Protein AF-0000000076641815 (afdb_homodimer)

pLDDT: mean 94.11, std 8.36, range [41.19, 98.88]

Organism: NCBI:txid1194090

InterPro domains:
  IPR002937 Amine oxidase [PF01593] (15-329)
  IPR036188 FAD/NAD(P)-binding domain superfamily [G3DSA:3.50.50.60] (4-119)
  IPR036188 FAD/NAD(P)-binding domain superfamily [G3DSA:3.50.50.60] (197-341)
  IPR036188 FAD/NAD(P)-binding domain superfamily [SSF51905] (1-528)

Sequence (1066 aa):
MAKQDIIVVGSGHNGLITACYLAKEGYPVTVVERRDILGGAVATETMFRSEQYPRGFRMDVGSSVHIMIHQTGIIEELELEQYGLDYIDMDPIMSYPVPGGKEQGVIHFFRDLDRTLEAIATVAPEDVENYRAFVEFWGRINRGVLNAFMVPPSSKNIFMELAKGQMRGGRMFKKGEQAGGLQKIMSSYGKVVDDAFESPHMKAALTWFAAQSGPTPDHPATGDFAGWQSMLHQSGAKHPRGGSGMLTQALARCLEAHGGEILTGMPVQDIVVEKGTAVGVRTKEREFRADIVISNAHVQLTMMELVGPRHLSADSYRKIKNINVGNGFGMVIRCAVEELPRYEACPDDSYIHNGMQLLAPSVSYLNNAIGDYMKKKPPEDPAVVAMTFSGIDPDVAPSGGHTLYGWAQWHPYELQDGLHWDDIREREAQKIYDVVCRYAPNMEGKLIDWHIQTPLDIERKHAMPRGNVMHVEMSLDQMFMFRPIPEMSEYKTPVKNLYLSSASCHPGGGVFGAAGYNAARIILKDLRKKSWFMAKQDIIVVGSGHNGLITACYLAKEGYPVTVVERRDILGGAVATETMFRSEQYPRGFRMDVGSSVHIMIHQTGIIEELELEQYGLDYIDMDPIMSYPVPGGKEQGVIHFFRDLDRTLEAIATVAPEDVENYRAFVEFWGRINRGVLNAFMVPPSSKNIFMELAKGQMRGGRMFKKGEQAGGLQKIMSSYGKVVDDAFESPHMKAALTWFAAQSGPTPDHPATGDFAGWQSMLHQSGAKHPRGGSGMLTQALARCLEAHGGEILTGMPVQDIVVEKGTAVGVRTKEREFRADIVISNAHVQLTMMELVGPRHLSADSYRKIKNINVGNGFGMVIRCAVEELPRYEACPDDSYIHNGMQLLAPSVSYLNNAIGDYMKKKPPEDPAVVAMTFSGIDPDVAPSGGHTLYGWAQWHPYELQDGLHWDDIREREAQKIYDVVCRYAPNMEGKLIDWHIQTPLDIERKHAMPRGNVMHVEMSLDQMFMFRPIPEMSEYKTPVKNLYLSSASCHPGGGVFGAAGYNAARIILKDLRKKSWF

Nearest PDB structures (foldseek):
  4rep-assembly1_A  TM=8.657E-01  e=5.437E-28  Nonlabens dokdonensis DSW-6
  3ka7-assembly1_A  TM=7.874E-01  e=1.637E-22  Methanosarcina mazei
  1d5t-assembly1_A  TM=6.552E-01  e=2.942E-16  Bos taurus
  1pj6-assembly1_A  TM=4.700E-01  e=4.410E-09  Arthrobacter globiformis
  3gsi-assembly1_A  TM=4.639E-01  e=1.883E-08  Arthrobacter globiformis

Foldseek 3Di:
DDAFEEEEEALALLSLLLLLLLLLVPHAYEYEAQAPFGHQQQGWDFDDADPLQNRGFIFRRHDFKAFQQLVQCSCVVLVLVVLPWDKDFQAQAEKEQAPDFQQQAMQTRGLALVVNLVSCCSRPVVQSVLVVVLLVLLVLVVVLVSCCQLAQQDPVSNVVSNVVSCVVSPHNDPPPCVVVSVQLQFFFLLVNLVVRGDDQSSSFVLLLQLCLQFDHRGATNSNCSSSCSSCCSPRPMIGTFLTSNSSSSSSQSSSVVSPYHYHYSWHWQAQDADPLAGFFTDTPVGTDGTRFYEYQAQPCCHVPGRHHDVSDDPVRNVLSVPFAADFAWWKKKKFFFQDDFQFRNHRPDLNNQSHKYWQANGPVSVVQQLVCLVQQHGRPQFGWIKHWNCSRHVSSRVSHTTMIMIMTTSHGLDHPPPDHCVVCQVVSVVSRVVSSCSRGVVRVPGTPDMDIQHLVNCCVRSVQPSNRQQSGGQHPCCARCCFVHVQQQQQDDSRHSYGYQYLSYGHTGGPNSSSSSSRSVVVVVVSVVVVVD/DDAFEEEEEALALLSLLLLLLLLLVPHAYEYEAQAPFGHQQQTWDFDDADPLQNRGFIFRNHDFKAFQQLVQCSCVVLVLVVLPWDKDFQAQAEKEQAPDFQQQAMQTRGLALVVNLVSCCSRPVVQSVLVVVLLVLLVLVVVLVSCCQLAQQDPVSNVVSNVVSCVVSPHNDPPPCVVVSVQLQFFFLLVNLVVRGDDQSSSFVLLLQLCLQFDHRGATNSNCSSSCSSCCSPRPMIGTFLTSNSSSSSSQSSSVVSPYHYHYSWRWQAQDADPLAGFFTDTPVGTDGTRFYEYQAQPCCHVPGRHHDVSDDPVRNVLSVPFAADFAWWKKKKFFFQDDFQFRNHRPDLNNQSHKYWQANGPVSVVQQLVCLVQQHGRPQFGWIKHWNCSRHVSSRVSHTTMIMIMTTSHGLDHPPPDHCVVCQVVSVVSRVVSSCSRGVVRVPGTPDMDIQHLVNCCVRSVQPSNRQQSGGQHPCCARCCFVHVQQQQQDDSRHSYGYQYLSYGHTGGPNSSSSSSRSVVVVVVSVVVVVD

Radius of gyration: 30.85 Å; Cα contacts (8 Å, |Δi|>4): 2519; chains: 2; bounding box: 64×98×84 Å

Structure (mmCIF, N/CA/C/O backbone):
data_AF-0000000076641815-model_v1
#
loop_
_entity.id
_entity.type
_entity.pdbx_description
1 polymer 'Pyridine nucleotide-disulfide oxidoreductase domain-containing protein 2'
#
loop_
_atom_site.group_PDB
_atom_site.id
_atom_site.type_symbol
_atom_site.label_atom_id
_atom_site.label_alt_id
_atom_site.label_comp_id
_atom_site.label_asym_id
_atom_site.label_entity_id
_atom_site.label_seq_id
_atom_site.pdbx_PDB_ins_code
_atom_site.Cartn_x
_atom_site.Cartn_y
_atom_site.Cartn_z
_atom_site.occupancy
_atom_site.B_iso_or_equiv
_atom_site.auth_seq_id
_atom_site.auth_comp_id
_atom_site.auth_asym_id
_atom_site.auth_atom_id
_atom_site.pdbx_PDB_model_num
ATOM 1 N N . MET A 1 1 ? -20.812 48.406 -9.359 1 41.19 1 MET A N 1
ATOM 2 C CA . MET A 1 1 ? -21.5 47.281 -8.75 1 41.19 1 MET A CA 1
ATOM 3 C C . MET A 1 1 ? -20.891 46.906 -7.402 1 41.19 1 MET A C 1
ATOM 5 O O . MET A 1 1 ? -19.672 47 -7.227 1 41.19 1 MET A O 1
ATOM 9 N N . ALA A 1 2 ? -21.672 46.781 -6.422 1 60.31 2 ALA A N 1
ATOM 10 C CA . ALA A 1 2 ? -21.172 46.531 -5.07 1 60.31 2 ALA A CA 1
ATOM 11 C C . ALA A 1 2 ? -20.328 45.25 -5.027 1 60.31 2 ALA A C 1
ATOM 13 O O . ALA A 1 2 ? -20.641 44.281 -5.707 1 60.31 2 ALA A O 1
ATOM 14 N N . LYS A 1 3 ? -19.203 45.375 -4.406 1 74.56 3 LYS A N 1
ATOM 15 C CA . LYS A 1 3 ? -18.312 44.219 -4.316 1 74.56 3 LYS A CA 1
ATOM 16 C C . LYS A 1 3 ? -18.984 43.062 -3.631 1 74.56 3 LYS A C 1
ATOM 18 O O . LYS A 1 3 ? -19.812 43.25 -2.74 1 74.56 3 LYS A O 1
ATOM 23 N N . GLN A 1 4 ? -18.828 41.969 -4.117 1 86.06 4 GLN A N 1
ATOM 24 C CA . GLN A 1 4 ? -19.406 40.75 -3.584 1 86.06 4 GLN A CA 1
ATOM 25 C C . GLN A 1 4 ? -18.922 40.469 -2.166 1 86.06 4 GLN A C 1
ATOM 27 O O . GLN A 1 4 ? -17.719 40.531 -1.899 1 86.06 4 GLN A O 1
ATOM 32 N N . ASP A 1 5 ? -19.844 40.312 -1.341 1 94.81 5 ASP A N 1
ATOM 33 C CA . ASP A 1 5 ? -19.531 39.938 0.037 1 94.81 5 ASP A CA 1
ATOM 34 C C . ASP A 1 5 ? -19.125 38.469 0.133 1 94.81 5 ASP A C 1
ATOM 36 O O . ASP A 1 5 ? -19.781 37.594 -0.461 1 94.81 5 ASP A O 1
ATOM 40 N N . ILE A 1 6 ? -18.031 38.25 0.901 1 98.38 6 ILE A N 1
ATOM 41 C CA . ILE A 1 6 ? -17.469 36.906 0.972 1 98.38 6 ILE A CA 1
ATOM 42 C C . ILE A 1 6 ? -17.391 36.438 2.43 1 98.38 6 ILE A C 1
ATOM 44 O O . ILE A 1 6 ? -16.953 37.219 3.297 1 98.38 6 ILE A O 1
ATOM 48 N N . ILE A 1 7 ? -17.812 35.25 2.762 1 98.69 7 ILE A N 1
ATOM 49 C CA . ILE A 1 7 ? -17.672 34.656 4.086 1 98.69 7 ILE A CA 1
ATOM 50 C C . ILE A 1 7 ? -16.766 33.438 4 1 98.69 7 ILE A C 1
ATOM 52 O O . ILE A 1 7 ? -16.906 32.625 3.086 1 98.69 7 ILE A O 1
ATOM 56 N N . VAL A 1 8 ? -15.812 33.344 4.855 1 98.88 8 VAL A N 1
ATOM 57 C CA . VAL A 1 8 ? -14.961 32.156 5.016 1 98.88 8 VAL A CA 1
ATOM 58 C C . VAL A 1 8 ? -15.297 31.453 6.324 1 98.88 8 VAL A C 1
ATOM 60 O O . VAL A 1 8 ? -15.25 32.062 7.398 1 98.88 8 VAL A O 1
ATOM 63 N N . VAL A 1 9 ? -15.625 30.188 6.258 1 98.75 9 VAL A N 1
ATOM 64 C CA . VAL A 1 9 ? -15.945 29.375 7.426 1 98.75 9 VAL A CA 1
ATOM 65 C C . VAL A 1 9 ? -14.68 28.672 7.93 1 98.75 9 VAL A C 1
ATOM 67 O O . VAL A 1 9 ? -14.195 27.734 7.309 1 98.75 9 VAL A O 1
ATOM 70 N N . GLY A 1 10 ? -14.219 29.062 9.102 1 98.25 10 GLY A N 1
ATOM 71 C CA . GLY A 1 10 ? -13.016 28.5 9.672 1 98.25 10 GLY A CA 1
ATOM 72 C C . GLY A 1 10 ? -11.789 29.375 9.484 1 98.25 10 GLY A C 1
ATOM 73 O O . GLY A 1 10 ? -11.586 29.938 8.406 1 98.25 10 GLY A O 1
ATOM 74 N N . SER A 1 11 ? -10.992 29.453 10.492 1 98.19 11 SER A N 1
ATOM 75 C CA . SER A 1 11 ? -9.852 30.359 10.477 1 98.19 11 SER A CA 1
ATOM 76 C C . SER A 1 11 ? -8.531 29.609 10.422 1 98.19 11 SER A C 1
ATOM 78 O O . SER A 1 11 ? -7.496 30.125 10.852 1 98.19 11 SER A O 1
ATOM 80 N N . GLY A 1 12 ? -8.523 28.281 9.969 1 97.81 12 GLY A N 1
ATOM 81 C CA . GLY A 1 12 ? -7.254 27.641 9.68 1 97.81 12 GLY A CA 1
ATOM 82 C C . GLY A 1 12 ? -6.414 28.406 8.672 1 97.81 12 GLY A C 1
ATOM 83 O O . GLY A 1 12 ? -6.918 29.266 7.965 1 97.81 12 GLY A O 1
ATOM 84 N N . HIS A 1 13 ? -5.168 28.031 8.555 1 98.12 13 HIS A N 1
ATOM 85 C CA . HIS A 1 13 ? -4.254 28.875 7.781 1 98.12 13 HIS A CA 1
ATOM 86 C C . HIS A 1 13 ? -4.68 28.938 6.316 1 98.12 13 HIS A C 1
ATOM 88 O O . HIS A 1 13 ? -4.535 29.984 5.672 1 98.12 13 HIS A O 1
ATOM 94 N N . ASN A 1 14 ? -5.215 27.859 5.77 1 98.31 14 ASN A N 1
ATOM 95 C CA . ASN A 1 14 ? -5.676 27.906 4.387 1 98.31 14 ASN A CA 1
ATOM 96 C C . ASN A 1 14 ? -6.824 28.891 4.207 1 98.31 14 ASN A C 1
ATOM 98 O O . ASN A 1 14 ? -6.875 29.625 3.215 1 98.31 14 ASN A O 1
ATOM 102 N N . GLY A 1 15 ? -7.805 28.875 5.125 1 98.62 15 GLY A N 1
ATOM 103 C CA . GLY A 1 15 ? -8.914 29.812 5.086 1 98.62 15 GLY A CA 1
ATOM 104 C C . GLY A 1 15 ? -8.469 31.266 5.203 1 98.62 15 GLY A C 1
ATOM 105 O O . GLY A 1 15 ? -8.945 32.125 4.461 1 98.62 15 GLY A O 1
ATOM 106 N N . LEU A 1 16 ? -7.586 31.516 6.109 1 98.81 16 LEU A N 1
ATOM 107 C CA . LEU A 1 16 ? -7.078 32.875 6.305 1 98.81 16 LEU A CA 1
ATOM 108 C C . LEU A 1 16 ? -6.289 33.344 5.086 1 98.81 16 LEU A C 1
ATOM 110 O O . LEU A 1 16 ? -6.355 34.5 4.711 1 98.81 16 LEU A O 1
ATOM 114 N N . ILE A 1 17 ? -5.512 32.438 4.512 1 98.75 17 ILE A N 1
ATOM 115 C CA . ILE A 1 17 ? -4.758 32.75 3.309 1 98.75 17 ILE A CA 1
ATOM 116 C C . ILE A 1 17 ? -5.719 33.125 2.182 1 98.75 17 ILE A C 1
ATOM 118 O O . ILE A 1 17 ? -5.535 34.156 1.51 1 98.75 17 ILE A O 1
ATOM 122 N N . THR A 1 18 ? -6.746 32.312 1.974 1 98.75 18 THR A N 1
ATOM 123 C CA . THR A 1 18 ? -7.77 32.625 0.987 1 98.75 18 THR A CA 1
ATOM 124 C C . THR A 1 18 ? -8.367 34.031 1.253 1 98.75 18 THR A C 1
ATOM 126 O O . THR A 1 18 ? -8.484 34.844 0.338 1 98.75 18 THR A O 1
ATOM 129 N N . ALA A 1 19 ? -8.734 34.281 2.477 1 98.81 19 ALA A N 1
ATOM 130 C CA . ALA A 1 19 ? -9.352 35.531 2.891 1 98.81 19 ALA A CA 1
ATOM 131 C C . ALA A 1 19 ? -8.43 36.719 2.613 1 98.81 19 ALA A C 1
ATOM 133 O O . ALA A 1 19 ? -8.875 37.75 2.117 1 98.81 19 ALA A O 1
ATOM 134 N N . CYS A 1 20 ? -7.172 36.594 2.949 1 98.81 20 CYS A N 1
ATOM 135 C CA . CYS A 1 20 ? -6.207 37.688 2.768 1 98.81 20 CYS A CA 1
ATOM 136 C C . CYS A 1 20 ? -6.07 38.031 1.294 1 98.81 20 CYS A C 1
ATOM 138 O O . CYS A 1 20 ? -6.086 39.219 0.939 1 98.81 20 CYS A O 1
ATOM 140 N N . TYR A 1 21 ? -5.891 37 0.425 1 98.62 21 TYR A N 1
ATOM 141 C CA . TYR A 1 21 ? -5.734 37.281 -0.997 1 98.62 21 TYR A CA 1
ATOM 142 C C . TYR A 1 21 ? -6.973 37.969 -1.557 1 98.62 21 TYR A C 1
ATOM 144 O O . TYR A 1 21 ? -6.863 38.906 -2.381 1 98.62 21 TYR A O 1
ATOM 152 N N . LEU A 1 22 ? -8.164 37.562 -1.162 1 98.44 22 LEU A N 1
ATOM 153 C CA . LEU A 1 22 ? -9.398 38.156 -1.636 1 98.44 22 LEU A CA 1
ATOM 154 C C . LEU A 1 22 ? -9.547 39.594 -1.104 1 98.44 22 LEU A C 1
ATOM 156 O O . LEU A 1 22 ? -9.938 40.5 -1.841 1 98.44 22 LEU A O 1
ATOM 160 N N . ALA A 1 23 ? -9.234 39.781 0.165 1 98.31 23 ALA A N 1
ATOM 161 C CA . ALA A 1 23 ? -9.312 41.125 0.768 1 98.31 23 ALA A CA 1
ATOM 162 C C . ALA A 1 23 ? -8.336 42.094 0.1 1 98.31 23 ALA A C 1
ATOM 164 O O . ALA A 1 23 ? -8.648 43.25 -0.102 1 98.31 23 ALA A O 1
ATOM 165 N N . LYS A 1 24 ? -7.164 41.625 -0.157 1 97.31 24 LYS A N 1
ATOM 166 C CA . LYS A 1 24 ? -6.156 42.438 -0.832 1 97.31 24 LYS A CA 1
ATOM 167 C C . LYS A 1 24 ? -6.668 42.938 -2.178 1 97.31 24 LYS A C 1
ATOM 169 O O . LYS A 1 24 ? -6.254 44 -2.645 1 97.31 24 LYS A O 1
ATOM 174 N N . GLU A 1 25 ? -7.508 42.156 -2.77 1 96.31 25 GLU A N 1
ATOM 175 C CA . GLU A 1 25 ? -8.086 42.562 -4.051 1 96.31 25 GLU A CA 1
ATOM 176 C C . GLU A 1 25 ? -9.297 43.469 -3.85 1 96.31 25 GLU A C 1
ATOM 178 O O . GLU A 1 25 ? -9.961 43.844 -4.816 1 96.31 25 GLU A O 1
ATOM 183 N N . GLY A 1 26 ? -9.672 43.75 -2.643 1 95.62 26 GLY A N 1
ATOM 184 C CA . GLY A 1 26 ? -10.664 44.781 -2.348 1 95.62 26 GLY A CA 1
ATOM 185 C C . GLY A 1 26 ? -12.023 44.188 -1.993 1 95.62 26 GLY A C 1
ATOM 186 O O . GLY A 1 26 ? -12.984 44.938 -1.807 1 95.62 26 GLY A O 1
ATOM 187 N N . TYR A 1 27 ? -12.148 42.906 -1.881 1 97.06 27 TYR A N 1
ATOM 188 C CA . TYR A 1 27 ? -13.438 42.312 -1.559 1 97.06 27 TYR A CA 1
ATOM 189 C C . TYR A 1 27 ? -13.695 42.344 -0.057 1 97.06 27 TYR A C 1
ATOM 191 O O . TYR A 1 27 ? -12.773 42.188 0.743 1 97.06 27 TYR A O 1
ATOM 199 N N . PRO A 1 28 ? -14.898 42.656 0.326 1 97.31 28 PRO A N 1
ATOM 200 C CA . PRO A 1 28 ? -15.242 42.531 1.743 1 97.31 28 PRO A CA 1
ATOM 201 C C . PRO A 1 28 ? -15.281 41.062 2.199 1 97.31 28 PRO A C 1
ATOM 203 O O . PRO A 1 28 ? -16.125 40.312 1.738 1 97.31 28 PRO A O 1
ATOM 206 N N . VAL A 1 29 ? -14.398 40.688 3.086 1 98.44 29 VAL A N 1
ATOM 207 C CA . VAL A 1 29 ? -14.273 39.312 3.518 1 98.44 29 VAL A CA 1
ATOM 208 C C . VAL A 1 29 ? -14.492 39.219 5.023 1 98.44 29 VAL A C 1
ATOM 210 O O . VAL A 1 29 ? -13.914 39.969 5.793 1 98.44 29 VAL A O 1
ATOM 213 N N . THR A 1 30 ? -15.336 38.312 5.48 1 98.38 30 THR A N 1
ATOM 214 C CA . THR A 1 30 ? -15.531 38 6.887 1 98.38 30 THR A CA 1
ATOM 215 C C . THR A 1 30 ? -15.195 36.531 7.16 1 98.38 30 THR A C 1
ATOM 217 O O . THR A 1 30 ? -15.75 35.625 6.527 1 98.38 30 THR A O 1
ATOM 220 N N . VAL A 1 31 ? -14.266 36.312 8.07 1 98.62 31 VAL A N 1
ATOM 221 C CA . VAL A 1 31 ? -13.938 34.969 8.516 1 98.62 31 VAL A CA 1
ATOM 222 C C . VAL A 1 31 ? -14.703 34.625 9.797 1 98.62 31 VAL A C 1
ATOM 224 O O . VAL A 1 31 ? -14.68 35.406 10.758 1 98.62 31 VAL A O 1
ATOM 227 N N . VAL A 1 32 ? -15.406 33.531 9.812 1 98.12 32 VAL A N 1
ATOM 228 C CA . VAL A 1 32 ? -16.156 33.094 10.977 1 98.12 32 VAL A CA 1
ATOM 229 C C . VAL A 1 32 ? -15.508 31.859 11.578 1 98.12 32 VAL A C 1
ATOM 231 O O . VAL A 1 32 ? -15.32 30.844 10.891 1 98.12 32 VAL A O 1
ATOM 234 N N . GLU A 1 33 ? -15.117 31.906 12.82 1 97.81 33 GLU A N 1
ATOM 235 C CA . GLU A 1 33 ? -14.398 30.859 13.531 1 97.81 33 GLU A CA 1
ATOM 236 C C . GLU A 1 33 ? -15.188 30.375 14.742 1 97.81 33 GLU A C 1
ATOM 238 O O . GLU A 1 33 ? -15.734 31.188 15.5 1 97.81 33 GLU A O 1
ATOM 243 N N . ARG A 1 34 ? -15.258 29.031 14.883 1 96.56 34 ARG A N 1
ATOM 244 C CA . ARG A 1 34 ? -16.062 28.438 15.953 1 96.56 34 ARG A CA 1
ATOM 245 C C . ARG A 1 34 ? -15.383 28.625 17.312 1 96.56 34 ARG A C 1
ATOM 247 O O . ARG A 1 34 ? -16.062 28.781 18.328 1 96.56 34 ARG A O 1
ATOM 254 N N . ARG A 1 35 ? -14.094 28.625 17.406 1 96.38 35 ARG A N 1
ATOM 255 C CA . ARG A 1 35 ? -13.352 28.719 18.656 1 96.38 35 ARG A CA 1
ATOM 256 C C . ARG A 1 35 ? -13.047 30.172 19 1 96.38 35 ARG A C 1
ATOM 258 O O . ARG A 1 35 ? -13.18 31.062 18.141 1 96.38 35 ARG A O 1
ATOM 265 N N . ASP A 1 36 ? -12.617 30.328 20.203 1 95.69 36 ASP A N 1
ATOM 266 C CA . ASP A 1 36 ? -12.188 31.656 20.625 1 95.69 36 ASP A CA 1
ATOM 267 C C . ASP A 1 36 ? -10.766 31.953 20.156 1 95.69 36 ASP A C 1
ATOM 269 O O . ASP A 1 36 ? -10.344 33.125 20.109 1 95.69 36 ASP A O 1
ATOM 273 N N . ILE A 1 37 ? -10.109 30.906 19.844 1 94.94 37 ILE A N 1
ATOM 274 C CA . ILE A 1 37 ? -8.727 31.016 19.391 1 94.94 37 ILE A CA 1
ATOM 275 C C . ILE A 1 37 ? -8.664 30.766 17.875 1 94.94 37 ILE A C 1
ATOM 277 O O . ILE A 1 37 ? -9.281 29.812 17.375 1 94.94 37 ILE A O 1
ATOM 281 N N . LEU A 1 38 ? -7.875 31.656 17.156 1 95.75 38 LEU A N 1
ATOM 282 C CA . LEU A 1 38 ? -7.73 31.547 15.711 1 95.75 38 LEU A CA 1
ATOM 283 C C . LEU A 1 38 ? -6.703 30.484 15.344 1 95.75 38 LEU A C 1
ATOM 285 O O . LEU A 1 38 ? -5.812 30.172 16.141 1 95.75 38 LEU A O 1
ATOM 289 N N . GLY A 1 39 ? -6.953 29.938 14.172 1 96.5 39 GLY A N 1
ATOM 290 C CA . GLY A 1 39 ? -5.82 29.266 13.555 1 96.5 39 GLY A CA 1
ATOM 291 C C . GLY A 1 39 ? -6.086 27.812 13.25 1 96.5 39 GLY A C 1
ATOM 292 O O . GLY A 1 39 ? -5.309 27.156 12.547 1 96.5 39 GLY A O 1
ATOM 293 N N . GLY A 1 40 ? -7.258 27.234 13.758 1 95.12 40 GLY A N 1
ATOM 294 C CA . GLY A 1 40 ? -7.496 25.812 13.539 1 95.12 40 GLY A CA 1
ATOM 295 C C . GLY A 1 40 ? -6.363 24.938 14.039 1 95.12 40 GLY A C 1
ATOM 296 O O . GLY A 1 40 ? -5.961 25.047 15.203 1 95.12 40 GLY A O 1
ATOM 297 N N . ALA A 1 41 ? -5.719 24.188 13.117 1 95.5 41 ALA A N 1
ATOM 298 C CA . ALA A 1 41 ? -4.633 23.281 13.5 1 95.5 41 ALA A CA 1
ATOM 299 C C . ALA A 1 41 ? -3.299 24.031 13.539 1 95.5 41 ALA A C 1
ATOM 301 O O . ALA A 1 41 ? -2.254 23.422 13.797 1 95.5 41 ALA A O 1
ATOM 302 N N . VAL A 1 42 ? -3.299 25.25 13.242 1 97.69 42 VAL A N 1
ATOM 303 C CA . VAL A 1 42 ? -2.129 26.109 13.391 1 97.69 42 VAL A CA 1
ATOM 304 C C . VAL A 1 42 ? -2.404 27.188 14.445 1 97.69 42 VAL A C 1
ATOM 306 O O . VAL A 1 42 ? -2.527 28.359 14.125 1 97.69 42 VAL A O 1
ATOM 309 N N . ALA A 1 43 ? -2.48 26.75 15.672 1 97.81 43 ALA A N 1
ATOM 310 C CA . ALA A 1 43 ? -2.811 27.594 16.812 1 97.81 43 ALA A CA 1
ATOM 311 C C . ALA A 1 43 ? -1.861 27.328 17.984 1 97.81 43 ALA A C 1
ATOM 313 O O . ALA A 1 43 ? -1.348 26.219 18.141 1 97.81 43 ALA A O 1
ATOM 314 N N . THR A 1 44 ? -1.568 28.328 18.719 1 98 44 THR A N 1
ATOM 315 C CA . THR A 1 44 ? -0.788 28.25 19.953 1 98 44 THR A CA 1
ATOM 316 C C . THR A 1 44 ? -1.6 28.75 21.141 1 98 44 THR A C 1
ATOM 318 O O . THR A 1 44 ? -2.232 29.812 21.062 1 98 44 THR A O 1
ATOM 321 N N . GLU A 1 45 ? -1.613 27.953 22.188 1 97.88 45 GLU A N 1
ATOM 322 C CA . GLU A 1 45 ? -2.346 28.312 23.391 1 97.88 45 GLU A CA 1
ATOM 323 C C . GLU A 1 45 ? -1.414 28.391 24.609 1 97.88 45 GLU A C 1
ATOM 325 O O . GLU A 1 45 ? -0.428 27.656 24.688 1 97.88 45 GLU A O 1
ATOM 330 N N . THR A 1 46 ? -1.681 29.312 25.5 1 97.75 46 THR A N 1
ATOM 331 C CA . THR A 1 46 ? -0.953 29.359 26.766 1 97.75 46 THR A CA 1
ATOM 332 C C . THR A 1 46 ? -1.562 28.391 27.781 1 97.75 46 THR A C 1
ATOM 334 O O . THR A 1 46 ? -2.76 28.453 28.062 1 97.75 46 THR A O 1
ATOM 337 N N . MET A 1 47 ? -0.733 27.484 28.234 1 97.75 47 MET A N 1
ATOM 338 C CA . MET A 1 47 ? -1.213 26.453 29.156 1 97.75 47 MET A CA 1
ATOM 339 C C . MET A 1 47 ? -0.315 26.359 30.375 1 97.75 47 MET A C 1
ATOM 341 O O . MET A 1 47 ? 0.785 26.906 30.406 1 97.75 47 MET A O 1
ATOM 345 N N . PHE A 1 48 ? -0.883 25.75 31.469 1 98 48 PHE A N 1
ATOM 346 C CA . PHE A 1 48 ? -0.144 25.281 32.625 1 98 48 PHE A CA 1
ATOM 347 C C . PHE A 1 48 ? 0.422 26.438 33.438 1 98 48 PHE A C 1
ATOM 349 O O . PHE A 1 48 ? 1.579 26.406 33.875 1 98 48 PHE A O 1
ATOM 356 N N . ARG A 1 49 ? -0.267 27.438 33.531 1 97.81 49 ARG A N 1
ATOM 357 C CA . ARG A 1 49 ? 0.11 28.5 34.438 1 97.81 49 ARG A CA 1
ATOM 358 C C . ARG A 1 49 ? 0.093 28.016 35.875 1 97.81 49 ARG A C 1
ATOM 360 O O . ARG A 1 49 ? -0.768 27.219 36.25 1 97.81 49 ARG A O 1
ATOM 367 N N . SER A 1 50 ? 1.047 28.453 36.656 1 96.81 50 SER A N 1
ATOM 368 C CA . SER A 1 50 ? 1.168 28.141 38.094 1 96.81 50 SER A CA 1
ATOM 369 C C . SER A 1 50 ? 1.97 29.219 38.812 1 96.81 50 SER A C 1
ATOM 371 O O . SER A 1 50 ? 2.424 30.188 38.219 1 96.81 50 SER A O 1
ATOM 373 N N . GLU A 1 51 ? 2.094 29.109 40.125 1 97.38 51 GLU A N 1
ATOM 374 C CA . GLU A 1 51 ? 2.918 30.047 40.906 1 97.38 51 GLU A CA 1
ATOM 375 C C . GLU A 1 51 ? 4.371 30.016 40.438 1 97.38 51 GLU A C 1
ATOM 377 O O . GLU A 1 51 ? 5.027 31.047 40.344 1 97.38 51 GLU A O 1
ATOM 382 N N . GLN A 1 52 ? 4.777 28.859 40.156 1 96.75 52 GLN A N 1
ATOM 383 C CA . GLN A 1 52 ? 6.156 28.672 39.719 1 96.75 52 GLN A CA 1
ATOM 384 C C . GLN A 1 52 ? 6.336 29.141 38.281 1 96.75 52 GLN A C 1
ATOM 386 O O . GLN A 1 52 ? 7.406 29.641 37.906 1 96.75 52 GLN A O 1
ATOM 391 N N . TYR A 1 53 ? 5.363 28.953 37.469 1 97.56 53 TYR A N 1
ATOM 392 C CA . TYR A 1 53 ? 5.363 29.359 36.062 1 97.56 53 TYR A CA 1
ATOM 393 C C . TYR A 1 53 ? 4.207 30.297 35.75 1 97.56 53 TYR A C 1
ATOM 395 O O . TYR A 1 53 ? 3.305 29.953 35 1 97.56 53 TYR A O 1
ATOM 403 N N . PRO A 1 54 ? 4.266 31.5 36.188 1 97.06 54 PRO A N 1
ATOM 404 C CA . PRO A 1 54 ? 3.105 32.406 36.188 1 97.06 54 PRO A CA 1
ATOM 405 C C . PRO A 1 54 ? 2.658 32.781 34.781 1 97.06 54 PRO A C 1
ATOM 407 O O . PRO A 1 54 ? 1.489 33.125 34.562 1 97.06 54 PRO A O 1
ATOM 410 N N . ARG A 1 55 ? 3.568 32.781 33.812 1 97.25 55 ARG A N 1
ATOM 411 C CA . ARG A 1 55 ? 3.191 33.156 32.438 1 97.25 55 ARG A CA 1
ATOM 412 C C . ARG A 1 55 ? 2.84 31.922 31.609 1 97.25 55 ARG A C 1
ATOM 414 O O . ARG A 1 55 ? 2.475 32.031 30.438 1 97.25 55 ARG A O 1
ATOM 421 N N . GLY A 1 56 ? 3.021 30.734 32.219 1 97.94 56 GLY A N 1
ATOM 422 C CA . GLY A 1 56 ? 2.664 29.484 31.578 1 97.94 56 GLY A CA 1
ATOM 423 C C . GLY A 1 56 ? 3.592 29.109 30.438 1 97.94 56 GLY A C 1
ATOM 424 O O . GLY A 1 56 ? 4.734 29.562 30.391 1 97.94 56 GLY A O 1
ATOM 425 N N . PHE A 1 57 ? 3.17 28.156 29.672 1 98.44 57 PHE A N 1
ATOM 426 C CA . PHE A 1 57 ? 3.873 27.656 28.484 1 98.44 57 PHE A CA 1
ATOM 427 C C . PHE A 1 57 ? 3.016 27.812 27.234 1 98.44 57 PHE A C 1
ATOM 429 O O . PHE A 1 57 ? 1.807 27.578 27.281 1 98.44 57 PHE A O 1
ATOM 436 N N . ARG A 1 58 ? 3.586 28.297 26.172 1 98.06 58 ARG A N 1
ATOM 437 C CA . ARG A 1 58 ? 2.891 28.375 24.891 1 98.06 58 ARG A CA 1
ATOM 438 C C . ARG A 1 58 ? 2.959 27.047 24.141 1 98.06 58 ARG A C 1
ATOM 440 O O . ARG A 1 58 ? 4.043 26.594 23.781 1 98.06 58 ARG A O 1
ATOM 447 N N . MET A 1 59 ? 1.792 26.438 23.969 1 97.81 59 MET A N 1
ATOM 448 C CA . MET A 1 59 ? 1.709 25.109 23.375 1 97.81 59 MET A CA 1
ATOM 449 C C . MET A 1 59 ? 0.977 25.141 22.047 1 97.81 59 MET A C 1
ATOM 451 O O . MET A 1 59 ? -0.164 25.609 21.969 1 97.81 59 MET A O 1
ATOM 455 N N . ASP A 1 60 ? 1.675 24.688 20.984 1 97.75 60 ASP A N 1
ATOM 456 C CA . ASP A 1 60 ? 1.008 24.531 19.703 1 97.75 60 ASP A CA 1
ATOM 457 C C . ASP A 1 60 ? -0.045 23.422 19.766 1 97.75 60 ASP A C 1
ATOM 459 O O . ASP A 1 60 ? 0.24 22.312 20.219 1 97.75 60 ASP A O 1
ATOM 463 N N . VAL A 1 61 ? -1.253 23.75 19.406 1 95.5 61 VAL A N 1
ATOM 464 C CA . VAL A 1 61 ? -2.314 22.75 19.406 1 95.5 61 VAL A CA 1
ATOM 465 C C . VAL A 1 61 ? -2.637 22.344 17.969 1 95.5 61 VAL A C 1
ATOM 467 O O . VAL A 1 61 ? -3.611 22.828 17.375 1 95.5 61 VAL A O 1
ATOM 470 N N . GLY A 1 62 ? -1.893 21.562 17.344 1 94.38 62 GLY A N 1
ATOM 471 C CA . GLY A 1 62 ? -1.871 21.094 15.969 1 94.38 62 GLY A CA 1
ATOM 472 C C . GLY A 1 62 ? -0.473 21.031 15.383 1 94.38 62 GLY A C 1
ATOM 473 O O . GLY A 1 62 ? 0.411 20.391 15.953 1 94.38 62 GLY A O 1
ATOM 474 N N . SER A 1 63 ? -0.247 21.734 14.312 1 94.62 63 SER A N 1
ATOM 475 C CA . SER A 1 63 ? 1.057 21.672 13.656 1 94.62 63 SER A CA 1
ATOM 476 C C . SER A 1 63 ? 2.086 22.516 14.414 1 94.62 63 SER A C 1
ATOM 478 O O . SER A 1 63 ? 1.745 23.547 15 1 94.62 63 SER A O 1
ATOM 480 N N . SER A 1 64 ? 3.35 22.031 14.297 1 95.81 64 SER A N 1
ATOM 481 C CA . SER A 1 64 ? 4.363 22.734 15.078 1 95.81 64 SER A CA 1
ATOM 482 C C . SER A 1 64 ? 5.59 23.062 14.234 1 95.81 64 SER A C 1
ATOM 484 O O . SER A 1 64 ? 6.438 23.859 14.633 1 95.81 64 SER A O 1
ATOM 486 N N . VAL A 1 65 ? 5.699 22.469 13.102 1 95.31 65 VAL A N 1
ATOM 487 C CA . VAL A 1 65 ? 6.852 22.656 12.234 1 95.31 65 VAL A CA 1
ATOM 488 C C . VAL A 1 65 ? 6.383 23.125 10.852 1 95.31 65 VAL A C 1
ATOM 490 O O . VAL A 1 65 ? 5.496 22.516 10.258 1 95.31 65 VAL A O 1
ATOM 493 N N . HIS A 1 66 ? 6.926 24.234 10.414 1 96.69 66 HIS A N 1
ATOM 494 C CA . HIS A 1 66 ? 6.559 24.781 9.117 1 96.69 66 HIS A CA 1
ATOM 495 C C . HIS A 1 66 ? 7.645 24.531 8.078 1 96.69 66 HIS A C 1
ATOM 497 O O . HIS A 1 66 ? 8.789 24.969 8.25 1 96.69 66 HIS A O 1
ATOM 503 N N . ILE A 1 67 ? 7.273 23.797 7.062 1 93 67 ILE A N 1
ATOM 504 C CA . ILE A 1 67 ? 8.258 23.438 6.043 1 93 67 ILE A CA 1
ATOM 505 C C . ILE A 1 67 ? 7.789 23.953 4.68 1 93 67 ILE A C 1
ATOM 507 O O . ILE A 1 67 ? 8.367 24.906 4.133 1 93 67 ILE A O 1
ATOM 511 N N . MET A 1 68 ? 6.656 23.594 4.27 1 90.56 68 MET A N 1
ATOM 512 C CA . MET A 1 68 ? 6.23 23.734 2.877 1 90.56 68 MET A CA 1
ATOM 513 C C . MET A 1 68 ? 5.844 25.172 2.564 1 90.56 68 MET A C 1
ATOM 515 O O . MET A 1 68 ? 5.992 25.625 1.429 1 90.56 68 MET A O 1
ATOM 5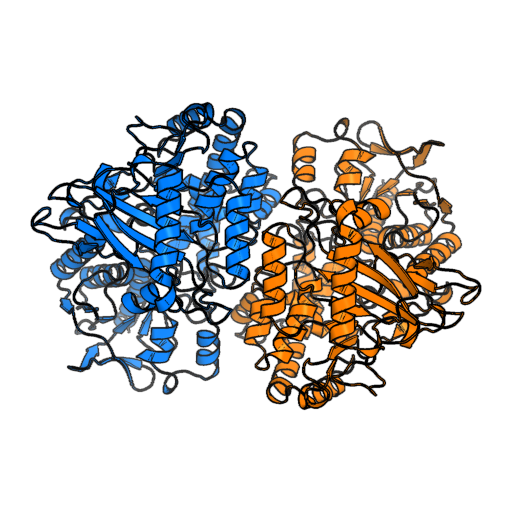19 N N . ILE A 1 69 ? 5.375 25.875 3.5 1 94.62 69 ILE A N 1
ATOM 520 C CA . ILE A 1 69 ? 4.891 27.234 3.26 1 94.62 69 ILE A CA 1
ATOM 521 C C . ILE A 1 69 ? 6.047 28.125 2.801 1 94.62 69 ILE A C 1
ATOM 523 O O . ILE A 1 69 ? 5.836 29.094 2.074 1 94.62 69 ILE A O 1
ATOM 527 N N . HIS A 1 70 ? 7.254 27.703 3.127 1 93.31 70 HIS A N 1
ATOM 528 C CA . HIS A 1 70 ? 8.438 28.484 2.791 1 93.31 70 HIS A CA 1
ATOM 529 C C . HIS A 1 70 ? 8.82 28.312 1.325 1 93.31 70 HIS A C 1
ATOM 531 O O . HIS A 1 70 ? 9.703 29 0.821 1 93.31 70 HIS A O 1
ATOM 537 N N . GLN A 1 71 ? 8.125 27.484 0.682 1 89.19 71 GLN A N 1
ATOM 538 C CA . GLN A 1 71 ? 8.422 27.219 -0.724 1 89.19 71 GLN A CA 1
ATOM 539 C C . GLN A 1 71 ? 7.281 27.703 -1.619 1 89.19 71 GLN A C 1
ATOM 541 O O . GLN A 1 71 ? 7.258 27.406 -2.816 1 89.19 71 GLN A O 1
ATOM 546 N N . THR A 1 72 ? 6.352 28.469 -1.151 1 91.88 72 THR A N 1
ATOM 547 C CA . THR A 1 72 ? 5.141 28.812 -1.892 1 91.88 72 THR A CA 1
ATOM 548 C C . THR A 1 72 ? 5.168 30.266 -2.344 1 91.88 72 THR A C 1
ATOM 550 O O . THR A 1 72 ? 4.465 30.641 -3.281 1 91.88 72 THR A O 1
ATOM 553 N N . GLY A 1 73 ? 5.91 31.156 -1.67 1 94.25 73 GLY A N 1
ATOM 554 C CA . GLY A 1 73 ? 5.914 32.594 -1.934 1 94.25 73 GLY A CA 1
ATOM 555 C C . GLY A 1 73 ? 4.781 33.344 -1.245 1 94.25 73 GLY A C 1
ATOM 556 O O . GLY A 1 73 ? 4.723 34.562 -1.282 1 94.25 73 GLY A O 1
ATOM 557 N N . ILE A 1 74 ? 3.98 32.688 -0.488 1 97.06 74 ILE A N 1
ATOM 558 C CA . ILE A 1 74 ? 2.785 33.25 0.128 1 97.06 74 ILE A CA 1
ATOM 559 C C . ILE A 1 74 ? 3.184 34.219 1.223 1 97.06 74 ILE A C 1
ATOM 561 O O . ILE A 1 74 ? 2.619 35.312 1.318 1 97.06 74 ILE A O 1
ATOM 565 N N . ILE A 1 75 ? 4.172 33.875 2.025 1 97.94 75 ILE A N 1
ATOM 566 C CA . ILE A 1 75 ? 4.625 34.719 3.125 1 97.94 75 ILE A CA 1
ATOM 567 C C . ILE A 1 75 ? 5.109 36.062 2.576 1 97.94 75 ILE A C 1
ATOM 569 O O . ILE A 1 75 ? 4.777 37.125 3.119 1 97.94 75 ILE A O 1
ATOM 573 N N . GLU A 1 76 ? 5.824 35.969 1.468 1 97.31 76 GLU A N 1
ATOM 574 C CA . GLU A 1 76 ? 6.391 37.156 0.837 1 97.31 76 GLU A CA 1
ATOM 575 C C . GLU A 1 76 ? 5.305 38 0.15 1 97.31 76 GLU A C 1
ATOM 577 O O . GLU A 1 76 ? 5.266 39.219 0.293 1 97.31 76 GLU A O 1
ATOM 582 N N . GLU A 1 77 ? 4.434 37.312 -0.545 1 97.62 77 GLU A N 1
ATOM 583 C CA . GLU A 1 77 ? 3.389 38 -1.296 1 97.62 77 GLU A CA 1
ATOM 584 C C . GLU A 1 77 ? 2.432 38.75 -0.362 1 97.62 77 GLU A C 1
ATOM 586 O O . GLU A 1 77 ? 1.944 39.812 -0.691 1 97.62 77 GLU A O 1
ATOM 591 N N . LEU A 1 78 ? 2.23 38.188 0.77 1 98.38 78 LEU A N 1
ATOM 592 C CA . LEU A 1 78 ? 1.305 38.781 1.725 1 98.38 78 LEU A CA 1
ATOM 593 C C . LEU A 1 78 ? 2.051 39.656 2.732 1 98.38 78 LEU A C 1
ATOM 595 O O . LEU A 1 78 ? 1.436 40.219 3.623 1 98.38 78 LEU A O 1
ATOM 599 N N . GLU A 1 79 ? 3.367 39.688 2.613 1 98.19 79 GLU A N 1
ATOM 600 C CA . GLU A 1 79 ? 4.234 40.5 3.447 1 98.19 79 GLU A CA 1
ATOM 601 C C . GLU A 1 79 ? 3.963 40.281 4.93 1 98.19 79 GLU A C 1
ATOM 603 O O . GLU A 1 79 ? 3.777 41.219 5.695 1 98.19 79 GLU A O 1
ATOM 608 N N . LEU A 1 80 ? 3.955 39.062 5.344 1 98.56 80 LEU A N 1
ATOM 609 C CA . LEU A 1 80 ? 3.461 38.688 6.668 1 98.56 80 LEU A CA 1
ATOM 610 C C . LEU A 1 80 ? 4.438 39.125 7.754 1 98.56 80 LEU A C 1
ATOM 612 O O . LEU A 1 80 ? 4.062 39.25 8.922 1 98.56 80 LEU A O 1
ATOM 616 N N . GLU A 1 81 ? 5.664 39.344 7.426 1 97.94 81 GLU A N 1
ATOM 617 C CA . GLU A 1 81 ? 6.629 39.875 8.391 1 97.94 81 GLU A CA 1
ATOM 618 C C . GLU A 1 81 ? 6.188 41.219 8.945 1 97.94 81 GLU A C 1
ATOM 620 O O . GLU A 1 81 ? 6.43 41.531 10.117 1 97.94 81 GLU A O 1
ATOM 625 N N . GLN A 1 82 ? 5.562 41.969 8.148 1 98.06 82 GLN A N 1
ATOM 626 C CA . GLN A 1 82 ? 5.09 43.281 8.562 1 98.06 82 GLN A CA 1
ATOM 627 C C . GLN A 1 82 ? 3.957 43.156 9.578 1 98.06 82 GLN A C 1
ATOM 629 O O . GLN A 1 82 ? 3.656 44.125 10.289 1 98.06 82 GLN A O 1
ATOM 634 N N . TYR A 1 83 ? 3.451 42 9.594 1 98.44 83 TYR A N 1
ATOM 635 C CA . TYR A 1 83 ? 2.33 41.812 10.508 1 98.44 83 TYR A CA 1
ATOM 636 C C . TYR A 1 83 ? 2.748 40.938 11.695 1 98.44 83 TYR A C 1
ATOM 638 O O . TYR A 1 83 ? 1.906 40.312 12.352 1 98.44 83 TYR A O 1
ATOM 646 N N . GLY A 1 84 ? 4.023 40.812 11.906 1 97.88 84 GLY A N 1
ATOM 647 C CA . GLY A 1 84 ? 4.516 40.25 13.156 1 97.88 84 GLY A CA 1
ATOM 648 C C . GLY A 1 84 ? 5.051 38.844 13.016 1 97.88 84 GLY A C 1
ATOM 649 O O . GLY A 1 84 ? 5.469 38.219 13.992 1 97.88 84 GLY A O 1
ATOM 650 N N . LEU A 1 85 ? 5.035 38.281 11.844 1 98.56 85 LEU A N 1
ATOM 651 C CA . LEU A 1 85 ? 5.543 36.938 11.648 1 98.56 85 LEU A CA 1
ATOM 652 C C . LEU A 1 85 ? 7.066 36.906 11.641 1 98.56 85 LEU A C 1
ATOM 654 O O . LEU A 1 85 ? 7.695 37.656 10.883 1 98.56 85 LEU A O 1
ATOM 658 N N . ASP A 1 86 ? 7.621 36.219 12.57 1 98.19 86 ASP A N 1
ATOM 659 C CA . ASP A 1 86 ? 9.062 36.062 12.711 1 98.19 86 ASP A CA 1
ATOM 660 C C . ASP A 1 86 ? 9.422 34.562 12.852 1 98.19 86 ASP A C 1
ATOM 662 O O . ASP A 1 86 ? 8.938 33.906 13.766 1 98.19 86 ASP A O 1
ATOM 666 N N . TYR A 1 87 ? 10.242 34.062 11.953 1 97.94 87 TYR A N 1
ATOM 667 C CA . TYR A 1 87 ? 10.586 32.625 11.961 1 97.94 87 TYR A CA 1
ATOM 668 C C . TYR A 1 87 ? 11.984 32.406 12.523 1 97.94 87 TYR A C 1
ATOM 670 O O . TYR A 1 87 ? 12.891 33.219 12.273 1 97.94 87 TYR A O 1
ATOM 678 N N . ILE A 1 88 ? 12.109 31.375 13.266 1 98.06 88 ILE A N 1
ATOM 679 C CA . ILE A 1 88 ? 13.391 30.844 13.727 1 98.06 88 ILE A CA 1
ATOM 680 C C . ILE A 1 88 ? 13.766 29.625 12.898 1 98.06 88 ILE A C 1
ATOM 682 O O . ILE A 1 88 ? 12.953 28.703 12.734 1 98.06 88 ILE A O 1
ATOM 686 N N . ASP A 1 89 ? 14.969 29.609 12.359 1 96.94 89 ASP A N 1
ATOM 687 C CA . ASP A 1 89 ? 15.438 28.453 11.594 1 96.94 89 ASP A CA 1
ATOM 688 C C . ASP A 1 89 ? 15.625 27.234 12.492 1 96.94 89 ASP A C 1
ATOM 690 O O . ASP A 1 89 ? 16.203 27.344 13.578 1 96.94 89 ASP A O 1
ATOM 694 N N . MET A 1 90 ? 15.047 26.188 12.07 1 97.94 90 MET A N 1
ATOM 695 C CA . MET A 1 90 ? 15.359 24.891 12.664 1 97.94 90 MET A CA 1
ATOM 696 C C . MET A 1 90 ? 16.516 24.203 11.938 1 97.94 90 MET A C 1
ATOM 698 O O . MET A 1 90 ? 16.312 23.547 10.914 1 97.94 90 MET A O 1
ATOM 702 N N . ASP A 1 91 ? 17.672 24.297 12.539 1 97.94 91 ASP A N 1
ATOM 703 C CA . ASP A 1 91 ? 18.875 23.766 11.883 1 97.94 91 ASP A CA 1
ATOM 704 C C . ASP A 1 91 ? 19.812 23.125 12.898 1 97.94 91 ASP A C 1
ATOM 706 O O . ASP A 1 91 ? 20.516 23.844 13.625 1 97.94 91 ASP A O 1
ATOM 710 N N . PRO A 1 92 ? 19.938 21.812 12.922 1 98.06 92 PRO A N 1
ATOM 711 C CA . PRO A 1 92 ? 19.422 20.891 11.914 1 98.06 92 PRO A CA 1
ATOM 712 C C . PRO A 1 92 ? 17.906 20.797 11.906 1 98.06 92 PRO A C 1
ATOM 714 O O . PRO A 1 92 ? 17.266 21.094 12.922 1 98.06 92 PRO A O 1
ATOM 717 N N . ILE A 1 93 ? 17.406 20.375 10.727 1 97.44 93 ILE A N 1
ATOM 718 C CA . ILE A 1 93 ? 15.977 20.188 10.547 1 97.44 93 ILE A CA 1
ATOM 719 C C . ILE A 1 93 ? 15.508 19.016 11.406 1 97.44 93 ILE A C 1
ATOM 721 O O . ILE A 1 93 ? 14.453 19.078 12.039 1 97.44 93 ILE A O 1
ATOM 725 N N . MET A 1 94 ? 16.172 18 11.367 1 97.88 94 MET A N 1
ATOM 726 C CA . MET A 1 94 ? 15.914 16.812 12.172 1 97.88 94 MET A CA 1
ATOM 727 C C . MET A 1 94 ? 17.219 16.141 12.586 1 97.88 94 MET A C 1
ATOM 729 O O . MET A 1 94 ? 18.266 16.375 11.984 1 97.88 94 MET A O 1
ATOM 733 N N . SER A 1 95 ? 17.172 15.414 13.586 1 98.56 95 SER A N 1
ATOM 734 C CA . SER A 1 95 ? 18.297 14.641 14.109 1 98.56 95 SER A CA 1
ATOM 735 C C . SER A 1 95 ? 17.859 13.227 14.484 1 98.56 95 SER A C 1
ATOM 737 O O . SER A 1 95 ? 16.703 13.016 14.891 1 98.56 95 SER A O 1
ATOM 739 N N . TYR A 1 96 ? 18.719 12.281 14.297 1 98.5 96 TYR A N 1
ATOM 740 C CA . TYR A 1 96 ? 18.5 10.875 14.633 1 98.5 96 TYR A CA 1
ATOM 741 C C . TYR A 1 96 ? 19.531 10.391 15.641 1 98.5 96 TYR A C 1
ATOM 743 O O . TYR A 1 96 ? 20.594 9.883 15.266 1 98.5 96 TYR A O 1
ATOM 751 N N . PRO A 1 97 ? 19.234 10.555 16.969 1 98.19 97 PRO A N 1
ATOM 752 C CA . PRO A 1 97 ? 20.125 9.945 17.953 1 98.19 97 PRO A CA 1
ATOM 753 C C . PRO A 1 97 ? 20.078 8.422 17.938 1 98.19 97 PRO A C 1
ATOM 755 O O . PRO A 1 97 ? 19 7.832 18.125 1 98.19 97 PRO A O 1
ATOM 758 N N . VAL A 1 98 ? 21.219 7.785 17.703 1 96.69 98 VAL A N 1
ATOM 759 C CA . VAL A 1 98 ? 21.281 6.332 17.578 1 96.69 98 VAL A CA 1
ATOM 760 C C . VAL A 1 98 ? 21.234 5.691 18.953 1 96.69 98 VAL A C 1
ATOM 762 O O . VAL A 1 98 ? 22 6.07 19.844 1 96.69 98 VAL A O 1
ATOM 765 N N . PRO A 1 99 ? 20.281 4.766 19.109 1 89.19 99 PRO A N 1
ATOM 766 C CA . PRO A 1 99 ? 20.25 4.121 20.422 1 89.19 99 PRO A CA 1
ATOM 767 C C . PRO A 1 99 ? 21.516 3.342 20.734 1 89.19 99 PRO A C 1
ATOM 769 O O . PRO A 1 99 ? 22.188 2.846 19.812 1 89.19 99 PRO A O 1
ATOM 772 N N . GLY A 1 100 ? 21.828 3.094 22.016 1 86.19 100 GLY A N 1
ATOM 773 C CA . GLY A 1 100 ? 22.938 2.256 22.422 1 86.19 100 GLY A CA 1
ATOM 774 C C . GLY A 1 100 ? 24.078 3.037 23.078 1 86.19 100 GLY A C 1
ATOM 775 O O . GLY A 1 100 ? 25.188 2.535 23.203 1 86.19 100 GLY A O 1
ATOM 776 N N . GLY A 1 101 ? 23.922 4.254 23.344 1 85.5 101 GLY A N 1
ATOM 777 C CA . GLY A 1 101 ? 24.906 5.02 24.109 1 85.5 101 GLY A CA 1
ATOM 778 C C . GLY A 1 101 ? 25.672 6.012 23.25 1 85.5 101 GLY A C 1
ATOM 779 O O . GLY A 1 101 ? 25.422 6.137 22.047 1 85.5 101 GLY A O 1
ATOM 780 N N . LYS A 1 102 ? 26.562 6.676 23.828 1 87 102 LYS A N 1
ATOM 781 C CA . LYS A 1 102 ? 27.281 7.805 23.25 1 87 102 LYS A CA 1
ATOM 782 C C . LYS A 1 102 ? 28.156 7.352 22.078 1 87 102 LYS A C 1
ATOM 784 O O . LYS A 1 102 ? 28.406 8.117 21.141 1 87 102 LYS A O 1
ATOM 789 N N . GLU A 1 103 ? 28.516 6.184 22.109 1 86.62 103 GLU A N 1
ATOM 790 C CA . GLU A 1 103 ? 29.406 5.664 21.094 1 86.62 103 GLU A CA 1
ATOM 791 C C . GLU A 1 103 ? 28.703 5.531 19.75 1 86.62 103 GLU A C 1
ATOM 793 O O . GLU A 1 103 ? 29.344 5.5 18.688 1 86.62 103 GLU A O 1
ATOM 798 N N . GLN A 1 104 ? 27.438 5.492 19.781 1 89.5 104 GLN A N 1
ATOM 799 C CA . GLN A 1 104 ? 26.688 5.32 18.531 1 89.5 104 GLN A CA 1
ATOM 800 C C . GLN A 1 104 ? 26.562 6.645 17.797 1 89.5 104 GLN A C 1
ATOM 802 O O . GLN A 1 104 ? 26.672 6.684 16.562 1 89.5 104 GLN A O 1
ATOM 807 N N . GLY A 1 105 ? 26.328 7.793 18.562 1 95.44 105 GLY A N 1
ATOM 808 C CA . GLY A 1 105 ? 26.328 9.117 17.969 1 95.44 105 GLY A CA 1
ATOM 809 C C . GLY A 1 105 ? 24.969 9.539 17.438 1 95.44 105 GLY A C 1
ATOM 810 O O . GLY A 1 105 ? 23.938 8.977 17.828 1 95.44 105 GLY A O 1
ATOM 811 N N . VAL A 1 106 ? 24.969 10.641 16.688 1 98 106 VAL A N 1
ATOM 812 C CA . VAL A 1 106 ? 23.75 11.25 16.172 1 98 106 VAL A CA 1
ATOM 813 C C . VAL A 1 106 ? 23.953 11.703 14.734 1 98 106 VAL A C 1
ATOM 815 O O . VAL A 1 106 ? 25.047 12.164 14.383 1 98 106 VAL A O 1
ATOM 818 N N . ILE A 1 107 ? 22.969 11.422 13.906 1 98.31 107 ILE A N 1
ATOM 819 C CA . ILE A 1 107 ? 22.969 11.984 12.555 1 98.31 107 ILE A CA 1
ATOM 820 C C . ILE A 1 107 ? 22.141 13.273 12.539 1 98.31 107 ILE A C 1
ATOM 822 O O . ILE A 1 107 ? 20.953 13.25 12.812 1 98.31 107 ILE A O 1
ATOM 826 N N . HIS A 1 108 ? 22.781 14.414 12.219 1 98.62 108 HIS A N 1
ATOM 827 C CA . HIS A 1 108 ? 22.094 15.688 12.031 1 98.62 108 HIS A CA 1
ATOM 828 C C . HIS A 1 108 ? 21.828 15.953 10.555 1 98.62 108 HIS A C 1
ATOM 830 O O . HIS A 1 108 ? 22.719 15.844 9.719 1 98.62 108 HIS A O 1
ATOM 836 N N . PHE A 1 109 ? 20.625 16.25 10.227 1 98.62 109 PHE A N 1
ATOM 837 C CA . PHE A 1 109 ? 20.266 16.688 8.883 1 98.62 109 PHE A CA 1
ATOM 838 C C . PHE A 1 109 ? 20.125 18.203 8.836 1 98.62 109 PHE A C 1
ATOM 840 O O . PHE A 1 109 ? 19.062 18.75 9.125 1 98.62 109 PHE A O 1
ATOM 847 N N . PHE A 1 110 ? 21.203 18.859 8.461 1 98.44 110 PHE A N 1
ATOM 848 C CA . PHE A 1 110 ? 21.25 20.297 8.312 1 98.44 110 PHE A CA 1
ATOM 849 C C . PHE A 1 110 ? 20.656 20.734 6.977 1 98.44 110 PHE A C 1
ATOM 851 O O . PHE A 1 110 ? 20.469 19.906 6.082 1 98.44 110 PHE A O 1
ATOM 858 N N . ARG A 1 111 ? 20.25 22.016 6.922 1 97.69 111 ARG A N 1
ATOM 859 C CA . ARG A 1 111 ? 19.859 22.547 5.621 1 97.69 111 ARG A CA 1
ATOM 860 C C . ARG A 1 111 ? 21.016 22.453 4.629 1 97.69 111 ARG A C 1
ATOM 862 O O . ARG A 1 111 ? 20.812 22.109 3.463 1 97.69 111 ARG A O 1
ATOM 869 N N . ASP A 1 112 ? 22.188 22.75 5.094 1 98 112 ASP A N 1
ATOM 870 C CA . ASP A 1 112 ? 23.391 22.641 4.277 1 98 112 ASP A CA 1
ATOM 871 C C . ASP A 1 112 ? 23.75 21.188 4.004 1 98 112 ASP A C 1
ATOM 873 O O . ASP A 1 112 ? 23.969 20.406 4.938 1 98 112 ASP A O 1
ATOM 877 N N . LEU A 1 113 ? 23.828 20.844 2.764 1 98.06 113 LEU A N 1
ATOM 878 C CA . LEU A 1 113 ? 24.047 19.453 2.381 1 98.06 113 LEU A CA 1
ATOM 879 C C . LEU A 1 113 ? 25.406 18.969 2.861 1 98.06 113 LEU A C 1
ATOM 881 O O . LEU A 1 113 ? 25.516 17.844 3.375 1 98.06 113 LEU A O 1
ATOM 885 N N . ASP A 1 114 ? 26.453 19.75 2.709 1 98.31 114 ASP A N 1
ATOM 886 C CA . ASP A 1 114 ? 27.797 19.328 3.084 1 98.31 114 ASP A CA 1
ATOM 887 C C . ASP A 1 114 ? 27.891 19.062 4.582 1 98.31 114 ASP A C 1
ATOM 889 O O . ASP A 1 114 ? 28.531 18.109 5.008 1 98.31 114 ASP A O 1
ATOM 893 N N . ARG A 1 115 ? 27.266 19.875 5.355 1 98.38 115 ARG A N 1
ATOM 894 C CA . ARG A 1 115 ? 27.234 19.656 6.797 1 98.38 115 ARG A CA 1
ATOM 895 C C . ARG A 1 115 ? 26.5 18.359 7.145 1 98.38 115 ARG A C 1
ATOM 897 O O . ARG A 1 115 ? 26.906 17.641 8.055 1 98.38 115 ARG A O 1
ATOM 904 N N . THR A 1 116 ? 25.422 18.109 6.441 1 98.62 116 THR A N 1
ATOM 905 C CA . THR A 1 116 ? 24.688 16.875 6.641 1 98.62 116 THR A CA 1
ATOM 906 C C . THR A 1 116 ? 25.562 15.664 6.301 1 98.62 116 THR A C 1
ATOM 908 O O . THR A 1 116 ? 25.562 14.672 7.035 1 98.62 116 THR A O 1
ATOM 911 N N . LEU A 1 117 ? 26.281 15.766 5.191 1 98.69 117 LEU A N 1
ATOM 912 C CA . LEU A 1 117 ? 27.156 14.672 4.781 1 98.69 117 LEU A CA 1
ATOM 913 C C . LEU A 1 117 ? 28.234 14.422 5.824 1 98.69 117 LEU A C 1
ATOM 915 O O . LEU A 1 117 ? 28.594 13.273 6.09 1 98.69 117 LEU A O 1
ATOM 919 N N . GLU A 1 118 ? 28.75 15.477 6.414 1 98.44 118 GLU A N 1
ATOM 920 C CA . GLU A 1 118 ? 29.719 15.336 7.492 1 98.44 118 GLU A CA 1
ATOM 921 C C . GLU A 1 118 ? 29.125 14.609 8.695 1 98.44 118 GLU A C 1
ATOM 923 O O . GLU A 1 118 ? 29.781 13.758 9.305 1 98.44 118 GLU A O 1
ATOM 928 N N . ALA A 1 119 ? 27.906 14.977 9.016 1 98.12 119 ALA A N 1
ATOM 929 C CA . ALA A 1 119 ? 27.219 14.32 10.125 1 98.12 119 ALA A CA 1
ATOM 930 C C . ALA A 1 119 ? 26.984 12.844 9.828 1 98.12 119 ALA A C 1
ATOM 932 O O . ALA A 1 119 ? 27.203 11.984 10.688 1 98.12 119 ALA A O 1
ATOM 933 N N . ILE A 1 120 ? 26.531 12.5 8.633 1 98.56 120 ILE A N 1
ATOM 934 C CA . ILE A 1 120 ? 26.281 11.125 8.219 1 98.56 120 ILE A CA 1
ATOM 935 C C . ILE A 1 120 ? 27.578 10.32 8.297 1 98.56 120 ILE A C 1
ATOM 937 O O . ILE A 1 120 ? 27.578 9.164 8.719 1 98.56 120 ILE A O 1
ATOM 941 N N . ALA A 1 121 ? 28.688 10.898 7.938 1 98.38 121 ALA A N 1
ATOM 942 C CA . ALA A 1 121 ? 29.984 10.227 7.906 1 98.38 121 ALA A CA 1
ATOM 943 C C . ALA A 1 121 ? 30.359 9.695 9.289 1 98.38 121 ALA A C 1
ATOM 945 O O . ALA A 1 121 ? 31.062 8.688 9.398 1 98.38 121 ALA A O 1
ATOM 946 N N . THR A 1 122 ? 29.844 10.281 10.312 1 96.62 122 THR A N 1
ATOM 947 C CA . THR A 1 122 ? 30.234 9.898 11.664 1 96.62 122 THR A CA 1
ATOM 948 C C . THR A 1 122 ? 29.484 8.648 12.109 1 96.62 122 THR A C 1
ATOM 950 O O . THR A 1 122 ? 29.953 7.91 12.984 1 96.62 122 THR A O 1
ATOM 953 N N . VAL A 1 123 ? 28.375 8.352 11.555 1 97.19 123 VAL A N 1
ATOM 954 C CA . VAL A 1 123 ? 27.516 7.262 12.008 1 97.19 123 VAL A CA 1
ATOM 955 C C . VAL A 1 123 ? 27.391 6.215 10.906 1 97.19 123 VAL A C 1
ATOM 957 O O . VAL A 1 123 ? 27.312 5.016 11.18 1 97.19 123 VAL A O 1
ATOM 960 N N . ALA A 1 124 ? 27.344 6.707 9.695 1 97.81 124 ALA A N 1
ATOM 961 C CA . ALA A 1 124 ? 27.109 5.859 8.531 1 97.81 124 ALA A CA 1
ATOM 962 C C . ALA A 1 124 ? 28.016 6.266 7.363 1 97.81 124 ALA A C 1
ATOM 964 O O . ALA A 1 124 ? 27.516 6.652 6.301 1 97.81 124 ALA A O 1
ATOM 965 N N . PRO A 1 125 ? 29.266 6.062 7.523 1 98.12 125 PRO A N 1
ATOM 966 C CA . PRO A 1 125 ? 30.203 6.531 6.492 1 98.12 125 PRO A CA 1
ATOM 967 C C . PRO A 1 125 ? 29.938 5.906 5.125 1 98.12 125 PRO A C 1
ATOM 969 O O . PRO A 1 125 ? 30.203 6.527 4.094 1 98.12 125 PRO A O 1
ATOM 972 N N . GLU A 1 126 ? 29.406 4.75 5.059 1 97.62 126 GLU A N 1
ATOM 973 C CA . GLU A 1 126 ? 29.156 4.031 3.814 1 97.62 126 GLU A CA 1
ATOM 974 C C . GLU A 1 126 ? 28.047 4.699 3.004 1 97.62 126 GLU A C 1
ATOM 976 O O . GLU A 1 126 ? 27.891 4.422 1.812 1 97.62 126 GLU A O 1
ATOM 981 N N . ASP A 1 127 ? 27.297 5.605 3.615 1 98.5 127 ASP A N 1
ATOM 982 C CA . ASP A 1 127 ? 26.125 6.145 2.945 1 98.5 127 ASP A CA 1
ATOM 983 C C . ASP A 1 127 ? 26.328 7.609 2.568 1 98.5 127 ASP A C 1
ATOM 985 O O . ASP A 1 127 ? 25.375 8.289 2.152 1 98.5 127 ASP A O 1
ATOM 989 N N . VAL A 1 128 ? 27.516 8.148 2.764 1 98.69 128 VAL A N 1
ATOM 990 C CA . VAL A 1 128 ? 27.781 9.555 2.461 1 98.69 128 VAL A CA 1
ATOM 991 C C . VAL A 1 128 ? 27.484 9.828 0.986 1 98.69 128 VAL A C 1
ATOM 993 O O . VAL A 1 128 ? 26.672 10.703 0.657 1 98.69 128 VAL A O 1
ATOM 996 N N . GLU A 1 129 ? 28.031 9.031 0.142 1 98.19 129 GLU A N 1
ATOM 997 C CA . GLU A 1 129 ? 27.844 9.25 -1.288 1 98.19 129 GLU A CA 1
ATOM 998 C C . GLU A 1 129 ? 26.438 8.836 -1.727 1 98.19 129 GLU A C 1
ATOM 1000 O O . GLU A 1 129 ? 25.875 9.438 -2.639 1 98.19 129 GLU A O 1
ATOM 1005 N N . ASN A 1 130 ? 25.922 7.828 -1.041 1 97.94 130 ASN A N 1
ATOM 1006 C CA . ASN A 1 130 ? 24.547 7.441 -1.328 1 97.94 130 ASN A CA 1
ATOM 1007 C C . ASN A 1 130 ? 23.562 8.586 -1.066 1 97.94 130 ASN A C 1
ATOM 1009 O O . ASN A 1 130 ? 22.656 8.828 -1.861 1 97.94 130 ASN A O 1
ATOM 1013 N N . TYR A 1 131 ? 23.828 9.258 -0.008 1 98.5 131 TYR A N 1
ATOM 1014 C CA . TYR A 1 131 ? 22.938 10.367 0.332 1 98.5 131 TYR A CA 1
ATOM 1015 C C . TYR A 1 131 ? 23.094 11.516 -0.652 1 98.5 131 TYR A C 1
ATOM 1017 O O . TYR A 1 131 ? 22.109 12.141 -1.06 1 98.5 131 TYR A O 1
ATOM 1025 N N . ARG A 1 132 ? 24.297 11.789 -1.004 1 98.06 132 ARG A N 1
ATOM 1026 C CA . ARG A 1 132 ? 24.531 12.82 -2.004 1 98.06 132 ARG A CA 1
ATOM 1027 C C . ARG A 1 132 ? 23.781 12.523 -3.297 1 98.06 132 ARG A C 1
ATOM 1029 O O . ARG A 1 132 ? 23.078 13.391 -3.83 1 98.06 132 ARG A O 1
ATOM 1036 N N . ALA A 1 133 ? 23.859 11.32 -3.742 1 96.12 133 ALA A N 1
ATOM 1037 C CA . ALA A 1 133 ? 23.203 10.898 -4.973 1 96.12 133 ALA A CA 1
ATOM 1038 C C . ALA A 1 133 ? 21.688 10.953 -4.824 1 96.12 133 ALA A C 1
ATOM 1040 O O . ALA A 1 133 ? 20.969 11.312 -5.766 1 96.12 133 ALA A O 1
ATOM 1041 N N . PHE A 1 134 ? 21.281 10.586 -3.682 1 96.94 134 PHE A N 1
ATOM 1042 C CA . PHE A 1 134 ? 19.859 10.578 -3.375 1 96.94 134 PHE A CA 1
ATOM 1043 C C . PHE A 1 134 ? 19.281 11.984 -3.479 1 96.94 134 PHE A C 1
ATOM 1045 O O . PHE A 1 134 ? 18.266 12.195 -4.148 1 96.94 134 PHE A O 1
ATOM 1052 N N . VAL A 1 135 ? 19.891 12.93 -2.842 1 97.06 135 VAL A N 1
ATOM 1053 C CA . VAL A 1 135 ? 19.438 14.32 -2.818 1 97.06 135 VAL A CA 1
ATOM 1054 C C . VAL A 1 135 ? 19.469 14.898 -4.23 1 97.06 135 VAL A C 1
ATOM 1056 O O . VAL A 1 135 ? 18.578 15.641 -4.629 1 97.06 135 VAL A O 1
ATOM 1059 N N . GLU A 1 136 ? 20.453 14.562 -4.949 1 93.56 136 GLU A N 1
ATOM 1060 C CA . GLU A 1 136 ? 20.562 15.055 -6.32 1 93.56 136 GLU A CA 1
ATOM 1061 C C . GLU A 1 136 ? 19.422 14.539 -7.191 1 93.56 136 GLU A C 1
ATOM 1063 O O . GLU A 1 136 ? 18.781 15.305 -7.914 1 93.56 136 GLU A O 1
ATOM 1068 N N . PHE A 1 137 ? 19.172 13.258 -7.113 1 92.12 137 PHE A N 1
ATOM 1069 C CA . PHE A 1 137 ? 18.141 12.625 -7.926 1 92.12 137 PHE A CA 1
ATOM 1070 C C . PHE A 1 137 ? 16.781 13.219 -7.625 1 92.12 137 PHE A C 1
ATOM 1072 O O . PHE A 1 137 ? 16.094 13.688 -8.531 1 92.12 137 PHE A O 1
ATOM 1079 N N . TRP A 1 138 ? 16.391 13.258 -6.391 1 94.19 138 TRP A N 1
ATOM 1080 C CA . TRP A 1 138 ? 15.047 13.68 -6 1 94.19 138 TRP A CA 1
ATOM 1081 C C . TRP A 1 138 ? 14.922 15.203 -6.051 1 94.19 138 TRP A C 1
ATOM 1083 O O . TRP A 1 138 ? 13.812 15.734 -6.199 1 94.19 138 TRP A O 1
ATOM 1093 N N . GLY A 1 139 ? 16.031 15.922 -5.832 1 90.44 139 GLY A N 1
ATOM 1094 C CA . GLY A 1 139 ? 16 17.375 -6 1 90.44 139 GLY A CA 1
ATOM 1095 C C . GLY A 1 139 ? 15.523 17.797 -7.375 1 90.44 139 GLY A C 1
ATOM 1096 O O . GLY A 1 139 ? 14.742 18.75 -7.496 1 90.44 139 GLY A O 1
ATOM 1097 N N . ARG A 1 140 ? 15.891 17.062 -8.375 1 85.31 140 ARG A N 1
ATOM 1098 C CA . ARG A 1 140 ? 15.484 17.359 -9.75 1 85.31 140 ARG A CA 1
ATOM 1099 C C . ARG A 1 140 ? 13.992 17.109 -9.945 1 85.31 140 ARG A C 1
ATOM 1101 O O . ARG A 1 140 ? 13.305 17.906 -10.586 1 85.31 140 ARG A O 1
ATOM 1108 N N . ILE A 1 141 ? 13.516 16.094 -9.352 1 85.38 141 ILE A N 1
ATOM 1109 C CA . ILE A 1 141 ? 12.117 15.703 -9.484 1 85.38 141 ILE A CA 1
ATOM 1110 C C . ILE A 1 141 ? 11.234 16.703 -8.75 1 85.38 141 ILE A C 1
ATOM 1112 O O . ILE A 1 141 ? 10.234 17.172 -9.297 1 85.38 141 ILE A O 1
ATOM 1116 N N . ASN A 1 142 ? 11.609 17.078 -7.594 1 86.88 142 ASN A N 1
ATOM 1117 C CA . ASN A 1 142 ? 10.742 17.828 -6.699 1 86.88 142 ASN A CA 1
ATOM 1118 C C . ASN A 1 142 ? 10.664 19.297 -7.102 1 86.88 142 ASN A C 1
ATOM 1120 O O . ASN A 1 142 ? 9.727 20.016 -6.711 1 86.88 142 ASN A O 1
ATOM 1124 N N . ARG A 1 143 ? 11.609 19.734 -7.887 1 77.12 143 ARG A N 1
ATOM 1125 C CA . ARG A 1 143 ? 11.469 21.062 -8.445 1 77.12 143 ARG A CA 1
ATOM 1126 C C . ARG A 1 143 ? 10.203 21.188 -9.297 1 77.12 143 ARG A C 1
ATOM 1128 O O . ARG A 1 143 ? 9.508 22.203 -9.25 1 77.12 143 ARG A O 1
ATOM 1135 N N . GLY A 1 144 ? 9.914 20.094 -9.969 1 75.12 144 GLY A N 1
ATOM 1136 C CA . GLY A 1 144 ? 8.711 20.047 -10.781 1 75.12 144 GLY A CA 1
ATOM 1137 C C . GLY A 1 144 ? 7.453 19.781 -9.969 1 75.12 144 GLY A C 1
ATOM 1138 O O . GLY A 1 144 ? 6.41 20.391 -10.219 1 75.12 144 GLY A O 1
ATOM 1139 N N . VAL A 1 145 ? 7.535 19.078 -8.969 1 78 145 VAL A N 1
ATOM 1140 C CA . VAL A 1 145 ? 6.391 18.656 -8.164 1 78 145 VAL A CA 1
ATOM 1141 C C . VAL A 1 145 ? 5.848 19.859 -7.383 1 78 145 VAL A C 1
ATOM 1143 O O . VAL A 1 145 ? 4.633 20.031 -7.273 1 78 145 VAL A O 1
ATOM 1146 N N . LEU A 1 146 ? 6.672 20.672 -6.883 1 79 146 LEU A N 1
ATOM 1147 C CA . LEU A 1 146 ? 6.262 21.844 -6.117 1 79 146 LEU A CA 1
ATOM 1148 C C . LEU A 1 146 ? 5.414 22.781 -6.973 1 79 146 LEU A C 1
ATOM 1150 O O . LEU A 1 146 ? 4.418 23.328 -6.5 1 79 146 LEU A O 1
ATOM 1154 N N . ASN A 1 147 ? 5.75 22.875 -8.203 1 78.88 147 ASN A N 1
ATOM 1155 C CA . ASN A 1 147 ? 4.977 23.719 -9.109 1 78.88 147 ASN A CA 1
ATOM 1156 C C . ASN A 1 147 ? 3.576 23.156 -9.344 1 78.88 147 ASN A C 1
ATOM 1158 O O . ASN A 1 147 ? 2.611 23.906 -9.461 1 78.88 147 ASN A O 1
ATOM 1162 N N . ALA A 1 148 ? 3.525 21.922 -9.352 1 77.94 148 ALA A N 1
ATOM 1163 C CA . ALA A 1 148 ? 2.238 21.266 -9.562 1 77.94 148 ALA A CA 1
ATOM 1164 C C . ALA A 1 148 ? 1.312 21.469 -8.367 1 77.94 148 ALA A C 1
ATOM 1166 O O . ALA A 1 148 ? 0.089 21.5 -8.523 1 77.94 148 ALA A O 1
ATOM 1167 N N . PHE A 1 149 ? 1.843 21.656 -7.25 1 81.81 149 PHE A N 1
ATOM 1168 C CA . PHE A 1 149 ? 1.057 21.844 -6.035 1 81.81 149 PHE A CA 1
ATOM 1169 C C . PHE A 1 149 ? 0.451 23.234 -5.98 1 81.81 149 PHE A C 1
ATOM 1171 O O . PHE A 1 149 ? -0.56 23.453 -5.312 1 81.81 149 PHE A O 1
ATOM 1178 N N . MET A 1 150 ? 1.015 24.125 -6.75 1 83.44 150 MET A N 1
ATOM 1179 C CA . MET A 1 150 ? 0.613 25.516 -6.629 1 83.44 150 MET A CA 1
ATOM 1180 C C . MET A 1 150 ? -0.371 25.906 -7.73 1 83.44 150 MET A C 1
ATOM 1182 O O . MET A 1 150 ? -0.605 27.078 -7.98 1 83.44 150 MET A O 1
ATOM 1186 N N . VAL A 1 151 ? -0.889 24.812 -8.398 1 82.44 151 VAL A N 1
ATOM 1187 C CA . VAL A 1 151 ? -1.913 25.062 -9.406 1 82.44 151 VAL A CA 1
ATOM 1188 C C . VAL A 1 151 ? -3.068 24.078 -9.211 1 82.44 151 VAL A C 1
ATOM 1190 O O . VAL A 1 151 ? -2.867 22.953 -8.742 1 82.44 151 VAL A O 1
ATOM 1193 N N . PRO A 1 152 ? -4.281 24.547 -9.633 1 80.19 152 PRO A N 1
ATOM 1194 C CA . PRO A 1 152 ? -5.379 23.562 -9.602 1 80.19 152 PRO A CA 1
ATOM 1195 C C . PRO A 1 152 ? -5.078 22.312 -10.398 1 80.19 152 PRO A C 1
ATOM 1197 O O . PRO A 1 152 ? -4.484 22.391 -11.484 1 80.19 152 PRO A O 1
ATOM 1200 N N . PRO A 1 153 ? -5.531 21.156 -9.922 1 79.19 153 PRO A N 1
ATOM 1201 C CA . PRO A 1 153 ? -5.012 19.906 -10.461 1 79.19 153 PRO A CA 1
ATOM 1202 C C . PRO A 1 153 ? -5.84 19.375 -11.625 1 79.19 153 PRO A C 1
ATOM 1204 O O . PRO A 1 153 ? -6.195 18.188 -11.648 1 79.19 153 PRO A O 1
ATOM 1207 N N . SER A 1 154 ? -6.121 20.109 -12.547 1 74.81 154 SER A N 1
ATOM 1208 C CA . SER A 1 154 ? -6.699 19.578 -13.773 1 74.81 154 SER A CA 1
ATOM 1209 C C . SER A 1 154 ? -5.656 18.812 -14.586 1 74.81 154 SER A C 1
ATOM 1211 O O . SER A 1 154 ? -4.457 19.062 -14.445 1 74.81 154 SER A O 1
ATOM 1213 N N . SER A 1 155 ? -6.152 17.781 -15.312 1 70.12 155 SER A N 1
ATOM 1214 C CA . SER A 1 155 ? -5.227 17.031 -16.141 1 70.12 155 SER A CA 1
ATOM 1215 C C . SER A 1 155 ? -4.379 17.953 -17.016 1 70.12 155 SER A C 1
ATOM 1217 O O . SER A 1 155 ? -3.178 17.734 -17.172 1 70.12 155 SER A O 1
ATOM 1219 N N . LYS A 1 156 ? -4.992 18.953 -17.484 1 67.56 156 LYS A N 1
ATOM 1220 C CA . LYS A 1 156 ? -4.301 19.906 -18.344 1 67.56 156 LYS A CA 1
ATOM 1221 C C . LYS A 1 156 ? -3.221 20.656 -17.562 1 67.56 156 LYS A C 1
ATOM 1223 O O . LYS A 1 156 ? -2.086 20.781 -18.031 1 67.56 156 LYS A O 1
ATOM 1228 N N . ASN A 1 157 ? -3.605 21.141 -16.328 1 69.25 157 ASN A N 1
ATOM 1229 C CA . ASN A 1 157 ? -2.68 21.922 -15.516 1 69.25 157 ASN A CA 1
ATOM 1230 C C . ASN A 1 157 ? -1.489 21.078 -15.055 1 69.25 157 ASN A C 1
ATOM 1232 O O . ASN A 1 157 ? -0.351 21.562 -15.062 1 69.25 157 ASN A O 1
ATOM 1236 N N . ILE A 1 158 ? -1.805 19.891 -14.695 1 68.88 158 ILE A N 1
ATOM 1237 C CA . ILE A 1 158 ? -0.741 19.016 -14.219 1 68.88 158 ILE A CA 1
ATOM 1238 C C . ILE A 1 158 ? 0.214 18.688 -15.359 1 68.88 158 ILE A C 1
ATOM 1240 O O . ILE A 1 158 ? 1.435 18.766 -15.203 1 68.88 158 ILE A O 1
ATOM 1244 N N . PHE A 1 159 ? -0.369 18.375 -16.484 1 68.12 159 PHE A N 1
ATOM 1245 C CA . PHE A 1 159 ? 0.437 18.062 -17.672 1 68.12 159 PHE A CA 1
ATOM 1246 C C . PHE A 1 159 ? 1.297 19.25 -18.062 1 68.12 159 PHE A C 1
ATOM 1248 O O . PHE A 1 159 ? 2.486 19.094 -18.344 1 68.12 159 PHE A O 1
ATOM 1255 N N . MET A 1 160 ? 0.705 20.406 -18.047 1 65.62 160 MET A N 1
ATOM 1256 C CA . MET A 1 160 ? 1.409 21.625 -18.438 1 65.62 160 MET A CA 1
ATOM 1257 C C . MET A 1 160 ? 2.549 21.938 -17.469 1 65.62 160 MET A C 1
ATOM 1259 O O . MET A 1 160 ? 3.643 22.312 -17.891 1 65.62 160 MET A O 1
ATOM 1263 N N . GLU A 1 161 ? 2.275 21.703 -16.266 1 69.25 161 GLU A N 1
ATOM 1264 C CA . GLU A 1 161 ? 3.301 22 -15.273 1 69.25 161 GLU A CA 1
ATOM 1265 C C . GLU A 1 161 ? 4.449 21 -15.344 1 69.25 161 GLU A C 1
ATOM 1267 O O . GLU A 1 161 ? 5.613 21.375 -15.188 1 69.25 161 GLU A O 1
ATOM 1272 N N . LEU A 1 162 ? 4.086 19.797 -15.562 1 66.5 162 LEU A N 1
ATOM 1273 C CA . LEU A 1 162 ? 5.121 18.781 -15.719 1 66.5 162 LEU A CA 1
ATOM 1274 C C . LEU A 1 162 ? 5.953 19.031 -16.969 1 66.5 162 LEU A C 1
ATOM 1276 O O . LEU A 1 162 ? 7.176 18.891 -16.953 1 66.5 162 LEU A O 1
ATOM 1280 N N . ALA A 1 163 ? 5.277 19.406 -18.031 1 66.25 163 ALA A N 1
ATOM 1281 C CA . ALA A 1 163 ? 5.957 19.734 -19.281 1 66.25 163 ALA A CA 1
ATOM 1282 C C . ALA A 1 163 ? 6.883 20.938 -19.109 1 66.25 163 ALA A C 1
ATOM 1284 O O . ALA A 1 163 ? 8.023 20.938 -19.578 1 66.25 163 ALA A O 1
ATOM 1285 N N . LYS A 1 164 ? 6.445 22.016 -18.469 1 65.19 164 LYS A N 1
ATOM 1286 C CA . LYS A 1 164 ? 7.254 23.188 -18.188 1 65.19 164 LYS A CA 1
ATOM 1287 C C . LYS A 1 164 ? 8.484 22.828 -17.359 1 65.19 164 LYS A C 1
ATOM 1289 O O . LYS A 1 164 ? 9.57 23.359 -17.594 1 65.19 164 LYS A O 1
ATOM 1294 N N . GLY A 1 165 ? 8.148 22 -16.406 1 63.59 165 GLY A N 1
ATOM 1295 C CA . GLY A 1 165 ? 9.25 21.547 -15.578 1 63.59 165 GLY A CA 1
ATOM 1296 C C . GLY A 1 165 ? 10.352 20.859 -16.359 1 63.59 165 GLY A C 1
ATOM 1297 O O . GLY A 1 165 ? 11.531 21.062 -16.094 1 63.59 165 GLY A O 1
ATOM 1298 N N . GLN A 1 166 ? 9.93 20.125 -17.297 1 60.94 166 GLN A N 1
ATOM 1299 C CA . GLN A 1 166 ? 10.883 19.438 -18.156 1 60.94 166 GLN A CA 1
ATOM 1300 C C . GLN A 1 166 ? 11.664 20.438 -19.016 1 60.94 166 GLN A C 1
ATOM 1302 O O . GLN A 1 166 ? 12.859 20.234 -19.266 1 60.94 166 GLN A O 1
ATOM 1307 N N . MET A 1 167 ? 10.992 21.422 -19.422 1 53.94 167 MET A N 1
ATOM 1308 C CA . MET A 1 167 ? 11.617 22.438 -20.266 1 53.94 167 MET A CA 1
ATOM 1309 C C . MET A 1 167 ? 12.578 23.312 -19.453 1 53.94 167 MET A C 1
ATOM 1311 O O . MET A 1 167 ? 13.664 23.641 -19.938 1 53.94 167 MET A O 1
ATOM 1315 N N . ARG A 1 168 ? 12.25 23.859 -18.359 1 53.97 168 ARG A N 1
ATOM 1316 C CA . ARG A 1 168 ? 13.031 24.797 -17.562 1 53.97 168 ARG A CA 1
ATOM 1317 C C . ARG A 1 168 ? 14.133 24.078 -16.781 1 53.97 168 ARG A C 1
ATOM 1319 O O . ARG A 1 168 ? 15.227 24.625 -16.594 1 53.97 168 ARG A O 1
ATOM 1326 N N . GLY A 1 169 ? 13.773 23.141 -16.125 1 56.78 169 GLY A N 1
ATOM 1327 C CA . GLY A 1 169 ? 14.648 22.531 -15.125 1 56.78 169 GLY A CA 1
ATOM 1328 C C . GLY A 1 169 ? 15.508 21.422 -15.695 1 56.78 169 GLY A C 1
ATOM 1329 O O . GLY A 1 169 ? 16.391 20.891 -15.008 1 56.78 169 GLY A O 1
ATOM 1330 N N . GLY A 1 170 ? 15.383 21.172 -17.109 1 57.22 170 GLY A N 1
ATOM 1331 C CA . GLY A 1 170 ? 16.031 20.031 -17.75 1 57.22 170 GLY A CA 1
ATOM 1332 C C . GLY A 1 170 ? 15.273 18.734 -17.547 1 57.22 170 GLY A C 1
ATOM 1333 O O . GLY A 1 170 ? 14.258 18.703 -16.844 1 57.22 170 GLY A O 1
ATOM 1334 N N . ARG A 1 171 ? 15.82 17.812 -18.094 1 62.19 171 ARG A N 1
ATOM 1335 C CA . ARG A 1 171 ? 15.164 16.5 -18.109 1 62.19 171 ARG A CA 1
ATOM 1336 C C . ARG A 1 171 ? 15.117 15.898 -16.703 1 62.19 171 ARG A C 1
ATOM 1338 O O . ARG A 1 171 ? 16.125 15.836 -16.016 1 62.19 171 ARG A O 1
ATOM 1345 N N . MET A 1 172 ? 13.875 15.711 -16.156 1 68.69 172 MET A N 1
ATOM 1346 C CA . MET A 1 172 ? 13.648 15.039 -14.883 1 68.69 172 MET A CA 1
ATOM 1347 C C . MET A 1 172 ? 14.609 13.867 -14.711 1 68.69 172 MET A C 1
ATOM 1349 O O . MET A 1 172 ? 15.125 13.633 -13.617 1 68.69 172 MET A O 1
ATOM 1353 N N . PHE A 1 173 ? 14.789 13.297 -15.836 1 72.19 173 PHE A N 1
ATOM 1354 C CA . PHE A 1 173 ? 15.68 12.141 -15.836 1 72.19 173 PHE A CA 1
ATOM 1355 C C . PHE A 1 173 ? 16.766 12.305 -16.891 1 72.19 173 PHE A C 1
ATOM 1357 O O . PHE A 1 173 ? 16.562 12.93 -17.922 1 72.19 173 PHE A O 1
ATOM 1364 N N . LYS A 1 174 ? 17.984 11.773 -16.656 1 72.44 174 LYS A N 1
ATOM 1365 C CA . LYS A 1 174 ? 19 11.656 -17.703 1 72.44 174 LYS A CA 1
ATOM 1366 C C . LYS A 1 174 ? 18.547 10.727 -18.828 1 72.44 174 LYS A C 1
ATOM 1368 O O . LYS A 1 174 ? 17.656 9.898 -18.625 1 72.44 174 LYS A O 1
ATOM 1373 N N . LYS A 1 175 ? 19.109 10.945 -20.016 1 69.62 175 LYS A N 1
ATOM 1374 C CA . LYS A 1 175 ? 18.766 10.117 -21.172 1 69.62 175 LYS A CA 1
ATOM 1375 C C . LYS A 1 175 ? 18.969 8.641 -20.859 1 69.62 175 LYS A C 1
ATOM 1377 O O . LYS A 1 175 ? 20.016 8.242 -20.359 1 69.62 175 LYS A O 1
ATOM 1382 N N . GLY A 1 176 ? 17.875 7.832 -21.016 1 74.06 176 GLY A N 1
ATOM 1383 C CA . GLY A 1 176 ? 17.969 6.395 -20.812 1 74.06 176 GLY A CA 1
ATOM 1384 C C . GLY A 1 176 ? 17.531 5.961 -19.422 1 74.06 176 GLY A C 1
ATOM 1385 O O . GLY A 1 176 ? 17.422 4.762 -19.141 1 74.06 176 GLY A O 1
ATOM 1386 N N . GLU A 1 177 ? 17.25 6.922 -18.516 1 80.19 177 GLU A N 1
ATOM 1387 C CA . GLU A 1 177 ? 16.922 6.578 -17.141 1 80.19 177 GLU A CA 1
ATOM 1388 C C . GLU A 1 177 ? 15.445 6.859 -16.828 1 80.19 177 GLU A C 1
ATOM 1390 O O . GLU A 1 177 ? 15.031 6.816 -15.672 1 80.19 177 GLU A O 1
ATOM 1395 N N . GLN A 1 178 ? 14.742 7.078 -17.891 1 82.88 178 GLN A N 1
ATOM 1396 C CA . GLN A 1 178 ? 13.359 7.516 -17.719 1 82.88 178 GLN A CA 1
ATOM 1397 C C . GLN A 1 178 ? 12.508 6.418 -17.094 1 82.88 178 GLN A C 1
ATOM 1399 O O . GLN A 1 178 ? 11.805 6.66 -16.109 1 82.88 178 GLN A O 1
ATOM 1404 N N . ALA A 1 179 ? 12.656 5.25 -17.625 1 83.38 179 ALA A N 1
ATOM 1405 C CA . ALA A 1 179 ? 11.836 4.152 -17.125 1 83.38 179 ALA A CA 1
ATOM 1406 C C . ALA A 1 179 ? 12.211 3.811 -15.68 1 83.38 179 ALA A C 1
ATOM 1408 O O . ALA A 1 179 ? 11.336 3.607 -14.836 1 83.38 179 ALA A O 1
ATOM 1409 N N . GLY A 1 180 ? 13.484 3.822 -15.477 1 86.5 180 GLY A N 1
ATOM 1410 C CA . GLY A 1 180 ? 13.945 3.568 -14.117 1 86.5 180 GLY A CA 1
ATOM 1411 C C . GLY A 1 180 ? 13.539 4.648 -13.133 1 86.5 180 GLY A C 1
ATOM 1412 O O . GLY A 1 180 ? 13.188 4.352 -11.992 1 86.5 180 GLY A O 1
ATOM 1413 N N . GLY A 1 181 ? 13.594 5.844 -13.578 1 89.25 181 GLY A N 1
ATOM 1414 C CA . GLY A 1 181 ? 13.156 6.957 -12.75 1 89.25 181 GLY A CA 1
ATOM 1415 C C . GLY A 1 181 ? 11.68 6.914 -12.422 1 89.25 181 GLY A C 1
ATOM 1416 O O . GLY A 1 181 ? 11.281 7.125 -11.281 1 89.25 181 GLY A O 1
ATOM 1417 N N . LEU A 1 182 ? 10.938 6.617 -13.445 1 89.38 182 LEU A N 1
ATOM 1418 C CA . LEU A 1 182 ? 9.5 6.5 -13.242 1 89.38 182 LEU A CA 1
ATOM 1419 C C . LEU A 1 182 ? 9.18 5.352 -12.289 1 89.38 182 LEU A C 1
ATOM 1421 O O . LEU A 1 182 ? 8.281 5.469 -11.453 1 89.38 182 LEU A O 1
ATOM 1425 N N . GLN A 1 183 ? 9.844 4.238 -12.445 1 91.62 183 GLN A N 1
ATOM 1426 C CA . GLN A 1 183 ? 9.656 3.105 -11.539 1 91.62 183 GLN A CA 1
ATOM 1427 C C . GLN A 1 183 ? 9.906 3.512 -10.094 1 91.62 183 GLN A C 1
ATOM 1429 O O . GLN A 1 183 ? 9.156 3.111 -9.195 1 91.62 183 GLN A O 1
ATOM 1434 N N . LYS A 1 184 ? 10.953 4.289 -9.898 1 92.19 184 LYS A N 1
ATOM 1435 C CA . LYS A 1 184 ? 11.289 4.754 -8.562 1 92.19 184 LYS A CA 1
ATOM 1436 C C . LYS A 1 184 ? 10.18 5.629 -7.988 1 92.19 184 LYS A C 1
ATOM 1438 O O . LYS A 1 184 ? 9.828 5.504 -6.812 1 92.19 184 LYS A O 1
ATOM 1443 N N . ILE A 1 185 ? 9.641 6.461 -8.789 1 91.12 185 ILE A N 1
ATOM 1444 C CA . ILE A 1 185 ? 8.555 7.344 -8.383 1 91.12 185 ILE A CA 1
ATOM 1445 C C . ILE A 1 185 ? 7.32 6.512 -8.031 1 91.12 185 ILE A C 1
ATOM 1447 O O . ILE A 1 185 ? 6.617 6.816 -7.066 1 91.12 185 ILE A O 1
ATOM 1451 N N . MET A 1 186 ? 7.125 5.449 -8.727 1 92.31 186 MET A N 1
ATOM 1452 C CA . MET A 1 186 ? 5.941 4.617 -8.539 1 92.31 186 MET A CA 1
ATOM 1453 C C . MET A 1 186 ? 6.16 3.592 -7.438 1 92.31 186 MET A C 1
ATOM 1455 O O . MET A 1 186 ? 5.23 2.887 -7.043 1 92.31 186 MET A O 1
ATOM 1459 N N . SER A 1 187 ? 7.391 3.541 -6.902 1 94.69 187 SER A N 1
ATOM 1460 C CA . SER A 1 187 ? 7.715 2.621 -5.816 1 94.69 187 SER A CA 1
ATOM 1461 C C . SER A 1 187 ? 7.246 3.166 -4.473 1 94.69 187 SER A C 1
ATOM 1463 O O . SER A 1 187 ? 6.75 4.289 -4.391 1 94.69 187 SER A O 1
ATOM 1465 N N . SER A 1 188 ? 7.301 2.35 -3.463 1 95.38 188 SER A N 1
ATOM 1466 C CA . SER A 1 188 ? 7.035 2.801 -2.102 1 95.38 188 SER A CA 1
ATOM 1467 C C . SER A 1 188 ? 8.242 3.518 -1.51 1 95.38 188 SER A C 1
ATOM 1469 O O . SER A 1 188 ? 9.383 3.25 -1.897 1 95.38 188 SER A O 1
ATOM 1471 N N . TYR A 1 189 ? 8.023 4.391 -0.608 1 97 189 TYR A N 1
ATOM 1472 C CA . TYR A 1 189 ? 9.156 5.105 -0.029 1 97 189 TYR A CA 1
ATOM 1473 C C . TYR A 1 189 ? 10.031 4.164 0.79 1 97 189 TYR A C 1
ATOM 1475 O O . TYR A 1 189 ? 11.25 4.355 0.876 1 97 189 TYR A O 1
ATOM 1483 N N . GLY A 1 190 ? 9.414 3.121 1.379 1 97.19 190 GLY A N 1
ATOM 1484 C CA . GLY A 1 190 ? 10.234 2.129 2.057 1 97.19 190 GLY A CA 1
ATOM 1485 C C . GLY A 1 190 ? 11.25 1.465 1.144 1 97.19 190 GLY A C 1
ATOM 1486 O O . GLY A 1 190 ? 12.422 1.325 1.502 1 97.19 190 GLY A O 1
ATOM 1487 N N . LYS A 1 191 ? 10.797 1.098 -0.029 1 96.19 191 LYS A N 1
ATOM 1488 C CA . LYS A 1 191 ? 11.688 0.463 -0.997 1 96.19 191 LYS A CA 1
ATOM 1489 C C . LYS A 1 191 ? 12.75 1.441 -1.49 1 96.19 191 LYS A C 1
ATOM 1491 O O . LYS A 1 191 ? 13.914 1.072 -1.647 1 96.19 191 LYS A O 1
ATOM 1496 N N . VAL A 1 192 ? 12.336 2.656 -1.777 1 96.94 192 VAL A N 1
ATOM 1497 C CA . VAL A 1 192 ? 13.25 3.684 -2.26 1 96.94 192 VAL A CA 1
ATOM 1498 C C . VAL A 1 192 ? 14.383 3.879 -1.256 1 96.94 192 VAL A C 1
ATOM 1500 O O . VAL A 1 192 ? 15.555 3.959 -1.639 1 96.94 192 VAL A O 1
ATOM 1503 N N . VAL A 1 193 ? 14.047 3.932 -0.005 1 98.12 193 VAL A N 1
ATOM 1504 C CA . VAL A 1 193 ? 15.039 4.121 1.049 1 98.12 193 VAL A CA 1
ATOM 1505 C C . VAL A 1 193 ? 15.922 2.879 1.163 1 98.12 193 VAL A C 1
ATOM 1507 O O . VAL A 1 193 ? 17.141 2.982 1.24 1 98.12 193 VAL A O 1
ATOM 1510 N N . ASP A 1 194 ? 15.312 1.752 1.137 1 97 194 ASP A N 1
ATOM 1511 C CA . ASP A 1 194 ? 16.031 0.495 1.27 1 97 194 ASP A CA 1
ATOM 1512 C C . ASP A 1 194 ? 17.047 0.322 0.134 1 97 194 ASP A C 1
ATOM 1514 O O . ASP A 1 194 ? 18.156 -0.169 0.351 1 97 194 ASP A O 1
ATOM 1518 N N . ASP A 1 195 ? 16.688 0.699 -1.061 1 96.06 195 ASP A N 1
ATOM 1519 C CA . ASP A 1 195 ? 17.547 0.575 -2.238 1 96.06 195 ASP A CA 1
ATOM 1520 C C . ASP A 1 195 ? 18.703 1.568 -2.182 1 96.06 195 ASP A C 1
ATOM 1522 O O . ASP A 1 195 ? 19.797 1.286 -2.684 1 96.06 195 ASP A O 1
ATOM 1526 N N . ALA A 1 196 ? 18.453 2.662 -1.596 1 96.88 196 ALA A N 1
ATOM 1527 C CA . ALA A 1 196 ? 19.391 3.777 -1.697 1 96.88 196 ALA A CA 1
ATOM 1528 C C . ALA A 1 196 ? 20.469 3.686 -0.623 1 96.88 196 ALA A C 1
ATOM 1530 O O . ALA A 1 196 ? 21.578 4.184 -0.809 1 96.88 196 ALA A O 1
ATOM 1531 N N . PHE A 1 197 ? 20.188 3.027 0.51 1 97.94 197 PHE A N 1
ATOM 1532 C CA . PHE A 1 197 ? 21.109 3.15 1.641 1 97.94 197 PHE A CA 1
ATOM 1533 C C . PHE A 1 197 ? 21.5 1.776 2.166 1 97.94 197 PHE A C 1
ATOM 1535 O O . PHE A 1 197 ? 20.766 0.806 2.01 1 97.94 197 PHE A O 1
ATOM 1542 N N . GLU A 1 198 ? 22.656 1.766 2.811 1 97.44 198 GLU A N 1
ATOM 1543 C CA . GLU A 1 198 ? 23.203 0.529 3.367 1 97.44 198 GLU A CA 1
ATOM 1544 C C . GLU A 1 198 ? 23.031 0.489 4.883 1 97.44 198 GLU A C 1
ATOM 1546 O O . GLU A 1 198 ? 22.656 -0.539 5.445 1 97.44 198 GLU A O 1
ATOM 1551 N N . SER A 1 199 ? 23.281 1.571 5.535 1 97.88 199 SER A N 1
ATOM 1552 C CA . SER A 1 199 ? 23.25 1.645 6.992 1 97.88 199 SER A CA 1
ATOM 1553 C C . SER A 1 199 ? 21.844 1.448 7.531 1 97.88 199 SER A C 1
ATOM 1555 O O . SER A 1 199 ? 20.906 2.135 7.109 1 97.88 199 SER A O 1
ATOM 1557 N N . PRO A 1 200 ? 21.703 0.535 8.523 1 97.31 200 PRO A N 1
ATOM 1558 C CA . PRO A 1 200 ? 20.391 0.385 9.133 1 97.31 200 PRO A CA 1
ATOM 1559 C C . PRO A 1 200 ? 19.906 1.66 9.82 1 97.31 200 PRO A C 1
ATOM 1561 O O . PRO A 1 200 ? 18.703 1.909 9.898 1 97.31 200 PRO A O 1
ATOM 1564 N N . HIS A 1 201 ? 20.875 2.496 10.266 1 97.62 201 HIS A N 1
ATOM 1565 C CA . HIS A 1 201 ? 20.5 3.742 10.938 1 97.62 201 HIS A CA 1
ATOM 1566 C C . HIS A 1 201 ? 19.984 4.77 9.938 1 97.62 201 HIS A C 1
ATOM 1568 O O . HIS A 1 201 ? 18.984 5.453 10.219 1 97.62 201 HIS A O 1
ATOM 1574 N N . MET A 1 202 ? 20.625 4.82 8.758 1 98 202 MET A N 1
ATOM 1575 C CA . MET A 1 202 ? 20.125 5.707 7.715 1 98 202 MET A CA 1
ATOM 1576 C C . MET A 1 202 ? 18.734 5.285 7.258 1 98 202 MET A C 1
ATOM 1578 O O . MET A 1 202 ? 17.859 6.129 7.082 1 98 202 MET A O 1
ATOM 1582 N N . LYS A 1 203 ? 18.547 3.977 7.137 1 98.38 203 LYS A N 1
ATOM 1583 C CA . LYS A 1 203 ? 17.266 3.445 6.699 1 98.38 203 LYS A CA 1
ATOM 1584 C C . LYS A 1 203 ? 16.156 3.754 7.715 1 98.38 203 LYS A C 1
ATOM 1586 O O . LYS A 1 203 ? 15.07 4.18 7.344 1 98.38 203 LYS A O 1
ATOM 1591 N N . ALA A 1 204 ? 16.453 3.578 8.977 1 98.12 204 ALA A N 1
ATOM 1592 C CA . ALA A 1 204 ? 15.484 3.854 10.023 1 98.12 204 ALA A CA 1
ATOM 1593 C C . ALA A 1 204 ? 15.125 5.336 10.062 1 98.12 204 ALA A C 1
ATOM 1595 O O . ALA A 1 204 ? 13.945 5.691 10.094 1 98.12 204 ALA A O 1
ATOM 1596 N N . ALA A 1 205 ? 16.078 6.215 10.008 1 98 205 ALA A N 1
ATOM 1597 C CA . ALA A 1 205 ? 15.867 7.66 10.109 1 98 205 ALA A CA 1
ATOM 1598 C C . ALA A 1 205 ? 15.016 8.172 8.945 1 98 205 ALA A C 1
ATOM 1600 O O . ALA A 1 205 ? 14.016 8.859 9.164 1 98 205 ALA A O 1
ATOM 1601 N N . LEU A 1 206 ? 15.375 7.758 7.75 1 98.06 206 LEU A N 1
ATOM 1602 C CA . LEU A 1 206 ? 14.719 8.312 6.566 1 98.06 206 LEU A CA 1
ATOM 1603 C C . LEU A 1 206 ? 13.344 7.688 6.359 1 98.06 206 LEU A C 1
ATOM 1605 O O . LEU A 1 206 ? 12.422 8.352 5.883 1 98.06 206 LEU A O 1
ATOM 1609 N N . THR A 1 207 ? 13.188 6.406 6.691 1 98.25 207 THR A N 1
ATOM 1610 C CA . THR A 1 207 ? 11.867 5.789 6.625 1 98.25 207 THR A CA 1
ATOM 1611 C C . THR A 1 207 ? 10.914 6.438 7.625 1 98.25 207 THR A C 1
ATOM 1613 O O . THR A 1 207 ? 9.758 6.711 7.301 1 98.25 207 THR A O 1
ATOM 1616 N N . TRP A 1 208 ? 11.422 6.688 8.797 1 97.94 208 TRP A N 1
ATOM 1617 C CA . TRP A 1 208 ? 10.578 7.293 9.82 1 97.94 208 TRP A CA 1
ATOM 1618 C C . TRP A 1 208 ? 10.164 8.703 9.414 1 97.94 208 TRP A C 1
ATOM 1620 O O . TRP A 1 208 ? 9 9.078 9.555 1 97.94 208 TRP A O 1
ATOM 1630 N N . PHE A 1 209 ? 11.086 9.461 8.93 1 96.75 209 PHE A N 1
ATOM 1631 C CA . PHE A 1 209 ? 10.758 10.812 8.5 1 96.75 209 PHE A CA 1
ATOM 1632 C C . PHE A 1 209 ? 9.727 10.789 7.375 1 96.75 209 PHE A C 1
ATOM 1634 O O . PHE A 1 209 ? 8.773 11.562 7.387 1 96.75 209 PHE A O 1
ATOM 1641 N N . ALA A 1 210 ? 9.867 9.859 6.398 1 96.38 210 ALA A N 1
ATOM 1642 C CA . ALA A 1 210 ? 8.945 9.75 5.27 1 96.38 210 ALA A CA 1
ATOM 1643 C C . ALA A 1 210 ? 7.555 9.32 5.738 1 96.38 210 ALA A C 1
ATOM 1645 O O . ALA A 1 210 ? 6.543 9.75 5.172 1 96.38 210 ALA A O 1
ATOM 1646 N N . ALA A 1 211 ? 7.508 8.547 6.742 1 95.88 211 ALA A N 1
ATOM 1647 C CA . ALA A 1 211 ? 6.262 7.965 7.23 1 95.88 211 ALA A CA 1
ATOM 1648 C C . ALA A 1 211 ? 5.348 9.031 7.816 1 95.88 211 ALA A C 1
ATOM 1650 O O . ALA A 1 211 ? 4.133 8.844 7.898 1 95.88 211 ALA A O 1
ATOM 1651 N N . GLN A 1 212 ? 5.859 10.164 8.148 1 90.88 212 GLN A N 1
ATOM 1652 C CA . GLN A 1 212 ? 5.078 11.211 8.789 1 90.88 212 GLN A CA 1
ATOM 1653 C C . GLN A 1 212 ? 4.027 11.773 7.836 1 90.88 212 GLN A C 1
ATOM 1655 O O . GLN A 1 212 ? 3.105 12.469 8.258 1 90.88 212 GLN A O 1
ATOM 1660 N N . SER A 1 213 ? 4.113 11.297 6.531 1 83.12 213 SER A N 1
ATOM 1661 C CA . SER A 1 213 ? 3.193 11.805 5.52 1 83.12 213 SER A CA 1
ATOM 1662 C C . SER A 1 213 ? 1.92 10.969 5.465 1 83.12 213 SER A C 1
ATOM 1664 O O . SER A 1 213 ? 0.978 11.312 4.746 1 83.12 213 SER A O 1
ATOM 1666 N N . GLY A 1 214 ? 1.92 9.859 6.133 1 87.56 214 GLY A N 1
ATOM 1667 C CA . GLY A 1 214 ? 0.644 9.18 6.277 1 87.56 214 GLY A CA 1
ATOM 1668 C C . GLY A 1 214 ? 0.682 7.738 5.816 1 87.56 214 GLY A C 1
ATOM 1669 O O . GLY A 1 214 ? 0.438 6.82 6.602 1 87.56 214 GLY A O 1
ATOM 1670 N N . PRO A 1 215 ? 1.032 7.461 4.539 1 90.69 215 PRO A N 1
ATOM 1671 C CA . PRO A 1 215 ? 1.029 6.082 4.043 1 90.69 215 PRO A CA 1
ATOM 1672 C C . PRO A 1 215 ? 2.09 5.211 4.711 1 90.69 215 PRO A C 1
ATOM 1674 O O . PRO A 1 215 ? 3.072 5.73 5.25 1 90.69 215 PRO A O 1
ATOM 1677 N N . THR A 1 216 ? 1.853 3.969 4.734 1 93.62 216 THR A N 1
ATOM 1678 C CA . THR A 1 216 ? 2.842 3.047 5.285 1 93.62 216 THR A CA 1
ATOM 1679 C C . THR A 1 216 ? 4.016 2.879 4.324 1 93.62 216 THR A C 1
ATOM 1681 O O . THR A 1 216 ? 3.912 3.223 3.143 1 93.62 216 THR A O 1
ATOM 1684 N N . PRO A 1 217 ? 5.117 2.367 4.809 1 95.19 217 PRO A N 1
ATOM 1685 C CA . PRO A 1 217 ? 6.344 2.312 4.012 1 95.19 217 PRO A CA 1
ATOM 1686 C C . PRO A 1 217 ? 6.203 1.434 2.77 1 95.19 217 PRO A C 1
ATOM 1688 O O . PRO A 1 217 ? 7.008 1.535 1.842 1 95.19 217 PRO A O 1
ATOM 1691 N N . ASP A 1 218 ? 5.215 0.61 2.666 1 92 218 ASP A N 1
ATOM 1692 C CA . ASP A 1 218 ? 5.086 -0.31 1.54 1 92 218 ASP A CA 1
ATOM 1693 C C . ASP A 1 218 ? 4.066 0.203 0.524 1 92 218 ASP A C 1
ATOM 1695 O O . ASP A 1 218 ? 3.809 -0.45 -0.49 1 92 218 ASP A O 1
ATOM 1699 N N . HIS A 1 219 ? 3.514 1.341 0.759 1 92.75 219 HIS A N 1
ATOM 1700 C CA . HIS A 1 219 ? 2.492 1.889 -0.126 1 92.75 219 HIS A CA 1
ATOM 1701 C C . HIS A 1 219 ? 3.102 2.361 -1.442 1 92.75 219 HIS A C 1
ATOM 1703 O O . HIS A 1 219 ? 3.953 3.254 -1.452 1 92.75 219 HIS A O 1
ATOM 1709 N N . PRO A 1 220 ? 2.631 1.838 -2.545 1 91.44 220 PRO A N 1
ATOM 1710 C CA . PRO A 1 220 ? 3.219 2.215 -3.83 1 91.44 220 PRO A CA 1
ATOM 1711 C C . PRO A 1 220 ? 2.92 3.662 -4.215 1 91.44 220 PRO A C 1
ATOM 1713 O O . PRO A 1 220 ? 2.006 4.277 -3.658 1 91.44 220 PRO A O 1
ATOM 1716 N N . ALA A 1 221 ? 3.707 4.148 -5.121 1 91.81 221 ALA A N 1
ATOM 1717 C CA . ALA A 1 221 ? 3.584 5.5 -5.66 1 91.81 221 ALA A CA 1
ATOM 1718 C C . ALA A 1 221 ? 3.771 6.547 -4.562 1 91.81 221 ALA A C 1
ATOM 1720 O O . ALA A 1 221 ? 3.133 7.602 -4.59 1 91.81 221 ALA A O 1
ATOM 1721 N N . THR A 1 222 ? 4.52 6.18 -3.504 1 93.75 222 THR A N 1
ATOM 1722 C CA . THR A 1 222 ? 4.82 7.113 -2.422 1 93.75 222 THR A CA 1
ATOM 1723 C C . THR A 1 222 ? 6.32 7.383 -2.34 1 93.75 222 THR A C 1
ATOM 1725 O O . THR A 1 222 ? 6.797 7.969 -1.367 1 93.75 222 THR A O 1
ATOM 1728 N N . GLY A 1 223 ? 7.059 6.934 -3.34 1 93.75 223 GLY A N 1
ATOM 1729 C CA . GLY A 1 223 ? 8.508 7.086 -3.332 1 93.75 223 GLY A CA 1
ATOM 1730 C C . GLY A 1 223 ? 8.953 8.508 -3.027 1 93.75 223 GLY A C 1
ATOM 1731 O O . GLY A 1 223 ? 9.914 8.711 -2.277 1 93.75 223 GLY A O 1
ATOM 1732 N N . ASP A 1 224 ? 8.234 9.406 -3.465 1 92.06 224 ASP A N 1
ATOM 1733 C CA . ASP A 1 224 ? 8.625 10.812 -3.334 1 92.06 224 ASP A CA 1
ATOM 1734 C C . ASP A 1 224 ? 8.43 11.305 -1.901 1 92.06 224 ASP A C 1
ATOM 1736 O O . ASP A 1 224 ? 8.93 12.367 -1.533 1 92.06 224 ASP A O 1
ATOM 1740 N N . PHE A 1 225 ? 7.734 10.586 -1.068 1 93.5 225 PHE A N 1
ATOM 1741 C CA . PHE A 1 225 ? 7.66 10.953 0.341 1 93.5 225 PHE A CA 1
ATOM 1742 C C . PHE A 1 225 ? 9.039 10.898 0.99 1 93.5 225 PHE A C 1
ATOM 1744 O O . PHE A 1 225 ? 9.344 11.711 1.865 1 93.5 225 PHE A O 1
ATOM 1751 N N . ALA A 1 226 ? 9.852 9.953 0.543 1 95.12 226 ALA A N 1
ATOM 1752 C CA . ALA A 1 226 ? 11.25 9.945 0.961 1 95.12 226 ALA A CA 1
ATOM 1753 C C . ALA A 1 226 ? 12.047 11.023 0.225 1 95.12 226 ALA A C 1
ATOM 1755 O O . ALA A 1 226 ? 12.93 11.656 0.807 1 95.12 226 ALA A O 1
ATOM 1756 N N . GLY A 1 227 ? 11.68 11.242 -1.008 1 93.12 227 GLY A N 1
ATOM 1757 C CA . GLY A 1 227 ? 12.398 12.188 -1.85 1 93.12 227 GLY A CA 1
ATOM 1758 C C . GLY A 1 227 ? 12.242 13.625 -1.396 1 93.12 227 GLY A C 1
ATOM 1759 O O . GLY A 1 227 ? 13.094 14.469 -1.674 1 93.12 227 GLY A O 1
ATOM 1760 N N . TRP A 1 228 ? 11.203 13.859 -0.616 1 89.19 228 TRP A N 1
ATOM 1761 C CA . TRP A 1 228 ? 10.93 15.203 -0.122 1 89.19 228 TRP A CA 1
ATOM 1762 C C . TRP A 1 228 ? 12.094 15.719 0.716 1 89.19 228 TRP A C 1
ATOM 1764 O O . TRP A 1 228 ? 12.266 16.938 0.868 1 89.19 228 TRP A O 1
ATOM 1774 N N . GLN A 1 229 ? 12.844 14.859 1.208 1 89.81 229 GLN A N 1
ATOM 1775 C CA . GLN A 1 229 ? 14.039 15.203 1.969 1 89.81 229 GLN A CA 1
ATOM 1776 C C . GLN A 1 229 ? 14.938 16.156 1.183 1 89.81 229 GLN A C 1
ATOM 1778 O O . GLN A 1 229 ? 15.602 17.016 1.766 1 89.81 229 GLN A O 1
ATOM 1783 N N . SER A 1 230 ? 14.938 16 -0.084 1 91.56 230 SER A N 1
ATOM 1784 C CA . SER A 1 230 ? 15.805 16.828 -0.923 1 91.56 230 SER A CA 1
ATOM 1785 C C . SER A 1 230 ? 15.391 18.297 -0.875 1 91.56 230 SER A C 1
ATOM 1787 O O . SER A 1 230 ? 16.234 19.188 -0.97 1 91.56 230 SER A O 1
ATOM 1789 N N . MET A 1 231 ? 14.141 18.5 -0.678 1 89.38 231 MET A N 1
ATOM 1790 C CA . MET A 1 231 ? 13.625 19.875 -0.669 1 89.38 231 MET A CA 1
ATOM 1791 C C . MET A 1 231 ? 13.977 20.578 0.635 1 89.38 231 MET A C 1
ATOM 1793 O O . MET A 1 231 ? 14.047 21.812 0.682 1 89.38 231 MET A O 1
ATOM 1797 N N . LEU A 1 232 ? 14.211 19.828 1.624 1 92.5 232 LEU A N 1
ATOM 1798 C CA . LEU A 1 232 ? 14.539 20.406 2.922 1 92.5 232 LEU A CA 1
ATOM 1799 C C . LEU A 1 232 ? 15.914 21.062 2.887 1 92.5 232 LEU A C 1
ATOM 1801 O O . LEU A 1 232 ? 16.188 21.984 3.666 1 92.5 232 LEU A O 1
ATOM 1805 N N . HIS A 1 233 ? 16.719 20.625 1.942 1 95.25 233 HIS A N 1
ATOM 1806 C CA . HIS A 1 233 ? 18.031 21.219 1.794 1 95.25 233 HIS A CA 1
ATOM 1807 C C . HIS A 1 233 ? 17.938 22.578 1.111 1 95.25 233 HIS A C 1
ATOM 1809 O O . HIS A 1 233 ? 18.891 23.359 1.146 1 95.25 233 HIS A O 1
ATOM 1815 N N . GLN A 1 234 ? 16.812 22.859 0.63 1 89.38 234 GLN A N 1
ATOM 1816 C CA . GLN A 1 234 ? 16.594 24.156 -0.006 1 89.38 234 GLN A CA 1
ATOM 1817 C C . GLN A 1 234 ? 15.898 25.125 0.941 1 89.38 234 GLN A C 1
ATOM 1819 O O . GLN A 1 234 ? 16.391 26.219 1.194 1 89.38 234 GLN A O 1
ATOM 1824 N N . SER A 1 235 ? 14.844 24.672 1.477 1 89.5 235 SER A N 1
ATOM 1825 C CA . SER A 1 235 ? 14 25.594 2.236 1 89.5 235 SER A CA 1
ATOM 1826 C C . SER A 1 235 ? 14.312 25.516 3.727 1 89.5 235 SER A C 1
ATOM 1828 O O . SER A 1 235 ? 14.062 26.484 4.465 1 89.5 235 SER A O 1
ATOM 1830 N N . GLY A 1 236 ? 14.883 24.375 4.148 1 93.81 236 GLY A N 1
ATOM 1831 C CA . GLY A 1 236 ? 14.938 24.125 5.578 1 93.81 236 GLY A CA 1
ATOM 1832 C C . GLY A 1 236 ? 13.57 24 6.219 1 93.81 236 GLY A C 1
ATOM 1833 O O . GLY A 1 236 ? 12.57 23.797 5.523 1 93.81 236 GLY A O 1
ATOM 1834 N N . ALA A 1 237 ? 13.508 23.922 7.523 1 95.94 237 ALA A N 1
ATOM 1835 C CA . ALA A 1 237 ? 12.312 23.984 8.359 1 95.94 237 ALA A CA 1
ATOM 1836 C C . ALA A 1 237 ? 12.391 25.141 9.352 1 95.94 237 ALA A C 1
ATOM 1838 O O . ALA A 1 237 ? 13.484 25.578 9.711 1 95.94 237 ALA A O 1
ATOM 1839 N N . LYS A 1 238 ? 11.25 25.672 9.703 1 97.38 238 LYS A N 1
ATOM 1840 C CA . LYS A 1 238 ? 11.273 26.812 10.602 1 97.38 238 LYS A CA 1
ATOM 1841 C C . LYS A 1 238 ? 10.172 26.719 11.648 1 97.38 238 LYS A C 1
ATOM 1843 O O . LYS A 1 238 ? 9.18 26.016 11.453 1 97.38 238 LYS A O 1
ATOM 1848 N N . HIS A 1 239 ? 10.398 27.328 12.711 1 97.81 239 HIS A N 1
ATOM 1849 C CA . HIS A 1 239 ? 9.469 27.516 13.812 1 97.81 239 HIS A CA 1
ATOM 1850 C C . HIS A 1 239 ? 9.125 29 14.008 1 97.81 239 HIS A C 1
ATOM 1852 O O . HIS A 1 239 ? 10.023 29.828 14.156 1 97.81 239 HIS A O 1
ATOM 1858 N N . PRO A 1 240 ? 7.805 29.344 13.922 1 98.06 240 PRO A N 1
ATOM 1859 C CA . PRO A 1 240 ? 7.48 30.75 14.227 1 98.06 240 PRO A CA 1
ATOM 1860 C C . PRO A 1 240 ? 7.809 31.125 15.672 1 98.06 240 PRO A C 1
ATOM 1862 O O . PRO A 1 240 ? 7.426 30.406 16.609 1 98.06 240 PRO A O 1
ATOM 1865 N N . ARG A 1 241 ? 8.516 32.219 15.805 1 98.31 241 ARG A N 1
ATOM 1866 C CA . ARG A 1 241 ? 8.812 32.688 17.156 1 98.31 241 ARG A CA 1
ATOM 1867 C C . ARG A 1 241 ? 7.527 32.938 17.953 1 98.31 241 ARG A C 1
ATOM 1869 O O . ARG A 1 241 ? 6.625 33.625 17.484 1 98.31 241 ARG A O 1
ATOM 1876 N N . GLY A 1 242 ? 7.449 32.312 19.062 1 97.88 242 GLY A N 1
ATOM 1877 C CA . GLY A 1 242 ? 6.262 32.438 19.891 1 97.88 242 GLY A CA 1
ATOM 1878 C C . GLY A 1 242 ? 5.277 31.297 19.672 1 97.88 242 GLY A C 1
ATOM 1879 O O . GLY A 1 242 ? 4.27 31.203 20.375 1 97.88 242 GLY A O 1
ATOM 1880 N N . GLY A 1 243 ? 5.547 30.422 18.688 1 98 243 GLY A N 1
ATOM 1881 C CA . GLY A 1 243 ? 4.691 29.266 18.422 1 98 243 GLY A CA 1
ATOM 1882 C C . GLY A 1 243 ? 4.082 29.297 17.031 1 98 243 GLY A C 1
ATOM 1883 O O . GLY A 1 243 ? 3.998 30.344 16.406 1 98 243 GLY A O 1
ATOM 1884 N N . SER A 1 244 ? 3.633 28.156 16.641 1 97.56 244 SER A N 1
ATOM 1885 C CA . SER A 1 244 ? 3.105 27.953 15.289 1 97.56 244 SER A CA 1
ATOM 1886 C C . SER A 1 244 ? 1.948 28.906 15 1 97.56 244 SER A C 1
ATOM 1888 O O . SER A 1 244 ? 1.763 29.344 13.867 1 97.56 244 SER A O 1
ATOM 1890 N N . GLY A 1 245 ? 1.162 29.266 15.992 1 98 245 GLY A N 1
ATOM 1891 C CA . GLY A 1 245 ? -0.008 30.109 15.852 1 98 245 GLY A CA 1
ATOM 1892 C C . GLY A 1 245 ? 0.329 31.516 15.406 1 98 245 GLY A C 1
ATOM 1893 O O . GLY A 1 245 ? -0.55 32.281 14.961 1 98 245 GLY A O 1
ATOM 1894 N N . MET A 1 246 ? 1.588 31.891 15.469 1 98.25 246 MET A N 1
ATOM 1895 C CA . MET A 1 246 ? 1.984 33.25 15.07 1 98.25 246 MET A CA 1
ATOM 1896 C C . MET A 1 246 ? 1.8 33.438 13.57 1 98.25 246 MET A C 1
ATOM 1898 O O . M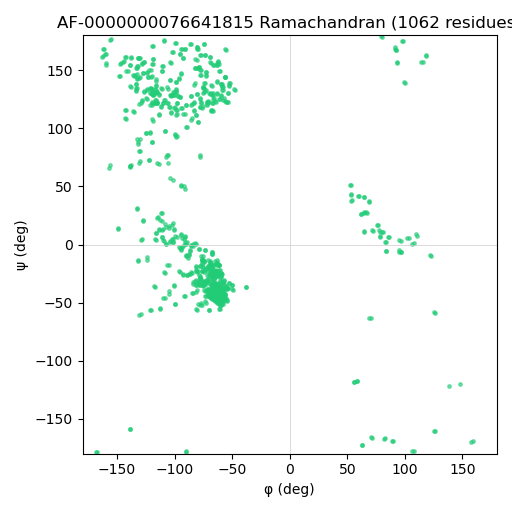ET A 1 246 ? 1.597 34.562 13.117 1 98.25 246 MET A O 1
ATOM 1902 N N . LEU A 1 247 ? 1.832 32.281 12.812 1 98.56 247 LEU A N 1
ATOM 1903 C CA . LEU A 1 247 ? 1.507 32.406 11.391 1 98.56 247 LEU A CA 1
ATOM 1904 C C . LEU A 1 247 ? 0.067 32.875 11.195 1 98.56 247 LEU A C 1
ATOM 1906 O O . LEU A 1 247 ? -0.191 33.812 10.445 1 98.56 247 LEU A O 1
ATOM 1910 N N . THR A 1 248 ? -0.868 32.219 11.875 1 98.62 248 THR A N 1
ATOM 1911 C CA . THR A 1 248 ? -2.277 32.562 11.688 1 98.62 248 THR A CA 1
ATOM 1912 C C . THR A 1 248 ? -2.602 33.906 12.305 1 98.62 248 THR A C 1
ATOM 1914 O O . THR A 1 248 ? -3.455 34.625 11.805 1 98.62 248 THR A O 1
ATOM 1917 N N . GLN A 1 249 ? -1.903 34.281 13.359 1 98.5 249 GLN A N 1
ATOM 1918 C CA . GLN A 1 249 ? -2.072 35.625 13.906 1 98.5 249 GLN A CA 1
ATOM 1919 C C . GLN A 1 249 ? -1.631 36.688 12.906 1 98.5 249 GLN A C 1
ATOM 1921 O O . GLN A 1 249 ? -2.297 37.719 12.75 1 98.5 249 GLN A O 1
ATOM 1926 N N . ALA A 1 250 ? -0.499 36.438 12.289 1 98.75 250 ALA A N 1
ATOM 1927 C CA . ALA A 1 250 ? -0.019 37.375 11.273 1 98.75 250 ALA A CA 1
ATOM 1928 C C . ALA A 1 250 ? -1.003 37.469 10.109 1 98.75 250 ALA A C 1
ATOM 1930 O O . ALA A 1 250 ? -1.258 38.562 9.594 1 98.75 250 ALA A O 1
ATOM 1931 N N . LEU A 1 251 ? -1.509 36.312 9.688 1 98.88 251 LEU A N 1
ATOM 1932 C CA . LEU A 1 251 ? -2.51 36.312 8.625 1 98.88 251 LEU A CA 1
ATOM 1933 C C . LEU A 1 251 ? -3.752 37.094 9.031 1 98.88 251 LEU A C 1
ATOM 1935 O O . LEU A 1 251 ? -4.332 37.812 8.219 1 98.88 251 LEU A O 1
ATOM 1939 N N . ALA A 1 252 ? -4.18 36.906 10.258 1 98.75 252 ALA A N 1
ATOM 1940 C CA . ALA A 1 252 ? -5.344 37.656 10.766 1 98.75 252 ALA A CA 1
ATOM 1941 C C . ALA A 1 252 ? -5.117 39.156 10.719 1 98.75 252 ALA A C 1
ATOM 1943 O O . ALA A 1 252 ? -5.996 39.906 10.289 1 98.75 252 ALA A O 1
ATOM 1944 N N . ARG A 1 253 ? -3.982 39.625 11.172 1 98.75 253 ARG A N 1
ATOM 1945 C CA . ARG A 1 253 ? -3.658 41.031 11.141 1 98.75 253 ARG A CA 1
ATOM 1946 C C . ARG A 1 253 ? -3.604 41.562 9.703 1 98.75 253 ARG A C 1
ATOM 1948 O O . ARG A 1 253 ? -4.047 42.656 9.422 1 98.75 253 ARG A O 1
ATOM 1955 N N . CYS A 1 254 ? -2.998 40.719 8.859 1 98.81 254 CYS A N 1
ATOM 1956 C CA . CYS A 1 254 ? -2.967 41.062 7.441 1 98.81 254 CYS A CA 1
ATOM 1957 C C . CYS A 1 254 ? -4.375 41.25 6.895 1 98.81 254 CYS A C 1
ATOM 1959 O O . CYS A 1 254 ? -4.656 42.219 6.203 1 98.81 254 CYS A O 1
ATOM 1961 N N . LEU A 1 255 ? -5.262 40.312 7.203 1 98.75 255 LEU A N 1
ATOM 1962 C CA . LEU A 1 255 ? -6.648 40.375 6.746 1 98.75 255 LEU A CA 1
ATOM 1963 C C . LEU A 1 255 ? -7.316 41.656 7.234 1 98.75 255 LEU A C 1
ATOM 1965 O O . LEU A 1 255 ? -7.961 42.344 6.453 1 98.75 255 LEU A O 1
ATOM 1969 N N . GLU A 1 256 ? -7.125 41.969 8.469 1 98.5 256 GLU A N 1
ATOM 1970 C CA . GLU A 1 256 ? -7.73 43.156 9.062 1 98.5 256 GLU A CA 1
ATOM 1971 C C . GLU A 1 256 ? -7.18 44.438 8.43 1 98.5 256 GLU A C 1
ATOM 1973 O O . GLU A 1 256 ? -7.922 45.375 8.195 1 98.5 256 GLU A O 1
ATOM 1978 N N . ALA A 1 257 ? -5.918 44.406 8.172 1 98.5 257 ALA A N 1
ATOM 1979 C CA . ALA A 1 257 ? -5.273 45.562 7.555 1 98.5 257 ALA A CA 1
ATOM 1980 C C . ALA A 1 257 ? -5.848 45.812 6.168 1 98.5 257 ALA A C 1
ATOM 1982 O O . ALA A 1 257 ? -5.816 46.969 5.691 1 98.5 257 ALA A O 1
ATOM 1983 N N . HIS A 1 258 ? -6.391 44.875 5.555 1 98.12 258 HIS A N 1
ATOM 1984 C CA . HIS A 1 258 ? -6.949 45.031 4.219 1 98.12 258 HIS A CA 1
ATOM 1985 C C . HIS A 1 258 ? -8.469 45.094 4.258 1 98.12 258 HIS A C 1
ATOM 1987 O O . HIS A 1 258 ? -9.133 44.812 3.252 1 98.12 258 HIS A O 1
ATOM 1993 N N . GLY A 1 259 ? -8.984 45.281 5.418 1 97.38 259 GLY A N 1
ATOM 1994 C CA . GLY A 1 259 ? -10.398 45.594 5.543 1 97.38 259 GLY A CA 1
ATOM 1995 C C . GLY A 1 259 ? -11.258 44.375 5.852 1 97.38 259 GLY A C 1
ATOM 1996 O O . GLY A 1 259 ? -12.484 44.469 5.934 1 97.38 259 GLY A O 1
ATOM 1997 N N . GLY A 1 260 ? -10.633 43.219 6.02 1 98.06 260 GLY A N 1
ATOM 1998 C CA . GLY A 1 260 ? -11.367 42.031 6.387 1 98.06 260 GLY A CA 1
ATOM 1999 C C . GLY A 1 260 ? -11.758 42 7.855 1 98.06 260 GLY A C 1
ATOM 2000 O O . GLY A 1 260 ? -11.25 42.781 8.656 1 98.06 260 GLY A O 1
ATOM 2001 N N . GLU A 1 261 ? -12.688 41.156 8.148 1 97.88 261 GLU A N 1
ATOM 2002 C CA . GLU A 1 261 ? -13.172 40.969 9.516 1 97.88 261 GLU A CA 1
ATOM 2003 C C . GLU A 1 261 ? -13.055 39.531 9.961 1 97.88 261 GLU A C 1
ATOM 2005 O O . GLU A 1 261 ? -13.156 38.625 9.141 1 97.88 261 GLU A O 1
ATOM 2010 N N . ILE A 1 262 ? -12.828 39.312 11.258 1 98.19 262 ILE A N 1
ATOM 2011 C CA . ILE A 1 262 ? -12.773 38 11.844 1 98.19 262 ILE A CA 1
ATOM 2012 C C . ILE A 1 262 ? -13.703 37.906 13.055 1 98.19 262 ILE A C 1
ATOM 2014 O O . ILE A 1 262 ? -13.625 38.75 13.961 1 98.19 262 ILE A O 1
ATOM 2018 N N . LEU A 1 263 ? -14.578 37 13.023 1 97.44 263 LEU A N 1
ATOM 2019 C CA . LEU A 1 263 ? -15.492 36.75 14.133 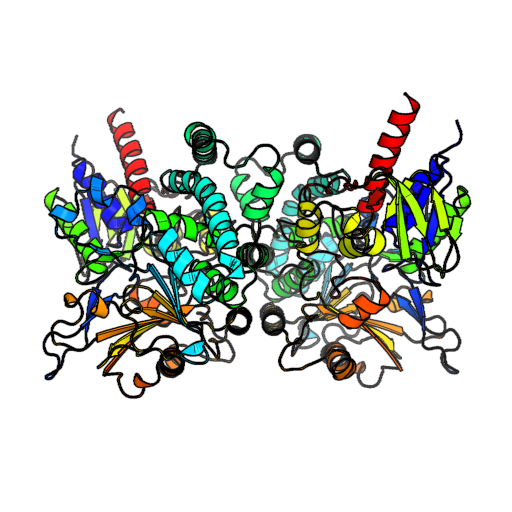1 97.44 263 LEU A CA 1
ATOM 2020 C C . LEU A 1 263 ? -15.188 35.406 14.789 1 97.44 263 LEU A C 1
ATOM 2022 O O . LEU A 1 263 ? -15.266 34.375 14.141 1 97.44 263 LEU A O 1
ATOM 2026 N N . THR A 1 264 ? -14.812 35.406 16.078 1 96.88 264 THR A N 1
ATOM 2027 C CA . THR A 1 264 ? -14.5 34.188 16.812 1 96.88 264 THR A CA 1
ATOM 2028 C C . THR A 1 264 ? -15.664 33.781 17.719 1 96.88 264 THR A C 1
ATOM 2030 O O . THR A 1 264 ? -16.609 34.562 17.891 1 96.88 264 THR A O 1
ATOM 2033 N N . GLY A 1 265 ? -15.594 32.531 18.203 1 96.19 265 GLY A N 1
ATOM 2034 C CA . GLY A 1 265 ? -16.641 32.062 19.078 1 96.19 265 GLY A CA 1
ATOM 2035 C C . GLY A 1 265 ? -17.984 31.922 18.391 1 96.19 265 GLY A C 1
ATOM 2036 O O . GLY A 1 265 ? -19.031 32.094 19.031 1 96.19 265 GLY A O 1
ATOM 2037 N N . MET A 1 266 ? -17.969 31.703 17.141 1 95.56 266 MET A N 1
ATOM 2038 C CA . MET A 1 266 ? -19.203 31.688 16.359 1 95.56 266 MET A CA 1
ATOM 2039 C C . MET A 1 266 ? -19.266 30.438 15.484 1 95.56 266 MET A C 1
ATOM 2041 O O . MET A 1 266 ? -19.094 30.5 14.273 1 95.56 266 MET A O 1
ATOM 2045 N N . PRO A 1 267 ? -19.656 29.344 16.109 1 96.56 267 PRO A N 1
ATOM 2046 C CA . PRO A 1 267 ? -19.766 28.125 15.312 1 96.56 267 PRO A CA 1
ATOM 2047 C C . PRO A 1 267 ? -20.844 28.219 14.234 1 96.56 267 PRO A C 1
ATOM 2049 O O . PRO A 1 267 ? -22 28.562 14.523 1 96.56 267 PRO A O 1
ATOM 2052 N N . VAL A 1 268 ? -20.438 28 12.969 1 98.19 268 VAL A N 1
ATOM 2053 C CA . VAL A 1 268 ? -21.406 27.922 11.875 1 98.19 268 VAL A CA 1
ATOM 2054 C C . VAL A 1 268 ? -22.172 26.609 11.953 1 98.19 268 VAL A C 1
ATOM 2056 O O . VAL A 1 268 ? -21.578 25.547 12.086 1 98.19 268 VAL A O 1
ATOM 2059 N N . GLN A 1 269 ? -23.469 26.703 11.836 1 97.69 269 GLN A N 1
ATOM 2060 C CA . GLN A 1 269 ? -24.312 25.531 11.93 1 97.69 269 GLN A CA 1
ATOM 2061 C C . GLN A 1 269 ? -24.734 25.031 10.547 1 97.69 269 GLN A C 1
ATOM 2063 O O . GLN A 1 269 ? -24.875 23.828 10.328 1 97.69 269 GLN A O 1
ATOM 2068 N N . ASP A 1 270 ? -24.938 26.094 9.672 1 97.62 270 ASP A N 1
ATOM 2069 C CA . ASP A 1 270 ? -25.391 25.75 8.328 1 97.62 270 ASP A CA 1
ATOM 2070 C C . ASP A 1 270 ? -24.844 26.734 7.297 1 97.62 270 ASP A C 1
ATOM 2072 O O . ASP A 1 270 ? -24.688 27.922 7.59 1 97.62 270 ASP A O 1
ATOM 2076 N N . ILE A 1 271 ? -24.594 26.141 6.203 1 98.62 271 ILE A N 1
ATOM 2077 C CA . ILE A 1 271 ? -24.469 26.969 5.012 1 98.62 271 ILE A CA 1
ATOM 2078 C C . ILE A 1 271 ? -25.828 27.125 4.352 1 98.62 271 ILE A C 1
ATOM 2080 O O . ILE A 1 271 ? -26.484 26.141 4.012 1 98.62 271 ILE A O 1
ATOM 2084 N N . VAL A 1 272 ? -26.297 28.328 4.227 1 98.44 272 VAL A N 1
ATOM 2085 C CA . VAL A 1 272 ? -27.625 28.609 3.703 1 98.44 272 VAL A CA 1
ATOM 2086 C C . VAL A 1 272 ? -27.625 28.484 2.182 1 98.44 272 VAL A C 1
ATOM 2088 O O . VAL A 1 272 ? -26.875 29.188 1.497 1 98.44 272 VAL A O 1
ATOM 2091 N N . VAL A 1 273 ? -28.422 27.562 1.677 1 98.31 273 VAL A N 1
ATOM 2092 C CA . VAL A 1 273 ? -28.5 27.312 0.243 1 98.31 273 VAL A CA 1
ATOM 2093 C C . VAL A 1 273 ? -29.906 27.609 -0.262 1 98.31 273 VAL A C 1
ATOM 2095 O O . VAL A 1 273 ? -30.891 27.125 0.292 1 98.31 273 VAL A O 1
ATOM 2098 N N . GLU A 1 274 ? -30.047 28.469 -1.233 1 97.5 274 GLU A N 1
ATOM 2099 C CA . GLU A 1 274 ? -31.297 28.797 -1.911 1 97.5 274 GLU A CA 1
ATOM 2100 C C . GLU A 1 274 ? -31.203 28.484 -3.404 1 97.5 274 GLU A C 1
ATOM 2102 O O . GLU A 1 274 ? -30.391 29.062 -4.113 1 97.5 274 GLU A O 1
ATOM 2107 N N . LYS A 1 275 ? -32.062 27.609 -3.924 1 96.31 275 LYS A N 1
ATOM 2108 C CA . LYS A 1 275 ? -32.125 27.219 -5.328 1 96.31 275 LYS A CA 1
ATOM 2109 C C . LYS A 1 275 ? -30.75 26.75 -5.82 1 96.31 275 LYS A C 1
ATOM 2111 O O . LYS A 1 275 ? -30.266 27.219 -6.852 1 96.31 275 LYS A O 1
ATOM 2116 N N . GLY A 1 276 ? -30.047 26.062 -4.945 1 96.94 276 GLY A N 1
ATOM 2117 C CA . GLY A 1 276 ? -28.781 25.453 -5.328 1 96.94 276 GLY A CA 1
ATOM 2118 C C . GLY A 1 276 ? -27.609 26.391 -5.207 1 96.94 276 GLY A C 1
ATOM 2119 O O . GLY A 1 276 ? -26.484 26.047 -5.586 1 96.94 276 GLY A O 1
ATOM 2120 N N . THR A 1 277 ? -27.906 27.562 -4.656 1 98.06 277 THR A N 1
ATOM 2121 C CA . THR A 1 277 ? -26.875 28.578 -4.535 1 98.06 277 THR A CA 1
ATOM 2122 C C . THR A 1 277 ? -26.609 28.906 -3.066 1 98.06 277 THR A C 1
ATOM 2124 O O . THR A 1 277 ? -27.547 29.125 -2.299 1 98.06 277 THR A O 1
ATOM 2127 N N . ALA A 1 278 ? -25.344 28.906 -2.676 1 98.62 278 ALA A N 1
ATOM 2128 C CA . ALA A 1 278 ? -25 29.344 -1.327 1 98.62 278 ALA A CA 1
ATOM 2129 C C . ALA A 1 278 ? -25.203 30.844 -1.177 1 98.62 278 ALA A C 1
ATOM 2131 O O . ALA A 1 278 ? -24.703 31.641 -1.981 1 98.62 278 ALA A O 1
ATOM 2132 N N . VAL A 1 279 ? -25.891 31.281 -0.137 1 98.25 279 VAL A N 1
ATOM 2133 C CA . VAL A 1 279 ? -26.219 32.688 -0.014 1 98.25 279 VAL A CA 1
ATOM 2134 C C . VAL A 1 279 ? -25.812 33.188 1.371 1 98.25 279 VAL A C 1
ATOM 2136 O O . VAL A 1 279 ? -26.125 34.344 1.739 1 98.25 279 VAL A O 1
ATOM 2139 N N . GLY A 1 280 ? -25.203 32.406 2.17 1 98.25 280 GLY A N 1
ATOM 2140 C CA . GLY A 1 280 ? -24.75 32.812 3.486 1 98.25 280 GLY A CA 1
ATOM 2141 C C . GLY A 1 280 ? -24.516 31.672 4.441 1 98.25 280 GLY A C 1
ATOM 2142 O O . GLY A 1 280 ? -24.406 30.516 4.016 1 98.25 280 GLY A O 1
ATOM 2143 N N . VAL A 1 281 ? -24.312 32 5.738 1 98.62 281 VAL A N 1
ATOM 2144 C CA . VAL A 1 281 ? -24.156 31 6.789 1 98.62 281 VAL A CA 1
ATOM 2145 C C . VAL A 1 281 ? -25.031 31.359 7.98 1 98.62 281 VAL A C 1
ATOM 2147 O O . VAL A 1 281 ? -25.422 32.5 8.148 1 98.62 281 VAL A O 1
ATOM 2150 N N . ARG A 1 282 ? -25.359 30.328 8.664 1 98.25 282 ARG A N 1
ATOM 2151 C CA . ARG A 1 282 ? -26.172 30.5 9.859 1 98.25 282 ARG A CA 1
ATOM 2152 C C . ARG A 1 282 ? -25.438 30.016 11.109 1 98.25 282 ARG A C 1
ATOM 2154 O O . ARG A 1 282 ? -24.844 28.953 11.102 1 98.25 282 ARG A O 1
ATOM 2161 N N . THR A 1 283 ? -25.391 30.875 12.102 1 96.94 283 THR A N 1
ATOM 2162 C CA . THR A 1 283 ? -24.922 30.516 13.43 1 96.94 283 THR A CA 1
ATOM 2163 C C . THR A 1 283 ? -26.078 30.484 14.422 1 96.94 283 THR A C 1
ATOM 2165 O O . THR A 1 283 ? -27.234 30.719 14.055 1 96.94 283 THR A O 1
ATOM 2168 N N . LYS A 1 284 ? -25.766 30.062 15.672 1 93.62 284 LYS A N 1
ATOM 2169 C CA . LYS A 1 284 ? -26.812 30.078 16.703 1 93.62 284 LYS A CA 1
ATOM 2170 C C . LYS A 1 284 ? -27.344 31.484 16.938 1 93.62 284 LYS A C 1
ATOM 2172 O O . LYS A 1 284 ? -28.516 31.672 17.266 1 93.62 284 LYS A O 1
ATOM 2177 N N . GLU A 1 285 ? -26.531 32.438 16.641 1 92 285 GLU A N 1
ATOM 2178 C CA . GLU A 1 285 ? -26.859 33.812 16.984 1 92 285 GLU A CA 1
ATOM 2179 C C . GLU A 1 285 ? -27.578 34.5 15.836 1 92 285 GLU A C 1
ATOM 2181 O O . GLU A 1 285 ? -28.516 35.281 16.062 1 92 285 GLU A O 1
ATOM 2186 N N . ARG A 1 286 ? -27.047 34.281 14.664 1 93.06 286 ARG A N 1
ATOM 2187 C CA . ARG A 1 286 ? -27.625 35.031 13.539 1 93.06 286 ARG A CA 1
ATOM 2188 C C . ARG A 1 286 ? -27.25 34.375 12.211 1 93.06 286 ARG A C 1
ATOM 2190 O O . ARG A 1 286 ? -26.375 33.5 12.164 1 93.06 286 ARG A O 1
ATOM 2197 N N . GLU A 1 287 ? -27.922 34.844 11.203 1 95.75 287 GLU A N 1
ATOM 2198 C CA . GLU A 1 287 ? -27.594 34.469 9.828 1 95.75 287 GLU A CA 1
ATOM 2199 C C . GLU A 1 287 ? -26.797 35.562 9.141 1 95.75 287 GLU A C 1
ATOM 2201 O O . GLU A 1 287 ? -27.094 36.75 9.305 1 95.75 287 GLU A O 1
ATOM 2206 N N . PHE A 1 288 ? -25.75 35.188 8.531 1 95.81 288 PHE A N 1
ATOM 2207 C CA . PHE A 1 288 ? -24.938 36.094 7.711 1 95.81 288 PHE A CA 1
ATOM 2208 C C . PHE A 1 288 ? -25.203 35.844 6.227 1 95.81 288 PHE A C 1
ATOM 2210 O O . PHE A 1 288 ? -25.109 34.719 5.754 1 95.81 288 PHE A O 1
ATOM 2217 N N . ARG A 1 289 ? -25.5 36.844 5.52 1 96.62 289 ARG A N 1
ATOM 2218 C CA . ARG A 1 289 ? -25.656 36.719 4.074 1 96.62 289 ARG A CA 1
ATOM 2219 C C . ARG A 1 289 ? -24.359 37.062 3.355 1 96.62 289 ARG A C 1
ATOM 2221 O O . ARG A 1 289 ? -23.594 37.906 3.826 1 96.62 289 ARG A O 1
ATOM 2228 N N . ALA A 1 290 ? -24.109 36.438 2.26 1 97.31 290 ALA A N 1
ATOM 2229 C CA . ALA A 1 290 ? -22.938 36.688 1.43 1 97.31 290 ALA A CA 1
ATOM 2230 C C . ALA A 1 290 ? -23.141 36.188 0.007 1 97.31 290 ALA A C 1
ATOM 2232 O O . ALA A 1 290 ? -23.984 35.281 -0.226 1 97.31 290 ALA A O 1
ATOM 2233 N N . ASP A 1 291 ? -22.453 36.75 -0.945 1 97.12 291 ASP A N 1
ATOM 2234 C CA . ASP A 1 291 ? -22.531 36.344 -2.344 1 97.12 291 ASP A CA 1
ATOM 2235 C C . ASP A 1 291 ? -21.719 35.062 -2.588 1 97.12 291 ASP A C 1
ATOM 2237 O O . ASP A 1 291 ? -22.031 34.281 -3.482 1 97.12 291 ASP A O 1
ATOM 2241 N N . ILE A 1 292 ? -20.625 34.906 -1.79 1 98.19 292 ILE A N 1
ATOM 2242 C CA . ILE A 1 292 ? -19.734 33.75 -1.9 1 98.19 292 ILE A CA 1
ATOM 2243 C C . ILE A 1 292 ? -19.453 33.188 -0.513 1 98.19 292 ILE A C 1
ATOM 2245 O O . ILE A 1 292 ? -19.25 33.938 0.445 1 98.19 292 ILE A O 1
ATOM 2249 N N . VAL A 1 293 ? -19.531 31.906 -0.409 1 98.88 293 VAL A N 1
ATOM 2250 C CA . VAL A 1 293 ? -19.172 31.203 0.816 1 98.88 293 VAL A CA 1
ATOM 2251 C C . VAL A 1 293 ? -18 30.266 0.548 1 98.88 293 VAL A C 1
ATOM 2253 O O . VAL A 1 293 ? -17.984 29.531 -0.445 1 98.88 293 VAL A O 1
ATOM 2256 N N . ILE A 1 294 ? -16.969 30.344 1.375 1 98.88 294 ILE A N 1
ATOM 2257 C CA . ILE A 1 294 ? -15.789 29.484 1.296 1 98.88 294 ILE A CA 1
ATOM 2258 C C . ILE A 1 294 ? -15.672 28.641 2.564 1 98.88 294 ILE A C 1
ATOM 2260 O O . ILE A 1 294 ? -15.625 29.188 3.672 1 98.88 294 ILE A O 1
ATOM 2264 N N . SER A 1 295 ? -15.656 27.359 2.406 1 98.88 295 SER A N 1
ATOM 2265 C CA . SER A 1 295 ? -15.492 26.5 3.572 1 98.88 295 SER A CA 1
ATOM 2266 C C . SER A 1 295 ? -14.047 26.062 3.736 1 98.88 295 SER A C 1
ATOM 2268 O O . SER A 1 295 ? -13.477 25.438 2.834 1 98.88 295 SER A O 1
ATOM 2270 N N . ASN A 1 296 ? -13.477 26.375 4.848 1 98.56 296 ASN A N 1
ATOM 2271 C CA . ASN A 1 296 ? -12.164 25.891 5.254 1 98.56 296 ASN A CA 1
ATOM 2272 C C . ASN A 1 296 ? -12.266 24.75 6.254 1 98.56 296 ASN A C 1
ATOM 2274 O O . ASN A 1 296 ? -11.305 24.453 6.969 1 98.56 296 ASN A O 1
ATOM 2278 N N . ALA A 1 297 ? -13.406 24.094 6.367 1 98.12 297 ALA A N 1
ATOM 2279 C CA . ALA A 1 297 ? -13.633 22.922 7.207 1 98.12 297 ALA A CA 1
ATOM 2280 C C . ALA A 1 297 ? -13.445 21.641 6.406 1 98.12 297 ALA A C 1
ATOM 2282 O O . ALA A 1 297 ? -13.289 21.672 5.188 1 98.12 297 ALA A O 1
ATOM 2283 N N . HIS A 1 298 ? -13.391 20.531 7.121 1 98.31 298 HIS A N 1
ATOM 2284 C CA . HIS A 1 298 ? -13.305 19.219 6.492 1 98.31 298 HIS A CA 1
ATOM 2285 C C . HIS A 1 298 ? -14.406 19.031 5.457 1 98.31 298 HIS A C 1
ATOM 2287 O O . HIS A 1 298 ? -15.562 19.406 5.695 1 98.31 298 HIS A O 1
ATOM 2293 N N . VAL A 1 299 ? -14.102 18.453 4.336 1 98.56 299 VAL A N 1
ATOM 2294 C CA . VAL A 1 299 ? -15.008 18.375 3.193 1 98.56 299 VAL A CA 1
ATOM 2295 C C . VAL A 1 299 ? -16.266 17.609 3.59 1 98.56 299 VAL A C 1
ATOM 2297 O O . VAL A 1 299 ? -17.375 17.984 3.197 1 98.56 299 VAL A O 1
ATOM 2300 N N . GLN A 1 300 ? -16.109 16.516 4.301 1 98.44 300 GLN A N 1
ATOM 2301 C CA . GLN A 1 300 ? -17.281 15.734 4.703 1 98.44 300 GLN A CA 1
ATOM 2302 C C . GLN A 1 300 ? -18.141 16.516 5.688 1 98.44 300 GLN A C 1
ATOM 2304 O O . GLN A 1 300 ? -19.375 16.469 5.617 1 98.44 300 GLN A O 1
ATOM 2309 N N . LEU A 1 301 ? -17.547 17.219 6.602 1 98.12 301 LEU A N 1
ATOM 2310 C CA . LEU A 1 301 ? -18.297 18.078 7.504 1 98.12 301 LEU A CA 1
ATOM 2311 C C . LEU A 1 301 ? -19.016 19.172 6.727 1 98.12 301 LEU A C 1
ATOM 2313 O O . LEU A 1 301 ? -20.188 19.453 6.988 1 98.12 301 LEU A O 1
ATOM 2317 N N . THR A 1 302 ? -18.344 19.781 5.801 1 98.56 302 THR A N 1
ATOM 2318 C CA . THR A 1 302 ? -18.906 20.859 5 1 98.56 302 THR A CA 1
ATOM 2319 C C . THR A 1 302 ? -20.125 20.359 4.219 1 98.56 302 THR A C 1
ATOM 2321 O O . THR A 1 302 ? -21.203 20.922 4.34 1 98.56 302 THR A O 1
ATOM 2324 N N . MET A 1 303 ? -19.922 19.297 3.438 1 98.44 303 MET A N 1
ATOM 2325 C CA . MET A 1 303 ? -20.938 18.906 2.459 1 98.44 303 MET A CA 1
ATOM 2326 C C . MET A 1 303 ? -22.047 18.109 3.123 1 98.44 303 MET A C 1
ATOM 2328 O O . MET A 1 303 ? -23.219 18.25 2.764 1 98.44 303 MET A O 1
ATOM 2332 N N . MET A 1 304 ? -21.688 17.312 4.109 1 97.56 304 MET A N 1
ATOM 2333 C CA . MET A 1 304 ? -22.672 16.391 4.648 1 97.56 304 MET A CA 1
ATOM 2334 C C . MET A 1 304 ? -23.406 17 5.84 1 97.56 304 MET A C 1
ATOM 2336 O O . MET A 1 304 ? -24.547 16.625 6.133 1 97.56 304 MET A O 1
ATOM 2340 N N . GLU A 1 305 ? -22.812 17.922 6.535 1 97.19 305 GLU A N 1
ATOM 2341 C CA . GLU A 1 305 ? -23.422 18.469 7.738 1 97.19 305 GLU A CA 1
ATOM 2342 C C . GLU A 1 305 ? -23.812 19.938 7.539 1 97.19 305 GLU A C 1
ATOM 2344 O O . GLU A 1 305 ? -25 20.297 7.629 1 97.19 305 GLU A O 1
ATOM 2349 N N . LEU A 1 306 ? -22.906 20.781 7.156 1 98.19 306 LEU A N 1
ATOM 2350 C CA . LEU A 1 306 ? -23.203 22.203 7.035 1 98.19 306 LEU A CA 1
ATOM 2351 C C . LEU A 1 306 ? -24.156 22.469 5.879 1 98.19 306 LEU A C 1
ATOM 2353 O O . LEU A 1 306 ? -25.062 23.297 6 1 98.19 306 LEU A O 1
ATOM 2357 N N . VAL A 1 307 ? -23.891 21.844 4.715 1 97.88 307 VAL A N 1
ATOM 2358 C CA . VAL A 1 307 ? -24.797 21.953 3.568 1 97.88 307 VAL A CA 1
ATOM 2359 C C . VAL A 1 307 ? -26 21.031 3.758 1 97.88 307 VAL A C 1
ATOM 2361 O O . VAL A 1 307 ? -27.141 21.469 3.68 1 97.88 307 VAL A O 1
ATOM 2364 N N . GLY A 1 308 ? -25.625 19.719 4.059 1 96 308 GLY A N 1
ATOM 2365 C CA . GLY A 1 308 ? -26.656 18.719 4.32 1 96 308 GLY A CA 1
ATOM 2366 C C . GLY A 1 308 ? -27.047 17.938 3.086 1 96 308 GLY A C 1
ATOM 2367 O O . GLY A 1 308 ? -26.953 18.438 1.964 1 96 308 GLY A O 1
ATOM 2368 N N . PRO A 1 309 ? -27.578 16.781 3.309 1 94.75 309 PRO A N 1
ATOM 2369 C CA . PRO A 1 309 ? -27.875 15.852 2.213 1 94.75 309 PRO A CA 1
ATOM 2370 C C . PRO A 1 309 ? -28.984 16.359 1.305 1 94.75 309 PRO A C 1
ATOM 2372 O O . PRO A 1 309 ? -29.031 16.016 0.119 1 94.75 309 PRO A O 1
ATOM 2375 N N . ARG A 1 310 ? -29.906 17.188 1.731 1 95.06 310 ARG A N 1
ATOM 2376 C CA . ARG A 1 310 ? -31.062 17.641 0.969 1 95.06 310 ARG A CA 1
ATOM 2377 C C . ARG A 1 310 ? -30.641 18.484 -0.229 1 95.06 310 ARG A C 1
ATOM 2379 O O . ARG A 1 310 ? -31.406 18.641 -1.184 1 95.06 310 ARG A O 1
ATOM 2386 N N . HIS A 1 311 ? -29.422 19.031 -0.132 1 96.31 311 HIS A N 1
ATOM 2387 C CA . HIS A 1 311 ? -28.969 19.922 -1.201 1 96.31 311 HIS A CA 1
ATOM 2388 C C . HIS A 1 311 ? -28 19.188 -2.133 1 96.31 311 HIS A C 1
ATOM 2390 O O . HIS A 1 311 ? -27.391 19.812 -3.008 1 96.31 311 HIS A O 1
ATOM 2396 N N . LEU A 1 312 ? -27.781 17.875 -1.922 1 95.69 312 LEU A N 1
ATOM 2397 C CA . LEU A 1 312 ? -26.859 17.062 -2.725 1 95.69 312 LEU A CA 1
ATOM 2398 C C . LEU A 1 312 ? -27.625 15.977 -3.475 1 95.69 312 LEU A C 1
ATOM 2400 O O . LEU A 1 312 ? -28.594 15.43 -2.961 1 95.69 312 LEU A O 1
ATOM 2404 N N . SER A 1 313 ? -27.188 15.719 -4.711 1 95.31 313 SER A N 1
ATOM 2405 C CA . SER A 1 313 ? -27.703 14.516 -5.355 1 95.31 313 SER A CA 1
ATOM 2406 C C . SER A 1 313 ? -27.281 13.266 -4.59 1 95.31 313 SER A C 1
ATOM 2408 O O . SER A 1 313 ? -26.297 13.281 -3.852 1 95.31 313 SER A O 1
ATOM 2410 N N . ALA A 1 314 ? -28.016 12.18 -4.727 1 93.88 314 ALA A N 1
ATOM 2411 C CA . ALA A 1 314 ? -27.703 10.906 -4.078 1 93.88 314 ALA A CA 1
ATOM 2412 C C . ALA A 1 314 ? -26.297 10.43 -4.465 1 93.88 314 ALA A C 1
ATOM 2414 O O . ALA A 1 314 ? -25.562 9.906 -3.625 1 93.88 314 ALA A O 1
ATOM 2415 N N . ASP A 1 315 ? -25.969 10.648 -5.664 1 91.44 315 ASP A N 1
ATOM 2416 C CA . ASP A 1 315 ? -24.656 10.234 -6.168 1 91.44 315 ASP A CA 1
ATOM 2417 C C . ASP A 1 315 ? -23.531 11.039 -5.516 1 91.44 315 ASP A C 1
ATOM 2419 O O . ASP A 1 315 ? -22.531 10.469 -5.07 1 91.44 315 ASP A O 1
ATOM 2423 N N . SER A 1 316 ? -23.75 12.336 -5.473 1 93.44 316 SER A N 1
ATOM 2424 C CA . SER A 1 316 ? -22.75 13.195 -4.844 1 93.44 316 SER A CA 1
ATOM 2425 C C . SER A 1 316 ? -22.578 12.859 -3.365 1 93.44 316 SER A C 1
ATOM 2427 O O . SER A 1 316 ? -21.469 12.781 -2.863 1 93.44 316 SER A O 1
ATOM 2429 N N . TYR A 1 317 ? -23.672 12.672 -2.754 1 95.69 317 TYR A N 1
ATOM 2430 C CA . TYR A 1 317 ? -23.625 12.336 -1.334 1 95.69 317 TYR A CA 1
ATOM 2431 C C . TYR A 1 317 ? -22.859 11.047 -1.096 1 95.69 317 TYR A C 1
ATOM 2433 O O . TYR A 1 317 ? -22.016 10.977 -0.195 1 95.69 317 TYR A O 1
ATOM 2441 N N . ARG A 1 318 ? -23.109 10.062 -1.862 1 93.56 318 ARG A N 1
ATOM 2442 C CA . ARG A 1 318 ? -22.453 8.766 -1.725 1 93.56 318 ARG A CA 1
ATOM 2443 C C . ARG A 1 318 ? -20.953 8.891 -1.957 1 93.56 318 ARG A C 1
ATOM 2445 O O . ARG A 1 318 ? -20.156 8.312 -1.216 1 93.56 318 ARG A O 1
ATOM 2452 N N . LYS A 1 319 ? -20.578 9.602 -2.973 1 94.12 319 LYS A N 1
ATOM 2453 C CA . LYS A 1 319 ? -19.172 9.789 -3.289 1 94.12 319 LYS A CA 1
ATOM 2454 C C . LYS A 1 319 ? -18.438 10.492 -2.15 1 94.12 319 LYS A C 1
ATOM 2456 O O . LYS A 1 319 ? -17.312 10.117 -1.796 1 94.12 319 LYS A O 1
ATOM 2461 N N . ILE A 1 320 ? -19.047 11.484 -1.591 1 97.38 320 ILE A N 1
ATOM 2462 C CA . ILE A 1 320 ? -18.453 12.258 -0.504 1 97.38 320 ILE A CA 1
ATOM 2463 C C . ILE A 1 320 ? -18.359 11.391 0.752 1 97.38 320 ILE A C 1
ATOM 2465 O O . ILE A 1 320 ? -17.328 11.375 1.433 1 97.38 320 ILE A O 1
ATOM 2469 N N . LYS A 1 321 ? -19.391 10.695 0.989 1 96.56 321 LYS A N 1
ATOM 2470 C CA . LYS A 1 321 ? -19.422 9.805 2.143 1 96.56 321 LYS A CA 1
ATOM 2471 C C . LYS A 1 321 ? -18.328 8.75 2.064 1 96.56 321 LYS A C 1
ATOM 2473 O O . LYS A 1 321 ? -17.766 8.359 3.086 1 96.56 321 LYS A O 1
ATOM 2478 N N . ASN A 1 322 ? -17.969 8.367 0.88 1 95.25 322 ASN A N 1
ATOM 2479 C CA . ASN A 1 322 ? -17.047 7.262 0.669 1 95.25 322 ASN A CA 1
ATOM 2480 C C . ASN A 1 322 ? -15.602 7.746 0.604 1 95.25 322 ASN A C 1
ATOM 2482 O O . ASN A 1 322 ? -14.68 6.945 0.412 1 95.25 322 ASN A O 1
ATOM 2486 N N . ILE A 1 323 ? -15.391 9.016 0.753 1 96.94 323 ILE A N 1
ATOM 2487 C CA . ILE A 1 323 ? -14.023 9.5 0.884 1 96.94 323 ILE A CA 1
ATOM 2488 C C . ILE A 1 323 ? -13.32 8.758 2.014 1 96.94 323 ILE A C 1
ATOM 2490 O O . ILE A 1 323 ? -13.883 8.578 3.096 1 96.94 323 ILE A O 1
ATOM 2494 N N . ASN A 1 324 ? -12.125 8.273 1.678 1 96.06 324 ASN A N 1
ATOM 2495 C CA . ASN A 1 324 ? -11.336 7.562 2.686 1 96.06 324 ASN A CA 1
ATOM 2496 C C . ASN A 1 324 ? -10.633 8.531 3.627 1 96.06 324 ASN A C 1
ATOM 2498 O O . ASN A 1 324 ? -9.594 9.102 3.273 1 96.06 324 ASN A O 1
ATOM 2502 N N . VAL A 1 325 ? -11.109 8.648 4.801 1 96.56 325 VAL A N 1
ATOM 2503 C CA . VAL A 1 325 ? -10.5 9.523 5.801 1 96.56 325 VAL A CA 1
ATOM 2504 C C . VAL A 1 325 ? -9.383 8.781 6.527 1 96.56 325 VAL A C 1
ATOM 2506 O O . VAL A 1 325 ? -8.445 9.398 7.039 1 96.56 325 VAL A O 1
ATOM 2509 N N . GLY A 1 326 ? -9.422 7.504 6.555 1 94.44 326 GLY A N 1
ATOM 2510 C CA . GLY A 1 326 ? -8.477 6.691 7.309 1 94.44 326 GLY A CA 1
ATOM 2511 C C . GLY A 1 326 ? -8.945 6.375 8.711 1 94.44 326 GLY A C 1
ATOM 2512 O O . GLY A 1 326 ? -9.992 6.863 9.148 1 94.44 326 GLY A O 1
ATOM 2513 N N . ASN A 1 327 ? -8.297 5.496 9.414 1 94.06 327 ASN A N 1
ATOM 2514 C CA . ASN A 1 327 ? -8.633 5.102 10.773 1 94.06 327 ASN A CA 1
ATOM 2515 C C . ASN A 1 327 ? -7.672 5.723 11.789 1 94.06 327 ASN A C 1
ATOM 2517 O O . ASN A 1 327 ? -7.043 5.012 12.578 1 94.06 327 ASN A O 1
ATOM 2521 N N . GLY A 1 328 ? -7.68 6.973 11.672 1 92.12 328 GLY A N 1
ATOM 2522 C CA . GLY A 1 328 ? -6.754 7.648 12.562 1 92.12 328 GLY A CA 1
ATOM 2523 C C . GLY A 1 328 ? -5.387 7.875 11.945 1 92.12 328 GLY A C 1
ATOM 2524 O O . GLY A 1 328 ? -5.047 7.25 10.938 1 92.12 328 GLY A O 1
ATOM 2525 N N . PHE A 1 329 ? -4.574 8.68 12.578 1 91.12 329 PHE A N 1
ATOM 2526 C CA . PHE A 1 329 ? -3.256 9.062 12.094 1 91.12 329 PHE A CA 1
ATOM 2527 C C . PHE A 1 329 ? -2.205 8.891 13.18 1 91.12 329 PHE A C 1
ATOM 2529 O O . PHE A 1 329 ? -1.302 8.062 13.055 1 91.12 329 PHE A O 1
ATOM 2536 N N . GLY A 1 330 ? -2.398 9.602 14.258 1 96.44 330 GLY A N 1
ATOM 2537 C CA . GLY A 1 330 ? -1.432 9.57 15.344 1 96.44 330 GLY A CA 1
ATOM 2538 C C . GLY A 1 330 ? -1.947 10.211 16.625 1 96.44 330 GLY A C 1
ATOM 2539 O O . GLY A 1 330 ? -3.129 10.539 16.719 1 96.44 330 GLY A O 1
ATOM 2540 N N . MET A 1 331 ? -1.038 10.203 17.594 1 97.88 331 MET A N 1
ATOM 2541 C CA . MET A 1 331 ? -1.273 10.758 18.922 1 97.88 331 MET A CA 1
ATOM 2542 C C . MET A 1 331 ? -0.136 11.688 19.344 1 97.88 331 MET A C 1
ATOM 2544 O O . MET A 1 331 ? 1.014 11.477 18.953 1 97.88 331 MET A O 1
ATOM 2548 N N . VAL A 1 332 ? -0.482 12.781 20.062 1 98.19 332 VAL A N 1
ATOM 2549 C CA . VAL A 1 332 ? 0.548 13.742 20.438 1 98.19 332 VAL A CA 1
ATOM 2550 C C . VAL A 1 332 ? 0.405 14.102 21.922 1 98.19 332 VAL A C 1
ATOM 2552 O O . VAL A 1 332 ? -0.71 14.258 22.422 1 98.19 332 VAL A O 1
ATOM 2555 N N . ILE A 1 333 ? 1.51 14.18 22.562 1 98.75 333 ILE A N 1
ATOM 2556 C CA . ILE A 1 333 ? 1.565 14.781 23.891 1 98.75 333 ILE A CA 1
ATOM 2557 C C . ILE A 1 333 ? 2.342 16.094 23.828 1 98.75 333 ILE A C 1
ATOM 2559 O O . ILE A 1 333 ? 3.354 16.203 23.125 1 98.75 333 ILE A O 1
ATOM 2563 N N . ARG A 1 334 ? 1.798 17.094 24.453 1 98.56 334 ARG A N 1
ATOM 2564 C CA . ARG A 1 334 ? 2.426 18.406 24.594 1 98.56 334 ARG A CA 1
ATOM 2565 C C . ARG A 1 334 ? 2.762 18.688 26.062 1 98.56 334 ARG A C 1
ATOM 2567 O O . ARG A 1 334 ? 1.88 19.016 26.844 1 98.56 334 ARG A O 1
ATOM 2574 N N . CYS A 1 335 ? 4.035 18.719 26.328 1 98.69 335 CYS A N 1
ATOM 2575 C CA . CYS A 1 335 ? 4.477 18.672 27.719 1 98.69 335 CYS A CA 1
ATOM 2576 C C . CYS A 1 335 ? 5.195 19.969 28.094 1 98.69 335 CYS A C 1
ATOM 2578 O O . CYS A 1 335 ? 5.961 20.516 27.312 1 98.69 335 CYS A O 1
ATOM 2580 N N . ALA A 1 336 ? 4.883 20.5 29.281 1 98.69 336 ALA A N 1
ATOM 2581 C CA . ALA A 1 336 ? 5.812 21.344 30.016 1 98.69 336 ALA A CA 1
ATOM 2582 C C . ALA A 1 336 ? 6.766 20.516 30.875 1 98.69 336 ALA A C 1
ATOM 2584 O O . ALA A 1 336 ? 6.34 19.594 31.562 1 98.69 336 ALA A O 1
ATOM 2585 N N . VAL A 1 337 ? 8.023 20.781 30.703 1 98.75 337 VAL A N 1
ATOM 2586 C CA . VAL A 1 337 ? 9.008 19.969 31.422 1 98.75 337 VAL A CA 1
ATOM 2587 C C . VAL A 1 337 ? 10.023 20.875 32.125 1 98.75 337 VAL A C 1
ATOM 2589 O O . VAL A 1 337 ? 10.234 22.016 31.703 1 98.75 337 VAL A O 1
ATOM 2592 N N . GLU A 1 338 ? 10.711 20.359 33.094 1 98.06 338 GLU A N 1
ATOM 2593 C CA . GLU A 1 338 ? 11.648 21.125 33.875 1 98.06 338 GLU A CA 1
ATOM 2594 C C . GLU A 1 338 ? 12.992 21.266 33.188 1 98.06 338 GLU A C 1
ATOM 2596 O O . GLU A 1 338 ? 13.711 22.25 33.406 1 98.06 338 GLU A O 1
ATOM 2601 N N . GLU A 1 339 ? 13.328 20.234 32.406 1 96.88 339 GLU A N 1
ATOM 2602 C CA . GLU A 1 339 ? 14.609 20.188 31.688 1 96.88 339 GLU A CA 1
ATOM 2603 C C . GLU A 1 339 ? 14.422 19.672 30.266 1 96.88 339 GLU A C 1
ATOM 2605 O O . GLU A 1 339 ? 13.375 19.125 29.922 1 96.88 339 GLU A O 1
ATOM 2610 N N . LEU A 1 340 ? 15.445 19.984 29.484 1 98.06 340 LEU A N 1
ATOM 2611 C CA . LEU A 1 340 ? 15.461 19.406 28.141 1 98.06 340 LEU A CA 1
ATOM 2612 C C . LEU A 1 340 ? 16.016 17.984 28.172 1 98.06 340 LEU A C 1
ATOM 2614 O O . LEU A 1 340 ? 16.797 17.625 29.047 1 98.06 340 LEU A O 1
ATOM 2618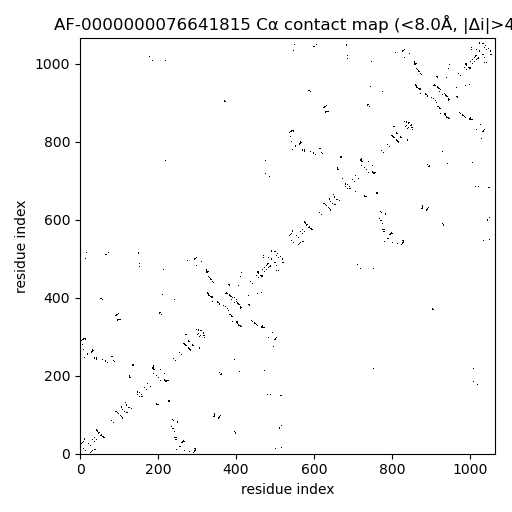 N N . PRO A 1 341 ? 15.586 17.141 27.219 1 98.25 341 PRO A N 1
ATOM 2619 C CA . PRO A 1 341 ? 16.156 15.805 27.141 1 98.25 341 PRO A CA 1
ATOM 2620 C C . PRO A 1 341 ? 17.672 15.82 26.906 1 98.25 341 PRO A C 1
ATOM 2622 O O . PRO A 1 341 ? 18.156 16.547 26.031 1 98.25 341 PRO A O 1
ATOM 2625 N N . ARG A 1 342 ? 18.359 15.133 27.719 1 97.69 342 ARG A N 1
ATOM 2626 C CA . ARG A 1 342 ? 19.766 14.852 27.5 1 97.69 342 ARG A CA 1
ATOM 2627 C C . ARG A 1 342 ? 19.953 13.469 26.875 1 97.69 342 ARG A C 1
ATOM 2629 O O . ARG A 1 342 ? 20.188 12.492 27.594 1 97.69 342 ARG A O 1
ATOM 2636 N N . TYR A 1 343 ? 20.016 13.414 25.578 1 98 343 TYR A N 1
ATOM 2637 C CA . TYR A 1 343 ? 20.047 12.141 24.875 1 98 343 TYR A CA 1
ATOM 2638 C C . TYR A 1 343 ? 21.359 11.406 25.125 1 98 343 TYR A C 1
ATOM 2640 O O . TYR A 1 343 ? 22.438 11.992 25 1 98 343 TYR A O 1
ATOM 2648 N N . GLU A 1 344 ? 21.281 10.141 25.359 1 97.31 344 GLU A N 1
ATOM 2649 C CA . GLU A 1 344 ? 22.469 9.336 25.656 1 97.31 344 GLU A CA 1
ATOM 2650 C C . GLU A 1 344 ? 23.422 9.305 24.469 1 97.31 344 GLU A C 1
ATOM 2652 O O . GLU A 1 344 ? 24.641 9.273 24.656 1 97.31 344 GLU A O 1
ATOM 2657 N N . ALA A 1 345 ? 22.938 9.305 23.281 1 96.5 345 ALA A N 1
ATOM 2658 C CA . ALA A 1 345 ? 23.75 9.211 22.062 1 96.5 345 ALA A CA 1
ATOM 2659 C C . ALA A 1 345 ? 24.594 10.461 21.875 1 96.5 345 ALA A C 1
ATOM 2661 O O . ALA A 1 345 ? 25.641 10.414 21.234 1 96.5 345 ALA A O 1
ATOM 2662 N N . CYS A 1 346 ? 24.156 11.578 22.453 1 96.25 346 CYS A N 1
ATOM 2663 C CA . CYS A 1 346 ? 24.812 12.867 22.25 1 96.25 346 CYS A CA 1
ATOM 2664 C C . CYS A 1 346 ? 24.5 13.82 23.406 1 96.25 346 CYS A C 1
ATOM 2666 O O . CYS A 1 346 ? 23.938 14.898 23.188 1 96.25 346 CYS A O 1
ATOM 2668 N N . PRO A 1 347 ? 24.938 13.562 24.578 1 93.94 347 PRO A N 1
ATOM 2669 C CA . PRO A 1 347 ? 24.5 14.266 25.781 1 93.94 347 PRO A CA 1
ATOM 2670 C C . PRO A 1 347 ? 24.875 15.742 25.781 1 93.94 347 PRO A C 1
ATOM 2672 O O . PRO A 1 347 ? 24.188 16.562 26.391 1 93.94 347 PRO A O 1
ATOM 2675 N N . ASP A 1 348 ? 25.922 16.156 25.109 1 91.62 348 ASP A N 1
ATOM 2676 C CA . ASP A 1 348 ? 26.375 17.547 25.141 1 91.62 348 ASP A CA 1
ATOM 2677 C C . ASP A 1 348 ? 26.234 18.203 23.766 1 91.62 348 ASP A C 1
ATOM 2679 O O . ASP A 1 348 ? 26.922 19.188 23.484 1 91.62 348 ASP A O 1
ATOM 2683 N N . ASP A 1 349 ? 25.359 17.625 23.047 1 95.75 349 ASP A N 1
ATOM 2684 C CA . ASP A 1 349 ? 25.203 18.125 21.688 1 95.75 349 ASP A CA 1
ATOM 2685 C C . ASP A 1 349 ? 24.453 19.453 21.672 1 95.75 349 ASP A C 1
ATOM 2687 O O . ASP A 1 349 ? 23.391 19.578 22.297 1 95.75 349 ASP A O 1
ATOM 2691 N N . SER A 1 350 ? 24.953 20.453 21 1 95.19 350 SER A N 1
ATOM 2692 C CA . SER A 1 350 ? 24.375 21.797 21.031 1 95.19 350 SER A CA 1
ATOM 2693 C C . SER A 1 350 ? 23.297 21.953 19.969 1 95.19 350 SER A C 1
ATOM 2695 O O . SER A 1 350 ? 22.531 22.922 19.984 1 95.19 350 SER A O 1
ATOM 2697 N N . TYR A 1 351 ? 23.141 20.969 19.078 1 97.38 351 TYR A N 1
ATOM 2698 C CA . TYR A 1 351 ? 22.25 21.125 17.922 1 97.38 351 TYR A CA 1
ATOM 2699 C C . TYR A 1 351 ? 20.969 20.312 18.109 1 97.38 351 TYR A C 1
ATOM 2701 O O . TYR A 1 351 ? 19.969 20.547 17.422 1 97.38 351 TYR A O 1
ATOM 2709 N N . ILE A 1 352 ? 20.953 19.359 19 1 98 352 ILE A N 1
ATOM 2710 C CA . ILE A 1 352 ? 19.969 18.297 19.047 1 98 352 ILE A CA 1
ATOM 2711 C C . ILE A 1 352 ? 18.578 18.875 19.266 1 98 352 ILE A C 1
ATOM 2713 O O . ILE A 1 352 ? 17.578 18.312 18.812 1 98 352 ILE A O 1
ATOM 2717 N N . HIS A 1 353 ? 18.469 20 19.875 1 98 353 HIS A N 1
ATOM 2718 C CA . HIS A 1 353 ? 17.156 20.547 20.234 1 98 353 HIS A CA 1
ATOM 2719 C C . HIS A 1 353 ? 16.688 21.578 19.219 1 98 353 HIS A C 1
ATOM 2721 O O . HIS A 1 353 ? 15.664 22.219 19.406 1 98 353 HIS A O 1
ATOM 2727 N N . ASN A 1 354 ? 17.422 21.781 18.078 1 97.81 354 ASN A N 1
ATOM 2728 C CA . ASN A 1 354 ? 17.062 22.766 17.078 1 97.81 354 ASN A CA 1
ATOM 2729 C C . ASN A 1 354 ? 15.922 22.297 16.188 1 97.81 354 ASN A C 1
ATOM 2731 O O . ASN A 1 354 ? 15.211 23.109 15.602 1 97.81 354 ASN A O 1
ATOM 2735 N N . GLY A 1 355 ? 15.828 20.984 16.062 1 97.38 355 GLY A N 1
ATOM 2736 C CA . GLY A 1 355 ? 14.852 20.438 15.133 1 97.38 355 GLY A CA 1
ATOM 2737 C C . GLY A 1 355 ? 14.117 19.219 15.688 1 97.38 355 GLY A C 1
ATOM 2738 O O . GLY A 1 355 ? 13.93 19.109 16.906 1 97.38 355 GLY A O 1
ATOM 2739 N N . MET A 1 356 ? 13.586 18.453 14.836 1 98 356 MET A N 1
ATOM 2740 C CA . MET A 1 356 ? 12.859 17.234 15.211 1 98 356 MET A CA 1
ATOM 2741 C C . MET A 1 356 ? 13.828 16.125 15.625 1 98 356 MET A C 1
ATOM 2743 O O . MET A 1 356 ? 14.883 15.969 15.016 1 98 356 MET A O 1
ATOM 2747 N N . GLN A 1 357 ? 13.555 15.484 16.625 1 98.62 357 GLN A N 1
ATOM 2748 C CA . GLN A 1 357 ? 14.32 14.328 17.062 1 98.62 357 GLN A CA 1
ATOM 2749 C C . GLN A 1 357 ? 13.586 13.031 16.734 1 98.62 357 GLN A C 1
ATOM 2751 O O . GLN A 1 357 ? 12.508 12.766 17.266 1 98.62 357 GLN A O 1
ATOM 2756 N N . LEU A 1 358 ? 14.117 12.227 15.828 1 98.44 358 LEU A N 1
ATOM 2757 C CA . LEU A 1 358 ? 13.508 10.977 15.375 1 98.44 358 LEU A CA 1
ATOM 2758 C C . LEU A 1 358 ? 13.875 9.828 16.312 1 98.44 358 LEU A C 1
ATOM 2760 O O . LEU A 1 358 ? 15.008 9.328 16.266 1 98.44 358 LEU A O 1
ATOM 2764 N N . LEU A 1 359 ? 12.883 9.391 17.062 1 98.5 359 LEU A N 1
ATOM 2765 C CA . LEU A 1 359 ? 13.148 8.359 18.062 1 98.5 359 LEU A CA 1
ATOM 2766 C C . LEU A 1 359 ? 12.562 7.023 17.641 1 98.5 359 LEU A C 1
ATOM 2768 O O . LEU A 1 359 ? 11.547 6.582 18.188 1 98.5 359 LEU A O 1
ATOM 2772 N N . ALA A 1 360 ? 13.133 6.328 16.734 1 97.44 360 ALA A N 1
ATOM 2773 C CA . ALA A 1 360 ? 12.828 4.984 16.25 1 97.44 360 ALA A CA 1
ATOM 2774 C C . ALA A 1 360 ? 14.109 4.211 15.945 1 97.44 360 ALA A C 1
ATOM 2776 O O . ALA A 1 360 ? 14.852 4.562 15.023 1 97.44 360 ALA A O 1
ATOM 2777 N N . PRO A 1 361 ? 14.383 3.182 16.625 1 97.12 361 PRO A N 1
ATOM 2778 C CA . PRO A 1 361 ? 15.703 2.543 16.562 1 97.12 361 PRO A CA 1
ATOM 2779 C C . PRO A 1 361 ? 15.914 1.749 15.273 1 97.12 361 PRO A C 1
ATOM 2781 O O . PRO A 1 361 ? 17.062 1.446 14.914 1 97.12 361 PRO A O 1
ATOM 2784 N N . SER A 1 362 ? 14.852 1.31 14.617 1 97.25 362 SER A N 1
ATOM 2785 C CA . SER A 1 362 ? 14.992 0.461 13.438 1 97.25 362 SER A CA 1
ATOM 2786 C C . SER A 1 362 ? 13.727 0.486 12.586 1 97.25 362 SER A C 1
ATOM 2788 O O . SER A 1 362 ? 12.664 0.92 13.047 1 97.25 362 SER A O 1
ATOM 2790 N N . VAL A 1 363 ? 13.906 0.01 11.328 1 97.19 363 VAL A N 1
ATOM 2791 C CA . VAL A 1 363 ? 12.758 -0.13 10.445 1 97.19 363 VAL A CA 1
ATOM 2792 C C . VAL A 1 363 ? 11.789 -1.167 11.023 1 97.19 363 VAL A C 1
ATOM 2794 O O . VAL A 1 363 ? 10.57 -1.008 10.93 1 97.19 363 VAL A O 1
ATOM 2797 N N . SER A 1 364 ? 12.305 -2.225 11.625 1 96.75 364 SER A N 1
ATOM 2798 C CA . SER A 1 364 ? 11.469 -3.244 12.258 1 96.75 364 SER A CA 1
ATOM 2799 C C . SER A 1 364 ? 10.602 -2.648 13.359 1 96.75 364 SER A C 1
ATOM 2801 O O . SER A 1 364 ? 9.453 -3.047 13.531 1 96.75 364 SER A O 1
ATOM 2803 N N . TYR A 1 365 ? 11.195 -1.731 14.102 1 97.69 365 TYR A N 1
ATOM 2804 C CA . TYR A 1 365 ? 10.461 -1.021 15.148 1 97.69 365 TYR A CA 1
ATOM 2805 C C . TYR A 1 365 ? 9.25 -0.297 14.57 1 97.69 365 TYR A C 1
ATOM 2807 O O . TYR A 1 365 ? 8.156 -0.358 15.133 1 97.69 365 TYR A O 1
ATOM 2815 N N . LEU A 1 366 ? 9.422 0.33 13.438 1 98.06 366 LEU A N 1
ATOM 2816 C CA . LEU A 1 366 ? 8.336 1.019 12.75 1 98.06 366 LEU A CA 1
ATOM 2817 C C . LEU A 1 366 ? 7.273 0.027 12.281 1 98.06 366 LEU A C 1
ATOM 2819 O O . LEU A 1 366 ? 6.078 0.258 12.477 1 98.06 366 LEU A O 1
ATOM 2823 N N . ASN A 1 367 ? 7.68 -1.063 11.734 1 97.38 367 ASN A N 1
ATOM 2824 C CA . ASN A 1 367 ? 6.762 -2.084 11.234 1 97.38 367 ASN A CA 1
ATOM 2825 C C . ASN A 1 367 ? 5.941 -2.701 12.359 1 97.38 367 ASN A C 1
ATOM 2827 O O . ASN A 1 367 ? 4.781 -3.068 12.164 1 97.38 367 ASN A O 1
ATOM 2831 N N . ASN A 1 368 ? 6.562 -2.859 13.5 1 98.06 368 ASN A N 1
ATOM 2832 C CA . ASN A 1 368 ? 5.828 -3.375 14.648 1 98.06 368 ASN A CA 1
ATOM 2833 C C . ASN A 1 368 ? 4.68 -2.451 15.047 1 98.06 368 ASN A C 1
ATOM 2835 O O . ASN A 1 368 ? 3.58 -2.916 15.352 1 98.06 368 ASN A O 1
ATOM 2839 N N . ALA A 1 369 ? 4.957 -1.166 15.047 1 98.19 369 ALA A N 1
ATOM 2840 C CA . ALA A 1 369 ? 3.906 -0.195 15.352 1 98.19 369 ALA A CA 1
ATOM 2841 C C . ALA A 1 369 ? 2.793 -0.246 14.305 1 98.19 369 ALA A C 1
ATOM 2843 O O . ALA A 1 369 ? 1.611 -0.167 14.648 1 98.19 369 ALA A O 1
ATOM 2844 N N . ILE A 1 370 ? 3.139 -0.406 13.086 1 97.69 370 ILE A N 1
ATOM 2845 C CA . ILE A 1 370 ? 2.172 -0.526 12 1 97.69 370 ILE A CA 1
ATOM 2846 C C . ILE A 1 370 ? 1.336 -1.79 12.195 1 97.69 370 ILE A C 1
ATOM 2848 O O . ILE A 1 370 ? 0.124 -1.78 11.961 1 97.69 370 ILE A O 1
ATOM 2852 N N . GLY A 1 371 ? 2.006 -2.875 12.562 1 97.88 371 GLY A N 1
ATOM 2853 C CA . GLY A 1 371 ? 1.284 -4.105 12.852 1 97.88 371 GLY A CA 1
ATOM 2854 C C . GLY A 1 371 ? 0.211 -3.938 13.906 1 97.88 371 GLY A C 1
ATOM 2855 O O . GLY A 1 371 ? -0.904 -4.441 13.758 1 97.88 371 GLY A O 1
ATOM 2856 N N . ASP A 1 372 ? 0.514 -3.27 14.992 1 98.12 372 ASP A N 1
ATOM 2857 C CA . ASP A 1 372 ? -0.477 -2.973 16.016 1 98.12 372 ASP A CA 1
ATOM 2858 C C . ASP A 1 372 ? -1.641 -2.166 15.445 1 98.12 372 ASP A C 1
ATOM 2860 O O . ASP A 1 372 ? -2.805 -2.486 15.695 1 98.12 372 ASP A O 1
ATOM 2864 N N . TYR A 1 373 ? -1.285 -1.186 14.672 1 97.31 373 TYR A N 1
ATOM 2865 C CA . TYR A 1 373 ? -2.273 -0.31 14.055 1 97.31 373 TYR A CA 1
ATOM 2866 C C . TYR A 1 373 ? -3.242 -1.105 13.188 1 97.31 373 TYR A C 1
ATOM 2868 O O . TYR A 1 373 ? -4.453 -0.87 13.219 1 97.31 373 TYR A O 1
ATOM 2876 N N . MET A 1 374 ? -2.707 -2.041 12.398 1 96.25 374 MET A N 1
ATOM 2877 C CA . MET A 1 374 ? -3.531 -2.861 11.523 1 96.25 374 MET A CA 1
ATOM 2878 C C . MET A 1 374 ? -4.52 -3.701 12.32 1 96.25 374 MET A C 1
ATOM 2880 O O . MET A 1 374 ? -5.598 -4.039 11.836 1 96.25 374 MET A O 1
ATOM 2884 N N . LYS A 1 375 ? -4.195 -3.977 13.578 1 96.62 375 LYS A N 1
ATOM 2885 C CA . LYS A 1 375 ? -5.055 -4.762 14.461 1 96.62 375 LYS A CA 1
ATOM 2886 C C . LYS A 1 375 ? -5.957 -3.859 15.297 1 96.62 375 LYS A C 1
ATOM 2888 O O . LYS A 1 375 ? -6.57 -4.309 16.266 1 96.62 375 LYS A O 1
ATOM 2893 N N . LYS A 1 376 ? -5.918 -2.506 14.938 1 97.5 376 LYS A N 1
ATOM 2894 C CA . LYS A 1 376 ? -6.711 -1.494 15.625 1 97.5 376 LYS A CA 1
ATOM 2895 C C . LYS A 1 376 ? -6.352 -1.432 17.109 1 97.5 376 LYS A C 1
ATOM 2897 O O . LYS A 1 376 ? -7.23 -1.347 17.969 1 97.5 376 LYS A O 1
ATOM 2902 N N . LYS A 1 377 ? -5.105 -1.506 17.328 1 97.56 377 LYS A N 1
ATOM 2903 C CA . LYS A 1 377 ? -4.539 -1.324 18.656 1 97.56 377 LYS A CA 1
ATOM 2904 C C . LYS A 1 377 ? -3.502 -0.203 18.656 1 97.56 377 LYS A C 1
ATOM 2906 O O . LYS A 1 377 ? -2.777 -0.011 17.688 1 97.56 377 LYS A O 1
ATOM 2911 N N . PRO A 1 378 ? -3.471 0.558 19.812 1 98 378 PRO A N 1
ATOM 2912 C CA . PRO A 1 378 ? -2.328 1.471 19.891 1 98 378 PRO A CA 1
ATOM 2913 C C . PRO A 1 378 ? -0.988 0.741 19.875 1 98 378 PRO A C 1
ATOM 2915 O O . PRO A 1 378 ? -0.896 -0.396 20.344 1 98 378 PRO A O 1
ATOM 2918 N N . PRO A 1 379 ? 0.015 1.38 19.344 1 98.06 379 PRO A N 1
ATOM 2919 C CA . PRO A 1 379 ? 1.32 0.715 19.328 1 98.06 379 PRO A CA 1
ATOM 2920 C C . PRO A 1 379 ? 1.821 0.367 20.719 1 98.06 379 PRO A C 1
ATOM 2922 O O . PRO A 1 379 ? 1.693 1.175 21.656 1 98.06 379 PRO A O 1
ATOM 2925 N N . GLU A 1 380 ? 2.383 -0.819 20.844 1 97.56 380 GLU A N 1
ATOM 2926 C CA . GLU A 1 380 ? 3.043 -1.189 22.094 1 97.56 380 GLU A CA 1
ATOM 2927 C C . GLU A 1 380 ? 4.277 -0.327 22.344 1 97.56 380 GLU A C 1
ATOM 2929 O O . GLU A 1 380 ? 4.512 0.119 23.469 1 97.56 380 GLU A O 1
ATOM 2934 N N . ASP A 1 381 ? 5.039 -0.162 21.344 1 97.81 381 ASP A N 1
ATOM 2935 C CA . ASP A 1 381 ? 6.207 0.711 21.328 1 97.81 381 ASP A CA 1
ATOM 2936 C C . ASP A 1 381 ? 6.094 1.776 20.25 1 97.81 381 ASP A C 1
ATOM 2938 O O . ASP A 1 381 ? 6.539 1.566 19.109 1 97.81 381 ASP A O 1
ATOM 2942 N N . PRO A 1 382 ? 5.629 2.957 20.609 1 98.31 382 PRO A N 1
ATOM 2943 C CA . PRO A 1 382 ? 5.359 3.982 19.594 1 98.31 382 PRO A CA 1
ATOM 2944 C C . PRO A 1 382 ? 6.633 4.605 19.031 1 98.31 382 PRO A C 1
ATOM 2946 O O . PRO A 1 382 ? 7.598 4.816 19.781 1 98.31 382 PRO A O 1
ATOM 2949 N N . ALA A 1 383 ? 6.684 4.836 17.766 1 97.81 383 ALA A N 1
ATOM 2950 C CA . ALA A 1 383 ? 7.727 5.645 17.141 1 97.81 383 ALA A CA 1
ATOM 2951 C C . ALA A 1 383 ? 7.469 7.133 17.359 1 97.81 383 ALA A C 1
ATOM 2953 O O . ALA A 1 383 ? 6.445 7.664 16.906 1 97.81 383 ALA A O 1
ATOM 2954 N N . VAL A 1 384 ? 8.414 7.805 17.969 1 98.5 384 VAL A N 1
ATOM 2955 C CA . VAL A 1 384 ? 8.133 9.156 18.453 1 98.5 384 VAL A CA 1
ATOM 2956 C C . VAL A 1 384 ? 9.016 10.156 17.719 1 98.5 384 VAL A C 1
ATOM 2958 O O . VAL A 1 384 ? 10.203 9.906 17.484 1 98.5 384 VAL A O 1
ATOM 2961 N N . VAL A 1 385 ? 8.453 11.203 17.266 1 98.31 385 VAL A N 1
ATOM 2962 C CA . VAL A 1 385 ? 9.172 12.422 16.938 1 98.31 385 VAL A CA 1
ATOM 2963 C C . VAL A 1 385 ? 9.07 13.414 18.094 1 98.31 385 VAL A C 1
ATOM 2965 O O . VAL A 1 385 ? 7.977 13.836 18.469 1 98.31 385 VAL A O 1
ATOM 2968 N N . ALA A 1 386 ? 10.18 13.68 18.656 1 98.62 386 ALA A N 1
ATOM 2969 C CA . ALA A 1 386 ? 10.203 14.664 19.734 1 98.62 386 ALA A CA 1
ATOM 2970 C C . ALA A 1 386 ? 10.602 16.047 19.203 1 98.62 386 ALA A C 1
ATOM 2972 O O . ALA A 1 386 ? 11.406 16.156 18.281 1 98.62 386 ALA A O 1
ATOM 2973 N N . MET A 1 387 ? 10.023 17.047 19.719 1 98.31 387 MET A N 1
ATOM 2974 C CA . MET A 1 387 ? 10.336 18.438 19.422 1 98.31 387 MET A CA 1
ATOM 2975 C C . MET A 1 387 ? 10.461 19.25 20.688 1 98.31 387 MET A C 1
ATOM 2977 O O . MET A 1 387 ? 9.609 19.156 21.578 1 98.31 387 MET A O 1
ATOM 2981 N N . THR A 1 388 ? 11.469 20 20.781 1 98.19 388 THR A N 1
ATOM 2982 C CA . THR A 1 388 ? 11.766 20.781 21.984 1 98.19 388 THR A CA 1
ATOM 2983 C C . THR A 1 388 ? 12.062 22.234 21.609 1 98.19 388 THR A C 1
ATOM 2985 O O . THR A 1 388 ? 13.156 22.734 21.875 1 98.19 388 THR A O 1
ATOM 2988 N N . PHE A 1 389 ? 11.047 22.922 21.203 1 96.5 389 PHE A N 1
ATOM 2989 C CA . PHE A 1 389 ? 11.156 24.234 20.562 1 96.5 389 PHE A CA 1
ATOM 2990 C C . PHE A 1 389 ? 11.711 25.266 21.531 1 96.5 389 PHE A C 1
ATOM 2992 O O . PHE A 1 389 ? 12.312 26.266 21.109 1 96.5 389 PHE A O 1
ATOM 2999 N N . SER A 1 390 ? 11.508 25.109 22.812 1 97.81 390 SER A N 1
ATOM 3000 C CA . SER A 1 390 ? 12.023 26.078 23.781 1 97.81 390 SER A CA 1
ATOM 3001 C C . SER A 1 390 ? 13.547 26.141 23.734 1 97.81 390 SER A C 1
ATOM 3003 O O . SER A 1 390 ? 14.148 27.094 24.25 1 97.81 390 SER A O 1
ATOM 3005 N N . GLY A 1 391 ? 14.133 25.094 23.125 1 96.69 391 GLY A N 1
ATOM 3006 C CA . GLY A 1 391 ? 15.578 25.109 22.922 1 96.69 391 GLY A CA 1
ATOM 3007 C C . GLY A 1 391 ? 16.047 26.234 22.016 1 96.69 391 GLY A C 1
ATOM 3008 O O . GLY A 1 391 ? 17.172 26.703 22.125 1 96.69 391 GLY A O 1
ATOM 3009 N N . ILE A 1 392 ? 15.188 26.734 21.109 1 97.56 392 ILE A N 1
ATOM 3010 C CA . ILE A 1 392 ? 15.602 27.766 20.156 1 97.56 392 ILE A CA 1
ATOM 3011 C C . ILE A 1 392 ? 14.672 28.984 20.281 1 97.56 392 ILE A C 1
ATOM 3013 O O . ILE A 1 392 ? 14.961 30.047 19.734 1 97.56 392 ILE A O 1
ATOM 3017 N N . ASP A 1 393 ? 13.578 28.906 20.984 1 98.31 393 ASP A N 1
ATOM 3018 C CA . ASP A 1 393 ? 12.578 29.953 21.141 1 98.31 393 ASP A CA 1
ATOM 3019 C C . ASP A 1 393 ? 12.188 30.125 22.609 1 98.31 393 ASP A C 1
ATOM 3021 O O . ASP A 1 393 ? 11.195 29.547 23.062 1 98.31 393 ASP A O 1
ATOM 3025 N N . PRO A 1 394 ? 12.844 30.969 23.297 1 96.94 394 PRO A N 1
ATOM 3026 C CA . PRO A 1 394 ? 12.523 31.172 24.719 1 96.94 394 PRO A CA 1
ATOM 3027 C C . PRO A 1 394 ? 11.117 31.719 24.922 1 96.94 394 PRO A C 1
ATOM 3029 O O . PRO A 1 394 ? 10.57 31.625 26.031 1 96.94 394 PRO A O 1
ATOM 3032 N N . ASP A 1 395 ? 10.539 32.25 23.891 1 97.5 395 ASP A N 1
ATOM 3033 C CA . ASP A 1 395 ? 9.227 32.875 24 1 97.5 395 ASP A CA 1
ATOM 3034 C C . ASP A 1 395 ? 8.141 31.859 24.281 1 97.5 395 ASP A C 1
ATOM 3036 O O . ASP A 1 395 ? 7.043 32.219 24.719 1 97.5 395 ASP A O 1
ATOM 3040 N N . VAL A 1 396 ? 8.359 30.594 24.094 1 98.31 396 VAL A N 1
ATOM 3041 C CA . VAL A 1 396 ? 7.316 29.594 24.312 1 98.31 396 VAL A CA 1
ATOM 3042 C C . VAL A 1 396 ? 7.352 29.109 25.75 1 98.31 396 VAL A C 1
ATOM 3044 O O . VAL A 1 396 ? 6.465 28.359 26.188 1 98.31 396 VAL A O 1
ATOM 3047 N N . ALA A 1 397 ? 8.328 29.453 26.484 1 97.94 397 ALA A N 1
ATOM 3048 C CA . ALA A 1 397 ? 8.438 29.172 27.922 1 97.94 397 ALA A CA 1
ATOM 3049 C C . ALA A 1 397 ? 8.969 30.375 28.672 1 97.94 397 ALA A C 1
ATOM 3051 O O . ALA A 1 397 ? 10.023 30.312 29.312 1 97.94 397 ALA A O 1
ATOM 3052 N N . PRO A 1 398 ? 8.156 31.375 28.703 1 94.44 398 PRO A N 1
ATOM 3053 C CA . PRO A 1 398 ? 8.656 32.656 29.188 1 94.44 398 PRO A CA 1
ATOM 3054 C C . PRO A 1 398 ? 8.984 32.656 30.672 1 94.44 398 PRO A C 1
ATOM 3056 O O . PRO A 1 398 ? 9.742 33.5 31.156 1 94.44 398 PRO A O 1
ATOM 3059 N N . SER A 1 399 ? 8.445 31.828 31.469 1 93.12 399 SER A N 1
ATOM 3060 C CA . SER A 1 399 ? 8.68 31.781 32.906 1 93.12 399 SER A CA 1
ATOM 3061 C C . SER A 1 399 ? 9.82 30.812 33.25 1 93.12 399 SER A C 1
ATOM 3063 O O . SER A 1 399 ? 10.094 30.578 34.438 1 93.12 399 SER A O 1
ATOM 3065 N N . GLY A 1 400 ? 10.391 30.328 32.312 1 92.88 400 GLY A N 1
ATOM 3066 C CA . GLY A 1 400 ? 11.336 29.25 32.531 1 92.88 400 GLY A CA 1
ATOM 3067 C C . GLY A 1 400 ? 10.75 27.875 32.281 1 92.88 400 GLY A C 1
ATOM 3068 O O . GLY A 1 400 ? 9.602 27.75 31.844 1 92.88 400 GLY A O 1
ATOM 3069 N N . GLY A 1 401 ? 11.617 26.828 32.375 1 96.5 401 GLY A N 1
ATOM 3070 C CA . GLY A 1 401 ? 11.219 25.5 31.938 1 96.5 401 GLY A CA 1
ATOM 3071 C C . GLY A 1 401 ? 11.367 25.297 30.438 1 96.5 401 GLY A C 1
ATOM 3072 O O . GLY A 1 401 ? 12.102 26.031 29.781 1 96.5 401 GLY A O 1
ATOM 3073 N N . HIS A 1 402 ? 10.727 24.172 29.984 1 98.44 402 HIS A N 1
ATOM 3074 C CA . HIS A 1 402 ? 10.875 23.859 28.562 1 98.44 402 HIS A CA 1
ATOM 3075 C C . HIS A 1 402 ? 9.625 23.188 28.016 1 98.44 402 HIS A C 1
ATOM 3077 O O . HIS A 1 402 ? 8.781 22.719 28.781 1 98.44 402 HIS A O 1
ATOM 3083 N N . THR A 1 403 ? 9.422 23.297 26.766 1 98.5 403 THR A N 1
ATOM 3084 C CA . THR A 1 403 ? 8.359 22.578 26.094 1 98.5 403 THR A CA 1
ATOM 3085 C C . THR A 1 403 ? 8.914 21.312 25.422 1 98.5 403 THR A C 1
ATOM 3087 O O . THR A 1 403 ? 10.031 21.328 24.891 1 98.5 403 THR A O 1
ATOM 3090 N N . LEU A 1 404 ? 8.164 20.188 25.484 1 98.75 404 LEU A N 1
ATOM 3091 C CA . LEU A 1 404 ? 8.484 18.938 24.828 1 98.75 404 LEU A CA 1
ATOM 3092 C C . LEU A 1 404 ? 7.242 18.344 24.172 1 98.75 404 LEU A C 1
ATOM 3094 O O . LEU A 1 404 ? 6.25 18.047 24.844 1 98.75 404 LEU A O 1
ATOM 3098 N N . TYR A 1 405 ? 7.27 18.266 22.891 1 98.62 405 TYR A N 1
ATOM 3099 C CA . TYR A 1 405 ? 6.227 17.578 22.141 1 98.62 405 TYR A CA 1
ATOM 3100 C C . TYR A 1 405 ? 6.66 16.172 21.766 1 98.62 405 TYR A C 1
ATOM 3102 O O . TYR A 1 405 ? 7.82 15.945 21.406 1 98.62 405 TYR A O 1
ATOM 3110 N N . GLY A 1 406 ? 5.844 15.195 21.953 1 98.5 406 GLY A N 1
ATOM 3111 C CA . GLY A 1 406 ? 6.012 13.852 21.422 1 98.5 406 GLY A CA 1
ATOM 3112 C C . GLY A 1 406 ? 4.883 13.422 20.516 1 98.5 406 GLY A C 1
ATOM 3113 O O . GLY A 1 406 ? 3.754 13.219 20.969 1 98.5 406 GLY A O 1
ATOM 3114 N N . TRP A 1 407 ? 5.168 13.359 19.25 1 97.69 407 TRP A N 1
ATOM 3115 C CA . TRP A 1 407 ? 4.207 12.883 18.266 1 97.69 407 TRP A CA 1
ATOM 3116 C C . TRP A 1 407 ? 4.5 11.438 17.875 1 97.69 407 TRP A C 1
ATOM 3118 O O . TRP A 1 407 ? 5.641 11.094 17.562 1 97.69 407 TRP A O 1
ATOM 3128 N N . ALA A 1 408 ? 3.48 10.594 17.938 1 98 408 ALA A N 1
ATOM 3129 C CA . ALA A 1 408 ? 3.609 9.195 17.531 1 98 408 ALA A CA 1
ATOM 3130 C C . ALA A 1 408 ? 2.543 8.828 16.5 1 98 408 ALA A C 1
ATOM 3132 O O . ALA A 1 408 ? 1.359 9.117 16.688 1 98 408 ALA A O 1
ATOM 3133 N N . GLN A 1 409 ? 2.959 8.203 15.406 1 96.31 409 GLN A N 1
ATOM 3134 C CA . GLN A 1 409 ? 2.047 7.789 14.344 1 96.31 409 GLN A CA 1
ATOM 3135 C C . GLN A 1 409 ? 1.445 6.418 14.641 1 96.31 409 GLN A C 1
ATOM 3137 O O . GLN A 1 409 ? 1.808 5.773 15.625 1 96.31 409 GLN A O 1
ATOM 3142 N N . TRP A 1 410 ? 0.482 6.008 13.82 1 97.12 410 TRP A N 1
ATOM 3143 C CA . TRP A 1 410 ? -0.174 4.707 13.766 1 97.12 410 TRP A CA 1
ATOM 3144 C C . TRP A 1 410 ? -0.952 4.434 15.055 1 97.12 410 TRP A C 1
ATOM 3146 O O . TRP A 1 410 ? -0.81 3.367 15.656 1 97.12 410 TRP A O 1
ATOM 3156 N N . HIS A 1 411 ? -1.619 5.418 15.57 1 98.12 411 HIS A N 1
ATOM 3157 C CA . HIS A 1 411 ? -2.662 5.27 16.578 1 98.12 411 HIS A CA 1
ATOM 3158 C C . HIS A 1 411 ? -4.051 5.297 15.953 1 98.12 411 HIS A C 1
ATOM 3160 O O . HIS A 1 411 ? -4.492 6.34 15.461 1 98.12 411 HIS A O 1
ATOM 3166 N N . PRO A 1 412 ? -4.711 4.164 15.977 1 97.88 412 PRO A N 1
ATOM 3167 C CA . PRO A 1 412 ? -6.012 4.094 15.305 1 97.88 412 PRO A CA 1
ATOM 3168 C C . PRO A 1 412 ? -7.109 4.844 16.047 1 97.88 412 PRO A C 1
ATOM 3170 O O . PRO A 1 412 ? -7.082 4.918 17.281 1 97.88 412 PRO A O 1
ATOM 3173 N N . TYR A 1 413 ? -8.016 5.43 15.297 1 98.12 413 TYR A N 1
ATOM 3174 C CA . TYR A 1 413 ? -9.188 6.07 15.891 1 98.12 413 TYR A CA 1
ATOM 3175 C C . TYR A 1 413 ? -10.141 5.031 16.469 1 98.12 413 TYR A C 1
ATOM 3177 O O . TYR A 1 413 ? -10.531 5.129 17.641 1 98.12 413 TYR A O 1
ATOM 3185 N N . GLU A 1 414 ? -10.555 4.086 15.547 1 97.44 414 GLU A N 1
ATOM 3186 C CA . GLU A 1 414 ? -11.352 2.953 16.016 1 97.44 414 GLU A CA 1
ATOM 3187 C C . GLU A 1 414 ? -10.461 1.883 16.641 1 97.44 414 GLU A C 1
ATOM 3189 O O . GLU A 1 414 ? -9.469 1.461 16.047 1 97.44 414 GLU A O 1
ATOM 3194 N N . LEU A 1 415 ? -10.844 1.487 17.812 1 97.62 415 LEU A N 1
ATOM 3195 C CA . LEU A 1 415 ? -10.086 0.477 18.547 1 97.62 415 LEU A CA 1
ATOM 3196 C C . LEU A 1 415 ? -10.867 -0.83 18.641 1 97.62 415 LEU A C 1
ATOM 3198 O O . LEU A 1 415 ? -12.094 -0.838 18.484 1 97.62 415 LEU A O 1
ATOM 3202 N N . GLN A 1 416 ? -10.133 -1.854 18.766 1 95.25 416 GLN A N 1
ATOM 3203 C CA . GLN A 1 416 ? -10.742 -3.17 18.938 1 95.25 416 GLN A CA 1
ATOM 3204 C C . GLN A 1 416 ? -10.758 -3.584 20.406 1 95.25 416 GLN A C 1
ATOM 3206 O O . GLN A 1 416 ? -10.297 -2.836 21.281 1 95.25 416 GLN A O 1
ATOM 3211 N N . ASP A 1 417 ? -11.414 -4.715 20.703 1 92.06 417 ASP A N 1
ATOM 3212 C CA . ASP A 1 417 ? -11.43 -5.371 22 1 92.06 417 ASP A CA 1
ATOM 3213 C C . ASP A 1 417 ? -12.109 -4.5 23.047 1 92.06 417 ASP A C 1
ATOM 3215 O O . ASP A 1 417 ? -11.703 -4.484 24.219 1 92.06 417 ASP A O 1
ATOM 3219 N N . GLY A 1 418 ? -13 -3.654 22.641 1 93.06 418 GLY A N 1
ATOM 3220 C CA . GLY A 1 418 ? -13.812 -2.859 23.547 1 93.06 418 GLY A CA 1
ATOM 3221 C C . GLY A 1 418 ? -13.07 -1.671 24.141 1 93.06 418 GLY A C 1
ATOM 3222 O O . GLY A 1 418 ? -13.578 -0.992 25.031 1 93.06 418 GLY A O 1
ATOM 3223 N N . LEU A 1 419 ? -11.938 -1.366 23.594 1 94.94 419 LEU A N 1
ATOM 3224 C CA . LEU A 1 419 ? -11.164 -0.228 24.078 1 94.94 419 LEU A CA 1
ATOM 3225 C C . LEU A 1 419 ? -11.75 1.084 23.562 1 94.94 419 LEU A C 1
ATOM 3227 O O . LEU A 1 419 ? -12.297 1.134 22.453 1 94.94 419 LEU A O 1
ATOM 3231 N N . HIS A 1 420 ? -11.648 2.113 24.391 1 97.75 420 HIS A N 1
ATOM 3232 C CA . HIS A 1 420 ? -12.047 3.471 24.031 1 97.75 420 HIS A CA 1
ATOM 3233 C C . HIS A 1 420 ? -10.969 4.48 24.422 1 97.75 420 HIS A C 1
ATOM 3235 O O . HIS A 1 420 ? -10.375 4.367 25.5 1 97.75 420 HIS A O 1
ATOM 3241 N N . TRP A 1 421 ? -10.773 5.434 23.656 1 98.31 421 TRP A N 1
ATOM 3242 C CA . TRP A 1 421 ? -9.656 6.355 23.844 1 98.31 421 TRP A CA 1
ATOM 3243 C C . TRP A 1 421 ? -9.789 7.109 25.172 1 98.31 421 TRP A C 1
ATOM 3245 O O . TRP A 1 421 ? -8.781 7.375 25.828 1 98.31 421 TRP A O 1
ATOM 3255 N N . ASP A 1 422 ? -10.93 7.512 25.547 1 98.38 422 ASP A N 1
ATOM 3256 C CA . ASP A 1 422 ? -11.125 8.258 26.781 1 98.38 422 ASP A CA 1
ATOM 3257 C C . ASP A 1 422 ? -10.664 7.453 27.984 1 98.38 422 ASP A C 1
ATOM 3259 O O . ASP A 1 422 ? -10.32 8.023 29.031 1 98.38 422 ASP A O 1
ATOM 3263 N N . ASP A 1 423 ? -10.664 6.117 27.797 1 98.19 423 ASP A N 1
ATOM 3264 C CA . ASP A 1 423 ? -10.328 5.246 28.922 1 98.19 423 ASP A CA 1
ATOM 3265 C C . ASP A 1 423 ? -8.82 4.988 28.984 1 98.19 423 ASP A C 1
ATOM 3267 O O . ASP A 1 423 ? -8.281 4.68 30.047 1 98.19 423 ASP A O 1
ATOM 3271 N N . ILE A 1 424 ? -8.188 5.074 27.844 1 98.38 424 ILE A N 1
ATOM 3272 C CA . ILE A 1 424 ? -6.82 4.582 27.812 1 98.38 424 ILE A CA 1
ATOM 3273 C C . ILE A 1 424 ? -5.863 5.73 27.5 1 98.38 424 ILE A C 1
ATOM 3275 O O . ILE A 1 424 ? -4.648 5.527 27.406 1 98.38 424 ILE A O 1
ATOM 3279 N N . ARG A 1 425 ? -6.289 6.945 27.391 1 98.19 425 ARG A N 1
ATOM 3280 C CA . ARG A 1 425 ? -5.516 8.086 26.891 1 98.19 425 ARG A CA 1
ATOM 3281 C C . ARG A 1 425 ? -4.273 8.312 27.75 1 98.19 425 ARG A C 1
ATOM 3283 O O . ARG A 1 425 ? -3.184 8.539 27.219 1 98.19 425 ARG A O 1
ATOM 3290 N N . GLU A 1 426 ? -4.309 8.266 29.062 1 98.56 426 GLU A N 1
ATOM 3291 C CA . GLU A 1 426 ? -3.164 8.523 29.938 1 98.56 426 GLU A CA 1
ATOM 3292 C C . GLU A 1 426 ? -2.109 7.426 29.797 1 98.56 426 GLU A C 1
ATOM 3294 O O . GLU A 1 426 ? -0.91 7.711 29.781 1 98.56 426 GLU A O 1
ATOM 3299 N N . ARG A 1 427 ? -2.607 6.199 29.766 1 98.5 427 ARG A N 1
ATOM 3300 C CA . ARG A 1 427 ? -1.704 5.066 29.594 1 98.5 427 ARG A CA 1
ATOM 3301 C C . ARG A 1 427 ? -0.892 5.203 28.312 1 98.5 427 ARG A C 1
ATOM 3303 O O . ARG A 1 427 ? 0.32 4.977 28.312 1 98.5 427 ARG A O 1
ATOM 3310 N N . GLU A 1 428 ? -1.604 5.516 27.234 1 98.69 428 GLU A N 1
ATOM 3311 C CA . GLU A 1 428 ? -0.941 5.629 25.938 1 98.69 428 GLU A CA 1
ATOM 3312 C C . GLU A 1 428 ? -0.02 6.848 25.891 1 98.69 428 GLU A C 1
ATOM 3314 O O . GLU A 1 428 ? 1.026 6.816 25.25 1 98.69 428 GLU A O 1
ATOM 3319 N N . ALA A 1 429 ? -0.377 7.949 26.562 1 98.81 429 ALA A N 1
ATOM 3320 C CA . ALA A 1 429 ? 0.493 9.117 26.672 1 98.81 429 ALA A CA 1
ATOM 3321 C C . ALA A 1 429 ? 1.788 8.758 27.406 1 98.81 429 ALA A C 1
ATOM 3323 O O . ALA A 1 429 ? 2.869 9.211 27.016 1 98.81 429 ALA A O 1
ATOM 3324 N N . GLN A 1 430 ? 1.649 7.98 28.406 1 98.81 430 GLN A N 1
ATOM 3325 C CA . GLN A 1 430 ? 2.818 7.566 29.172 1 98.81 430 GLN A CA 1
ATOM 3326 C C . GLN A 1 430 ? 3.785 6.758 28.312 1 98.81 430 GLN A C 1
ATOM 3328 O O . GLN A 1 430 ? 5.004 6.887 28.453 1 98.81 430 GLN A O 1
ATOM 3333 N N . LYS A 1 431 ? 3.279 5.883 27.453 1 98.81 431 LYS A N 1
ATOM 3334 C CA . LYS A 1 431 ? 4.133 5.113 26.547 1 98.81 431 LYS A CA 1
ATOM 3335 C C . LYS A 1 431 ? 4.988 6.035 25.688 1 98.81 431 LYS A C 1
ATOM 3337 O O . LYS A 1 431 ? 6.172 5.766 25.469 1 98.81 431 LYS A O 1
ATOM 3342 N N . ILE A 1 432 ? 4.379 7.09 25.188 1 98.88 432 ILE A N 1
ATOM 3343 C CA . ILE A 1 432 ? 5.098 8.039 24.344 1 98.88 432 ILE A CA 1
ATOM 3344 C C . ILE A 1 432 ? 6.184 8.742 25.172 1 98.88 432 ILE A C 1
ATOM 3346 O O . ILE A 1 432 ? 7.328 8.852 24.719 1 98.88 432 ILE A O 1
ATOM 3350 N N . TYR A 1 433 ? 5.832 9.203 26.312 1 98.88 433 TYR A N 1
ATOM 3351 C CA . TYR A 1 433 ? 6.805 9.852 27.188 1 98.88 433 TYR A CA 1
ATOM 3352 C C . TYR A 1 433 ? 7.926 8.891 27.562 1 98.88 433 TYR A C 1
ATOM 3354 O O . TYR A 1 433 ? 9.086 9.289 27.656 1 98.88 433 TYR A O 1
ATOM 3362 N N . ASP A 1 434 ? 7.578 7.633 27.797 1 98.75 434 ASP A N 1
ATOM 3363 C CA . ASP A 1 434 ? 8.562 6.617 28.172 1 98.75 434 ASP A CA 1
ATOM 3364 C C . ASP A 1 434 ? 9.594 6.43 27.062 1 98.75 434 ASP A C 1
ATOM 3366 O O . ASP A 1 434 ? 10.766 6.145 27.344 1 98.75 434 ASP A O 1
ATOM 3370 N N . VAL A 1 435 ? 9.172 6.531 25.828 1 98.62 435 VAL A N 1
ATOM 3371 C CA . VAL A 1 435 ? 10.125 6.449 24.734 1 98.62 435 VAL A CA 1
ATOM 3372 C C . VAL A 1 435 ? 11.172 7.559 24.859 1 98.62 435 VAL A C 1
ATOM 3374 O O . VAL A 1 435 ? 12.367 7.316 24.703 1 98.62 435 VAL A O 1
ATOM 3377 N N . VAL A 1 436 ? 10.734 8.797 25.141 1 98.5 436 VAL A N 1
ATOM 3378 C CA . VAL A 1 436 ? 11.664 9.906 25.344 1 98.5 436 VAL A CA 1
ATOM 3379 C C . VAL A 1 436 ? 12.617 9.57 26.484 1 98.5 436 VAL A C 1
ATOM 3381 O O . VAL A 1 436 ? 13.828 9.766 26.359 1 98.5 436 VAL A O 1
ATOM 3384 N N . CYS A 1 437 ? 12.055 8.992 27.531 1 98.38 437 CYS A N 1
ATOM 3385 C CA . CYS A 1 437 ? 12.867 8.664 28.703 1 98.38 437 CYS A CA 1
ATOM 3386 C C . CYS A 1 437 ? 13.898 7.586 28.359 1 98.38 437 CYS A C 1
ATOM 3388 O O . CYS A 1 437 ? 15 7.586 28.906 1 98.38 437 CYS A O 1
ATOM 3390 N N . ARG A 1 438 ? 13.562 6.672 27.5 1 97.69 438 ARG A N 1
ATOM 3391 C CA . ARG A 1 438 ? 14.492 5.625 27.094 1 97.69 438 ARG A CA 1
ATOM 3392 C C . ARG A 1 438 ? 15.695 6.219 26.375 1 97.69 438 ARG A C 1
ATOM 3394 O O . ARG A 1 438 ? 16.828 5.746 26.547 1 97.69 438 ARG A O 1
ATOM 3401 N N . TYR A 1 439 ? 15.492 7.258 25.594 1 98.06 439 TYR A N 1
ATOM 3402 C CA . TYR A 1 439 ? 16.562 7.902 24.844 1 98.06 439 TYR A CA 1
ATOM 3403 C C . TYR A 1 439 ? 17.297 8.922 25.719 1 98.06 439 TYR A C 1
ATOM 3405 O O . TYR A 1 439 ? 18.484 9.18 25.516 1 98.06 439 TYR A O 1
ATOM 3413 N N . ALA A 1 440 ? 16.578 9.531 26.578 1 97.81 440 ALA A N 1
ATOM 3414 C CA . ALA A 1 440 ? 17.062 10.562 27.484 1 97.81 440 ALA A CA 1
ATOM 3415 C C . ALA A 1 440 ? 16.609 10.297 28.922 1 97.81 440 ALA A C 1
ATOM 3417 O O . ALA A 1 440 ? 15.656 10.922 29.391 1 97.81 440 ALA A O 1
ATOM 3418 N N . PRO A 1 441 ? 17.344 9.531 29.656 1 97.44 441 PRO A N 1
ATOM 3419 C CA . PRO A 1 441 ? 16.922 9.078 30.984 1 97.44 441 PRO A CA 1
ATOM 3420 C C . PRO A 1 441 ? 16.734 10.227 31.969 1 97.44 441 PRO A C 1
ATOM 3422 O O . PRO A 1 441 ? 16 10.102 32.938 1 97.44 441 PRO A O 1
ATOM 3425 N N . ASN A 1 442 ? 17.359 11.359 31.781 1 97.75 442 ASN A N 1
ATOM 3426 C CA . ASN A 1 442 ? 17.219 12.5 32.688 1 97.75 442 ASN A CA 1
ATOM 3427 C C . ASN A 1 442 ? 15.773 13 32.75 1 97.75 442 ASN A C 1
ATOM 3429 O O . ASN A 1 442 ? 15.406 13.75 33.656 1 97.75 442 ASN A O 1
ATOM 3433 N N . MET A 1 443 ? 14.977 12.633 31.781 1 98.5 443 MET A N 1
ATOM 3434 C CA . MET A 1 443 ? 13.609 13.148 31.672 1 98.5 443 MET A CA 1
ATOM 3435 C C . MET A 1 443 ? 12.688 12.477 32.688 1 98.5 443 MET A C 1
ATOM 3437 O O . MET A 1 443 ? 11.578 12.953 32.938 1 98.5 443 MET A O 1
ATOM 3441 N N . GLU A 1 444 ? 13.109 11.344 33.281 1 98.38 444 GLU A N 1
ATOM 3442 C CA . GLU A 1 444 ? 12.305 10.703 34.312 1 98.38 444 GLU A CA 1
ATOM 3443 C C . GLU A 1 444 ? 12.008 11.672 35.438 1 98.38 444 GLU A C 1
ATOM 3445 O O . GLU A 1 444 ? 12.93 12.25 36.031 1 98.38 444 GLU A O 1
ATOM 3450 N N . GLY A 1 445 ? 10.719 11.875 35.719 1 97.81 445 GLY A N 1
ATOM 3451 C CA . GLY A 1 445 ? 10.312 12.727 36.812 1 97.81 445 GLY A CA 1
ATOM 3452 C C . GLY A 1 445 ? 10.352 14.203 36.5 1 97.81 445 GLY A C 1
ATOM 3453 O O . GLY A 1 445 ? 10.188 15.055 37.375 1 97.81 445 GLY A O 1
ATOM 3454 N N . LYS A 1 446 ? 10.523 14.586 35.25 1 98.31 446 LYS A N 1
ATOM 3455 C CA . LYS A 1 446 ? 10.727 15.992 34.906 1 98.31 446 LYS A CA 1
ATOM 3456 C C . LYS A 1 446 ? 9.484 16.578 34.219 1 98.31 446 LYS A C 1
ATOM 3458 O O . LYS A 1 446 ? 9.461 17.75 33.875 1 98.31 446 LYS A O 1
ATOM 3463 N N . LEU A 1 447 ? 8.477 15.773 34.062 1 98.5 447 LEU A N 1
ATOM 3464 C CA . LEU A 1 447 ? 7.215 16.25 33.5 1 98.5 447 LEU A CA 1
ATOM 3465 C C . LEU A 1 447 ? 6.477 17.141 34.5 1 98.5 447 LEU A C 1
ATOM 3467 O O . LEU A 1 447 ? 6.184 16.734 35.625 1 98.5 447 LEU A O 1
ATOM 3471 N N . ILE A 1 448 ? 6.215 18.375 34.125 1 98.19 448 ILE A N 1
ATOM 3472 C CA . ILE A 1 448 ? 5.41 19.281 34.938 1 98.19 448 ILE A CA 1
ATOM 3473 C C . ILE A 1 448 ? 3.928 19 34.719 1 98.19 448 ILE A C 1
ATOM 3475 O O . ILE A 1 448 ? 3.189 18.734 35.688 1 98.19 448 ILE A O 1
ATOM 3479 N N . ASP A 1 449 ? 3.504 19.047 33.5 1 97.94 449 ASP A N 1
ATOM 3480 C CA . ASP A 1 449 ? 2.143 18.734 33.062 1 97.94 449 ASP A CA 1
ATOM 3481 C C . ASP A 1 449 ? 2.088 18.484 31.562 1 97.94 449 ASP A C 1
ATOM 3483 O O . ASP A 1 449 ? 3.078 18.688 30.859 1 97.94 449 ASP A O 1
ATOM 3487 N N . TRP A 1 450 ? 1.015 17.828 31.125 1 98.38 450 TRP A N 1
ATOM 3488 C CA . TRP A 1 450 ? 0.929 17.609 29.688 1 98.38 450 TRP A CA 1
ATOM 3489 C C . TRP A 1 450 ? -0.505 17.781 29.188 1 98.38 450 TRP A C 1
ATOM 3491 O O . TRP A 1 450 ? -1.451 17.703 29.984 1 98.38 450 TRP A O 1
ATOM 3501 N N . HIS A 1 451 ? -0.644 18.219 27.953 1 98.38 451 HIS A N 1
ATOM 3502 C CA . HIS A 1 451 ? -1.863 18.188 27.156 1 98.38 451 HIS A CA 1
ATOM 3503 C C . HIS A 1 451 ? -1.843 17.016 26.172 1 98.38 451 HIS A C 1
ATOM 3505 O O . HIS A 1 451 ? -0.98 16.938 25.297 1 98.38 451 HIS A O 1
ATOM 3511 N N . ILE A 1 452 ? -2.834 16.078 26.359 1 98.5 452 ILE A N 1
ATOM 3512 C CA . ILE A 1 452 ? -2.889 14.852 25.562 1 98.5 452 ILE A CA 1
ATOM 3513 C C . ILE A 1 452 ? -3.889 15.023 24.422 1 98.5 452 ILE A C 1
ATOM 3515 O O . ILE A 1 452 ? -5.027 15.438 24.641 1 98.5 452 ILE A O 1
ATOM 3519 N N . GLN A 1 453 ? -3.492 14.695 23.25 1 98.25 453 GLN A N 1
ATOM 3520 C CA . GLN A 1 453 ? -4.387 14.672 22.094 1 98.25 453 GLN A CA 1
ATOM 3521 C C . GLN A 1 453 ? -4.375 13.312 21.406 1 98.25 453 GLN A C 1
ATOM 3523 O O . GLN A 1 453 ? -3.533 13.062 20.547 1 98.25 453 GLN A O 1
ATOM 3528 N N . THR A 1 454 ? -5.352 12.484 21.781 1 98.5 454 THR A N 1
ATOM 3529 C CA . THR A 1 454 ? -5.617 11.234 21.078 1 98.5 454 THR A CA 1
ATOM 3530 C C . THR A 1 454 ? -6.297 11.5 19.734 1 98.5 454 THR A C 1
ATOM 3532 O O . THR A 1 454 ? -6.695 12.633 19.453 1 98.5 454 THR A O 1
ATOM 3535 N N . PRO A 1 455 ? -6.449 10.445 18.922 1 98.06 455 PRO A N 1
ATOM 3536 C CA . PRO A 1 455 ? -7.223 10.656 17.688 1 98.06 455 PRO A CA 1
ATOM 3537 C C . PRO A 1 455 ? -8.617 11.227 17.969 1 98.06 455 PRO A C 1
ATOM 3539 O O . PRO A 1 455 ? -9.086 12.094 17.219 1 98.06 455 PRO A O 1
ATOM 3542 N N . LEU A 1 456 ? -9.164 10.758 18.984 1 98.44 456 LEU A N 1
ATOM 3543 C CA . LEU A 1 456 ? -10.492 11.242 19.344 1 98.44 456 LEU A CA 1
ATOM 3544 C C . LEU A 1 456 ? -10.438 12.703 19.781 1 98.44 456 LEU A C 1
ATOM 3546 O O . LEU A 1 456 ? -11.312 13.492 19.438 1 98.44 456 LEU A O 1
ATOM 3550 N N . ASP A 1 457 ? -9.438 13.07 20.531 1 97.81 457 ASP A N 1
ATOM 3551 C CA . ASP A 1 457 ? -9.273 14.461 20.969 1 97.81 457 ASP A CA 1
ATOM 3552 C C . ASP A 1 457 ? -9.023 15.375 19.766 1 97.81 457 ASP A C 1
ATOM 3554 O O . ASP A 1 457 ? -9.477 16.531 19.75 1 97.81 457 ASP A O 1
ATOM 3558 N N . ILE A 1 458 ? -8.281 14.898 18.844 1 97.38 458 ILE A N 1
ATOM 3559 C CA . ILE A 1 458 ? -8.016 15.672 17.641 1 97.38 458 ILE A CA 1
ATOM 3560 C C . ILE A 1 458 ? -9.328 15.953 16.906 1 97.38 458 ILE A C 1
ATOM 3562 O O . ILE A 1 458 ? -9.57 17.078 16.469 1 97.38 458 ILE A O 1
ATOM 3566 N N . GLU A 1 459 ? -10.117 14.906 16.797 1 97.69 459 GLU A N 1
ATOM 3567 C CA . GLU A 1 459 ? -11.422 15.102 16.172 1 97.69 459 GLU A CA 1
ATOM 3568 C C . GLU A 1 459 ? -12.258 16.125 16.938 1 97.69 459 GLU A C 1
ATOM 3570 O O . GLU A 1 459 ? -12.828 17.047 16.344 1 97.69 459 GLU A O 1
ATOM 3575 N N . ARG A 1 460 ? -12.305 16 18.25 1 96.25 460 ARG A N 1
ATOM 3576 C CA . ARG A 1 460 ? -13.141 16.844 19.094 1 96.25 460 ARG A CA 1
ATOM 3577 C C . ARG A 1 460 ? -12.672 18.297 19.047 1 96.25 460 ARG A C 1
ATOM 3579 O O . ARG A 1 460 ? -13.484 19.219 18.922 1 96.25 460 ARG A O 1
ATOM 3586 N N . LYS A 1 461 ? -11.438 18.516 19.062 1 94.94 461 LYS A N 1
ATOM 3587 C CA . LYS A 1 461 ? -10.898 19.859 19.172 1 94.94 461 LYS A CA 1
ATOM 3588 C C . LYS A 1 461 ? -10.82 20.547 17.812 1 94.94 461 LYS A C 1
ATOM 3590 O O . LYS A 1 461 ? -11.164 21.734 17.688 1 94.94 461 LYS A O 1
ATOM 3595 N N . HIS A 1 462 ? -10.398 19.812 16.828 1 95.31 462 HIS A N 1
ATOM 3596 C CA . HIS A 1 462 ? -10.062 20.453 15.562 1 95.31 462 HIS A CA 1
ATOM 3597 C C . HIS A 1 462 ? -11.086 20.125 14.484 1 95.31 462 HIS A C 1
ATOM 3599 O O . HIS A 1 462 ? -10.953 20.562 13.336 1 95.31 462 HIS A O 1
ATOM 3605 N N . ALA A 1 463 ? -12.125 19.406 14.82 1 95.88 463 ALA A N 1
ATOM 3606 C CA . ALA A 1 463 ? -13.141 18.984 13.852 1 95.88 463 ALA A CA 1
ATOM 3607 C C . ALA A 1 463 ? -12.492 18.266 12.664 1 95.88 463 ALA A C 1
ATOM 3609 O O . ALA A 1 463 ? -12.773 18.594 11.508 1 95.88 463 ALA A O 1
ATOM 3610 N N . MET A 1 464 ? -11.586 17.438 13 1 96.69 464 MET A N 1
ATOM 3611 C CA . MET A 1 464 ? -10.945 16.578 12.008 1 96.69 464 MET A CA 1
ATOM 3612 C C . MET A 1 464 ? -11.383 15.133 12.172 1 96.69 464 MET A C 1
ATOM 3614 O O . MET A 1 464 ? -10.805 14.383 12.961 1 96.69 464 MET A O 1
ATOM 3618 N N . PRO A 1 465 ? -12.359 14.75 11.367 1 97.56 465 PRO A N 1
ATOM 3619 C CA . PRO A 1 465 ? -12.922 13.406 11.516 1 97.56 465 PRO A CA 1
ATOM 3620 C C . PRO A 1 465 ? -11.852 12.328 11.602 1 97.56 465 PRO A C 1
ATOM 3622 O O . PRO A 1 465 ? -10.859 12.375 10.875 1 97.56 465 PRO A O 1
ATOM 3625 N N . ARG A 1 466 ? -12.031 11.43 12.586 1 97.31 466 ARG A N 1
ATOM 3626 C CA . ARG A 1 466 ? -11.219 10.242 12.82 1 97.31 466 ARG A CA 1
ATOM 3627 C C . ARG A 1 466 ? -9.789 10.625 13.18 1 97.31 466 ARG A C 1
ATOM 3629 O O . ARG A 1 466 ? -8.883 9.789 13.117 1 97.31 466 ARG A O 1
ATOM 3636 N N . GLY A 1 467 ? -9.562 11.836 13.438 1 96.81 467 GLY A N 1
ATOM 3637 C CA . GLY A 1 467 ? -8.266 12.289 13.922 1 96.81 467 GLY A CA 1
ATOM 3638 C C . GLY A 1 467 ? -7.219 12.359 12.828 1 96.81 467 GLY A C 1
ATOM 3639 O O . GLY A 1 467 ? -6.016 12.344 13.109 1 96.81 467 GLY A O 1
ATOM 3640 N N . ASN A 1 468 ? -7.602 12.359 11.586 1 96.5 468 ASN A N 1
ATOM 3641 C CA . ASN A 1 468 ? -6.641 12.469 10.492 1 96.5 468 ASN A CA 1
ATOM 3642 C C . ASN A 1 468 ? -6.238 13.922 10.242 1 96.5 468 ASN A C 1
ATOM 3644 O O . ASN A 1 468 ? -7.02 14.703 9.695 1 96.5 468 ASN A O 1
ATOM 3648 N N . VAL A 1 469 ? -5.051 14.227 10.523 1 94.81 469 VAL A N 1
ATOM 3649 C CA . VAL A 1 469 ? -4.582 15.609 10.477 1 94.81 469 VAL A CA 1
ATOM 3650 C C . VAL A 1 469 ? -4.375 16.047 9.023 1 94.81 469 VAL A C 1
ATOM 3652 O O . VAL A 1 469 ? -4.238 17.234 8.742 1 94.81 469 VAL A O 1
ATOM 3655 N N . MET A 1 470 ? -4.371 15.055 8.094 1 94.62 470 MET A N 1
ATOM 3656 C CA . MET A 1 470 ? -4.285 15.367 6.668 1 94.62 470 MET A CA 1
ATOM 3657 C C . MET A 1 470 ? -5.672 15.516 6.055 1 94.62 470 MET A C 1
ATOM 3659 O O . MET A 1 470 ? -5.809 15.617 4.836 1 94.62 470 MET A O 1
ATOM 3663 N N . HIS A 1 471 ? -6.77 15.508 6.859 1 96.5 471 HIS A N 1
ATOM 3664 C CA . HIS A 1 471 ? -8.18 15.508 6.496 1 96.5 471 HIS A CA 1
ATOM 3665 C C . HIS A 1 471 ? -8.594 14.188 5.859 1 96.5 471 HIS A C 1
ATOM 3667 O O . HIS A 1 471 ? -9.43 13.461 6.402 1 96.5 471 HIS A O 1
ATOM 3673 N N . VAL A 1 472 ? -7.996 13.883 4.68 1 95.5 472 VAL A N 1
ATOM 3674 C CA . VAL A 1 472 ? -8.266 12.625 3.998 1 95.5 472 VAL A CA 1
ATOM 3675 C C . VAL A 1 472 ? -6.957 11.906 3.691 1 95.5 472 VAL A C 1
ATOM 3677 O O . VAL A 1 472 ? -5.898 12.539 3.611 1 95.5 472 VAL A O 1
ATOM 3680 N N . GLU A 1 473 ? -6.996 10.586 3.506 1 94.25 473 GLU A N 1
ATOM 3681 C CA . GLU A 1 473 ? -5.797 9.789 3.256 1 94.25 473 GLU A CA 1
ATOM 3682 C C . GLU A 1 473 ? -5.031 10.312 2.043 1 94.25 473 GLU A C 1
ATOM 3684 O O . GLU A 1 473 ? -5.633 10.75 1.061 1 94.25 473 GLU A O 1
ATOM 3689 N N . MET A 1 474 ? -3.766 10.219 2.168 1 92.69 474 MET A N 1
ATOM 3690 C CA . MET A 1 474 ? -2.889 10.68 1.096 1 92.69 474 MET A CA 1
ATOM 3691 C C . MET A 1 474 ? -2.506 9.531 0.17 1 92.69 474 MET A C 1
ATOM 3693 O O . MET A 1 474 ? -1.323 9.312 -0.099 1 92.69 474 MET A O 1
ATOM 3697 N N . SER A 1 475 ? -3.439 8.844 -0.266 1 90.44 475 SER A N 1
ATOM 3698 C CA . SER A 1 475 ? -3.236 7.746 -1.207 1 90.44 475 SER A CA 1
ATOM 3699 C C . SER A 1 475 ? -3.375 8.227 -2.648 1 90.44 475 SER A C 1
ATOM 3701 O O . SER A 1 475 ? -3.973 9.273 -2.908 1 90.44 475 SER A O 1
ATOM 3703 N N . LEU A 1 476 ? -2.852 7.461 -3.486 1 89.12 476 LEU A N 1
ATOM 3704 C CA . LEU A 1 476 ? -2.783 7.809 -4.902 1 89.12 476 LEU A CA 1
ATOM 3705 C C . LEU A 1 476 ? -4.164 8.172 -5.438 1 89.12 476 LEU A C 1
ATOM 3707 O O . LEU A 1 476 ? -4.293 9.086 -6.258 1 89.12 476 LEU A O 1
ATOM 3711 N N . ASP A 1 477 ? -5.172 7.5 -5 1 92.62 477 ASP A N 1
ATOM 3712 C CA . ASP A 1 477 ? -6.523 7.691 -5.52 1 92.62 477 ASP A CA 1
ATOM 3713 C C . ASP A 1 477 ? -7.195 8.898 -4.867 1 92.62 477 ASP A C 1
ATOM 3715 O O . ASP A 1 477 ? -8.352 9.203 -5.164 1 92.62 477 ASP A O 1
ATOM 3719 N N . GLN A 1 478 ? -6.535 9.594 -3.986 1 94.5 478 GLN A N 1
ATOM 3720 C CA . GLN A 1 478 ? -7.062 10.781 -3.326 1 94.5 478 GLN A CA 1
ATOM 3721 C C . GLN A 1 478 ? -6.051 11.922 -3.357 1 94.5 478 GLN A C 1
ATOM 3723 O O . GLN A 1 478 ? -5.926 12.672 -2.389 1 94.5 478 GLN A O 1
ATOM 3728 N N . MET A 1 479 ? -5.254 11.977 -4.363 1 92 479 MET A N 1
ATOM 3729 C CA . MET A 1 479 ? -4.305 13.07 -4.582 1 92 479 MET A CA 1
ATOM 3730 C C . MET A 1 479 ? -4.594 13.789 -5.895 1 92 479 MET A C 1
ATOM 3732 O O . MET A 1 479 ? -5.223 13.219 -6.793 1 92 479 MET A O 1
ATOM 3736 N N . PHE A 1 480 ? -4.203 15.031 -6.039 1 90.81 480 PHE A N 1
ATOM 3737 C CA . PHE A 1 480 ? -4.281 15.82 -7.262 1 90.81 480 PHE A CA 1
ATOM 3738 C C . PHE A 1 480 ? -5.719 15.914 -7.762 1 90.81 480 PHE A C 1
ATOM 3740 O O . PHE A 1 480 ? -6.613 16.328 -7.02 1 90.81 480 PHE A O 1
ATOM 3747 N N . MET A 1 481 ? -5.984 15.359 -9 1 91.06 481 MET A N 1
ATOM 3748 C CA . MET A 1 481 ? -7.293 15.516 -9.625 1 91.06 481 MET A CA 1
ATOM 3749 C C . MET A 1 481 ? -8.336 14.648 -8.93 1 91.06 481 MET A C 1
ATOM 3751 O O . MET A 1 481 ? -9.531 14.781 -9.18 1 91.06 481 MET A O 1
ATOM 3755 N N . PHE A 1 482 ? -7.867 13.852 -7.977 1 93.12 482 PHE A N 1
ATOM 3756 C CA . PHE A 1 482 ? -8.781 12.945 -7.289 1 93.12 482 PHE A CA 1
ATOM 3757 C C . PHE A 1 482 ? -9.117 13.469 -5.895 1 93.12 482 PHE A C 1
ATOM 3759 O O . PHE A 1 482 ? -9.891 12.852 -5.164 1 93.12 482 PHE A O 1
ATOM 3766 N N . ARG A 1 483 ? -8.625 14.656 -5.492 1 94.5 483 ARG A N 1
ATOM 3767 C CA . ARG A 1 483 ? -8.789 15.18 -4.141 1 94.5 483 ARG A CA 1
ATOM 3768 C C . ARG A 1 483 ? -9.672 16.422 -4.141 1 94.5 483 ARG A C 1
ATOM 3770 O O . ARG A 1 483 ? -9.422 17.375 -4.883 1 94.5 483 ARG A O 1
ATOM 3777 N N . PRO A 1 484 ? -10.695 16.484 -3.303 1 95.56 484 PRO A N 1
ATOM 3778 C CA . PRO A 1 484 ? -11.195 15.422 -2.436 1 95.56 484 PRO A CA 1
ATOM 3779 C C . PRO A 1 484 ? -11.961 14.344 -3.205 1 95.56 484 PRO A C 1
ATOM 3781 O O . PRO A 1 484 ? -12.133 13.227 -2.711 1 95.56 484 PRO A O 1
ATOM 3784 N N . ILE A 1 485 ? -12.609 14.625 -4.219 1 94.5 485 ILE A N 1
ATOM 3785 C CA . ILE A 1 485 ? -13.156 13.781 -5.277 1 94.5 485 ILE A CA 1
ATOM 3786 C C . ILE A 1 485 ? -13.039 14.492 -6.621 1 94.5 485 ILE A C 1
ATOM 3788 O O . ILE A 1 485 ? -12.875 15.719 -6.668 1 94.5 485 ILE A O 1
ATOM 3792 N N . PRO A 1 486 ? -13.117 13.797 -7.719 1 92.25 486 PRO A N 1
ATOM 3793 C CA . PRO A 1 486 ? -12.883 14.414 -9.023 1 92.25 486 PRO A CA 1
ATOM 3794 C C . PRO A 1 486 ? -13.789 15.617 -9.281 1 92.25 486 PRO A C 1
ATOM 3796 O O . PRO A 1 486 ? -13.328 16.641 -9.781 1 92.25 486 PRO A O 1
ATOM 3799 N N . GLU A 1 487 ? -15 15.609 -8.836 1 92.69 487 GLU A N 1
ATOM 3800 C CA . GLU A 1 487 ? -16 16.641 -9.109 1 92.69 487 GLU A CA 1
ATOM 3801 C C . GLU A 1 487 ? -15.727 17.906 -8.312 1 92.69 487 GLU A C 1
ATOM 3803 O O . GLU A 1 487 ? -16.281 18.969 -8.609 1 92.69 487 GLU A O 1
ATOM 3808 N N . MET A 1 488 ? -14.836 17.781 -7.297 1 95.5 488 MET A N 1
ATOM 3809 C CA . MET A 1 488 ? -14.578 18.922 -6.414 1 95.5 488 MET A CA 1
ATOM 3810 C C . MET A 1 488 ? -13.078 19.203 -6.332 1 95.5 488 MET A C 1
ATOM 3812 O O . MET A 1 488 ? -12.617 19.844 -5.379 1 95.5 488 MET A O 1
ATOM 3816 N N . SER A 1 489 ? -12.336 18.734 -7.293 1 93.88 489 SER A N 1
ATOM 3817 C CA . SER A 1 489 ? -10.875 18.812 -7.238 1 93.88 489 SER A CA 1
ATOM 3818 C C . SER A 1 489 ? -10.383 20.219 -7.547 1 93.88 489 SER A C 1
ATOM 3820 O O . SER A 1 489 ? -9.227 20.547 -7.266 1 93.88 489 SER A O 1
ATOM 3822 N N . GLU A 1 490 ? -11.203 21.078 -8.039 1 94.56 490 GLU A N 1
ATOM 3823 C CA . GLU A 1 490 ? -10.789 22.422 -8.406 1 94.56 490 GLU A CA 1
ATOM 3824 C C . GLU A 1 490 ? -11.406 23.469 -7.477 1 94.56 490 GLU A C 1
ATOM 3826 O O . GLU A 1 490 ? -11.758 24.562 -7.906 1 94.56 490 GLU A O 1
ATOM 3831 N N . TYR A 1 491 ? -11.711 23.125 -6.27 1 96.88 491 TYR A N 1
ATOM 3832 C CA . TYR A 1 491 ? -12.062 23.984 -5.148 1 96.88 491 TYR A CA 1
ATOM 3833 C C . TYR A 1 491 ? -13.5 24.469 -5.258 1 96.88 491 TYR A C 1
ATOM 3835 O O . TYR A 1 491 ? -13.93 25.344 -4.512 1 96.88 491 TYR A O 1
ATOM 3843 N N . LYS A 1 492 ? -14.242 23.953 -6.219 1 97.25 492 LYS A N 1
ATOM 3844 C CA . LYS A 1 492 ? -15.672 24.234 -6.363 1 97.25 492 LYS A CA 1
ATOM 3845 C C . LYS A 1 492 ? -16.516 23.062 -5.883 1 97.25 492 LYS A C 1
ATOM 3847 O O . LYS A 1 492 ? -16.016 21.938 -5.738 1 97.25 492 LYS A O 1
ATOM 3852 N N . THR A 1 493 ? -17.734 23.328 -5.523 1 97.88 493 THR A N 1
ATOM 3853 C CA . THR A 1 493 ? -18.672 22.297 -5.105 1 97.88 493 THR A CA 1
ATOM 3854 C C . THR A 1 493 ? -19.891 22.266 -6.027 1 97.88 493 THR A C 1
ATOM 3856 O O . THR A 1 493 ? -20.047 23.125 -6.895 1 97.88 493 THR A O 1
ATOM 3859 N N . PRO A 1 494 ? -20.719 21.234 -5.859 1 95.94 494 PRO A N 1
ATOM 3860 C CA . PRO A 1 494 ? -21.953 21.219 -6.652 1 95.94 494 PRO A CA 1
ATOM 3861 C C . PRO A 1 494 ? -22.906 22.344 -6.27 1 95.94 494 PRO A C 1
ATOM 3863 O O . PRO A 1 494 ? -23.859 22.609 -7.004 1 95.94 494 PRO A O 1
ATOM 3866 N N . VAL A 1 495 ? -22.781 22.938 -5.191 1 98 495 VAL A N 1
ATOM 3867 C CA . VAL A 1 495 ? -23.562 24.094 -4.773 1 98 495 VAL A CA 1
ATOM 3868 C C . VAL A 1 495 ? -22.938 25.375 -5.324 1 98 495 VAL A C 1
ATOM 3870 O O . VAL A 1 495 ? -21.766 25.672 -5.055 1 98 495 VAL A O 1
ATOM 3873 N N . LYS A 1 496 ? -23.703 26.125 -6.117 1 97.38 496 LYS A N 1
ATOM 3874 C CA . LYS A 1 496 ? -23.188 27.344 -6.734 1 97.38 496 LYS A CA 1
ATOM 3875 C C . LYS A 1 496 ? -22.719 28.344 -5.676 1 97.38 496 LYS A C 1
ATOM 3877 O O . LYS A 1 496 ? -23.375 28.5 -4.645 1 97.38 496 LYS A O 1
ATOM 3882 N N . ASN A 1 497 ? -21.531 28.984 -5.871 1 98 497 ASN A N 1
ATOM 3883 C CA . ASN A 1 497 ? -20.953 30.031 -5.043 1 98 497 ASN A CA 1
ATOM 3884 C C . ASN A 1 497 ? -20.438 29.484 -3.721 1 98 497 ASN A C 1
ATOM 3886 O O . ASN A 1 497 ? -20.188 30.25 -2.783 1 98 497 ASN A O 1
ATOM 3890 N N . LEU A 1 498 ? -20.344 28.188 -3.578 1 98.75 498 LEU A N 1
ATOM 3891 C CA . LEU A 1 498 ? -19.688 27.531 -2.453 1 98.75 498 LEU A CA 1
ATOM 3892 C C . LEU A 1 498 ? -18.344 26.953 -2.875 1 98.75 498 LEU A C 1
ATOM 3894 O O . LEU A 1 498 ? -18.281 26.094 -3.771 1 98.75 498 LEU A O 1
ATOM 3898 N N . TYR A 1 499 ? -17.281 27.375 -2.238 1 98.75 499 TYR A N 1
ATOM 3899 C CA . TYR A 1 499 ? -15.938 26.922 -2.541 1 98.75 499 TYR A CA 1
ATOM 3900 C C . TYR A 1 499 ? -15.305 26.234 -1.334 1 98.75 499 TYR A C 1
ATOM 3902 O O . TYR A 1 499 ? -15.781 26.391 -0.207 1 98.75 499 TYR A O 1
ATOM 3910 N N . LEU A 1 500 ? -14.281 25.438 -1.617 1 98.5 500 LEU A N 1
ATOM 3911 C CA . LEU A 1 500 ? -13.492 24.766 -0.584 1 98.5 500 LEU A CA 1
ATOM 3912 C C . LEU A 1 500 ? -12.086 25.344 -0.512 1 98.5 500 LEU A C 1
ATOM 3914 O O . LEU A 1 500 ? -11.539 25.781 -1.526 1 98.5 500 LEU A O 1
ATOM 3918 N N . SER A 1 501 ? -11.516 25.312 0.676 1 97.5 501 SER A N 1
ATOM 3919 C CA . SER A 1 501 ? -10.156 25.844 0.813 1 97.5 501 SER A CA 1
ATOM 3920 C C . SER A 1 501 ? -9.391 25.109 1.912 1 97.5 501 SER A C 1
ATOM 3922 O O . SER A 1 501 ? -8.336 25.562 2.348 1 97.5 501 SER A O 1
ATOM 3924 N N . SER A 1 502 ? -9.844 24.031 2.377 1 97.06 502 SER A N 1
ATOM 3925 C CA . SER A 1 502 ? -9.258 23.312 3.512 1 97.06 502 SER A CA 1
ATOM 3926 C C . SER A 1 502 ? -8.203 22.312 3.051 1 97.06 502 SER A C 1
ATOM 3928 O O . SER A 1 502 ? -7.93 22.203 1.854 1 97.06 502 SER A O 1
ATOM 3930 N N . ALA A 1 503 ? -7.625 21.562 4.086 1 96.12 503 ALA A N 1
ATOM 3931 C CA . ALA A 1 503 ? -6.641 20.516 3.836 1 96.12 503 ALA A CA 1
ATOM 3932 C C . ALA A 1 503 ? -7.27 19.344 3.104 1 96.12 503 ALA A C 1
ATOM 3934 O O . ALA A 1 503 ? -6.559 18.469 2.586 1 96.12 503 ALA A O 1
ATOM 3935 N N . SER A 1 504 ? -8.609 19.344 2.951 1 97.69 504 SER A N 1
ATOM 3936 C CA . SER A 1 504 ? -9.289 18.297 2.189 1 97.69 504 SER A CA 1
ATOM 3937 C C . SER A 1 504 ? -9.008 18.438 0.696 1 97.69 504 SER A C 1
ATOM 3939 O O . SER A 1 504 ? -9.219 17.484 -0.07 1 97.69 504 SER A O 1
ATOM 3941 N N . CYS A 1 505 ? -8.562 19.625 0.333 1 96.5 505 CYS A N 1
ATOM 3942 C CA . CYS A 1 505 ? -8.359 19.938 -1.077 1 96.5 505 CYS A CA 1
ATOM 3943 C C . CYS A 1 505 ? -6.914 19.703 -1.49 1 96.5 505 CYS A C 1
ATOM 3945 O O . CYS A 1 505 ? -6.051 19.469 -0.642 1 96.5 505 CYS A O 1
ATOM 3947 N N . HIS A 1 506 ? -6.758 19.641 -2.758 1 93.94 506 HIS A N 1
ATOM 3948 C CA . HIS A 1 506 ? -5.406 19.656 -3.307 1 93.94 506 HIS A CA 1
ATOM 3949 C C . HIS A 1 506 ? -4.605 20.844 -2.771 1 93.94 506 HIS A C 1
ATOM 3951 O O . HIS A 1 506 ? -5.113 21.969 -2.715 1 93.94 506 HIS A O 1
ATOM 3957 N N . PRO A 1 507 ? -3.385 20.578 -2.424 1 92.44 507 PRO A N 1
ATOM 3958 C CA . PRO A 1 507 ? -2.602 19.344 -2.57 1 92.44 507 PRO A CA 1
ATOM 3959 C C . PRO A 1 507 ? -2.68 18.438 -1.34 1 92.44 507 PRO A C 1
ATOM 3961 O O . PRO A 1 507 ? -2.08 17.359 -1.32 1 92.44 507 PRO A O 1
ATOM 3964 N N . GLY A 1 508 ? -3.342 18.812 -0.347 1 91.12 508 GLY A N 1
ATOM 3965 C CA . GLY A 1 508 ? -3.463 18 0.844 1 91.12 508 GLY A CA 1
ATOM 3966 C C . GLY A 1 508 ? -3.045 18.719 2.113 1 91.12 508 GLY A C 1
ATOM 3967 O O . GLY A 1 508 ? -3.08 19.938 2.176 1 91.12 508 GLY A O 1
ATOM 3968 N N . GLY A 1 509 ? -2.77 17.891 3.094 1 87.31 509 GLY A N 1
ATOM 3969 C CA . GLY A 1 509 ? -2.486 18.438 4.41 1 87.31 509 GLY A CA 1
ATOM 3970 C C . GLY A 1 509 ? -1.066 18.953 4.551 1 87.31 509 GLY A C 1
ATOM 3971 O O . GLY A 1 509 ? -0.226 18.719 3.68 1 87.31 509 GLY A O 1
ATOM 3972 N N . GLY A 1 510 ? -0.866 19.719 5.723 1 89.06 510 GLY A N 1
ATOM 3973 C CA . GLY A 1 510 ? 0.399 20.359 6.02 1 89.06 510 GLY A CA 1
ATOM 3974 C C . GLY A 1 510 ? 0.298 21.875 6.039 1 89.06 510 GLY A C 1
ATOM 3975 O O . GLY A 1 510 ? -0.653 22.453 5.5 1 89.06 510 GLY A O 1
ATOM 3976 N N . VAL A 1 511 ? 1.192 22.438 6.699 1 93.88 511 VAL A N 1
ATOM 3977 C CA . VAL A 1 511 ? 1.257 23.891 6.68 1 93.88 511 VAL A CA 1
ATOM 3978 C C . VAL A 1 511 ? 1.904 24.375 5.379 1 93.88 511 VAL A C 1
ATOM 3980 O O . VAL A 1 511 ? 3.08 24.734 5.363 1 93.88 511 VAL A O 1
ATOM 3983 N N . PHE A 1 512 ? 1.106 24.281 4.371 1 91.69 512 PHE A N 1
ATOM 3984 C CA . PHE A 1 512 ? 1.524 24.594 3.01 1 91.69 512 PHE A CA 1
ATOM 3985 C C . PHE A 1 512 ? 0.884 25.891 2.529 1 91.69 512 PHE A C 1
ATOM 3987 O O . PHE A 1 512 ? 1.57 26.766 2.006 1 91.69 512 PHE A O 1
ATOM 3994 N N . GLY A 1 513 ? -0.323 26.047 2.725 1 95.31 513 GLY A N 1
ATOM 3995 C CA . GLY A 1 513 ? -1.073 27.234 2.314 1 95.31 513 GLY A CA 1
ATOM 3996 C C . GLY A 1 513 ? -1.52 27.172 0.866 1 95.31 513 GLY A C 1
ATOM 3997 O O . GLY A 1 513 ? -2.328 28 0.429 1 95.31 513 GLY A O 1
ATOM 3998 N N . ALA A 1 514 ? -1.077 26.125 0.127 1 94.38 514 ALA A N 1
ATOM 3999 C CA . ALA A 1 514 ? -1.351 26.031 -1.304 1 94.38 514 ALA A CA 1
ATOM 4000 C C . ALA A 1 514 ? -2.848 25.891 -1.567 1 94.38 514 ALA A C 1
ATOM 4002 O O . ALA A 1 514 ? -3.359 26.422 -2.559 1 94.38 514 ALA A O 1
ATOM 4003 N N . ALA A 1 515 ? -3.52 25.141 -0.725 1 96.12 515 ALA A N 1
ATOM 4004 C CA . ALA A 1 515 ? -4.961 25 -0.908 1 96.12 515 ALA A CA 1
ATOM 4005 C C . ALA A 1 515 ? -5.656 26.359 -0.837 1 96.12 515 ALA A C 1
ATOM 4007 O O . ALA A 1 515 ? -6.535 26.656 -1.651 1 96.12 515 ALA A O 1
ATOM 4008 N N . GLY A 1 516 ? -5.25 27.172 0.141 1 97.75 516 GLY A N 1
ATOM 4009 C CA . GLY A 1 516 ? -5.82 28.5 0.274 1 97.75 516 GLY A CA 1
ATOM 4010 C C . GLY A 1 516 ? -5.473 29.422 -0.882 1 97.75 516 GLY A C 1
ATOM 4011 O O . GLY A 1 516 ? -6.328 30.156 -1.388 1 97.75 516 GLY A O 1
ATOM 4012 N N . TYR A 1 517 ? -4.238 29.344 -1.269 1 97.12 517 TYR A N 1
ATOM 4013 C CA . TYR A 1 517 ? -3.754 30.141 -2.389 1 97.12 517 TYR A CA 1
ATOM 4014 C C . TYR A 1 517 ? -4.5 29.797 -3.67 1 97.12 517 TYR A C 1
ATOM 4016 O O . TYR A 1 517 ? -4.996 30.688 -4.367 1 97.12 517 TYR A O 1
ATOM 4024 N N . ASN A 1 518 ? -4.602 28.5 -3.994 1 96.25 518 ASN A N 1
ATOM 4025 C CA . ASN A 1 518 ? -5.27 28.016 -5.199 1 96.25 518 ASN A CA 1
ATOM 4026 C C . ASN A 1 518 ? -6.758 28.359 -5.191 1 96.25 518 ASN A C 1
ATOM 4028 O O . ASN A 1 518 ? -7.316 28.75 -6.215 1 96.25 518 ASN A O 1
ATOM 4032 N N . ALA A 1 519 ? -7.383 28.203 -4.047 1 97.62 519 ALA A N 1
ATOM 4033 C CA . ALA A 1 519 ? -8.797 28.547 -3.926 1 97.62 519 ALA A CA 1
ATOM 4034 C C . ALA A 1 519 ? -9.039 30.031 -4.23 1 97.62 519 ALA A C 1
ATOM 4036 O O . ALA A 1 519 ? -9.961 30.375 -4.973 1 97.62 519 ALA A O 1
ATOM 4037 N N . ALA A 1 520 ? -8.211 30.906 -3.674 1 98.06 520 ALA A N 1
ATOM 4038 C CA . ALA A 1 520 ? -8.336 32.344 -3.918 1 98.06 520 ALA A CA 1
ATOM 4039 C C . ALA A 1 520 ? -8.234 32.656 -5.41 1 98.06 520 ALA A C 1
ATOM 4041 O O . ALA A 1 520 ? -9 33.469 -5.93 1 98.06 520 ALA A O 1
ATOM 4042 N N . ARG A 1 521 ? -7.324 31.969 -6.035 1 95.69 521 ARG A N 1
ATOM 4043 C CA . ARG A 1 521 ? -7.105 32.219 -7.457 1 95.69 521 ARG A CA 1
ATOM 4044 C C . ARG A 1 521 ? -8.32 31.797 -8.281 1 95.69 521 ARG A C 1
ATOM 4046 O O . ARG A 1 521 ? -8.703 32.5 -9.227 1 95.69 521 ARG A O 1
ATOM 4053 N N . ILE A 1 522 ? -8.852 30.688 -7.945 1 96.19 522 ILE A N 1
ATOM 4054 C CA . ILE A 1 522 ? -10.023 30.172 -8.648 1 96.19 522 ILE A CA 1
ATOM 4055 C C . ILE A 1 522 ? -11.203 31.109 -8.422 1 96.19 522 ILE A C 1
ATOM 4057 O O . ILE A 1 522 ? -11.945 31.438 -9.352 1 96.19 522 ILE A O 1
ATOM 4061 N N . ILE A 1 523 ? -11.422 31.594 -7.246 1 97.12 523 ILE A N 1
ATOM 4062 C CA . ILE A 1 523 ? -12.531 32.469 -6.887 1 97.12 523 ILE A CA 1
ATOM 4063 C C . ILE A 1 523 ? -12.375 33.812 -7.598 1 97.12 523 ILE A C 1
ATOM 4065 O O . ILE A 1 523 ? -13.344 34.344 -8.156 1 97.12 523 ILE A O 1
ATOM 4069 N N . LEU A 1 524 ? -11.172 34.344 -7.586 1 96.25 524 LEU A N 1
ATOM 4070 C CA . LEU A 1 524 ? -10.914 35.625 -8.25 1 96.25 524 LEU A CA 1
ATOM 4071 C C . LEU A 1 524 ? -11.188 35.531 -9.742 1 96.25 524 LEU A C 1
ATOM 4073 O O . LEU A 1 524 ? -11.727 36.438 -10.344 1 96.25 524 LEU A O 1
ATOM 4077 N N . LYS A 1 525 ? -10.766 34.375 -10.312 1 94.56 525 LYS A N 1
ATOM 4078 C CA . LYS A 1 525 ? -11.047 34.156 -11.727 1 94.56 525 LYS A CA 1
ATOM 4079 C C . LYS A 1 525 ? -12.547 34.156 -11.992 1 94.56 525 LYS A C 1
ATOM 4081 O O . LYS A 1 525 ? -13.016 34.75 -12.969 1 94.56 525 LYS A O 1
ATOM 4086 N N . ASP A 1 526 ? -13.266 33.5 -11.148 1 94.12 526 ASP A N 1
ATOM 4087 C CA . ASP A 1 526 ? -14.719 33.438 -11.305 1 94.12 526 ASP A CA 1
ATOM 4088 C C . ASP A 1 526 ? -15.352 34.812 -11.117 1 94.12 526 ASP A C 1
ATOM 4090 O O . ASP A 1 526 ? -16.312 35.156 -11.812 1 94.12 526 ASP A O 1
ATOM 4094 N N . LEU A 1 527 ? -14.867 35.562 -10.188 1 93.25 527 LEU A N 1
ATOM 4095 C CA . LEU A 1 527 ? -15.391 36.906 -9.891 1 93.25 527 LEU A CA 1
ATOM 4096 C C . LEU A 1 527 ? -15.102 37.875 -11.039 1 93.25 527 LEU A C 1
ATOM 4098 O O . LEU A 1 527 ? -15.922 38.719 -11.344 1 93.25 527 LEU A O 1
ATOM 4102 N N . ARG A 1 528 ? -14.016 37.719 -11.688 1 88.06 528 ARG A N 1
ATOM 4103 C CA . ARG A 1 528 ? -13.664 38.562 -12.828 1 88.06 528 ARG A CA 1
ATOM 4104 C C . ARG A 1 528 ? -14.539 38.25 -14.031 1 88.06 528 ARG A C 1
ATOM 4106 O O . ARG A 1 528 ? -14.891 39.156 -14.805 1 88.06 528 ARG A O 1
ATOM 4113 N N . LYS A 1 529 ? -14.797 37 -14.227 1 78.06 529 LYS A N 1
ATOM 4114 C CA . LYS A 1 529 ? -15.672 36.625 -15.32 1 78.06 529 LYS A CA 1
ATOM 4115 C C . LYS A 1 529 ? -17.078 37.188 -15.156 1 78.06 529 LYS A C 1
ATOM 4117 O O . LYS A 1 529 ? -17.734 37.531 -16.141 1 78.06 529 LYS A O 1
ATOM 4122 N N . LYS A 1 530 ? -17.484 37.281 -13.984 1 71.12 530 LYS A N 1
ATOM 4123 C CA . LYS A 1 530 ? -18.812 37.812 -13.695 1 71.12 530 LYS A CA 1
ATOM 4124 C C . LYS A 1 530 ? -18.875 39.312 -13.938 1 71.12 530 LYS A C 1
ATOM 4126 O O . LYS A 1 530 ? -19.922 39.844 -14.289 1 71.12 530 LYS A O 1
ATOM 4131 N N . SER A 1 531 ? -17.828 39.875 -13.703 1 67.25 531 SER A N 1
ATOM 4132 C CA . SER A 1 531 ? -17.781 41.312 -13.883 1 67.25 531 SER A CA 1
ATOM 4133 C C . SER A 1 531 ? -17.797 41.719 -15.359 1 67.25 531 SER A C 1
ATOM 4135 O O . SER A 1 531 ? -18.281 42.781 -15.719 1 67.25 531 SER A O 1
ATOM 4137 N N . TRP A 1 532 ? -17.406 40.844 -16.172 1 61.31 532 TRP A N 1
ATOM 4138 C CA . TRP A 1 532 ? -17.438 41.125 -17.609 1 61.31 532 TRP A CA 1
ATOM 4139 C C . TRP A 1 532 ? -18.828 40.906 -18.188 1 61.31 532 TRP A C 1
ATOM 4141 O O . TRP A 1 532 ? -19.188 41.531 -19.172 1 61.31 532 TRP A O 1
ATOM 4151 N N . PHE A 1 533 ? -19.625 40.156 -17.578 1 49.44 533 PHE A N 1
ATOM 4152 C CA . PHE A 1 533 ? -20.984 40 -18.078 1 49.44 533 PHE A CA 1
ATOM 4153 C C . PHE A 1 533 ? -21.922 41 -17.422 1 49.44 533 PHE A C 1
ATOM 4155 O O . PHE A 1 533 ? -22.859 41.5 -18.062 1 49.44 533 PHE A O 1
ATOM 4162 N N . MET B 1 1 ? 19.828 -23.391 -43.656 1 41.5 1 MET B N 1
ATOM 4163 C CA . MET B 1 1 ? 20.578 -23.141 -42.438 1 41.5 1 MET B CA 1
ATOM 4164 C C . MET B 1 1 ? 20.016 -23.969 -41.281 1 41.5 1 MET B C 1
ATOM 4166 O O . MET B 1 1 ? 18.797 -24.203 -41.219 1 41.5 1 MET B O 1
ATOM 4170 N N . ALA B 1 2 ? 20.828 -24.625 -40.562 1 61.25 2 ALA B N 1
ATOM 4171 C CA . ALA B 1 2 ? 20.375 -25.516 -39.469 1 61.25 2 ALA B CA 1
ATOM 4172 C C . ALA B 1 2 ? 19.562 -24.75 -38.438 1 61.25 2 ALA B C 1
ATOM 4174 O O . ALA B 1 2 ? 19.875 -23.594 -38.125 1 61.25 2 ALA B O 1
ATOM 4175 N N . LYS B 1 3 ? 18.469 -25.328 -38.094 1 75.12 3 LYS B N 1
ATOM 4176 C CA . LYS B 1 3 ? 17.578 -24.672 -37.125 1 75.12 3 LYS B CA 1
ATOM 4177 C C . LYS B 1 3 ? 18.312 -24.438 -35.812 1 75.12 3 LYS B C 1
ATOM 4179 O O . LYS B 1 3 ? 19.172 -25.219 -35.406 1 75.12 3 LYS B O 1
ATOM 4184 N N . GLN B 1 4 ? 18.141 -23.391 -35.281 1 86.12 4 GLN B N 1
ATOM 4185 C CA . GLN B 1 4 ? 18.75 -23 -34 1 86.12 4 GLN B CA 1
ATOM 4186 C C . GLN B 1 4 ? 18.312 -23.922 -32.875 1 86.12 4 GLN B C 1
ATOM 4188 O O . GLN B 1 4 ? 17.109 -24.172 -32.719 1 86.12 4 GLN B O 1
ATOM 4193 N N . ASP B 1 5 ? 19.266 -24.438 -32.25 1 94.81 5 ASP B N 1
ATOM 4194 C CA . ASP B 1 5 ? 19 -25.266 -31.078 1 94.81 5 ASP B CA 1
ATOM 4195 C C . ASP B 1 5 ? 18.625 -24.406 -29.875 1 94.81 5 ASP B C 1
ATOM 4197 O O . ASP B 1 5 ? 19.266 -23.375 -29.609 1 94.81 5 ASP B O 1
ATOM 4201 N N . ILE B 1 6 ? 17.547 -24.859 -29.188 1 98.38 6 ILE B N 1
ATOM 4202 C CA . ILE B 1 6 ? 17.016 -24.062 -28.094 1 98.38 6 ILE B CA 1
ATOM 4203 C C . ILE B 1 6 ? 16.969 -24.891 -26.812 1 98.38 6 ILE B C 1
ATOM 4205 O O . ILE B 1 6 ? 16.547 -26.047 -26.828 1 98.38 6 ILE B O 1
ATOM 4209 N N . ILE B 1 7 ? 17.422 -24.375 -25.688 1 98.75 7 ILE B N 1
ATOM 4210 C CA . ILE B 1 7 ? 17.328 -25.016 -24.375 1 98.75 7 ILE B CA 1
ATOM 4211 C C . ILE B 1 7 ? 16.438 -24.172 -23.469 1 98.75 7 ILE B C 1
ATOM 4213 O O . ILE B 1 7 ? 16.562 -22.938 -23.438 1 98.75 7 ILE B O 1
ATOM 4217 N N . VAL B 1 8 ? 15.5 -24.781 -22.828 1 98.88 8 VAL B N 1
ATOM 4218 C CA . VAL B 1 8 ? 14.664 -24.156 -21.797 1 98.88 8 VAL B CA 1
ATOM 4219 C C . VAL B 1 8 ? 15.047 -24.703 -20.422 1 98.88 8 VAL B C 1
ATOM 4221 O O . VAL B 1 8 ? 15.023 -25.906 -20.203 1 98.88 8 VAL B O 1
ATOM 4224 N N . VAL B 1 9 ? 15.398 -23.828 -19.5 1 98.75 9 VAL B N 1
ATOM 4225 C CA . VAL B 1 9 ? 15.758 -24.188 -18.125 1 98.75 9 VAL B CA 1
ATOM 4226 C C . VAL B 1 9 ? 14.516 -24.156 -17.25 1 98.75 9 VAL B C 1
ATOM 4228 O O . VAL B 1 9 ? 14.016 -23.078 -16.906 1 98.75 9 VAL B O 1
ATOM 4231 N N . GLY B 1 10 ? 14.078 -25.312 -16.781 1 98.25 10 GLY B N 1
ATOM 4232 C CA . GLY B 1 10 ? 12.891 -25.406 -15.938 1 98.25 10 GLY B CA 1
ATOM 4233 C C . GLY B 1 10 ? 11.656 -25.828 -16.703 1 98.25 10 GLY B C 1
ATOM 4234 O O . GLY B 1 10 ? 11.414 -25.359 -17.812 1 98.25 10 GLY B O 1
ATOM 4235 N N . SER B 1 11 ? 10.883 -26.656 -16.094 1 98.25 11 SER B N 1
ATOM 4236 C CA . SER B 1 11 ? 9.734 -27.25 -16.781 1 98.25 11 SER B CA 1
ATOM 4237 C C . SER B 1 11 ? 8.422 -26.75 -16.188 1 98.25 11 SER B C 1
ATOM 4239 O O . SER B 1 11 ? 7.395 -27.422 -16.281 1 98.25 11 SER B O 1
ATOM 4241 N N . GLY B 1 12 ? 8.414 -25.562 -15.477 1 97.81 12 GLY B N 1
ATOM 4242 C CA . GLY B 1 12 ? 7.141 -24.938 -15.125 1 97.81 12 GLY B CA 1
ATOM 4243 C C . GLY B 1 12 ? 6.262 -24.672 -16.328 1 97.81 12 GLY B C 1
ATOM 4244 O O . GLY B 1 12 ? 6.734 -24.672 -17.469 1 97.81 12 GLY B O 1
ATOM 4245 N N . HIS B 1 13 ? 5.02 -24.344 -16.094 1 98.12 13 HIS B N 1
ATOM 4246 C CA . HIS B 1 13 ? 4.074 -24.297 -17.203 1 98.12 13 HIS B CA 1
ATOM 4247 C C . HIS B 1 13 ? 4.457 -23.219 -18.203 1 98.12 13 HIS B C 1
ATOM 4249 O O . HIS B 1 13 ? 4.281 -23.391 -19.422 1 98.12 13 HIS B O 1
ATOM 4255 N N . ASN B 1 14 ? 4.996 -22.109 -17.75 1 98.31 14 ASN B N 1
ATOM 4256 C CA . ASN B 1 14 ? 5.418 -21.062 -18.688 1 98.31 14 ASN B CA 1
ATOM 4257 C C . ASN B 1 14 ? 6.551 -21.547 -19.578 1 98.31 14 ASN B C 1
ATOM 4259 O O . ASN B 1 14 ? 6.559 -21.25 -20.781 1 98.31 14 ASN B O 1
ATOM 4263 N N . GLY B 1 15 ? 7.559 -22.234 -19.016 1 98.62 15 GLY B N 1
ATOM 4264 C CA . GLY B 1 15 ? 8.648 -22.781 -19.781 1 98.62 15 GLY B CA 1
ATOM 4265 C C . GLY B 1 15 ? 8.195 -23.812 -20.812 1 98.62 15 GLY B C 1
ATOM 4266 O O . GLY B 1 15 ? 8.641 -23.797 -21.953 1 98.62 15 GLY B O 1
ATOM 4267 N N . LEU B 1 16 ? 7.328 -24.672 -20.391 1 98.81 16 LEU B N 1
ATOM 4268 C CA . LEU B 1 16 ? 6.809 -25.703 -21.297 1 98.81 16 LEU B CA 1
ATOM 4269 C C . LEU B 1 16 ? 5.98 -25.078 -22.406 1 98.81 16 LEU B C 1
ATOM 4271 O O . LEU B 1 16 ? 6.023 -25.547 -23.547 1 98.81 16 LEU B O 1
ATOM 4275 N N . ILE B 1 17 ? 5.203 -24.062 -22.062 1 98.75 17 ILE B N 1
ATOM 4276 C CA . ILE B 1 17 ? 4.41 -23.359 -23.062 1 98.75 17 ILE B CA 1
ATOM 4277 C C . ILE B 1 17 ? 5.336 -22.719 -24.094 1 98.75 17 ILE B C 1
ATOM 4279 O O . ILE B 1 17 ? 5.125 -22.859 -25.297 1 98.75 17 ILE B O 1
ATOM 4283 N N . THR B 1 18 ? 6.367 -22.031 -23.641 1 98.81 18 THR B N 1
ATOM 4284 C CA . THR B 1 18 ? 7.359 -21.469 -24.547 1 98.81 18 THR B CA 1
ATOM 4285 C C . THR B 1 18 ? 7.941 -22.547 -25.453 1 98.81 18 THR B C 1
ATOM 4287 O O . THR B 1 18 ? 8.016 -22.375 -26.672 1 98.81 18 THR B O 1
ATOM 4290 N N . ALA B 1 19 ? 8.336 -23.656 -24.875 1 98.81 19 ALA B N 1
ATOM 4291 C CA . ALA B 1 19 ? 8.953 -24.766 -25.594 1 98.81 19 ALA B CA 1
ATOM 4292 C C . ALA B 1 19 ? 8.008 -25.328 -26.656 1 98.81 19 ALA B C 1
ATOM 4294 O O . ALA B 1 19 ? 8.43 -25.609 -27.781 1 98.81 19 ALA B O 1
ATOM 4295 N N . CYS B 1 20 ? 6.766 -25.516 -26.312 1 98.81 20 CYS B N 1
ATOM 4296 C CA . CYS B 1 20 ? 5.781 -26.078 -27.219 1 98.81 20 CYS B CA 1
ATOM 4297 C C . CYS B 1 20 ? 5.602 -25.188 -28.453 1 98.81 20 CYS B C 1
ATOM 4299 O O . CYS B 1 20 ? 5.594 -25.672 -29.578 1 98.81 20 CYS B O 1
ATOM 4301 N N . TYR B 1 21 ? 5.414 -23.859 -28.203 1 98.62 21 TYR B N 1
ATOM 4302 C CA . TYR B 1 21 ? 5.211 -22.953 -29.328 1 98.62 21 TYR B CA 1
ATOM 4303 C C . TYR B 1 21 ? 6.426 -22.953 -30.25 1 98.62 21 TYR B C 1
ATOM 4305 O O . TYR B 1 21 ? 6.285 -22.906 -31.484 1 98.62 21 TYR B O 1
ATOM 4313 N N . LEU B 1 22 ? 7.633 -22.969 -29.719 1 98.5 22 LEU B N 1
ATOM 4314 C CA . LEU B 1 22 ? 8.852 -22.984 -30.516 1 98.5 22 LEU B CA 1
ATOM 4315 C C . LEU B 1 22 ? 8.992 -24.297 -31.266 1 98.5 22 LEU B C 1
ATOM 4317 O O . LEU B 1 22 ? 9.352 -24.312 -32.438 1 98.5 22 LEU B O 1
ATOM 4321 N N . ALA B 1 23 ? 8.719 -25.406 -30.609 1 98.31 23 ALA B N 1
ATOM 4322 C CA . ALA B 1 23 ? 8.797 -26.719 -31.234 1 98.31 23 ALA B CA 1
ATOM 4323 C C . ALA B 1 23 ? 7.785 -26.844 -32.375 1 98.31 23 ALA B C 1
ATOM 4325 O O . ALA B 1 23 ? 8.086 -27.438 -33.406 1 98.31 23 ALA B O 1
ATOM 4326 N N . LYS B 1 24 ? 6.613 -26.359 -32.156 1 97.31 24 LYS B N 1
ATOM 4327 C CA . LYS B 1 24 ? 5.578 -26.375 -33.188 1 97.31 24 LYS B CA 1
ATOM 4328 C C . LYS B 1 24 ? 6.047 -25.672 -34.438 1 97.31 24 LYS B C 1
ATOM 4330 O O . LYS B 1 24 ? 5.613 -26 -35.562 1 97.31 24 LYS B O 1
ATOM 4335 N N . GLU B 1 25 ? 6.879 -24.703 -34.25 1 96.25 25 GLU B N 1
ATOM 4336 C CA . GLU B 1 25 ? 7.422 -23.969 -35.406 1 96.25 25 GLU B CA 1
ATOM 4337 C C . GLU B 1 25 ? 8.625 -24.688 -36 1 96.25 25 GLU B C 1
ATOM 4339 O O . GLU B 1 25 ? 9.258 -24.188 -36.938 1 96.25 25 GLU B O 1
ATOM 4344 N N . GLY B 1 26 ? 9.023 -25.797 -35.469 1 95.56 26 GLY B N 1
ATOM 4345 C CA . GLY B 1 26 ? 10.016 -26.656 -36.062 1 95.56 26 GLY B CA 1
ATOM 4346 C C . GLY B 1 26 ? 11.391 -26.547 -35.438 1 95.56 26 GLY B C 1
ATOM 4347 O O . GLY B 1 26 ? 12.352 -27.141 -35.938 1 95.56 26 GLY B O 1
ATOM 4348 N N . TYR B 1 27 ? 11.531 -25.797 -34.375 1 97.06 27 TYR B N 1
ATOM 4349 C CA . TYR B 1 27 ? 12.836 -25.641 -33.75 1 97.06 27 TYR B CA 1
ATOM 4350 C C . TYR B 1 27 ? 13.133 -26.812 -32.812 1 97.06 27 TYR B C 1
ATOM 4352 O O . TYR B 1 27 ? 12.242 -27.328 -32.156 1 97.06 27 TYR B O 1
ATOM 4360 N N . PRO B 1 28 ? 14.352 -27.297 -32.875 1 97.31 28 PRO B N 1
ATOM 4361 C CA . PRO B 1 28 ? 14.742 -28.297 -31.859 1 97.31 28 PRO B CA 1
ATOM 4362 C C . PRO B 1 28 ? 14.805 -27.703 -30.438 1 97.31 28 PRO B C 1
ATOM 4364 O O . PRO B 1 28 ? 15.641 -26.844 -30.172 1 97.31 28 PRO B O 1
ATOM 4367 N N . VAL B 1 29 ? 13.945 -28.156 -29.562 1 98.44 29 VAL B N 1
ATOM 4368 C CA . VAL B 1 29 ? 13.852 -27.594 -28.219 1 98.44 29 VAL B CA 1
ATOM 4369 C C . VAL B 1 29 ? 14.117 -28.688 -27.188 1 98.44 29 VAL B C 1
ATOM 4371 O O . VAL B 1 29 ? 13.539 -29.781 -27.266 1 98.44 29 VAL B O 1
ATOM 4374 N N . THR B 1 30 ? 14.977 -28.453 -26.234 1 98.38 30 THR B N 1
ATOM 4375 C CA . THR B 1 30 ? 15.219 -29.328 -25.094 1 98.38 30 THR B CA 1
ATOM 4376 C C . THR B 1 30 ? 14.914 -28.609 -23.781 1 98.38 30 THR B C 1
ATOM 4378 O O . THR B 1 30 ? 15.461 -27.531 -23.516 1 98.38 30 THR B O 1
ATOM 4381 N N . VAL B 1 31 ? 14 -29.172 -23 1 98.62 31 VAL B N 1
ATOM 4382 C CA . VAL B 1 31 ? 13.703 -28.656 -21.672 1 98.62 31 VAL B CA 1
ATOM 4383 C C . VAL B 1 31 ? 14.516 -29.422 -20.625 1 98.62 31 VAL B C 1
ATOM 4385 O O . VAL B 1 31 ? 14.508 -30.656 -20.609 1 98.62 31 VAL B O 1
ATOM 4388 N N . VAL B 1 32 ? 15.234 -28.703 -19.797 1 98.19 32 VAL B N 1
ATOM 4389 C CA . VAL B 1 32 ? 16.031 -29.312 -18.734 1 98.19 32 VAL B CA 1
ATOM 4390 C C . VAL B 1 32 ? 15.414 -28.984 -17.375 1 98.19 32 VAL B C 1
ATOM 4392 O O . VAL B 1 32 ? 15.227 -27.812 -17.031 1 98.19 32 VAL B O 1
ATOM 4395 N N . GLU B 1 33 ? 15.055 -29.984 -16.609 1 97.81 33 GLU B N 1
ATOM 4396 C CA . GLU B 1 33 ? 14.367 -29.859 -15.328 1 97.81 33 GLU B CA 1
ATOM 4397 C C . GLU B 1 33 ? 15.188 -30.469 -14.203 1 97.81 33 GLU B C 1
ATOM 4399 O O . GLU B 1 33 ? 15.75 -31.562 -14.352 1 97.81 33 GLU B O 1
ATOM 4404 N N . ARG B 1 34 ? 15.281 -29.703 -13.07 1 96.56 34 ARG B N 1
ATOM 4405 C CA . ARG B 1 34 ? 16.109 -30.141 -11.953 1 96.56 34 ARG B CA 1
ATOM 4406 C C . ARG B 1 34 ? 15.469 -31.312 -11.219 1 96.56 34 ARG B C 1
ATOM 4408 O O . ARG B 1 34 ? 16.172 -32.188 -10.695 1 96.56 34 ARG B O 1
ATOM 4415 N N . ARG B 1 35 ? 14.18 -31.391 -11.125 1 96.38 35 ARG B N 1
ATOM 4416 C CA . ARG B 1 35 ? 13.477 -32.438 -10.383 1 96.38 35 ARG B CA 1
ATOM 4417 C C . ARG B 1 35 ? 13.148 -33.625 -11.273 1 96.38 35 ARG B C 1
ATOM 4419 O O . ARG B 1 35 ? 13.25 -33.531 -12.5 1 96.38 35 ARG B O 1
ATOM 4426 N N . ASP B 1 36 ? 12.75 -34.656 -10.617 1 95.69 36 ASP B N 1
ATOM 4427 C CA . ASP B 1 36 ? 12.312 -35.844 -11.352 1 95.69 36 ASP B CA 1
ATOM 4428 C C . ASP B 1 36 ? 10.875 -35.688 -11.836 1 95.69 36 ASP B C 1
ATOM 4430 O O . ASP B 1 36 ? 10.438 -36.406 -12.742 1 95.69 36 ASP B O 1
ATOM 4434 N N . ILE B 1 37 ? 10.227 -34.781 -11.203 1 94.94 37 ILE B N 1
ATOM 4435 C CA . ILE B 1 37 ? 8.836 -34.5 -11.539 1 94.94 37 ILE B CA 1
ATOM 4436 C C . ILE B 1 37 ? 8.727 -33.188 -12.305 1 94.94 37 ILE B C 1
ATOM 4438 O O . ILE B 1 37 ? 9.336 -32.188 -11.922 1 94.94 37 ILE B O 1
ATOM 4442 N N . LEU B 1 38 ? 7.918 -33.25 -13.438 1 95.88 38 LEU B N 1
ATOM 4443 C CA . LEU B 1 38 ? 7.734 -32.062 -14.281 1 95.88 38 LEU B CA 1
ATOM 4444 C C . LEU B 1 38 ? 6.711 -31.109 -13.672 1 95.88 38 LEU B C 1
ATOM 4446 O O . LEU B 1 38 ? 5.84 -31.531 -12.906 1 95.88 38 LEU B O 1
ATOM 4450 N N . GLY B 1 39 ? 6.934 -29.844 -14.016 1 96.5 39 GLY B N 1
ATOM 4451 C CA . GLY B 1 39 ? 5.797 -28.953 -13.852 1 96.5 39 GLY B CA 1
ATOM 4452 C C . GLY B 1 39 ? 6.078 -27.781 -12.93 1 96.5 39 GLY B C 1
ATOM 4453 O O . GLY B 1 39 ? 5.289 -26.844 -12.859 1 96.5 39 GLY B O 1
ATOM 4454 N N . GLY B 1 40 ? 7.273 -27.797 -12.211 1 95.19 40 GLY B N 1
ATOM 4455 C CA . GLY B 1 40 ? 7.527 -26.719 -11.266 1 95.19 40 GLY B CA 1
ATOM 4456 C C . GLY B 1 40 ? 6.426 -26.562 -10.234 1 95.19 40 GLY B C 1
ATOM 4457 O O . GLY B 1 40 ? 6.055 -27.516 -9.562 1 95.19 40 GLY B O 1
ATOM 4458 N N . ALA B 1 41 ? 5.762 -25.375 -10.227 1 95.56 41 ALA B N 1
ATOM 4459 C CA . ALA B 1 41 ? 4.699 -25.109 -9.266 1 95.56 41 ALA B CA 1
ATOM 4460 C C . ALA B 1 41 ? 3.357 -25.625 -9.773 1 95.56 41 ALA B C 1
ATOM 4462 O O . ALA B 1 41 ? 2.33 -25.469 -9.109 1 95.56 41 ALA B O 1
ATOM 4463 N N . VAL B 1 42 ? 3.324 -26.172 -10.906 1 97.69 42 VAL B N 1
ATOM 4464 C CA . VAL B 1 42 ? 2.148 -26.859 -11.438 1 97.69 42 VAL B CA 1
ATOM 4465 C C . VAL B 1 42 ? 2.438 -28.344 -11.586 1 97.69 42 VAL B C 1
ATOM 4467 O O . VAL B 1 42 ? 2.518 -28.859 -12.703 1 97.69 42 VAL B O 1
ATOM 4470 N N . ALA B 1 43 ? 2.572 -29 -10.469 1 97.81 43 ALA B N 1
ATOM 4471 C CA . ALA B 1 43 ? 2.918 -30.422 -10.391 1 97.81 43 ALA B CA 1
ATOM 4472 C C . ALA B 1 43 ? 2.002 -31.156 -9.422 1 97.81 43 ALA B C 1
ATOM 4474 O O . ALA B 1 43 ? 1.505 -30.562 -8.453 1 97.81 43 ALA B O 1
ATOM 4475 N N . THR B 1 44 ? 1.715 -32.375 -9.703 1 98.06 44 THR B N 1
ATOM 4476 C CA . THR B 1 44 ? 0.965 -33.281 -8.836 1 98.06 44 THR B CA 1
ATOM 4477 C C . THR B 1 44 ? 1.799 -34.5 -8.477 1 98.06 44 THR B C 1
ATOM 4479 O O . THR B 1 44 ? 2.418 -35.125 -9.352 1 98.06 44 THR B O 1
ATOM 4482 N N . GLU B 1 45 ? 1.854 -34.781 -7.191 1 97.88 45 GLU B N 1
ATOM 4483 C CA . GLU B 1 45 ? 2.613 -35.938 -6.707 1 97.88 45 GLU B CA 1
ATOM 4484 C C . GLU B 1 45 ? 1.714 -36.938 -5.969 1 97.88 45 GLU B C 1
ATOM 4486 O O . GLU B 1 45 ? 0.741 -36.531 -5.324 1 97.88 45 GLU B O 1
ATOM 4491 N N . THR B 1 46 ? 2.002 -38.188 -6.102 1 97.75 46 THR B N 1
ATOM 4492 C CA . THR B 1 46 ? 1.309 -39.219 -5.305 1 97.75 46 THR B CA 1
ATOM 4493 C C . THR B 1 46 ? 1.958 -39.344 -3.934 1 97.75 46 THR B C 1
ATOM 4495 O O . THR B 1 46 ? 3.162 -39.594 -3.832 1 97.75 46 THR B O 1
ATOM 4498 N N . MET B 1 47 ? 1.146 -39.156 -2.918 1 97.75 47 MET B N 1
ATOM 4499 C CA . MET B 1 47 ? 1.662 -39.188 -1.553 1 97.75 47 MET B CA 1
ATOM 4500 C C . MET B 1 47 ? 0.8 -40.062 -0.663 1 97.75 47 MET B C 1
ATOM 4502 O O . MET B 1 47 ? -0.307 -40.438 -1.046 1 97.75 47 MET B O 1
ATOM 4506 N N . PHE B 1 48 ? 1.398 -40.5 0.482 1 98 48 PHE B N 1
ATOM 4507 C CA . PHE B 1 48 ? 0.7 -41.094 1.614 1 98 48 PHE B CA 1
ATOM 4508 C C . PHE B 1 48 ? 0.145 -42.469 1.248 1 98 48 PHE B C 1
ATOM 4510 O O . PHE B 1 48 ? -0.996 -42.812 1.584 1 98 48 PHE B O 1
ATOM 4517 N N . ARG B 1 49 ? 0.822 -43.188 0.5 1 97.88 49 ARG B N 1
ATOM 4518 C CA . ARG B 1 49 ? 0.46 -44.562 0.279 1 97.88 49 ARG B CA 1
ATOM 4519 C C . ARG B 1 49 ? 0.53 -45.375 1.577 1 97.88 49 ARG B C 1
ATOM 4521 O O . ARG B 1 49 ? 1.413 -45.156 2.406 1 97.88 49 ARG B O 1
ATOM 4528 N N . SER B 1 50 ? -0.407 -46.25 1.775 1 96.88 50 SER B N 1
ATOM 4529 C CA . SER B 1 50 ? -0.484 -47.156 2.924 1 96.88 50 SER B CA 1
ATOM 4530 C C . SER B 1 50 ? -1.283 -48.406 2.592 1 96.88 50 SER B C 1
ATOM 4532 O O . SER B 1 50 ? -1.773 -48.562 1.471 1 96.88 50 SER B O 1
ATOM 4534 N N . GLU B 1 51 ? -1.379 -49.344 3.504 1 97.38 51 GLU B N 1
ATOM 4535 C CA . GLU B 1 51 ? -2.197 -50.562 3.297 1 97.38 51 GLU B CA 1
ATOM 4536 C C . GLU B 1 51 ? -3.662 -50.188 3.07 1 97.38 51 GLU B C 1
ATOM 4538 O O . GLU B 1 51 ? -4.34 -50.781 2.236 1 97.38 51 GLU B O 1
ATOM 4543 N N . GLN B 1 52 ? -4.043 -49.25 3.807 1 96.81 52 GLN B N 1
ATOM 4544 C CA . GLN B 1 52 ? -5.43 -48.812 3.707 1 96.81 52 GLN B CA 1
ATOM 4545 C C . GLN B 1 52 ? -5.66 -48 2.432 1 96.81 52 GLN B C 1
ATOM 4547 O O . GLN B 1 52 ? -6.746 -48.031 1.848 1 96.81 52 GLN B O 1
ATOM 4552 N N . TYR B 1 53 ? -4.703 -47.25 2.025 1 97.56 53 TYR B N 1
ATOM 4553 C CA . TYR B 1 53 ? -4.746 -46.406 0.826 1 97.56 53 TYR B CA 1
ATOM 4554 C C . TYR B 1 53 ? -3.613 -46.781 -0.127 1 97.56 53 TYR B C 1
ATOM 4556 O O . TYR B 1 53 ? -2.729 -45.969 -0.386 1 97.56 53 TYR B O 1
ATOM 4564 N N . PRO B 1 54 ? -3.684 -47.875 -0.791 1 97.12 54 PRO B N 1
ATOM 4565 C CA . PRO B 1 54 ? -2.539 -48.438 -1.514 1 97.12 54 PRO B CA 1
ATOM 4566 C C . PRO B 1 54 ? -2.131 -47.594 -2.717 1 97.12 54 PRO B C 1
ATOM 4568 O O . PRO B 1 54 ? -0.973 -47.625 -3.141 1 97.12 54 PRO B O 1
ATOM 4571 N N . ARG B 1 55 ? -3.066 -46.844 -3.311 1 97.25 55 ARG B N 1
ATOM 4572 C CA . ARG B 1 55 ? -2.729 -46.031 -4.473 1 97.25 55 ARG B CA 1
ATOM 4573 C C . ARG B 1 55 ? -2.393 -44.625 -4.066 1 97.25 55 ARG B C 1
ATOM 4575 O O . ARG B 1 55 ? -2.076 -43.781 -4.914 1 97.25 55 ARG B O 1
ATOM 4582 N N . GLY B 1 56 ? -2.541 -44.344 -2.76 1 98 56 GLY B N 1
ATOM 4583 C CA . GLY B 1 56 ? -2.189 -43.031 -2.211 1 98 56 GLY B CA 1
ATOM 4584 C C . GLY B 1 56 ? -3.143 -41.938 -2.631 1 98 56 GLY B C 1
ATOM 4585 O O . GLY B 1 56 ? -4.297 -42.188 -2.977 1 98 56 GLY B O 1
ATOM 4586 N N . PHE B 1 57 ? -2.73 -40.719 -2.418 1 98.44 57 PHE B N 1
ATOM 4587 C CA . PHE B 1 57 ? -3.457 -39.5 -2.771 1 98.44 57 PHE B CA 1
ATOM 4588 C C . PHE B 1 57 ? -2.635 -38.625 -3.713 1 98.44 57 PHE B C 1
ATOM 4590 O O . PHE B 1 57 ? -1.424 -38.5 -3.537 1 98.44 57 PHE B O 1
ATOM 4597 N N . ARG B 1 58 ? -3.244 -38.125 -4.75 1 98.06 58 ARG B N 1
ATOM 4598 C CA . ARG B 1 58 ? -2.582 -37.188 -5.656 1 98.06 58 ARG B CA 1
ATOM 4599 C C . ARG B 1 58 ? -2.654 -35.781 -5.117 1 98.06 58 ARG B C 1
ATOM 4601 O O . ARG B 1 58 ? -3.742 -35.219 -4.977 1 98.06 58 ARG B O 1
ATOM 4608 N N . MET B 1 59 ? -1.478 -35.219 -4.793 1 97.88 59 MET B N 1
ATOM 4609 C CA . MET B 1 59 ? -1.396 -33.906 -4.148 1 97.88 59 MET B CA 1
ATOM 4610 C C . MET B 1 59 ? -0.694 -32.906 -5.047 1 97.88 59 MET B C 1
ATOM 4612 O O . MET B 1 59 ? 0.44 -33.125 -5.473 1 97.88 59 MET B O 1
ATOM 4616 N N . ASP B 1 60 ? -1.402 -31.828 -5.363 1 97.81 60 ASP B N 1
ATOM 4617 C CA . ASP B 1 60 ? -0.762 -30.719 -6.074 1 97.81 60 ASP B CA 1
ATOM 4618 C C . ASP B 1 60 ? 0.303 -30.062 -5.207 1 97.81 60 ASP B C 1
ATOM 4620 O O . ASP B 1 60 ? 0.045 -29.719 -4.051 1 97.81 60 ASP B O 1
ATOM 4624 N N . VAL B 1 61 ? 1.51 -29.953 -5.715 1 95.38 61 VAL B N 1
ATOM 4625 C CA . VAL B 1 61 ? 2.576 -29.297 -4.953 1 95.38 61 VAL B CA 1
ATOM 4626 C C . VAL B 1 61 ? 2.863 -27.922 -5.535 1 95.38 61 VAL B C 1
ATOM 4628 O O . VAL B 1 61 ? 3.811 -27.75 -6.309 1 95.38 61 VAL B O 1
ATOM 4631 N N . GLY B 1 62 ? 2.053 -26.984 -5.434 1 94.19 62 GLY B N 1
ATOM 4632 C CA . GLY B 1 62 ? 1.992 -25.609 -5.918 1 94.19 62 GLY B CA 1
ATOM 4633 C C . GLY B 1 62 ? 0.579 -25.141 -6.207 1 94.19 62 GLY B C 1
ATOM 4634 O O . GLY B 1 62 ? -0.292 -25.219 -5.336 1 94.19 62 GLY B O 1
ATOM 4635 N N . SER B 1 63 ? 0.335 -24.781 -7.422 1 94.62 63 SER B N 1
ATOM 4636 C CA . SER B 1 63 ? -0.988 -24.266 -7.766 1 94.62 63 SER B CA 1
ATOM 4637 C C . SER B 1 63 ? -2.002 -25.406 -7.891 1 94.62 63 SER B C 1
ATOM 4639 O O . SER B 1 63 ? -1.656 -26.5 -8.305 1 94.62 63 SER B O 1
ATOM 4641 N N . SER B 1 64 ? -3.258 -25.031 -7.562 1 95.69 64 SER B N 1
ATOM 4642 C CA . SER B 1 64 ? -4.262 -26.094 -7.57 1 95.69 64 SER B CA 1
ATOM 4643 C C . SER B 1 64 ? -5.508 -25.656 -8.336 1 95.69 64 SER B C 1
ATOM 4645 O O . SER B 1 64 ? -6.355 -26.5 -8.672 1 95.69 64 SER B O 1
ATOM 4647 N N . VAL B 1 65 ? -5.629 -24.422 -8.609 1 95.19 65 VAL B N 1
ATOM 4648 C CA . VAL B 1 65 ? -6.805 -23.891 -9.289 1 95.19 65 VAL B CA 1
ATOM 4649 C C . VAL B 1 65 ? -6.371 -23.125 -10.539 1 95.19 65 VAL B C 1
ATOM 4651 O O . VAL B 1 65 ? -5.477 -22.281 -10.484 1 95.19 65 VAL B O 1
ATOM 4654 N N . HIS B 1 66 ? -6.953 -23.5 -11.664 1 96.69 66 HIS B N 1
ATOM 4655 C CA . HIS B 1 66 ? -6.629 -22.844 -12.922 1 96.69 66 HIS B CA 1
ATOM 4656 C C . HIS B 1 66 ? -7.742 -21.891 -13.359 1 96.69 66 HIS B C 1
ATOM 4658 O O . HIS B 1 66 ? -8.883 -22.312 -13.547 1 96.69 66 HIS B O 1
ATOM 4664 N N . ILE B 1 67 ? -7.387 -20.641 -13.453 1 93.06 67 ILE B N 1
ATOM 4665 C CA . ILE B 1 67 ? -8.391 -19.641 -13.805 1 93.06 67 ILE B CA 1
ATOM 4666 C C . ILE B 1 67 ? -7.977 -18.922 -15.086 1 93.06 67 ILE B C 1
ATOM 4668 O O . ILE B 1 67 ? -8.586 -19.125 -16.141 1 93.06 67 ILE B O 1
ATOM 4672 N N . MET B 1 68 ? -6.848 -18.359 -15.109 1 90.62 68 MET B N 1
ATOM 4673 C CA . MET B 1 68 ? -6.469 -17.375 -16.125 1 90.62 68 MET B CA 1
ATOM 4674 C C . MET B 1 68 ? -6.105 -18.047 -17.438 1 90.62 68 MET B C 1
ATOM 4676 O O . MET B 1 68 ? -6.289 -17.469 -18.5 1 90.62 68 MET B O 1
ATOM 4680 N N . ILE B 1 69 ? -5.625 -19.219 -17.391 1 94.75 69 ILE B N 1
ATOM 4681 C CA . ILE B 1 69 ? -5.164 -19.906 -18.594 1 94.75 69 ILE B CA 1
ATOM 4682 C C . ILE B 1 69 ? -6.34 -20.125 -19.531 1 94.75 69 ILE B C 1
ATOM 4684 O O . ILE B 1 69 ? -6.164 -20.203 -20.75 1 94.75 69 ILE B O 1
ATOM 4688 N N . HIS B 1 70 ? -7.527 -20.125 -18.969 1 93.44 70 HIS B N 1
ATOM 4689 C CA . HIS B 1 70 ? -8.727 -20.391 -19.766 1 93.44 70 HIS B CA 1
ATOM 4690 C C . HIS B 1 70 ? -9.148 -19.156 -20.562 1 93.44 70 HIS B C 1
ATOM 4692 O O . HIS B 1 70 ? -10.055 -19.234 -21.391 1 93.44 70 HIS B O 1
ATOM 4698 N N . GLN B 1 71 ? -8.469 -18.125 -20.359 1 89.31 71 GLN B N 1
ATOM 4699 C CA . GLN B 1 71 ? -8.789 -16.891 -21.062 1 89.31 71 GLN B CA 1
ATOM 4700 C C . GLN B 1 71 ? -7.684 -16.5 -22.031 1 89.31 71 GLN B C 1
ATOM 4702 O O . GLN B 1 71 ? -7.695 -15.398 -22.594 1 89.31 71 GLN B O 1
ATOM 4707 N N . THR B 1 72 ? -6.758 -17.344 -22.344 1 92.06 72 THR B N 1
ATOM 4708 C CA . THR B 1 72 ? -5.57 -16.969 -23.109 1 92.06 72 THR B CA 1
ATOM 4709 C C . THR B 1 72 ? -5.629 -17.562 -24.516 1 92.06 72 THR B C 1
ATOM 4711 O O . THR B 1 72 ? -4.953 -17.078 -25.422 1 92.06 72 THR B O 1
ATOM 4714 N N . GLY B 1 73 ? -6.371 -18.656 -24.75 1 94.38 73 GLY B N 1
ATOM 4715 C CA . GLY B 1 73 ? -6.398 -19.375 -26.016 1 94.38 73 GLY B CA 1
ATOM 4716 C C . GLY B 1 73 ? -5.258 -20.359 -26.172 1 94.38 73 GLY B C 1
ATOM 4717 O O . GLY B 1 73 ? -5.211 -21.125 -27.141 1 94.38 73 GLY B O 1
ATOM 4718 N N . ILE B 1 74 ? -4.422 -20.516 -25.203 1 97.19 74 ILE B N 1
ATOM 4719 C CA . ILE B 1 74 ? -3.217 -21.344 -25.266 1 97.19 74 ILE B CA 1
ATOM 4720 C C . ILE B 1 74 ? -3.6 -22.812 -25.312 1 97.19 74 ILE B C 1
ATOM 4722 O O . ILE B 1 74 ? -3.049 -23.578 -26.094 1 97.19 74 ILE B O 1
ATOM 4726 N N . ILE B 1 75 ? -4.566 -23.219 -24.5 1 97.94 75 ILE B N 1
ATOM 4727 C CA . ILE B 1 75 ? -4.996 -24.609 -24.422 1 97.94 75 ILE B CA 1
ATOM 4728 C C . ILE B 1 75 ? -5.516 -25.047 -25.797 1 97.94 75 ILE B C 1
ATOM 4730 O O . ILE B 1 75 ? -5.18 -26.141 -26.266 1 97.94 75 ILE B O 1
ATOM 4734 N N . GLU B 1 76 ? -6.258 -24.156 -26.438 1 97.38 76 GLU B N 1
ATOM 4735 C CA . GLU B 1 76 ? -6.855 -24.438 -27.734 1 97.38 76 GLU B CA 1
ATOM 4736 C C . GLU B 1 76 ? -5.801 -24.438 -28.844 1 97.38 76 GLU B C 1
ATOM 4738 O O . GLU B 1 76 ? -5.777 -25.328 -29.688 1 97.38 76 GLU B O 1
ATOM 4743 N N . GLU B 1 77 ? -4.941 -23.453 -28.781 1 97.69 77 GLU B N 1
ATOM 4744 C CA . GLU B 1 77 ? -3.926 -23.297 -29.812 1 97.69 77 GLU B CA 1
ATOM 4745 C C . GLU B 1 77 ? -2.951 -24.469 -29.812 1 97.69 77 GLU B C 1
ATOM 4747 O O . GLU B 1 77 ? -2.488 -24.906 -30.859 1 97.69 77 GLU B O 1
ATOM 4752 N N . LEU B 1 78 ? -2.709 -24.984 -28.656 1 98.38 78 LEU B N 1
ATOM 4753 C CA . LEU B 1 78 ? -1.765 -26.09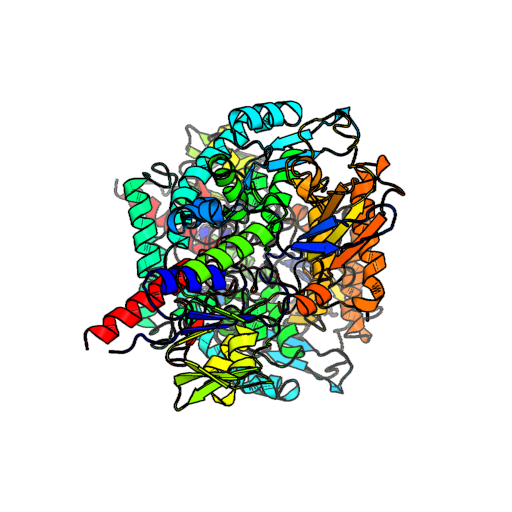4 -28.531 1 98.38 78 LEU B CA 1
ATOM 4754 C C . LEU B 1 78 ? -2.494 -27.438 -28.531 1 98.38 78 LEU B C 1
ATOM 4756 O O . LEU B 1 78 ? -1.862 -28.484 -28.422 1 98.38 78 LEU B O 1
ATOM 4760 N N . GLU B 1 79 ? -3.809 -27.375 -28.594 1 98.19 79 GLU B N 1
ATOM 4761 C CA . GLU B 1 79 ? -4.66 -28.562 -28.672 1 98.19 79 GLU B CA 1
ATOM 4762 C C . GLU B 1 79 ? -4.344 -29.547 -27.547 1 98.19 79 GLU B C 1
ATOM 4764 O O . GLU B 1 79 ? -4.148 -30.734 -27.781 1 98.19 79 GLU B O 1
ATOM 4769 N N . LEU B 1 80 ? -4.32 -29.078 -26.344 1 98.56 80 LEU B N 1
ATOM 4770 C CA . LEU B 1 80 ? -3.783 -29.844 -25.234 1 98.56 80 LEU B CA 1
ATOM 4771 C C . LEU B 1 80 ? -4.734 -30.984 -24.844 1 98.56 80 LEU B C 1
ATOM 4773 O O . LEU B 1 80 ? -4.328 -31.938 -24.188 1 98.56 80 LEU B O 1
ATOM 4777 N N . GLU B 1 81 ? -5.973 -30.875 -25.203 1 97.94 81 GLU B N 1
ATOM 4778 C CA . GLU B 1 81 ? -6.918 -31.969 -24.938 1 97.94 81 GLU B CA 1
ATOM 4779 C C . GLU B 1 81 ? -6.477 -33.25 -25.641 1 97.94 81 GLU B C 1
ATOM 4781 O O . GLU B 1 81 ? -6.688 -34.344 -25.109 1 97.94 81 GLU B O 1
ATOM 4786 N N . GLN B 1 82 ? -5.883 -33.125 -26.734 1 98.06 82 GLN B N 1
ATOM 4787 C CA . GLN B 1 82 ? -5.418 -34.281 -27.5 1 98.06 82 GLN B CA 1
ATOM 4788 C C . GLN B 1 82 ? -4.254 -34.969 -26.797 1 98.06 82 GLN B C 1
ATOM 4790 O O . GLN B 1 82 ? -3.943 -36.125 -27.078 1 98.06 82 GLN B O 1
ATOM 4795 N N . TYR B 1 83 ? -3.732 -34.219 -25.906 1 98.44 83 TYR B N 1
ATOM 4796 C CA . TYR B 1 83 ? -2.582 -34.781 -25.203 1 98.44 83 TYR B CA 1
ATOM 4797 C C . TYR B 1 83 ? -2.953 -35.156 -23.766 1 98.44 83 TYR B C 1
ATOM 4799 O O . TYR B 1 83 ? -2.084 -35.25 -22.906 1 98.44 83 TYR B O 1
ATOM 4807 N N . GLY B 1 84 ? -4.223 -35.219 -23.484 1 97.94 84 GLY B N 1
ATOM 4808 C CA . GLY B 1 84 ? -4.672 -35.844 -22.25 1 97.94 84 GLY B CA 1
ATOM 4809 C C . GLY B 1 84 ? -5.191 -34.812 -21.234 1 97.94 84 GLY B C 1
ATOM 4810 O O . GLY B 1 84 ? -5.57 -35.188 -20.125 1 97.94 84 GLY B O 1
ATOM 4811 N N . LEU B 1 85 ? -5.195 -33.594 -21.562 1 98.56 85 LEU B N 1
ATOM 4812 C CA . LEU B 1 85 ? -5.691 -32.562 -20.641 1 98.56 85 LEU B CA 1
ATOM 4813 C C . LEU B 1 85 ? -7.215 -32.594 -20.594 1 98.56 85 LEU B C 1
ATOM 4815 O O . LEU B 1 85 ? -7.871 -32.469 -21.625 1 98.56 85 LEU B O 1
ATOM 4819 N N . ASP B 1 86 ? -7.738 -32.844 -19.453 1 98.19 86 ASP B N 1
ATOM 4820 C CA . ASP B 1 86 ? -9.172 -32.875 -19.188 1 98.19 86 ASP B CA 1
ATOM 4821 C C . ASP B 1 86 ? -9.508 -32.031 -17.953 1 98.19 86 ASP B C 1
ATOM 4823 O O . ASP B 1 86 ? -8.984 -32.281 -16.875 1 98.19 86 ASP B O 1
ATOM 4827 N N . TYR B 1 87 ? -10.359 -31.016 -18.125 1 97.94 87 TYR B N 1
ATOM 4828 C CA . TYR B 1 87 ? -10.68 -30.125 -17.016 1 97.94 87 TYR B CA 1
ATOM 4829 C C . TYR B 1 87 ? -12.062 -30.422 -16.453 1 97.94 87 TYR B C 1
ATOM 4831 O O . TYR B 1 87 ? -12.984 -30.75 -17.188 1 97.94 87 TYR B O 1
ATOM 4839 N N . ILE B 1 88 ? -12.148 -30.328 -15.172 1 98.06 88 ILE B N 1
ATOM 4840 C CA . ILE B 1 88 ? -13.414 -30.359 -14.438 1 98.06 88 ILE B CA 1
ATOM 4841 C C . ILE B 1 88 ? -13.797 -28.953 -14.016 1 98.06 88 ILE B C 1
ATOM 4843 O O . ILE B 1 88 ? -12.977 -28.219 -13.453 1 98.06 88 ILE B O 1
ATOM 4847 N N . ASP B 1 89 ? -15.016 -28.531 -14.32 1 96.94 89 ASP B N 1
ATOM 4848 C CA . ASP B 1 89 ? -15.492 -27.219 -13.914 1 96.94 89 ASP B CA 1
ATOM 4849 C C . ASP B 1 89 ? -15.641 -27.125 -12.398 1 96.94 89 ASP B C 1
ATOM 4851 O O . ASP B 1 89 ? -16.188 -28.031 -11.766 1 96.94 89 ASP B O 1
ATOM 4855 N N . MET B 1 90 ? -15.062 -26.125 -11.867 1 97.94 90 MET B N 1
ATOM 4856 C CA . MET B 1 90 ? -15.336 -25.75 -10.484 1 97.94 90 MET B CA 1
ATOM 4857 C C . MET B 1 90 ? -16.516 -24.781 -10.406 1 97.94 90 MET B C 1
ATOM 4859 O O . MET B 1 90 ? -16.328 -23.578 -10.562 1 97.94 90 MET B O 1
ATOM 4863 N N . ASP B 1 91 ? -17.656 -25.297 -10.055 1 97.94 91 ASP B N 1
ATOM 4864 C CA . ASP B 1 91 ? -18.859 -24.469 -10.031 1 97.94 91 ASP B CA 1
ATOM 4865 C C . ASP B 1 91 ? -19.766 -24.859 -8.867 1 97.94 91 ASP B C 1
ATOM 4867 O O . ASP B 1 91 ? -20.469 -25.875 -8.922 1 97.94 91 ASP B O 1
ATOM 4871 N N . PRO B 1 92 ? -19.875 -24.031 -7.84 1 98.06 92 PRO B N 1
ATOM 4872 C CA . PRO B 1 92 ? -19.375 -22.656 -7.789 1 98.06 92 PRO B CA 1
ATOM 4873 C C . PRO B 1 92 ? -17.859 -22.578 -7.773 1 98.06 92 PRO B C 1
ATOM 4875 O O . PRO B 1 92 ? -17.188 -23.531 -7.371 1 98.06 92 PRO B O 1
ATOM 4878 N N . ILE B 1 93 ? -17.391 -21.406 -8.219 1 97.5 93 ILE B N 1
ATOM 4879 C CA . ILE B 1 93 ? -15.953 -21.125 -8.227 1 97.5 93 ILE B CA 1
ATOM 4880 C C . ILE B 1 93 ? -15.438 -21.016 -6.793 1 97.5 93 ILE B C 1
ATOM 4882 O O . ILE B 1 93 ? -14.367 -21.531 -6.473 1 97.5 93 ILE B O 1
ATOM 4886 N N . MET B 1 94 ? -16.094 -20.344 -6.02 1 97.94 94 MET B N 1
ATOM 4887 C CA . MET B 1 94 ? -15.797 -20.188 -4.598 1 97.94 94 MET B CA 1
ATOM 4888 C C . MET B 1 94 ? -17.078 -20.094 -3.779 1 97.94 94 MET B C 1
ATOM 4890 O O . MET B 1 94 ? -18.141 -19.812 -4.324 1 97.94 94 MET B O 1
ATOM 4894 N N . SER B 1 95 ? -17 -20.391 -2.588 1 98.56 95 SER B N 1
ATOM 4895 C CA . SER B 1 95 ? -18.094 -20.312 -1.623 1 98.56 95 SER B CA 1
ATOM 4896 C C . SER B 1 95 ? -17.625 -19.688 -0.313 1 98.56 95 SER B C 1
ATOM 4898 O O . SER B 1 95 ? -16.469 -19.844 0.079 1 98.56 95 SER B O 1
ATOM 4900 N N . TYR B 1 96 ? -18.5 -18.938 0.314 1 98.5 96 TYR B N 1
ATOM 4901 C CA . TYR B 1 96 ? -18.25 -18.297 1.598 1 98.5 96 TYR B CA 1
ATOM 4902 C C . TYR B 1 96 ? -19.234 -18.766 2.65 1 98.5 96 TYR B C 1
ATOM 4904 O O . TYR B 1 96 ? -20.312 -18.172 2.822 1 98.5 96 TYR B O 1
ATOM 4912 N N . PRO B 1 97 ? -18.906 -19.891 3.359 1 98.12 97 PRO B N 1
ATOM 4913 C CA . PRO B 1 97 ? -19.766 -20.266 4.484 1 98.12 97 PRO B CA 1
ATOM 4914 C C . PRO B 1 97 ? -19.703 -19.266 5.641 1 98.12 97 PRO B C 1
ATOM 4916 O O . PRO B 1 97 ? -18.625 -19.031 6.188 1 98.12 97 PRO B O 1
ATOM 4919 N N . VAL B 1 98 ? -20.844 -18.703 6.004 1 96.56 98 VAL B N 1
ATOM 4920 C CA . VAL B 1 98 ? -20.906 -17.672 7.035 1 96.56 98 VAL B CA 1
ATOM 4921 C C . VAL B 1 98 ? -20.812 -18.312 8.414 1 96.56 98 VAL B C 1
ATOM 4923 O O . VAL B 1 98 ? -21.547 -19.25 8.719 1 96.56 98 VAL B O 1
ATOM 4926 N N . PRO B 1 99 ? -19.828 -17.828 9.195 1 88.88 99 PRO B N 1
ATOM 4927 C CA . PRO B 1 99 ? -19.75 -18.422 10.531 1 88.88 99 PRO B CA 1
ATOM 4928 C C . PRO B 1 99 ? -21.016 -18.172 11.359 1 88.88 99 PRO B C 1
ATOM 4930 O O . PRO B 1 99 ? -21.703 -17.172 11.172 1 88.88 99 PRO B O 1
ATOM 4933 N N . GLY B 1 100 ? -21.281 -19 12.375 1 85.88 100 GLY B N 1
ATOM 4934 C CA . GLY B 1 100 ? -22.375 -18.797 13.312 1 85.88 100 GLY B CA 1
ATOM 4935 C C . GLY B 1 100 ? -23.5 -19.812 13.156 1 85.88 100 GLY B C 1
ATOM 4936 O O . GLY B 1 100 ? -24.609 -19.594 13.641 1 85.88 100 GLY B O 1
ATOM 4937 N N . GLY B 1 101 ? -23.344 -20.797 12.406 1 85.31 101 GLY B N 1
ATOM 4938 C CA . GLY B 1 101 ? -24.312 -21.891 12.328 1 85.31 101 GLY B CA 1
ATOM 4939 C C . GLY B 1 101 ? -25.125 -21.875 11.047 1 85.31 101 GLY B C 1
ATOM 4940 O O . GLY B 1 101 ? -24.906 -21.031 10.172 1 85.31 101 GLY B O 1
ATOM 4941 N N . LYS B 1 102 ? -26 -22.75 10.922 1 86.69 102 LYS B N 1
ATOM 4942 C CA . LYS B 1 102 ? -26.75 -23.031 9.703 1 86.69 102 LYS B CA 1
ATOM 4943 C C . LYS B 1 102 ? -27.656 -21.859 9.336 1 86.69 102 LYS B C 1
ATOM 4945 O O . LYS B 1 102 ? -27.938 -21.641 8.156 1 86.69 102 LYS B O 1
ATOM 4950 N N . GLU B 1 103 ? -28 -21.141 10.273 1 86.38 103 GLU B N 1
ATOM 4951 C CA . GLU B 1 103 ? -28.906 -20.031 10.047 1 86.38 103 GLU B CA 1
ATOM 4952 C C . GLU B 1 103 ? -28.234 -18.906 9.266 1 86.38 103 GLU B C 1
ATOM 4954 O O . GLU B 1 103 ? -28.906 -18.094 8.633 1 86.38 103 GLU B O 1
ATOM 4959 N N . GLN B 1 104 ? -26.984 -18.906 9.273 1 89.31 104 GLN B N 1
ATOM 4960 C CA . GLN B 1 104 ? -26.266 -17.828 8.578 1 89.31 104 GLN B CA 1
ATOM 4961 C C . GLN B 1 104 ? -26.172 -18.109 7.082 1 89.31 104 GLN B C 1
ATOM 4963 O O . GLN B 1 104 ? -26.344 -17.203 6.262 1 89.31 104 GLN B O 1
ATOM 4968 N N . GLY B 1 105 ? -25.906 -19.422 6.688 1 95.44 105 GLY B N 1
ATOM 4969 C CA . GLY B 1 105 ? -25.953 -19.844 5.293 1 95.44 105 GLY B CA 1
ATOM 4970 C C . GLY B 1 105 ? -24.609 -19.688 4.59 1 95.44 105 GLY B C 1
ATOM 4971 O O . GLY B 1 105 ? -23.562 -19.594 5.238 1 95.44 105 GLY B O 1
ATOM 4972 N N . VAL B 1 106 ? -24.641 -19.828 3.281 1 98 106 VAL B N 1
ATOM 4973 C CA . VAL B 1 106 ? -23.453 -19.812 2.447 1 98 106 VAL B CA 1
ATOM 4974 C C . VAL B 1 106 ? -23.719 -19 1.184 1 98 106 VAL B C 1
ATOM 4976 O O . VAL B 1 106 ? -24.812 -19.047 0.627 1 98 106 VAL B O 1
ATOM 4979 N N . ILE B 1 107 ? -22.75 -18.156 0.831 1 98.31 107 ILE B N 1
ATOM 4980 C CA . ILE B 1 107 ? -22.781 -17.484 -0.462 1 98.31 107 ILE B CA 1
ATOM 4981 C C . ILE B 1 107 ? -21.984 -18.281 -1.486 1 98.31 107 ILE B C 1
ATOM 4983 O O . ILE B 1 107 ? -20.781 -18.453 -1.333 1 98.31 107 ILE B O 1
ATOM 4987 N N . HIS B 1 108 ? -22.641 -18.781 -2.547 1 98.62 108 HIS B N 1
ATOM 4988 C CA . HIS B 1 108 ? -21.984 -19.453 -3.66 1 98.62 108 HIS B CA 1
ATOM 4989 C C . HIS B 1 108 ? -21.75 -18.484 -4.82 1 98.62 108 HIS B C 1
ATOM 4991 O O . HIS B 1 108 ? -22.672 -17.781 -5.246 1 98.62 108 HIS B O 1
ATOM 4997 N N . PHE B 1 109 ? -20.562 -18.406 -5.289 1 98.62 109 PHE B N 1
ATOM 4998 C CA . PHE B 1 109 ? -20.25 -17.656 -6.5 1 98.62 109 PHE B CA 1
ATOM 4999 C C . PHE B 1 109 ? -20.125 -18.594 -7.699 1 98.62 109 PHE B C 1
ATOM 5001 O O . PHE B 1 109 ? -19.062 -19.141 -7.953 1 98.62 109 PHE B O 1
ATOM 5008 N N . PHE B 1 110 ? -21.219 -18.719 -8.406 1 98.44 110 PHE B N 1
ATOM 5009 C CA . PHE B 1 110 ? -21.281 -19.547 -9.609 1 98.44 110 PHE B CA 1
ATOM 5010 C C . PHE B 1 110 ? -20.734 -18.781 -10.82 1 98.44 110 PHE B C 1
ATOM 5012 O O . PHE B 1 110 ? -20.562 -17.562 -10.766 1 98.44 110 PHE B O 1
ATOM 5019 N N . ARG B 1 111 ? -20.344 -19.562 -11.852 1 97.75 111 ARG B N 1
ATOM 5020 C CA . ARG B 1 111 ? -20 -18.906 -13.109 1 97.75 111 ARG B CA 1
ATOM 5021 C C . ARG B 1 111 ? -21.188 -18.109 -13.641 1 97.75 111 ARG B C 1
ATOM 5023 O O . ARG B 1 111 ? -21.016 -16.984 -14.125 1 97.75 111 ARG B O 1
ATOM 5030 N N . ASP B 1 112 ? -22.344 -18.672 -13.531 1 98 112 ASP B N 1
ATOM 5031 C CA . ASP B 1 112 ? -23.562 -17.984 -13.938 1 98 112 ASP B CA 1
ATOM 5032 C C . ASP B 1 112 ? -23.906 -16.844 -12.984 1 98 112 ASP B C 1
ATOM 5034 O O . ASP B 1 112 ? -24.094 -17.062 -11.789 1 98 112 ASP B O 1
ATOM 5038 N N . LEU B 1 113 ? -24.031 -15.688 -13.516 1 98.06 113 LEU B N 1
ATOM 5039 C CA . LEU B 1 113 ? -24.234 -14.5 -12.688 1 98.06 113 LEU B CA 1
ATOM 5040 C C . LEU B 1 113 ? -25.578 -14.57 -11.969 1 98.06 113 LEU B C 1
ATOM 5042 O O . LEU B 1 113 ? -25.672 -14.25 -10.781 1 98.06 113 LEU B O 1
ATOM 5046 N N . ASP B 1 114 ? -26.641 -14.969 -12.641 1 98.31 114 ASP B N 1
ATOM 5047 C CA . ASP B 1 114 ? -27.969 -15.008 -12.031 1 98.31 114 ASP B CA 1
ATOM 5048 C C . ASP B 1 114 ? -28.016 -15.984 -10.867 1 98.31 114 ASP B C 1
ATOM 5050 O O . ASP B 1 114 ? -28.641 -15.703 -9.836 1 98.31 114 ASP B O 1
ATOM 5054 N N . ARG B 1 115 ? -27.375 -17.078 -11.008 1 98.38 115 ARG B N 1
ATOM 5055 C CA . ARG B 1 115 ? -27.312 -18.047 -9.914 1 98.38 115 ARG B CA 1
ATOM 5056 C C . ARG B 1 115 ? -26.547 -17.484 -8.719 1 98.38 115 ARG B C 1
ATOM 5058 O O . ARG B 1 115 ? -26.922 -17.719 -7.57 1 98.38 115 ARG B O 1
ATOM 5065 N N . THR B 1 116 ? -25.484 -16.766 -9.016 1 98.69 116 THR B N 1
ATOM 5066 C CA . THR B 1 116 ? -24.734 -16.109 -7.957 1 98.69 116 THR B CA 1
ATOM 5067 C C . THR B 1 116 ? -25.594 -15.086 -7.223 1 98.69 116 THR B C 1
ATOM 5069 O O . THR B 1 116 ? -25.562 -15.016 -5.992 1 98.69 116 THR B O 1
ATOM 5072 N N . LEU B 1 117 ? -26.344 -14.305 -7.996 1 98.75 117 LEU B N 1
ATOM 5073 C CA . LEU B 1 117 ? -27.219 -13.305 -7.398 1 98.75 117 LEU B CA 1
ATOM 5074 C C . LEU B 1 117 ? -28.266 -13.953 -6.504 1 98.75 117 LEU B C 1
ATOM 5076 O O . LEU B 1 117 ? -28.594 -13.422 -5.441 1 98.75 117 LEU B O 1
ATOM 5080 N N . GLU B 1 118 ? -28.766 -15.086 -6.914 1 98.44 118 GLU B N 1
ATOM 5081 C CA . GLU B 1 118 ? -29.719 -15.836 -6.094 1 98.44 118 GLU B CA 1
ATOM 5082 C C . GLU B 1 118 ? -29.078 -16.281 -4.781 1 98.44 118 GLU B C 1
ATOM 5084 O O . GLU B 1 118 ? -29.703 -16.219 -3.721 1 98.44 118 GLU B O 1
ATOM 5089 N N . ALA B 1 119 ? -27.859 -16.75 -4.883 1 98.12 119 ALA B N 1
ATOM 5090 C CA . ALA B 1 119 ? -27.125 -17.172 -3.686 1 98.12 119 ALA B CA 1
ATOM 5091 C C . ALA B 1 119 ? -26.891 -15.992 -2.754 1 98.12 119 ALA B C 1
ATOM 5093 O O . ALA B 1 119 ? -27.062 -16.094 -1.539 1 98.12 119 ALA B O 1
ATOM 5094 N N . ILE B 1 120 ? -26.469 -14.852 -3.279 1 98.56 120 ILE B N 1
ATOM 5095 C CA . ILE B 1 120 ? -26.219 -13.648 -2.498 1 98.56 120 ILE B CA 1
ATOM 5096 C C . ILE B 1 120 ? -27.5 -13.211 -1.792 1 98.56 120 ILE B C 1
ATOM 5098 O O . ILE B 1 120 ? -27.469 -12.789 -0.633 1 98.56 120 ILE B O 1
ATOM 5102 N N . ALA B 1 121 ? -28.609 -13.32 -2.432 1 98.38 121 ALA B N 1
ATOM 5103 C CA . ALA B 1 121 ? -29.906 -12.883 -1.9 1 98.38 121 ALA B CA 1
ATOM 5104 C C . ALA B 1 121 ? -30.234 -13.609 -0.597 1 98.38 121 ALA B C 1
ATOM 5106 O O . ALA B 1 121 ? -30.922 -13.055 0.266 1 98.38 121 ALA B O 1
ATOM 5107 N N . THR B 1 122 ? -29.703 -14.758 -0.411 1 96.62 122 THR B N 1
ATOM 5108 C CA . THR B 1 122 ? -30.047 -15.562 0.76 1 96.62 122 THR B CA 1
ATOM 5109 C C . THR B 1 122 ? -29.266 -15.086 1.984 1 96.62 122 THR B C 1
ATOM 5111 O O . THR B 1 122 ? -29.703 -15.289 3.119 1 96.62 122 THR B O 1
ATOM 5114 N N . VAL B 1 123 ? -28.172 -14.461 1.822 1 97.19 123 VAL B N 1
ATOM 5115 C CA . VAL B 1 123 ? -27.297 -14.094 2.932 1 97.19 123 VAL B CA 1
ATOM 5116 C C . VAL B 1 123 ? -27.172 -12.578 3.02 1 97.19 123 VAL B C 1
ATOM 5118 O O . VAL B 1 123 ? -27.078 -12.016 4.113 1 97.19 123 VAL B O 1
ATOM 5121 N N . ALA B 1 124 ? -27.172 -11.961 1.865 1 97.81 124 ALA B N 1
ATOM 5122 C CA . ALA B 1 124 ? -26.969 -10.516 1.761 1 97.81 124 ALA B CA 1
ATOM 5123 C C . ALA B 1 124 ? -27.906 -9.898 0.727 1 97.81 124 ALA B C 1
ATOM 5125 O O . ALA B 1 124 ? -27.453 -9.32 -0.264 1 97.81 124 ALA B O 1
ATOM 5126 N N . PRO B 1 125 ? -29.156 -9.906 1.025 1 98.12 125 PRO B N 1
ATOM 5127 C CA . PRO B 1 125 ? -30.125 -9.43 0.033 1 98.12 125 PRO B CA 1
ATOM 5128 C C . PRO B 1 125 ? -29.891 -7.977 -0.369 1 98.12 125 PRO B C 1
ATOM 5130 O O . PRO B 1 125 ? -30.188 -7.59 -1.499 1 98.12 125 PRO B O 1
ATOM 5133 N N . GLU B 1 126 ? -29.328 -7.18 0.457 1 97.62 126 GLU B N 1
ATOM 5134 C CA . GLU B 1 126 ? -29.109 -5.762 0.202 1 97.62 126 GLU B CA 1
ATOM 5135 C C . GLU B 1 126 ? -28.031 -5.555 -0.861 1 97.62 126 GLU B C 1
ATOM 5137 O O . GLU B 1 126 ? -27.891 -4.461 -1.414 1 97.62 126 GLU B O 1
ATOM 5142 N N . ASP B 1 127 ? -27.281 -6.598 -1.19 1 98.5 127 ASP B N 1
ATOM 5143 C CA . ASP B 1 127 ? -26.125 -6.414 -2.066 1 98.5 127 ASP B CA 1
ATOM 5144 C C . ASP B 1 127 ? -26.359 -7.07 -3.426 1 98.5 127 ASP B C 1
ATOM 5146 O O . ASP B 1 127 ? -25.438 -7.172 -4.234 1 98.5 127 ASP B O 1
ATOM 5150 N N . VAL B 1 128 ? -27.562 -7.574 -3.68 1 98.69 128 VAL B N 1
ATOM 5151 C CA . VAL B 1 128 ? -27.844 -8.242 -4.945 1 98.69 128 VAL B CA 1
ATOM 5152 C C . VAL B 1 128 ? -27.594 -7.285 -6.105 1 98.69 128 VAL B C 1
ATOM 5154 O O . VAL B 1 128 ? -26.812 -7.586 -7.008 1 98.69 128 VAL B O 1
ATOM 5157 N N . GLU B 1 129 ? -28.156 -6.133 -6.02 1 98.19 129 GLU B N 1
ATOM 5158 C CA . GLU B 1 129 ? -28 -5.172 -7.113 1 98.19 129 GLU B CA 1
ATOM 5159 C C . GLU B 1 129 ? -26.609 -4.555 -7.117 1 98.19 129 GLU B C 1
ATOM 5161 O O . GLU B 1 129 ? -26.062 -4.234 -8.18 1 98.19 129 GLU B O 1
ATOM 5166 N N . ASN B 1 130 ? -26.062 -4.43 -5.918 1 97.94 130 ASN B N 1
ATOM 5167 C CA . ASN B 1 130 ? -24.688 -3.943 -5.84 1 97.94 130 ASN B CA 1
ATOM 5168 C C . ASN B 1 130 ? -23.719 -4.867 -6.578 1 97.94 130 ASN B C 1
ATOM 5170 O O . ASN B 1 130 ? -22.828 -4.402 -7.301 1 97.94 130 ASN B O 1
ATOM 5174 N N . TYR B 1 131 ? -23.953 -6.117 -6.406 1 98.5 131 TYR B N 1
ATOM 5175 C CA . TYR B 1 131 ? -23.062 -7.074 -7.062 1 98.5 131 TYR B CA 1
ATOM 5176 C C . TYR B 1 131 ? -23.281 -7.062 -8.57 1 98.5 131 TYR B C 1
ATOM 5178 O O . TYR B 1 131 ? -22.312 -7.133 -9.336 1 98.5 131 TYR B O 1
ATOM 5186 N N . ARG B 1 132 ? -24.484 -6.977 -8.977 1 98.06 132 ARG B N 1
ATOM 5187 C CA . ARG B 1 132 ? -24.766 -6.875 -10.406 1 98.06 132 ARG B CA 1
ATOM 5188 C C . ARG B 1 132 ? -24.047 -5.68 -11.023 1 98.06 132 ARG B C 1
ATOM 5190 O O . ARG B 1 132 ? -23.375 -5.816 -12.047 1 98.06 132 ARG B O 1
ATOM 5197 N N . ALA B 1 133 ? -24.125 -4.574 -10.391 1 96.06 133 ALA B N 1
ATOM 5198 C CA . ALA B 1 133 ? -23.484 -3.352 -10.875 1 96.06 133 ALA B CA 1
ATOM 5199 C C . ALA B 1 133 ? -21.969 -3.479 -10.859 1 96.06 133 ALA B C 1
ATOM 5201 O O . ALA B 1 133 ? -21.281 -2.98 -11.758 1 96.06 133 ALA B O 1
ATOM 5202 N N . PHE B 1 134 ? -21.531 -4.113 -9.859 1 96.88 134 PHE B N 1
ATOM 5203 C CA . PHE B 1 134 ? -20.094 -4.324 -9.695 1 96.88 134 PHE B CA 1
ATOM 5204 C C . PHE B 1 134 ? -19.531 -5.141 -10.852 1 96.88 134 PHE B C 1
ATOM 5206 O O . PHE B 1 134 ? -18.531 -4.75 -11.469 1 96.88 134 PHE B O 1
ATOM 5213 N N . VAL B 1 135 ? -20.141 -6.246 -11.148 1 97.12 135 VAL B N 1
ATOM 5214 C CA . VAL B 1 135 ? -19.703 -7.148 -12.211 1 97.12 135 VAL B CA 1
ATOM 5215 C C . VAL B 1 135 ? -19.781 -6.441 -13.555 1 97.12 135 VAL B C 1
ATOM 5217 O O . VAL B 1 135 ? -18.906 -6.594 -14.398 1 97.12 135 VAL B O 1
ATOM 5220 N N . GLU B 1 136 ? -20.781 -5.688 -13.734 1 93.62 136 GLU B N 1
ATOM 5221 C CA . GLU B 1 136 ? -20.938 -4.953 -14.984 1 93.62 136 GLU B CA 1
ATOM 5222 C C . GLU B 1 136 ? -19.812 -3.936 -15.172 1 93.62 136 GLU B C 1
ATOM 5224 O O . GLU B 1 136 ? -19.203 -3.865 -16.25 1 93.62 136 GLU B O 1
ATOM 5229 N N . PHE B 1 137 ? -19.562 -3.164 -14.156 1 92.06 137 PHE B N 1
ATOM 5230 C CA . PHE B 1 137 ? -18.547 -2.117 -14.219 1 92.06 137 PHE B CA 1
ATOM 5231 C C . PHE B 1 137 ? -17.172 -2.707 -14.516 1 92.06 137 PHE B C 1
ATOM 5233 O O . PHE B 1 137 ? -16.516 -2.295 -15.477 1 92.06 137 PHE B O 1
ATOM 5240 N N . TRP B 1 138 ? -16.75 -3.676 -13.766 1 94.19 138 TRP B N 1
ATOM 5241 C CA . TRP B 1 138 ? -15.398 -4.223 -13.883 1 94.19 138 TRP B CA 1
ATOM 5242 C C . TRP B 1 138 ? -15.289 -5.156 -15.078 1 94.19 138 TRP B C 1
ATOM 5244 O O . TRP B 1 138 ? -14.195 -5.359 -15.617 1 94.19 138 TRP B O 1
ATOM 5254 N N . GLY B 1 139 ? -16.391 -5.805 -15.469 1 90.5 139 GLY B N 1
ATOM 5255 C CA . GLY B 1 139 ? -16.391 -6.605 -16.688 1 90.5 139 GLY B CA 1
ATOM 5256 C C . GLY B 1 139 ? -15.953 -5.824 -17.906 1 90.5 139 GLY B C 1
ATOM 5257 O O . GLY B 1 139 ? -15.188 -6.324 -18.734 1 90.5 139 GLY B O 1
ATOM 5258 N N . ARG B 1 140 ? -16.344 -4.59 -17.969 1 85.44 140 ARG B N 1
ATOM 5259 C CA . ARG B 1 140 ? -15.992 -3.721 -19.094 1 85.44 140 ARG B CA 1
ATOM 5260 C C . ARG B 1 140 ? -14.5 -3.387 -19.062 1 85.44 140 ARG B C 1
ATOM 5262 O O . ARG B 1 140 ? -13.844 -3.395 -20.109 1 85.44 140 ARG B O 1
ATOM 5269 N N . ILE B 1 141 ? -13.992 -3.182 -17.922 1 85.31 141 ILE B N 1
ATOM 5270 C CA . ILE B 1 141 ? -12.594 -2.812 -17.75 1 85.31 141 ILE B CA 1
ATOM 5271 C C . ILE B 1 141 ? -11.695 -4.008 -18.078 1 85.31 141 ILE B C 1
ATOM 5273 O O . ILE B 1 141 ? -10.719 -3.873 -18.812 1 85.31 141 ILE B O 1
ATOM 5277 N N . ASN B 1 142 ? -12.047 -5.133 -17.609 1 86.88 142 ASN B N 1
ATOM 5278 C CA . ASN B 1 142 ? -11.164 -6.289 -17.625 1 86.88 142 ASN B CA 1
ATOM 5279 C C . ASN B 1 142 ? -11.109 -6.93 -19.016 1 86.88 142 ASN B C 1
ATOM 5281 O O . ASN B 1 142 ? -10.18 -7.668 -19.328 1 86.88 142 ASN B O 1
ATOM 5285 N N . ARG B 1 143 ? -12.086 -6.625 -19.812 1 77.44 143 ARG B N 1
ATOM 5286 C CA . ARG B 1 143 ? -11.977 -7.062 -21.203 1 77.44 143 ARG B CA 1
ATOM 5287 C C . ARG B 1 143 ? -10.75 -6.465 -21.875 1 77.44 143 ARG B C 1
ATOM 5289 O O . ARG B 1 143 ? -10.062 -7.141 -22.641 1 77.44 143 ARG B O 1
ATOM 5296 N N . GLY B 1 144 ? -10.461 -5.242 -21.484 1 75.06 144 GLY B N 1
ATOM 5297 C CA . GLY B 1 144 ? -9.281 -4.574 -22 1 75.06 144 GLY B CA 1
ATOM 5298 C C . GLY B 1 144 ? -8 -5.008 -21.312 1 75.06 144 GLY B C 1
ATOM 5299 O O . GLY B 1 144 ? -6.969 -5.191 -21.969 1 75.06 144 GLY B O 1
ATOM 5300 N N . VAL B 1 145 ? -8.031 -5.316 -20.141 1 77.94 145 VAL B N 1
ATOM 5301 C CA . VAL B 1 145 ? -6.863 -5.648 -19.328 1 77.94 145 VAL B CA 1
ATOM 5302 C C . VAL B 1 145 ? -6.312 -7.008 -19.75 1 77.94 145 VAL B C 1
ATOM 5304 O O . VAL B 1 145 ? -5.094 -7.184 -19.859 1 77.94 145 VAL B O 1
ATOM 5307 N N . LEU B 1 146 ? -7.137 -7.922 -20.031 1 79.06 146 LEU B N 1
ATOM 5308 C CA . LEU B 1 146 ? -6.719 -9.258 -20.453 1 79.06 146 LEU B CA 1
ATOM 5309 C C . LEU B 1 146 ? -5.902 -9.195 -21.734 1 79.06 146 LEU B C 1
ATOM 5311 O O . LEU B 1 146 ? -4.902 -9.898 -21.875 1 79.06 146 LEU B O 1
ATOM 5315 N N . ASN B 1 147 ? -6.273 -8.32 -22.594 1 78.69 147 ASN B N 1
ATOM 5316 C CA . ASN B 1 147 ? -5.531 -8.164 -23.844 1 78.69 147 ASN B CA 1
ATOM 5317 C C . ASN B 1 147 ? -4.133 -7.598 -23.594 1 78.69 147 ASN B C 1
ATOM 5319 O O . ASN B 1 147 ? -3.178 -7.984 -24.266 1 78.69 147 ASN B O 1
ATOM 5323 N N . ALA B 1 148 ? -4.07 -6.801 -22.656 1 77.81 148 ALA B N 1
ATOM 5324 C CA . ALA B 1 148 ? -2.781 -6.195 -22.328 1 77.81 148 ALA B CA 1
ATOM 5325 C C . ALA B 1 148 ? -1.827 -7.23 -21.734 1 77.81 148 ALA B C 1
ATOM 5327 O O . ALA B 1 148 ? -0.609 -7.121 -21.891 1 77.81 148 ALA B O 1
ATOM 5328 N N . PHE B 1 149 ? -2.334 -8.219 -21.141 1 82 149 PHE B N 1
ATOM 5329 C CA . PHE B 1 149 ? -1.521 -9.258 -20.531 1 82 149 PHE B CA 1
ATOM 5330 C C . PHE B 1 149 ? -0.93 -10.188 -21.578 1 82 149 PHE B C 1
ATOM 5332 O O . PHE B 1 149 ? 0.095 -10.828 -21.344 1 82 149 PHE B O 1
ATOM 5339 N N . MET B 1 150 ? -1.521 -10.172 -22.734 1 83.44 150 MET B N 1
ATOM 5340 C CA . MET B 1 150 ? -1.133 -11.164 -23.734 1 83.44 150 MET B CA 1
ATOM 5341 C C . MET B 1 150 ? -0.177 -10.555 -24.75 1 83.44 150 MET B C 1
ATOM 5343 O O . MET B 1 150 ? 0.053 -11.133 -25.812 1 83.44 150 MET B O 1
ATOM 5347 N N . VAL B 1 151 ? 0.333 -9.336 -24.375 1 82.12 151 VAL B N 1
ATOM 5348 C CA . VAL B 1 151 ? 1.328 -8.703 -25.234 1 82.12 151 VAL B CA 1
ATOM 5349 C C . VAL B 1 151 ? 2.5 -8.203 -24.391 1 82.12 151 VAL B C 1
ATOM 5351 O O . VAL B 1 151 ? 2.324 -7.852 -23.219 1 82.12 151 VAL B O 1
ATOM 5354 N N . PRO B 1 152 ? 3.695 -8.156 -25.047 1 80.06 152 PRO B N 1
ATOM 5355 C CA . PRO B 1 152 ? 4.805 -7.543 -24.312 1 80.06 152 PRO B CA 1
ATOM 5356 C C . PRO B 1 152 ? 4.488 -6.121 -23.859 1 80.06 152 PRO B C 1
ATOM 5358 O O . PRO B 1 152 ? 3.861 -5.355 -24.578 1 80.06 152 PRO B O 1
ATOM 5361 N N . PRO B 1 153 ? 4.973 -5.746 -22.672 1 79.31 153 PRO B N 1
ATOM 5362 C CA . PRO B 1 153 ? 4.449 -4.539 -22.031 1 79.31 153 PRO B CA 1
ATOM 5363 C C . PRO B 1 153 ? 5.242 -3.287 -22.406 1 79.31 153 PRO B C 1
ATOM 5365 O O . PRO B 1 153 ? 5.605 -2.504 -21.516 1 79.31 153 PRO B O 1
ATOM 5368 N N . SER B 1 154 ? 5.504 -3.061 -23.578 1 74.69 154 SER B N 1
ATOM 5369 C CA . SER B 1 154 ? 6.047 -1.762 -23.953 1 74.69 154 SER B CA 1
ATOM 5370 C C . SER B 1 154 ? 4.984 -0.671 -23.875 1 74.69 154 SER B C 1
ATOM 5372 O O . SER B 1 154 ? 3.787 -0.958 -23.938 1 74.69 154 SER B O 1
ATOM 5374 N N . SER B 1 155 ? 5.457 0.548 -23.547 1 69.56 155 SER B N 1
ATOM 5375 C CA . SER B 1 155 ? 4.512 1.656 -23.469 1 69.56 155 SER B CA 1
ATOM 5376 C C . SER B 1 155 ? 3.629 1.717 -24.719 1 69.56 155 SER B C 1
ATOM 5378 O O . SER B 1 155 ? 2.424 1.958 -24.625 1 69.56 155 SER B O 1
ATOM 5380 N N . LYS B 1 156 ? 4.234 1.45 -25.812 1 67 156 LYS B N 1
ATOM 5381 C CA . LYS B 1 156 ? 3.508 1.479 -27.078 1 67 156 LYS B CA 1
ATOM 5382 C C . LYS B 1 156 ? 2.445 0.384 -27.125 1 67 156 LYS B C 1
ATOM 5384 O O . LYS B 1 156 ? 1.298 0.641 -27.484 1 67 156 LYS B O 1
ATOM 5389 N N . ASN B 1 157 ? 2.861 -0.859 -26.703 1 69.06 157 ASN B N 1
ATOM 5390 C CA . ASN B 1 157 ? 1.954 -2 -26.766 1 69.06 157 ASN B CA 1
ATOM 5391 C C . ASN B 1 157 ? 0.785 -1.842 -25.797 1 69.06 157 ASN B C 1
ATOM 5393 O O . ASN B 1 157 ? -0.357 -2.152 -26.141 1 69.06 157 ASN B O 1
ATOM 5397 N N . ILE B 1 158 ? 1.123 -1.364 -24.656 1 68.81 158 ILE B N 1
ATOM 5398 C CA . ILE B 1 158 ? 0.083 -1.193 -23.656 1 68.81 158 ILE B CA 1
ATOM 5399 C C . ILE B 1 158 ? -0.904 -0.119 -24.109 1 68.81 158 ILE B C 1
ATOM 5401 O O . ILE B 1 158 ? -2.119 -0.311 -24.031 1 68.81 158 ILE B O 1
ATOM 5405 N N . PHE B 1 159 ? -0.351 0.981 -24.578 1 67.75 159 PHE B N 1
ATOM 5406 C CA . PHE B 1 159 ? -1.188 2.07 -25.078 1 67.75 159 PHE B CA 1
ATOM 5407 C C . PHE B 1 159 ? -2.07 1.603 -26.219 1 67.75 159 PHE B C 1
ATOM 5409 O O . PHE B 1 159 ? -3.268 1.894 -26.25 1 67.75 159 PHE B O 1
ATOM 5416 N N . MET B 1 160 ? -1.488 0.858 -27.109 1 65.31 160 MET B N 1
ATOM 5417 C CA . MET B 1 160 ? -2.213 0.37 -28.281 1 65.31 160 MET B CA 1
ATOM 5418 C C . MET B 1 160 ? -3.328 -0.587 -27.859 1 65.31 160 MET B C 1
ATOM 5420 O O . MET B 1 160 ? -4.438 -0.52 -28.406 1 65.31 160 MET B O 1
ATOM 5424 N N . GLU B 1 161 ? -3.02 -1.365 -26.938 1 69.06 161 GLU B N 1
ATOM 5425 C CA . GLU B 1 161 ? -4.02 -2.34 -26.516 1 69.06 161 GLU B CA 1
ATOM 5426 C C . GLU B 1 161 ? -5.16 -1.664 -25.75 1 69.06 161 GLU B C 1
ATOM 5428 O O . GLU B 1 161 ? -6.324 -2.037 -25.906 1 69.06 161 GLU B O 1
ATOM 5433 N N . LEU B 1 162 ? -4.793 -0.723 -24.969 1 66.06 162 LEU B N 1
ATOM 5434 C CA . LEU B 1 162 ? -5.82 0.023 -24.266 1 66.06 162 LEU B CA 1
ATOM 5435 C C . LEU B 1 162 ? -6.691 0.814 -25.234 1 66.06 162 LEU B C 1
ATOM 5437 O O . LEU B 1 162 ? -7.914 0.875 -25.062 1 66.06 162 LEU B O 1
ATOM 5441 N N . ALA B 1 163 ? -6.062 1.418 -26.203 1 65.69 163 ALA B N 1
ATOM 5442 C CA . ALA B 1 163 ? -6.785 2.166 -27.234 1 65.69 163 ALA B CA 1
ATOM 5443 C C . ALA B 1 163 ? -7.715 1.253 -28.031 1 65.69 163 ALA B C 1
ATOM 5445 O O . ALA B 1 163 ? -8.867 1.61 -28.297 1 65.69 163 ALA B O 1
ATOM 5446 N N . LYS B 1 164 ? -7.27 0.085 -28.469 1 64.44 164 LYS B N 1
ATOM 5447 C CA . LYS B 1 164 ? -8.078 -0.896 -29.188 1 64.44 164 LYS B CA 1
ATOM 5448 C C . LYS B 1 164 ? -9.281 -1.33 -28.344 1 64.44 164 LYS B C 1
ATOM 5450 O O . LYS B 1 164 ? -10.383 -1.505 -28.875 1 64.44 164 LYS B O 1
ATOM 5455 N N . GLY B 1 165 ? -8.914 -1.529 -27.094 1 63.62 165 GLY B N 1
ATOM 5456 C CA . GLY B 1 165 ? -9.977 -1.906 -26.188 1 63.62 165 GLY B CA 1
ATOM 5457 C C . GLY B 1 165 ? -11.094 -0.881 -26.125 1 63.62 165 GLY B C 1
ATOM 5458 O O . GLY B 1 165 ? -12.273 -1.241 -26.078 1 63.62 165 GLY B O 1
ATOM 5459 N N . GLN B 1 166 ? -10.695 0.321 -26.172 1 61.16 166 GLN B N 1
ATOM 5460 C CA . GLN B 1 166 ? -11.672 1.405 -26.172 1 61.16 166 GLN B CA 1
ATOM 5461 C C . GLN B 1 166 ? -12.492 1.411 -27.453 1 61.16 166 GLN B C 1
ATOM 5463 O O . GLN B 1 166 ? -13.695 1.702 -27.422 1 61.16 166 GLN B O 1
ATOM 5468 N N . MET B 1 167 ? -11.852 1.087 -28.5 1 53.97 167 MET B N 1
ATOM 5469 C CA . MET B 1 167 ? -12.523 1.079 -29.797 1 53.97 167 MET B CA 1
ATOM 5470 C C . MET B 1 167 ? -13.461 -0.118 -29.922 1 53.97 167 MET B C 1
ATOM 5472 O O . MET B 1 167 ? -14.562 0.006 -30.453 1 53.97 167 MET B O 1
ATOM 5476 N N . ARG B 1 168 ? -13.109 -1.327 -29.641 1 54.53 168 ARG B N 1
ATOM 5477 C CA . ARG B 1 168 ? -13.875 -2.559 -29.828 1 54.53 168 ARG B CA 1
ATOM 5478 C C . ARG B 1 168 ? -14.938 -2.717 -28.75 1 54.53 168 ARG B C 1
ATOM 5480 O O . ARG B 1 168 ? -16.016 -3.25 -29.016 1 54.53 168 ARG B O 1
ATOM 5487 N N . GLY B 1 169 ? -14.555 -2.592 -27.625 1 56.97 169 GLY B N 1
ATOM 5488 C CA . GLY B 1 169 ? -15.383 -2.98 -26.5 1 56.97 169 GLY B CA 1
ATOM 5489 C C . GLY B 1 169 ? -16.25 -1.849 -25.969 1 56.97 169 GLY B C 1
ATOM 5490 O O . GLY B 1 169 ? -17.094 -2.057 -25.094 1 56.97 169 GLY B O 1
ATOM 5491 N N . GLY B 1 170 ? -16.172 -0.606 -26.672 1 57.34 170 GLY B N 1
ATOM 5492 C CA . GLY B 1 170 ? -16.828 0.603 -26.188 1 57.34 170 GLY B CA 1
ATOM 5493 C C . GLY B 1 170 ? -16.031 1.296 -25.094 1 57.34 170 GLY B C 1
ATOM 5494 O O . GLY B 1 170 ? -15 0.792 -24.641 1 57.34 170 GLY B O 1
ATOM 5495 N N . ARG B 1 171 ? -16.578 2.309 -24.719 1 62.72 171 ARG B N 1
ATOM 5496 C CA . ARG B 1 171 ? -15.906 3.174 -23.75 1 62.72 171 ARG B CA 1
ATOM 5497 C C . ARG B 1 171 ? -15.797 2.496 -22.391 1 62.72 171 ARG B C 1
ATOM 5499 O O . ARG B 1 171 ? -16.781 1.988 -21.859 1 62.72 171 ARG B O 1
ATOM 5506 N N . MET B 1 172 ? -14.531 2.223 -21.938 1 68.81 172 MET B N 1
ATOM 5507 C CA . MET B 1 172 ? -14.258 1.686 -20.594 1 68.81 172 MET B CA 1
ATOM 5508 C C . MET B 1 172 ? -15.195 2.297 -19.562 1 68.81 172 MET B C 1
ATOM 5510 O O . MET B 1 172 ? -15.68 1.601 -18.672 1 68.81 172 MET B O 1
ATOM 5514 N N . PHE B 1 173 ? -15.406 3.521 -19.859 1 72.38 173 PHE B N 1
ATOM 5515 C CA . PHE B 1 173 ? -16.281 4.254 -18.953 1 72.38 173 PHE B CA 1
ATOM 5516 C C . PHE B 1 173 ? -17.406 4.938 -19.719 1 72.38 173 PHE B C 1
ATOM 5518 O O . PHE B 1 173 ? -17.234 5.328 -20.875 1 72.38 173 PHE B O 1
ATOM 5525 N N . LYS B 1 174 ? -18.609 5.09 -19.141 1 72.81 174 LYS B N 1
ATOM 5526 C CA . LYS B 1 174 ? -19.656 5.945 -19.688 1 72.81 174 LYS B CA 1
ATOM 5527 C C . LYS B 1 174 ? -19.219 7.406 -19.719 1 72.81 174 LYS B C 1
ATOM 5529 O O . LYS B 1 174 ? -18.312 7.801 -18.969 1 72.81 174 LYS B O 1
ATOM 5534 N N . LYS B 1 175 ? -19.812 8.172 -20.625 1 70.25 175 LYS B N 1
ATOM 5535 C CA . LYS B 1 175 ? -19.5 9.594 -20.734 1 70.25 175 LYS B CA 1
ATOM 5536 C C . LYS B 1 175 ? -19.656 10.312 -19.406 1 70.25 175 LYS B C 1
ATOM 5538 O O . LYS B 1 175 ? -20.688 10.164 -18.734 1 70.25 175 LYS B O 1
ATOM 5543 N N . GLY B 1 176 ? -18.578 10.961 -18.938 1 73.81 176 GLY B N 1
ATOM 5544 C CA . GLY B 1 176 ? -18.625 11.734 -17.703 1 73.81 176 GLY B CA 1
ATOM 5545 C C . GLY B 1 176 ? -18.156 10.953 -16.5 1 73.81 176 GLY B C 1
ATOM 5546 O O . GLY B 1 176 ? -18.016 11.516 -15.406 1 73.81 176 GLY B O 1
ATOM 5547 N N . GLU B 1 177 ? -17.844 9.648 -16.641 1 80.12 177 GLU B N 1
ATOM 5548 C CA . GLU B 1 177 ? -17.469 8.82 -15.5 1 80.12 177 GLU B CA 1
ATOM 5549 C C . GLU B 1 177 ? -16 8.43 -15.562 1 80.12 177 GLU B C 1
ATOM 5551 O O . GLU B 1 177 ? -15.547 7.574 -14.797 1 80.12 177 GLU B O 1
ATOM 5556 N N . GLN B 1 178 ? -15.328 9.109 -16.438 1 82.69 178 GLN B N 1
ATOM 5557 C CA . GLN B 1 178 ? -13.945 8.719 -16.703 1 82.69 178 GLN B CA 1
ATOM 5558 C C . GLN B 1 178 ? -13.062 8.953 -15.484 1 82.69 178 GLN B C 1
ATOM 5560 O O . GLN B 1 178 ? -12.336 8.055 -15.055 1 82.69 178 GLN B O 1
ATOM 5565 N N . ALA B 1 179 ? -13.219 10.109 -14.914 1 83.19 179 ALA B N 1
ATOM 5566 C CA . ALA B 1 179 ? -12.375 10.438 -13.773 1 83.19 179 ALA B CA 1
ATOM 5567 C C . ALA B 1 179 ? -12.695 9.547 -12.578 1 83.19 179 ALA B C 1
ATOM 5569 O O . ALA B 1 179 ? -11.797 9.039 -11.914 1 83.19 179 ALA B O 1
ATOM 5570 N N . GLY B 1 180 ? -13.961 9.352 -12.422 1 86.25 180 GLY B N 1
ATOM 5571 C CA . GLY B 1 180 ? -14.383 8.469 -11.344 1 86.25 180 GLY B CA 1
ATOM 5572 C C . GLY B 1 180 ? -13.961 7.031 -11.555 1 86.25 180 GLY B C 1
ATOM 5573 O O . GLY B 1 180 ? -13.578 6.344 -10.602 1 86.25 180 GLY B O 1
ATOM 5574 N N . GLY B 1 181 ? -14.047 6.602 -12.758 1 89 181 GLY B N 1
ATOM 5575 C CA . GLY B 1 181 ? -13.594 5.262 -13.094 1 89 181 GLY B CA 1
ATOM 5576 C C . GLY B 1 181 ? -12.102 5.062 -12.891 1 89 181 GLY B C 1
ATOM 5577 O O . GLY B 1 181 ? -11.68 4.051 -12.336 1 89 181 GLY B O 1
ATOM 5578 N N . LEU B 1 182 ? -11.391 6.043 -13.344 1 89.19 182 LEU B N 1
ATOM 5579 C CA . LEU B 1 182 ? -9.945 5.984 -13.164 1 89.19 182 LEU B CA 1
ATOM 5580 C C . LEU B 1 182 ? -9.586 5.996 -11.68 1 89.19 182 LEU B C 1
ATOM 5582 O O . LEU B 1 182 ? -8.664 5.289 -11.258 1 89.19 182 LEU B O 1
ATOM 5586 N N . GLN B 1 183 ? -10.242 6.809 -10.898 1 91.56 183 GLN B N 1
ATOM 5587 C CA . GLN B 1 183 ? -10.023 6.844 -9.453 1 91.56 183 GLN B CA 1
ATOM 5588 C C . GLN B 1 183 ? -10.227 5.469 -8.836 1 91.56 183 GLN B C 1
ATOM 5590 O O . GLN B 1 183 ? -9.453 5.047 -7.969 1 91.56 183 GLN B O 1
ATOM 5595 N N . LYS B 1 184 ? -11.273 4.809 -9.281 1 92 184 LYS B N 1
ATOM 5596 C CA . LYS B 1 184 ? -11.57 3.475 -8.766 1 92 184 LYS B CA 1
ATOM 5597 C C . LYS B 1 184 ? -10.453 2.494 -9.102 1 92 184 LYS B C 1
ATOM 5599 O O . LYS B 1 184 ? -10.062 1.679 -8.266 1 92 184 LYS B O 1
ATOM 5604 N N . ILE B 1 185 ? -9.945 2.588 -10.273 1 90.88 185 ILE B N 1
ATOM 5605 C CA . ILE B 1 185 ? -8.852 1.729 -10.719 1 90.88 185 ILE B CA 1
ATOM 5606 C C . ILE B 1 185 ? -7.605 2.012 -9.883 1 90.88 185 ILE B C 1
ATOM 5608 O O . ILE B 1 185 ? -6.875 1.089 -9.516 1 90.88 185 ILE B O 1
ATOM 5612 N N . MET B 1 186 ? -7.422 3.232 -9.516 1 92.12 186 MET B N 1
ATOM 5613 C CA . MET B 1 186 ? -6.223 3.645 -8.789 1 92.12 186 MET B CA 1
ATOM 5614 C C . MET B 1 186 ? -6.406 3.451 -7.285 1 92.12 186 MET B C 1
ATOM 5616 O O . MET B 1 186 ? -5.457 3.613 -6.516 1 92.12 186 MET B O 1
ATOM 5620 N N . SER B 1 187 ? -7.621 3.059 -6.875 1 94.56 187 SER B N 1
ATOM 5621 C CA . SER B 1 187 ? -7.906 2.812 -5.465 1 94.56 187 SER B CA 1
ATOM 5622 C C . SER B 1 187 ? -7.41 1.438 -5.031 1 94.56 187 SER B C 1
ATOM 5624 O O . SER B 1 187 ? -6.918 0.663 -5.855 1 94.56 187 SER B O 1
ATOM 5626 N N . SER B 1 188 ? -7.43 1.185 -3.758 1 95.31 188 SER B N 1
ATOM 5627 C CA . SER B 1 188 ? -7.133 -0.145 -3.236 1 95.31 188 SER B CA 1
ATOM 5628 C C . SER B 1 188 ? -8.336 -1.074 -3.379 1 95.31 188 SER B C 1
ATOM 5630 O O . SER B 1 188 ? -9.477 -0.619 -3.393 1 95.31 188 SER B O 1
ATOM 5632 N N . TYR B 1 189 ? -8.094 -2.318 -3.473 1 97 189 TYR B N 1
ATOM 5633 C CA . TYR B 1 189 ? -9.219 -3.236 -3.621 1 97 189 TYR B CA 1
ATOM 5634 C C . TYR B 1 189 ? -10.062 -3.271 -2.355 1 97 189 TYR B C 1
ATOM 5636 O O . TYR B 1 189 ? -11.281 -3.477 -2.418 1 97 189 TYR B O 1
ATOM 5644 N N . GLY B 1 190 ? -9.438 -3.045 -1.195 1 97.19 190 GLY B N 1
ATOM 5645 C CA . GLY B 1 190 ? -10.227 -2.939 0.019 1 97.19 190 GLY B CA 1
ATOM 5646 C C . GLY B 1 190 ? -11.258 -1.824 -0.034 1 97.19 190 GLY B C 1
ATOM 5647 O O . GLY B 1 190 ? -12.414 -2.025 0.33 1 97.19 190 GLY B O 1
ATOM 5648 N N . LYS B 1 191 ? -10.82 -0.688 -0.514 1 96.12 191 LYS B N 1
ATOM 5649 C CA . LYS B 1 191 ? -11.727 0.449 -0.628 1 96.12 191 LYS B CA 1
ATOM 5650 C C . LYS B 1 191 ? -12.805 0.187 -1.672 1 96.12 191 LYS B C 1
ATOM 5652 O O . LYS B 1 191 ? -13.977 0.529 -1.464 1 96.12 191 LYS B O 1
ATOM 5657 N N . VAL B 1 192 ? -12.422 -0.365 -2.795 1 96.81 192 VAL B N 1
ATOM 5658 C CA . VAL B 1 192 ? -13.359 -0.668 -3.873 1 96.81 192 VAL B CA 1
ATOM 5659 C C . VAL B 1 192 ? -14.469 -1.576 -3.352 1 96.81 192 VAL B C 1
ATOM 5661 O O . VAL B 1 192 ? -15.648 -1.347 -3.629 1 96.81 192 VAL B O 1
ATOM 5664 N N . VAL B 1 193 ? -14.102 -2.564 -2.598 1 98.06 193 VAL B N 1
ATOM 5665 C CA . VAL B 1 193 ? -15.07 -3.506 -2.045 1 98.06 193 VAL B CA 1
ATOM 5666 C C . VAL B 1 193 ? -15.938 -2.807 -0.997 1 98.06 193 VAL B C 1
ATOM 5668 O O . VAL B 1 193 ? -17.156 -2.945 -0.999 1 98.06 193 VAL B O 1
ATOM 5671 N N . ASP B 1 194 ? -15.312 -2.061 -0.16 1 96.88 194 ASP B N 1
ATOM 5672 C CA . ASP B 1 194 ? -16.031 -1.365 0.908 1 96.88 194 ASP B CA 1
ATOM 5673 C C . ASP B 1 194 ? -17.062 -0.397 0.337 1 96.88 194 ASP B C 1
ATOM 5675 O O . ASP B 1 194 ? -18.156 -0.263 0.88 1 96.88 194 ASP B O 1
ATOM 5679 N N . ASP B 1 195 ? -16.734 0.279 -0.731 1 95.88 195 ASP B N 1
ATOM 5680 C CA . ASP B 1 195 ? -17.625 1.249 -1.369 1 95.88 195 ASP B CA 1
ATOM 5681 C C . ASP B 1 195 ? -18.797 0.554 -2.061 1 95.88 195 ASP B C 1
ATOM 5683 O O . ASP B 1 195 ? -19.891 1.105 -2.139 1 95.88 195 ASP B O 1
ATOM 5687 N N . ALA B 1 196 ? -18.547 -0.593 -2.521 1 96.75 196 ALA B N 1
ATOM 5688 C CA . ALA B 1 196 ? -19.5 -1.243 -3.414 1 96.75 196 ALA B CA 1
ATOM 5689 C C . ALA B 1 196 ? -20.547 -2.023 -2.623 1 96.75 196 ALA B C 1
ATOM 5691 O O . ALA B 1 196 ? -21.672 -2.211 -3.09 1 96.75 196 ALA B O 1
ATOM 5692 N N . PHE B 1 197 ? -20.234 -2.469 -1.406 1 97.94 197 PHE B N 1
ATOM 5693 C CA . PHE B 1 197 ? -21.109 -3.428 -0.75 1 97.94 197 PHE B CA 1
ATOM 5694 C C . PHE B 1 197 ? -21.484 -2.955 0.651 1 97.94 197 PHE B C 1
ATOM 5696 O O . PHE B 1 197 ? -20.734 -2.207 1.277 1 97.94 197 PHE B O 1
ATOM 5703 N N . GLU B 1 198 ? -22.625 -3.449 1.111 1 97.38 198 GLU B N 1
ATOM 5704 C CA . GLU B 1 198 ? -23.125 -3.09 2.43 1 97.38 198 GLU B CA 1
ATOM 5705 C C . GLU B 1 198 ? -22.938 -4.227 3.43 1 97.38 198 GLU B C 1
ATOM 5707 O O . GLU B 1 198 ? -22.516 -3.992 4.57 1 97.38 198 GLU B O 1
ATOM 5712 N N . SER B 1 199 ? -23.156 -5.414 3.014 1 97.88 199 SER B N 1
ATOM 5713 C CA . SER B 1 199 ? -23.094 -6.578 3.893 1 97.88 199 SER B CA 1
ATOM 5714 C C . SER B 1 199 ? -21.672 -6.848 4.355 1 97.88 199 SER B C 1
ATOM 5716 O O . SER B 1 199 ? -20.75 -6.953 3.533 1 97.88 199 SER B O 1
ATOM 5718 N N . PRO B 1 200 ? -21.516 -7.02 5.688 1 97.31 200 PRO B N 1
ATOM 5719 C CA . PRO B 1 200 ? -20.172 -7.371 6.16 1 97.31 200 PRO B CA 1
ATOM 5720 C C . PRO B 1 200 ? -19.688 -8.711 5.613 1 97.31 200 PRO B C 1
ATOM 5722 O O . PRO B 1 200 ? -18.484 -8.914 5.438 1 97.31 200 PRO B O 1
ATOM 5725 N N . HIS B 1 201 ? -20.641 -9.602 5.289 1 97.62 201 HIS B N 1
ATOM 5726 C CA . HIS B 1 201 ? -20.266 -10.914 4.754 1 97.62 201 HIS B CA 1
ATOM 5727 C C . HIS B 1 201 ? -19.781 -10.797 3.312 1 97.62 201 HIS B C 1
ATOM 5729 O O . HIS B 1 201 ? -18.797 -11.43 2.941 1 97.62 201 HIS B O 1
ATOM 5735 N N . MET B 1 202 ? -20.469 -9.945 2.533 1 98 202 MET B N 1
ATOM 5736 C CA . MET B 1 202 ? -20 -9.703 1.166 1 98 202 MET B CA 1
ATOM 5737 C C . MET B 1 202 ? -18.625 -9.062 1.156 1 98 202 MET B C 1
ATOM 5739 O O . MET B 1 202 ? -17.75 -9.453 0.375 1 98 202 MET B O 1
ATOM 5743 N N . LYS B 1 203 ? -18.422 -8.125 2.084 1 98.38 203 LYS B N 1
ATOM 5744 C CA . LYS B 1 203 ? -17.141 -7.43 2.172 1 98.38 203 LYS B CA 1
ATOM 5745 C C . LYS B 1 203 ? -16.016 -8.391 2.557 1 98.38 203 LYS B C 1
ATOM 5747 O O . LYS B 1 203 ? -14.938 -8.367 1.956 1 98.38 203 LYS B O 1
ATOM 5752 N N . ALA B 1 204 ? -16.281 -9.25 3.506 1 98.12 204 ALA B N 1
ATOM 5753 C CA . ALA B 1 204 ? -15.273 -10.219 3.945 1 98.12 204 ALA B CA 1
ATOM 5754 C C . ALA B 1 204 ? -14.922 -11.195 2.824 1 98.12 204 ALA B C 1
ATOM 5756 O O . ALA B 1 204 ? -13.75 -11.43 2.537 1 98.12 204 ALA B O 1
ATOM 5757 N N . ALA B 1 205 ? -15.891 -11.727 2.139 1 98 205 ALA B N 1
ATOM 5758 C CA . ALA B 1 205 ? -15.695 -12.727 1.091 1 98 205 ALA B CA 1
ATOM 5759 C C . ALA B 1 205 ? -14.883 -12.156 -0.068 1 98 205 ALA B C 1
ATOM 5761 O O . ALA B 1 205 ? -13.883 -12.75 -0.486 1 98 205 ALA B O 1
ATOM 5762 N N . LEU B 1 206 ? -15.258 -10.969 -0.512 1 98.06 206 LEU B N 1
ATOM 5763 C CA . LEU B 1 206 ? -14.648 -10.414 -1.714 1 98.06 206 LEU B CA 1
ATOM 5764 C C . LEU B 1 206 ? -13.273 -9.836 -1.406 1 98.06 206 LEU B C 1
ATOM 5766 O O . LEU B 1 206 ? -12.375 -9.883 -2.248 1 98.06 206 LEU B O 1
ATOM 5770 N N . THR B 1 207 ? -13.094 -9.258 -0.22 1 98.25 207 THR B N 1
ATOM 5771 C CA . THR B 1 207 ? -11.773 -8.797 0.177 1 98.25 207 THR B CA 1
ATOM 5772 C C . THR B 1 207 ? -10.797 -9.969 0.298 1 98.25 207 THR B C 1
ATOM 5774 O O . THR B 1 207 ? -9.656 -9.883 -0.154 1 98.25 207 THR B O 1
ATOM 5777 N N . TRP B 1 208 ? -11.281 -11.031 0.872 1 98 208 TRP B N 1
ATOM 5778 C CA . TRP B 1 208 ? -10.414 -12.195 1.04 1 98 208 TRP B CA 1
ATOM 5779 C C . TRP B 1 208 ? -10.031 -12.789 -0.311 1 98 208 TRP B C 1
ATOM 5781 O O . TRP B 1 208 ? -8.859 -13.117 -0.538 1 98 208 TRP B O 1
ATOM 5791 N N . PHE B 1 209 ? -10.961 -12.906 -1.18 1 96.81 209 PHE B N 1
ATOM 5792 C CA . PHE B 1 209 ? -10.656 -13.438 -2.502 1 96.81 209 PHE B CA 1
ATOM 5793 C C . PHE B 1 209 ? -9.664 -12.539 -3.229 1 96.81 209 PHE B C 1
ATOM 5795 O O . PHE B 1 209 ? -8.711 -13.031 -3.844 1 96.81 209 PHE B O 1
ATOM 5802 N N . ALA B 1 210 ? -9.828 -11.195 -3.15 1 96.5 210 ALA B N 1
ATOM 5803 C CA . ALA B 1 210 ? -8.938 -10.25 -3.809 1 96.5 210 ALA B CA 1
ATOM 5804 C C . ALA B 1 210 ? -7.527 -10.32 -3.221 1 96.5 210 ALA B C 1
ATOM 5806 O O . ALA B 1 210 ? -6.539 -10.148 -3.936 1 96.5 210 ALA B O 1
ATOM 5807 N N . ALA B 1 211 ? -7.445 -10.594 -1.98 1 95.94 211 ALA B N 1
ATOM 5808 C CA . ALA B 1 211 ? -6.18 -10.586 -1.255 1 95.94 211 ALA B CA 1
ATOM 5809 C C . ALA B 1 211 ? -5.266 -11.711 -1.735 1 95.94 211 ALA B C 1
ATOM 5811 O O . ALA B 1 211 ? -4.043 -11.641 -1.566 1 95.94 211 ALA B O 1
ATOM 5812 N N . GLN B 1 212 ? -5.785 -12.688 -2.377 1 91 212 GLN B N 1
ATOM 5813 C CA . GLN B 1 212 ? -5 -13.844 -2.812 1 91 212 GLN B CA 1
ATOM 5814 C C . GLN B 1 212 ? -3.99 -13.445 -3.885 1 91 212 GLN B C 1
ATOM 5816 O O . GLN B 1 212 ? -3.066 -14.203 -4.188 1 91 212 GLN B O 1
ATOM 5821 N N . SER B 1 213 ? -4.113 -12.141 -4.324 1 83.19 213 SER B N 1
ATOM 5822 C CA . SER B 1 213 ? -3.229 -11.656 -5.379 1 83.19 213 SER B CA 1
ATOM 5823 C C . SER B 1 213 ? -1.938 -11.086 -4.801 1 83.19 213 SER B C 1
ATOM 5825 O O . SER B 1 213 ? -1.014 -10.75 -5.543 1 83.19 213 SER B O 1
ATOM 5827 N N . GLY B 1 214 ? -1.907 -10.898 -3.52 1 87.69 214 GLY B N 1
ATOM 5828 C CA . GLY B 1 214 ? -0.62 -10.57 -2.93 1 87.69 214 GLY B CA 1
ATOM 5829 C C . GLY B 1 214 ? -0.649 -9.289 -2.115 1 87.69 214 GLY B C 1
ATOM 5830 O O . GLY B 1 214 ? -0.377 -9.305 -0.914 1 87.69 214 GLY B O 1
ATOM 5831 N N . PRO B 1 215 ? -1.015 -8.148 -2.709 1 90.81 215 PRO B N 1
ATOM 5832 C CA . PRO B 1 215 ? -1.013 -6.883 -1.972 1 90.81 215 PRO B CA 1
ATOM 5833 C C . PRO B 1 215 ? -2.047 -6.852 -0.849 1 90.81 215 PRO B C 1
ATOM 5835 O O . PRO B 1 215 ? -3.016 -7.617 -0.877 1 90.81 215 PRO B O 1
ATOM 5838 N N . THR B 1 216 ? -1.794 -6.066 0.112 1 93.75 216 THR B N 1
ATOM 5839 C CA . THR B 1 216 ? -2.758 -5.914 1.197 1 93.75 216 THR B CA 1
ATOM 5840 C C . THR B 1 216 ? -3.957 -5.09 0.741 1 93.75 216 THR B C 1
ATOM 5842 O O . THR B 1 216 ? -3.896 -4.406 -0.285 1 93.75 216 THR B O 1
ATOM 5845 N N . PRO B 1 217 ? -5.043 -5.148 1.479 1 95.31 217 PRO B N 1
ATOM 5846 C CA . PRO B 1 217 ? -6.289 -4.52 1.042 1 95.31 217 PRO B CA 1
ATOM 5847 C C . PRO B 1 217 ? -6.172 -3 0.915 1 95.31 217 PRO B C 1
ATOM 5849 O O . PRO B 1 217 ? -6.996 -2.367 0.254 1 95.31 217 PRO B O 1
ATOM 5852 N N . ASP B 1 218 ? -5.18 -2.381 1.46 1 92 218 ASP B N 1
ATOM 5853 C CA . ASP B 1 218 ? -5.066 -0.925 1.438 1 92 218 ASP B CA 1
ATOM 5854 C C . ASP B 1 218 ? -4.078 -0.465 0.369 1 92 218 ASP B C 1
ATOM 5856 O O . ASP B 1 218 ? -3.84 0.734 0.212 1 92 218 ASP B O 1
ATOM 5860 N N . HIS B 1 219 ? -3.539 -1.381 -0.356 1 92.75 219 HIS B N 1
ATOM 5861 C CA . HIS B 1 219 ? -2.541 -1.052 -1.366 1 92.75 219 HIS B CA 1
ATOM 5862 C C . HIS B 1 219 ? -3.176 -0.34 -2.557 1 92.75 219 HIS B C 1
ATOM 5864 O O . HIS B 1 219 ? -4.039 -0.903 -3.234 1 92.75 219 HIS B O 1
ATOM 5870 N N . PRO B 1 220 ? -2.713 0.854 -2.869 1 91.56 220 PRO B N 1
ATOM 5871 C CA . PRO B 1 220 ? -3.332 1.601 -3.967 1 91.56 220 PRO B CA 1
ATOM 5872 C C . PRO B 1 220 ? -3.062 0.974 -5.332 1 91.56 220 PRO B C 1
ATOM 5874 O O . PRO B 1 220 ? -2.145 0.162 -5.473 1 91.56 220 PRO B O 1
ATOM 5877 N N . ALA B 1 221 ? -3.873 1.354 -6.266 1 91.88 221 ALA B N 1
ATOM 5878 C CA . ALA B 1 221 ? -3.785 0.909 -7.652 1 91.88 221 ALA B CA 1
ATOM 5879 C C . ALA B 1 221 ? -3.969 -0.603 -7.758 1 91.88 221 ALA B C 1
ATOM 5881 O O . ALA B 1 221 ? -3.348 -1.253 -8.602 1 91.88 221 ALA B O 1
ATOM 5882 N N . THR B 1 222 ? -4.688 -1.194 -6.789 1 93.88 222 THR B N 1
ATOM 5883 C CA . THR B 1 222 ? -4.977 -2.623 -6.809 1 93.88 222 THR B CA 1
ATOM 5884 C C . THR B 1 222 ? -6.477 -2.869 -6.93 1 93.88 222 THR B C 1
ATOM 5886 O O . THR B 1 222 ? -6.945 -3.996 -6.75 1 93.88 222 THR B O 1
ATOM 5889 N N . GLY B 1 223 ? -7.234 -1.815 -7.203 1 93.75 223 GLY B N 1
ATOM 5890 C CA . GLY B 1 223 ? -8.68 -1.936 -7.285 1 93.75 223 GLY B CA 1
ATOM 5891 C C . GLY B 1 223 ? -9.141 -3.076 -8.172 1 93.75 223 GLY B C 1
ATOM 5892 O O . GLY B 1 223 ? -10.078 -3.795 -7.836 1 93.75 223 GLY B O 1
ATOM 5893 N N . ASP B 1 224 ? -8.438 -3.303 -9.164 1 92.12 224 ASP B N 1
ATOM 5894 C CA . ASP B 1 224 ? -8.844 -4.301 -10.148 1 92.12 224 ASP B CA 1
ATOM 5895 C C . ASP B 1 224 ? -8.625 -5.715 -9.617 1 92.12 224 ASP B C 1
ATOM 5897 O O . ASP B 1 224 ? -9.125 -6.684 -10.188 1 92.12 224 ASP B O 1
ATOM 5901 N N . PHE B 1 225 ? -7.887 -5.906 -8.562 1 93.62 225 PHE B N 1
ATOM 5902 C CA . PHE B 1 225 ? -7.773 -7.227 -7.953 1 93.62 225 PHE B CA 1
ATOM 5903 C C . PHE B 1 225 ? -9.133 -7.715 -7.465 1 93.62 225 PHE B C 1
ATOM 5905 O O . PHE B 1 225 ? -9.43 -8.906 -7.527 1 93.62 225 PHE B O 1
ATOM 5912 N N . ALA B 1 226 ? -9.945 -6.777 -6.984 1 95.12 226 ALA B N 1
ATOM 5913 C CA . ALA B 1 226 ? -11.336 -7.117 -6.672 1 95.12 226 ALA B CA 1
ATOM 5914 C C . ALA B 1 226 ? -12.164 -7.246 -7.9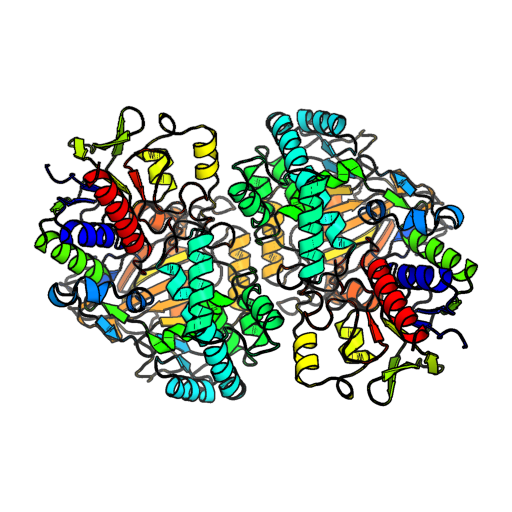45 1 95.12 226 ALA B C 1
ATOM 5916 O O . ALA B 1 226 ? -13.039 -8.109 -8.039 1 95.12 226 ALA B O 1
ATOM 5917 N N . GLY B 1 227 ? -11.844 -6.441 -8.914 1 93.06 227 GLY B N 1
ATOM 5918 C CA . GLY B 1 227 ? -12.602 -6.406 -10.156 1 93.06 227 GLY B CA 1
ATOM 5919 C C . GLY B 1 227 ? -12.453 -7.672 -10.977 1 93.06 227 GLY B C 1
ATOM 5920 O O . GLY B 1 227 ? -13.328 -8.008 -11.773 1 93.06 227 GLY B O 1
ATOM 5921 N N . TRP B 1 228 ? -11.398 -8.406 -10.688 1 89 228 TRP B N 1
ATOM 5922 C CA . TRP B 1 228 ? -11.133 -9.633 -11.422 1 89 228 TRP B CA 1
ATOM 5923 C C . TRP B 1 228 ? -12.266 -10.633 -11.234 1 89 228 TRP B C 1
ATOM 5925 O O . TRP B 1 228 ? -12.445 -11.539 -12.055 1 89 228 TRP B O 1
ATOM 5935 N N . GLN B 1 229 ? -12.984 -10.477 -10.227 1 89.56 229 GLN B N 1
ATOM 5936 C CA . GLN B 1 229 ? -14.156 -11.297 -9.961 1 89.56 229 GLN B CA 1
ATOM 5937 C C . GLN B 1 229 ? -15.094 -11.32 -11.164 1 89.56 229 GLN B C 1
ATOM 5939 O O . GLN B 1 229 ? -15.742 -12.336 -11.438 1 89.56 229 GLN B O 1
ATOM 5944 N N . SER B 1 230 ? -15.133 -10.258 -11.859 1 91.69 230 SER B N 1
ATOM 5945 C CA . SER B 1 230 ? -16.047 -10.148 -13 1 91.69 230 SER B CA 1
ATOM 5946 C C . SER B 1 230 ? -15.648 -11.125 -14.109 1 91.69 230 SER B C 1
ATOM 5948 O O . SER B 1 230 ? -16.516 -11.633 -14.828 1 91.69 230 SER B O 1
ATOM 5950 N N . MET B 1 231 ? -14.398 -11.398 -14.188 1 89.75 231 MET B N 1
ATOM 5951 C CA . MET B 1 231 ? -13.906 -12.273 -15.25 1 89.75 231 MET B CA 1
ATOM 5952 C C . MET B 1 231 ? -14.227 -13.734 -14.945 1 89.75 231 MET B C 1
ATOM 5954 O O . MET B 1 231 ? -14.297 -14.562 -15.852 1 89.75 231 MET B O 1
ATOM 5958 N N . LEU B 1 232 ? -14.422 -14.016 -13.727 1 92.81 232 LEU B N 1
ATOM 5959 C CA . LEU B 1 232 ? -14.727 -15.383 -13.328 1 92.81 232 LEU B CA 1
ATOM 5960 C C . LEU B 1 232 ? -16.109 -15.797 -13.828 1 92.81 232 LEU B C 1
ATOM 5962 O O . LEU B 1 232 ? -16.375 -16.984 -14.031 1 92.81 232 LEU B O 1
ATOM 5966 N N . HIS B 1 233 ? -16.938 -14.797 -14.062 1 95.38 233 HIS B N 1
ATOM 5967 C CA . HIS B 1 233 ? -18.266 -15.086 -14.594 1 95.38 233 HIS B CA 1
ATOM 5968 C C . HIS B 1 233 ? -18.203 -15.43 -16.078 1 95.38 233 HIS B C 1
ATOM 5970 O O . HIS B 1 233 ? -19.172 -15.969 -16.625 1 95.38 233 HIS B O 1
ATOM 5976 N N . GLN B 1 234 ? -17.094 -15.211 -16.609 1 89.56 234 GLN B N 1
ATOM 5977 C CA . GLN B 1 234 ? -16.906 -15.555 -18.031 1 89.56 234 GLN B CA 1
ATOM 5978 C C . GLN B 1 234 ? -16.188 -16.891 -18.172 1 89.56 234 GLN B C 1
ATOM 5980 O O . GLN B 1 234 ? -16.672 -17.797 -18.859 1 89.56 234 GLN B O 1
ATOM 5985 N N . SER B 1 235 ? -15.125 -17 -17.516 1 89.69 235 SER B N 1
ATOM 5986 C CA . SER B 1 235 ? -14.266 -18.156 -17.75 1 89.69 235 SER B CA 1
ATOM 5987 C C . SER B 1 235 ? -14.547 -19.266 -16.734 1 89.69 235 SER B C 1
ATOM 5989 O O . SER B 1 235 ? -14.273 -20.438 -17 1 89.69 235 SER B O 1
ATOM 5991 N N . GLY B 1 236 ? -15.094 -18.875 -15.57 1 93.88 236 GLY B N 1
ATOM 5992 C CA . GLY B 1 236 ? -15.109 -19.812 -14.461 1 93.88 236 GLY B CA 1
ATOM 5993 C C . GLY B 1 236 ? -13.719 -20.203 -13.992 1 93.88 236 GLY B C 1
ATOM 5994 O O . GLY B 1 236 ? -12.742 -19.516 -14.305 1 93.88 236 GLY B O 1
ATOM 5995 N N . ALA B 1 237 ? -13.625 -21.156 -13.102 1 95.94 237 ALA B N 1
ATOM 5996 C CA . ALA B 1 237 ? -12.406 -21.812 -12.641 1 95.94 237 ALA B CA 1
ATOM 5997 C C . ALA B 1 237 ? -12.477 -23.312 -12.883 1 95.94 237 ALA B C 1
ATOM 5999 O O . ALA B 1 237 ? -13.562 -23.891 -12.969 1 95.94 237 ALA B O 1
ATOM 6000 N N . LYS B 1 238 ? -11.32 -23.906 -13.102 1 97.38 238 LYS B N 1
ATOM 6001 C CA . LYS B 1 238 ? -11.336 -25.328 -13.406 1 97.38 238 LYS B CA 1
ATOM 6002 C C . LYS B 1 238 ? -10.203 -26.062 -12.688 1 97.38 238 LYS B C 1
ATOM 6004 O O . LYS B 1 238 ? -9.203 -25.453 -12.305 1 97.38 238 LYS B O 1
ATOM 6009 N N . HIS B 1 239 ? -10.414 -27.281 -12.469 1 97.81 239 HIS B N 1
ATOM 6010 C CA . HIS B 1 239 ? -9.453 -28.234 -11.93 1 97.81 239 HIS B CA 1
ATOM 6011 C C . HIS B 1 239 ? -9.117 -29.312 -12.945 1 97.81 239 HIS B C 1
ATOM 6013 O O . HIS B 1 239 ? -10.023 -29.984 -13.469 1 97.81 239 HIS B O 1
ATOM 6019 N N . PRO B 1 240 ? -7.805 -29.469 -13.305 1 98.06 240 PRO B N 1
ATOM 6020 C CA . PRO B 1 240 ? -7.488 -30.594 -14.188 1 98.06 240 PRO B CA 1
ATOM 6021 C C . PRO B 1 240 ? -7.781 -31.938 -13.539 1 98.06 240 PRO B C 1
ATOM 6023 O O . PRO B 1 240 ? -7.367 -32.188 -12.406 1 98.06 240 PRO B O 1
ATOM 6026 N N . ARG B 1 241 ? -8.5 -32.781 -14.289 1 98.31 241 ARG B N 1
ATOM 6027 C CA . ARG B 1 241 ? -8.766 -34.125 -13.773 1 98.31 241 ARG B CA 1
ATOM 6028 C C . ARG B 1 241 ? -7.465 -34.844 -13.469 1 98.31 241 ARG B C 1
ATOM 6030 O O . ARG B 1 241 ? -6.582 -34.938 -14.328 1 98.31 241 ARG B O 1
ATOM 6037 N N . GLY B 1 242 ? -7.344 -35.312 -12.289 1 97.94 242 GLY B N 1
ATOM 6038 C CA . GLY B 1 242 ? -6.137 -36 -11.875 1 97.94 242 GLY B CA 1
ATOM 6039 C C . GLY B 1 242 ? -5.145 -35.094 -11.164 1 97.94 242 GLY B C 1
ATOM 6040 O O . GLY B 1 242 ? -4.121 -35.562 -10.656 1 97.94 242 GLY B O 1
ATOM 6041 N N . GLY B 1 243 ? -5.422 -33.781 -11.117 1 98 243 GLY B N 1
ATOM 6042 C CA . GLY B 1 243 ? -4.566 -32.812 -10.43 1 98 243 GLY B CA 1
ATOM 6043 C C . GLY B 1 243 ? -3.994 -31.766 -11.359 1 98 243 GLY B C 1
ATOM 6044 O O . GLY B 1 243 ? -3.938 -31.969 -12.578 1 98 243 GLY B O 1
ATOM 6045 N N . SER B 1 244 ? -3.543 -30.734 -10.758 1 97.5 244 SER B N 1
ATOM 6046 C CA . SER B 1 244 ? -3.049 -29.562 -11.484 1 97.5 244 SER B CA 1
ATOM 6047 C C . SER B 1 244 ? -1.911 -29.938 -12.43 1 97.5 244 SER B C 1
ATOM 6049 O O . SER B 1 244 ? -1.762 -29.344 -13.5 1 97.5 244 SER B O 1
ATOM 6051 N N . GLY B 1 245 ? -1.106 -30.906 -12.078 1 98 245 GLY B N 1
ATOM 6052 C CA . GLY B 1 245 ? 0.049 -31.344 -12.852 1 98 245 GLY B CA 1
ATOM 6053 C C . GLY B 1 245 ? -0.317 -31.906 -14.211 1 98 245 GLY B C 1
ATOM 6054 O O . GLY B 1 245 ? 0.541 -32.031 -15.086 1 98 245 GLY B O 1
ATOM 6055 N N . MET B 1 246 ? -1.585 -32.188 -14.422 1 98.19 246 MET B N 1
ATOM 6056 C CA . MET B 1 246 ? -2.008 -32.781 -15.695 1 98.19 246 MET B CA 1
ATOM 6057 C C . MET B 1 246 ? -1.869 -31.75 -16.828 1 98.19 246 MET B C 1
ATOM 6059 O O . MET B 1 246 ? -1.695 -32.125 -17.984 1 98.19 246 MET B O 1
ATOM 6063 N N . LEU B 1 247 ? -1.905 -30.438 -16.438 1 98.56 247 LEU B N 1
ATOM 6064 C CA . LEU B 1 247 ? -1.621 -29.406 -17.438 1 98.56 247 LEU B CA 1
ATOM 6065 C C . LEU B 1 247 ? -0.192 -29.547 -17.953 1 98.56 247 LEU B C 1
ATOM 6067 O O . LEU B 1 247 ? 0.033 -29.578 -19.172 1 98.56 247 LEU B O 1
ATOM 6071 N N . THR B 1 248 ? 0.767 -29.641 -17.062 1 98.62 248 THR B N 1
ATOM 6072 C CA . THR B 1 248 ? 2.166 -29.688 -17.469 1 98.62 248 THR B CA 1
ATOM 6073 C C . THR B 1 248 ? 2.492 -31.031 -18.109 1 98.62 248 THR B C 1
ATOM 6075 O O . THR B 1 248 ? 3.32 -31.094 -19.016 1 98.62 248 THR B O 1
ATOM 6078 N N . GLN B 1 249 ? 1.814 -32.094 -17.719 1 98.5 249 GLN B N 1
ATOM 6079 C CA . GLN B 1 249 ? 1.981 -33.375 -18.391 1 98.5 249 GLN B CA 1
ATOM 6080 C C . GLN B 1 249 ? 1.5 -33.281 -19.844 1 98.5 249 GLN B C 1
ATOM 6082 O O . GLN B 1 249 ? 2.148 -33.812 -20.75 1 98.5 249 GLN B O 1
ATOM 6087 N N . ALA B 1 250 ? 0.355 -32.656 -20 1 98.75 250 ALA B N 1
ATOM 6088 C CA . ALA B 1 250 ? -0.164 -32.5 -21.344 1 98.75 250 ALA B CA 1
ATOM 6089 C C . ALA B 1 250 ? 0.787 -31.656 -22.203 1 98.75 250 ALA B C 1
ATOM 6091 O O . ALA B 1 250 ? 1.016 -31.953 -23.375 1 98.75 250 ALA B O 1
ATOM 6092 N N . LEU B 1 251 ? 1.293 -30.594 -21.625 1 98.88 251 LEU B N 1
ATOM 6093 C CA . LEU B 1 251 ? 2.264 -29.75 -22.312 1 98.88 251 LEU B CA 1
ATOM 6094 C C . LEU B 1 251 ? 3.508 -30.547 -22.688 1 98.88 251 LEU B C 1
ATOM 6096 O O . LEU B 1 251 ? 4.055 -30.375 -23.781 1 98.88 251 LEU B O 1
ATOM 6100 N N . ALA B 1 252 ? 3.973 -31.375 -21.781 1 98.75 252 ALA B N 1
ATOM 6101 C CA . ALA B 1 252 ? 5.141 -32.219 -22.047 1 98.75 252 ALA B CA 1
ATOM 6102 C C . ALA B 1 252 ? 4.895 -33.156 -23.219 1 98.75 252 ALA B C 1
ATOM 6104 O O . ALA B 1 252 ? 5.75 -33.281 -24.094 1 98.75 252 ALA B O 1
ATOM 6105 N N . ARG B 1 253 ? 3.768 -33.812 -23.25 1 98.75 253 ARG B N 1
ATOM 6106 C CA . ARG B 1 253 ? 3.422 -34.688 -24.359 1 98.75 253 ARG B CA 1
ATOM 6107 C C . ARG B 1 253 ? 3.322 -33.938 -25.672 1 98.75 253 ARG B C 1
ATOM 6109 O O . ARG B 1 253 ? 3.742 -34.406 -26.719 1 98.75 253 ARG B O 1
ATOM 6116 N N . CYS B 1 254 ? 2.707 -32.75 -25.562 1 98.81 254 CYS B N 1
ATOM 6117 C CA . CYS B 1 254 ? 2.633 -31.891 -26.734 1 98.81 254 CYS B CA 1
ATOM 6118 C C . CYS B 1 254 ? 4.023 -31.562 -27.266 1 98.81 254 CYS B C 1
ATOM 6120 O O . CYS B 1 254 ? 4.27 -31.656 -28.469 1 98.81 254 CYS B O 1
ATOM 6122 N N . LEU B 1 255 ? 4.93 -31.188 -26.359 1 98.75 255 LEU B N 1
ATOM 6123 C CA . LEU B 1 255 ? 6.301 -30.859 -26.75 1 98.75 255 LEU B CA 1
ATOM 6124 C C . LEU B 1 255 ? 6.965 -32.031 -27.438 1 98.75 255 LEU B C 1
ATOM 6126 O O . LEU B 1 255 ? 7.578 -31.891 -28.484 1 98.75 255 LEU B O 1
ATOM 6130 N N . GLU B 1 256 ? 6.805 -33.188 -26.875 1 98.5 256 GLU B N 1
ATOM 6131 C CA . GLU B 1 256 ? 7.41 -34.406 -27.422 1 98.5 256 GLU B CA 1
ATOM 6132 C C . GLU B 1 256 ? 6.824 -34.75 -28.781 1 98.5 256 GLU B C 1
ATOM 6134 O O . GLU B 1 256 ? 7.551 -35.156 -29.688 1 98.5 256 GLU B O 1
ATOM 6139 N N . ALA B 1 257 ? 5.555 -34.562 -28.906 1 98.5 257 ALA B N 1
ATOM 6140 C CA . ALA B 1 257 ? 4.875 -34.812 -30.156 1 98.5 257 ALA B CA 1
ATOM 6141 C C . ALA B 1 257 ? 5.41 -33.938 -31.281 1 98.5 257 ALA B C 1
ATOM 6143 O O . ALA B 1 257 ? 5.348 -34.281 -32.469 1 98.5 257 ALA B O 1
ATOM 6144 N N . HIS B 1 258 ? 5.957 -32.844 -30.953 1 98.12 258 HIS B N 1
ATOM 6145 C CA . HIS B 1 258 ? 6.477 -31.906 -31.953 1 98.12 258 HIS B CA 1
ATOM 6146 C C . HIS B 1 258 ? 8 -31.953 -32 1 98.12 258 HIS B C 1
ATOM 6148 O O . HIS B 1 258 ? 8.641 -31 -32.469 1 98.12 258 HIS B O 1
ATOM 6154 N N . GLY B 1 259 ? 8.547 -32.969 -31.438 1 97.38 259 GLY B N 1
ATOM 6155 C CA . GLY B 1 259 ? 9.953 -33.25 -31.625 1 97.38 259 GLY B CA 1
ATOM 6156 C C . GLY B 1 259 ? 10.836 -32.688 -30.531 1 97.38 259 GLY B C 1
ATOM 6157 O O . GLY B 1 259 ? 12.062 -32.812 -30.578 1 97.38 259 GLY B O 1
ATOM 6158 N N . GLY B 1 260 ? 10.227 -32.094 -29.516 1 98.06 260 GLY B N 1
ATOM 6159 C CA . GLY B 1 260 ? 10.992 -31.594 -28.391 1 98.06 260 GLY B CA 1
ATOM 6160 C C . GLY B 1 260 ? 11.422 -32.688 -27.438 1 98.06 260 GLY B C 1
ATOM 6161 O O . GLY B 1 260 ? 10.93 -33.812 -27.516 1 98.06 260 GLY B O 1
ATOM 6162 N N . GLU B 1 261 ? 12.367 -32.375 -26.625 1 97.88 261 GLU B N 1
ATOM 6163 C CA . GLU B 1 261 ? 12.891 -33.281 -25.625 1 97.88 261 GLU B CA 1
ATOM 6164 C C . GLU B 1 261 ? 12.812 -32.688 -24.219 1 97.88 261 GLU B C 1
ATOM 6166 O O . GLU B 1 261 ? 12.883 -31.484 -24.047 1 97.88 261 GLU B O 1
ATOM 6171 N N . ILE B 1 262 ? 12.617 -33.562 -23.234 1 98.25 262 ILE B N 1
ATOM 6172 C CA . ILE B 1 262 ? 12.602 -33.156 -21.828 1 98.25 262 ILE B CA 1
ATOM 6173 C C . ILE B 1 262 ? 13.562 -34.031 -21.031 1 98.25 262 ILE B C 1
ATOM 6175 O O . ILE B 1 262 ? 13.5 -35.25 -21.078 1 98.25 262 ILE B O 1
ATOM 6179 N N . LEU B 1 263 ? 14.461 -33.406 -20.375 1 97.5 263 LEU B N 1
ATOM 6180 C CA . LEU B 1 263 ? 15.406 -34.094 -19.484 1 97.5 263 LEU B CA 1
ATOM 6181 C C . LEU B 1 263 ? 15.133 -33.719 -18.031 1 97.5 263 LEU B C 1
ATOM 6183 O O . LEU B 1 263 ? 15.203 -32.562 -17.641 1 97.5 263 LEU B O 1
ATOM 6187 N N . THR B 1 264 ? 14.789 -34.75 -17.188 1 96.94 264 THR B N 1
ATOM 6188 C CA . THR B 1 264 ? 14.516 -34.531 -15.773 1 96.94 264 THR B CA 1
ATOM 6189 C C . THR B 1 264 ? 15.703 -34.938 -14.922 1 96.94 264 THR B C 1
ATOM 6191 O O . THR B 1 264 ? 16.641 -35.562 -15.422 1 96.94 264 THR B O 1
ATOM 6194 N N . GLY B 1 265 ? 15.656 -34.5 -13.648 1 96.25 265 GLY B N 1
ATOM 6195 C CA . GLY B 1 265 ? 16.734 -34.844 -12.734 1 96.25 265 GLY B CA 1
ATOM 6196 C C . GLY B 1 265 ? 18.062 -34.219 -13.117 1 96.25 265 GLY B C 1
ATOM 6197 O O . GLY B 1 265 ? 19.125 -34.812 -12.875 1 96.25 265 GLY B O 1
ATOM 6198 N N . MET B 1 266 ? 18.016 -33.125 -13.758 1 95.56 266 MET B N 1
ATOM 6199 C CA . MET B 1 266 ? 19.234 -32.5 -14.281 1 95.56 266 MET B CA 1
ATOM 6200 C C . MET B 1 266 ? 19.281 -31.031 -13.883 1 95.56 266 MET B C 1
ATOM 6202 O O . MET B 1 266 ? 19.062 -30.141 -14.711 1 95.56 266 MET B O 1
ATOM 6206 N N . PRO B 1 267 ? 19.703 -30.797 -12.664 1 96.62 267 PRO B N 1
ATOM 6207 C CA . PRO B 1 267 ? 19.812 -29.406 -12.234 1 96.62 267 PRO B CA 1
ATOM 6208 C C . PRO B 1 267 ? 20.844 -28.625 -13.031 1 96.62 267 PRO B C 1
ATOM 6210 O O . PRO B 1 267 ? 22 -29.047 -13.141 1 96.62 267 PRO B O 1
ATOM 6213 N N . VAL B 1 268 ? 20.406 -27.516 -13.664 1 98.19 268 VAL B N 1
ATOM 6214 C CA . VAL B 1 268 ? 21.344 -26.609 -14.328 1 98.19 268 VAL B CA 1
ATOM 6215 C C . VAL B 1 268 ? 22.125 -25.812 -13.297 1 98.19 268 VAL B C 1
ATOM 6217 O O . VAL B 1 268 ? 21.547 -25.234 -12.375 1 98.19 268 VAL B O 1
ATOM 6220 N N . GLN B 1 269 ? 23.422 -25.766 -13.461 1 97.75 269 GLN B N 1
ATOM 6221 C CA . GLN B 1 269 ? 24.281 -25.062 -12.516 1 97.75 269 GLN B CA 1
ATOM 6222 C C . GLN B 1 269 ? 24.672 -23.688 -13.039 1 97.75 269 GLN B C 1
ATOM 6224 O O . GLN B 1 269 ? 24.812 -22.734 -12.258 1 97.75 269 GLN B O 1
ATOM 6229 N N . ASP B 1 270 ? 24.828 -23.688 -14.414 1 97.62 270 ASP B N 1
ATOM 6230 C CA . ASP B 1 270 ? 25.25 -22.438 -15.031 1 97.62 270 ASP B CA 1
ATOM 6231 C C . ASP B 1 270 ? 24.672 -22.281 -16.438 1 97.62 270 ASP B C 1
ATOM 6233 O O . ASP B 1 270 ? 24.484 -23.281 -17.141 1 97.62 270 ASP B O 1
ATOM 6237 N N . ILE B 1 271 ? 24.406 -21.062 -16.672 1 98.69 271 ILE B N 1
ATOM 6238 C CA . ILE B 1 271 ? 24.234 -20.688 -18.062 1 98.69 271 ILE B CA 1
ATOM 6239 C C . ILE B 1 271 ? 25.578 -20.266 -18.656 1 98.69 271 ILE B C 1
ATOM 6241 O O . ILE B 1 271 ? 26.234 -19.359 -18.125 1 98.69 271 ILE B O 1
ATOM 6245 N N . VAL B 1 272 ? 26.031 -20.938 -19.672 1 98.44 272 VAL B N 1
ATOM 6246 C CA . VAL B 1 272 ? 27.344 -20.703 -20.25 1 98.44 272 VAL B CA 1
ATOM 6247 C C . VAL B 1 272 ? 27.297 -19.453 -21.141 1 98.44 272 VAL B C 1
ATOM 6249 O O . VAL B 1 272 ? 26.516 -19.391 -22.094 1 98.44 272 VAL B O 1
ATOM 6252 N N . VAL B 1 273 ? 28.078 -18.453 -20.781 1 98.31 273 VAL B N 1
ATOM 6253 C CA . VAL B 1 273 ? 28.125 -17.188 -21.5 1 98.31 273 VAL B CA 1
ATOM 6254 C C . VAL B 1 273 ? 29.516 -16.984 -22.094 1 98.31 273 VAL B C 1
ATOM 6256 O O . VAL B 1 273 ? 30.516 -17.078 -21.391 1 98.31 273 VAL B O 1
ATOM 6259 N N . GLU B 1 274 ? 29.609 -16.781 -23.359 1 97.56 274 GLU B N 1
ATOM 6260 C CA . GLU B 1 274 ? 30.844 -16.453 -24.078 1 97.56 274 GLU B CA 1
ATOM 6261 C C . GLU B 1 274 ? 30.719 -15.109 -24.812 1 97.56 274 GLU B C 1
ATOM 6263 O O . GLU B 1 274 ? 29.859 -14.945 -25.688 1 97.56 274 GLU B O 1
ATOM 6268 N N . LYS B 1 275 ? 31.562 -14.141 -24.484 1 96.38 275 LYS B N 1
ATOM 6269 C CA . LYS B 1 275 ? 31.594 -12.812 -25.094 1 96.38 275 LYS B CA 1
ATOM 6270 C C . LYS B 1 275 ? 30.203 -12.156 -25.016 1 96.38 275 LYS B C 1
ATOM 6272 O O . LYS B 1 275 ? 29.688 -11.68 -26.031 1 96.38 275 LYS B O 1
ATOM 6277 N N . GLY B 1 276 ? 29.547 -12.391 -23.906 1 96.94 276 GLY B N 1
ATOM 6278 C CA . GLY B 1 276 ? 28.281 -11.727 -23.656 1 96.94 276 GLY B CA 1
ATOM 6279 C C . GLY B 1 276 ? 27.094 -12.438 -24.266 1 96.94 276 GLY B C 1
ATOM 6280 O O . GLY B 1 276 ? 25.969 -11.945 -24.203 1 96.94 276 GLY B O 1
ATOM 6281 N N . THR B 1 277 ? 27.391 -13.617 -24.812 1 98.12 277 THR B N 1
ATOM 6282 C CA . THR B 1 277 ? 26.344 -14.375 -25.484 1 98.12 277 THR B CA 1
ATOM 6283 C C . THR B 1 277 ? 26.125 -15.719 -24.781 1 98.12 277 THR B C 1
ATOM 6285 O O . THR B 1 277 ? 27.078 -16.438 -24.484 1 98.12 277 THR B O 1
ATOM 6288 N N . ALA B 1 278 ? 24.859 -16.031 -24.5 1 98.62 278 ALA B N 1
ATOM 6289 C CA . ALA B 1 278 ? 24.547 -17.359 -23.969 1 98.62 278 ALA B CA 1
ATOM 6290 C C . ALA B 1 278 ? 24.75 -18.438 -25.031 1 98.62 278 ALA B C 1
ATOM 6292 O O . ALA B 1 278 ? 24.203 -18.328 -26.141 1 98.62 278 ALA B O 1
ATOM 6293 N N . VAL B 1 279 ? 25.469 -19.484 -24.719 1 98.31 279 VAL B N 1
ATOM 6294 C CA . VAL B 1 279 ? 25.781 -20.484 -25.734 1 98.31 279 VAL B CA 1
ATOM 6295 C C . VAL B 1 279 ? 25.406 -21.875 -25.219 1 98.31 279 VAL B C 1
ATOM 6297 O O . VAL B 1 279 ? 25.719 -22.875 -25.859 1 98.31 279 VAL B O 1
ATOM 6300 N N . GLY B 1 280 ? 24.812 -21.984 -24.078 1 98.31 280 GLY B N 1
ATOM 6301 C CA . GLY B 1 280 ? 24.391 -23.266 -23.547 1 98.31 280 GLY B CA 1
ATOM 6302 C C . GLY B 1 280 ? 24.219 -23.266 -22.047 1 98.31 280 GLY B C 1
ATOM 6303 O O . GLY B 1 280 ? 24.109 -22.203 -21.438 1 98.31 280 GLY B O 1
ATOM 6304 N N . VAL B 1 281 ? 24.031 -24.484 -21.469 1 98.69 281 VAL B N 1
ATOM 6305 C CA . VAL B 1 281 ? 23.922 -24.641 -20.016 1 98.69 281 VAL B CA 1
ATOM 6306 C C . VAL B 1 281 ? 24.828 -25.781 -19.547 1 98.69 281 VAL B C 1
ATOM 6308 O O . VAL B 1 281 ? 25.219 -26.641 -20.344 1 98.69 281 VAL B O 1
ATOM 6311 N N . ARG B 1 282 ? 25.188 -25.625 -18.328 1 98.25 282 ARG B N 1
ATOM 6312 C CA . ARG B 1 282 ? 26.031 -26.656 -17.719 1 98.25 282 ARG B CA 1
ATOM 6313 C C . ARG B 1 282 ? 25.344 -27.312 -16.531 1 98.25 282 ARG B C 1
ATOM 6315 O O . ARG B 1 282 ? 24.75 -26.625 -15.695 1 98.25 282 ARG B O 1
ATOM 6322 N N . THR B 1 283 ? 25.312 -28.625 -16.547 1 96.94 283 THR B N 1
ATOM 6323 C CA . THR B 1 283 ? 24.891 -29.422 -15.398 1 96.94 283 THR B CA 1
ATOM 6324 C C . THR B 1 283 ? 26.078 -30.141 -14.773 1 96.94 283 THR B C 1
ATOM 6326 O O . THR B 1 283 ? 27.203 -30 -15.227 1 96.94 283 THR B O 1
ATOM 6329 N N . LYS B 1 284 ? 25.797 -30.844 -13.648 1 93.75 284 LYS B N 1
ATOM 6330 C CA . LYS B 1 284 ? 26.875 -31.625 -13.023 1 93.75 284 LYS B CA 1
ATOM 6331 C C . LYS B 1 284 ? 27.391 -32.688 -13.977 1 93.75 284 LYS B C 1
ATOM 6333 O O . LYS B 1 284 ? 28.562 -33.062 -13.93 1 93.75 284 LYS B O 1
ATOM 6338 N N . GLU B 1 285 ? 26.562 -33.094 -14.859 1 92 285 GLU B N 1
ATOM 6339 C CA . GLU B 1 285 ? 26.875 -34.219 -15.711 1 92 285 GLU B CA 1
ATOM 6340 C C . GLU B 1 285 ? 27.547 -33.781 -17 1 92 285 GLU B C 1
ATOM 6342 O O . GLU B 1 285 ? 28.484 -34.438 -17.469 1 92 285 GLU B O 1
ATOM 6347 N N . ARG B 1 286 ? 26.984 -32.75 -17.562 1 93.12 286 ARG B N 1
ATOM 6348 C CA . ARG B 1 286 ? 27.531 -32.344 -18.859 1 93.12 286 ARG B CA 1
ATOM 6349 C C . ARG B 1 286 ? 27.125 -30.938 -19.203 1 93.12 286 ARG B C 1
ATOM 6351 O O . ARG B 1 286 ? 26.266 -30.344 -18.531 1 93.12 286 ARG B O 1
ATOM 6358 N N . GLU B 1 287 ? 27.766 -30.438 -20.219 1 95.81 287 GLU B N 1
ATOM 6359 C CA . GLU B 1 287 ? 27.406 -29.156 -20.812 1 95.81 287 GLU B CA 1
ATOM 6360 C C . GLU B 1 287 ? 26.578 -29.344 -22.078 1 95.81 287 GLU B C 1
ATOM 6362 O O . GLU B 1 287 ? 26.859 -30.219 -22.891 1 95.81 287 GLU B O 1
ATOM 6367 N N . PHE B 1 288 ? 25.531 -28.641 -22.141 1 95.94 288 PHE B N 1
ATOM 6368 C CA . PHE B 1 288 ? 24.688 -28.594 -23.344 1 95.94 288 PHE B CA 1
ATOM 6369 C C . PHE B 1 288 ? 24.906 -27.297 -24.109 1 95.94 288 PHE B C 1
ATOM 6371 O O . PHE B 1 288 ? 24.828 -26.219 -23.531 1 95.94 288 PHE B O 1
ATOM 6378 N N . ARG B 1 289 ? 25.156 -27.406 -25.344 1 96.69 289 ARG B N 1
ATOM 6379 C CA . ARG B 1 289 ? 25.266 -26.219 -26.188 1 96.69 289 ARG B CA 1
ATOM 6380 C C . ARG B 1 289 ? 23.953 -25.906 -26.875 1 96.69 289 ARG B C 1
ATOM 6382 O O . ARG B 1 289 ? 23.188 -26.828 -27.203 1 96.69 289 ARG B O 1
ATOM 6389 N N . ALA B 1 290 ? 23.688 -24.656 -27.078 1 97.38 290 ALA B N 1
ATOM 6390 C CA . ALA B 1 290 ? 22.484 -24.203 -27.797 1 97.38 290 ALA B CA 1
ATOM 6391 C C . ALA B 1 290 ? 22.672 -22.781 -28.312 1 97.38 290 ALA B C 1
ATOM 6393 O O . ALA B 1 290 ? 23.5 -22.031 -27.812 1 97.38 290 ALA B O 1
ATOM 6394 N N . ASP B 1 291 ? 21.938 -22.422 -29.344 1 97.19 291 ASP B N 1
ATOM 6395 C CA . ASP B 1 291 ? 21.969 -21.078 -29.922 1 97.19 291 ASP B CA 1
ATOM 6396 C C . ASP B 1 291 ? 21.172 -20.094 -29.078 1 97.19 291 ASP B C 1
ATOM 6398 O O . ASP B 1 291 ? 21.484 -18.906 -29.062 1 97.19 291 ASP B O 1
ATOM 6402 N N . ILE B 1 292 ? 20.109 -20.625 -28.422 1 98.19 292 ILE B N 1
ATOM 6403 C CA . ILE B 1 292 ? 19.234 -19.812 -27.578 1 98.19 292 ILE B CA 1
ATOM 6404 C C . ILE B 1 292 ? 19 -20.516 -26.25 1 98.19 292 ILE B C 1
ATOM 6406 O O . ILE B 1 292 ? 18.797 -21.734 -26.203 1 98.19 292 ILE B O 1
ATOM 6410 N N . VAL B 1 293 ? 19.094 -19.766 -25.203 1 98.88 293 VAL B N 1
ATOM 6411 C CA . VAL B 1 293 ? 18.766 -20.266 -23.875 1 98.88 293 VAL B CA 1
ATOM 6412 C C . VAL B 1 293 ? 17.594 -19.469 -23.297 1 98.88 293 VAL B C 1
ATOM 6414 O O . VAL B 1 293 ? 17.578 -18.234 -23.375 1 98.88 293 VAL B O 1
ATOM 6417 N N . ILE B 1 294 ? 16.594 -20.156 -22.797 1 98.88 294 ILE B N 1
ATOM 6418 C CA . ILE B 1 294 ? 15.414 -19.562 -22.156 1 98.88 294 ILE B CA 1
ATOM 6419 C C . ILE B 1 294 ? 15.344 -20 -20.703 1 98.88 294 ILE B C 1
ATOM 6421 O O . ILE B 1 294 ? 15.32 -21.203 -20.406 1 98.88 294 ILE B O 1
ATOM 6425 N N . SER B 1 295 ? 15.344 -19.062 -19.812 1 98.88 295 SER B N 1
ATOM 6426 C CA . SER B 1 295 ? 15.227 -19.406 -18.406 1 98.88 295 SER B CA 1
ATOM 6427 C C . SER B 1 295 ? 13.789 -19.266 -17.922 1 98.88 295 SER B C 1
ATOM 6429 O O . SER B 1 295 ? 13.203 -18.188 -18 1 98.88 295 SER B O 1
ATOM 6431 N N . ASN B 1 296 ? 13.25 -20.328 -17.422 1 98.56 296 ASN B N 1
ATOM 6432 C CA . ASN B 1 296 ? 11.953 -20.344 -16.766 1 98.56 296 ASN B CA 1
ATOM 6433 C C . ASN B 1 296 ? 12.094 -20.375 -15.242 1 98.56 296 ASN B C 1
ATOM 6435 O O . ASN B 1 296 ? 11.156 -20.719 -14.531 1 98.56 296 ASN B O 1
ATOM 6439 N N . ALA B 1 297 ? 13.25 -20.047 -14.703 1 98.12 297 ALA B N 1
ATOM 6440 C CA . ALA B 1 297 ? 13.508 -19.922 -13.266 1 98.12 297 ALA B CA 1
ATOM 6441 C C . ALA B 1 297 ? 13.32 -18.5 -12.789 1 98.12 297 ALA B C 1
ATOM 6443 O O . ALA B 1 297 ? 13.125 -17.578 -13.594 1 98.12 297 ALA B O 1
ATOM 6444 N N . HIS B 1 298 ? 13.297 -18.344 -11.484 1 98.31 298 HIS B N 1
ATOM 6445 C CA . HIS B 1 298 ? 13.219 -17.016 -10.875 1 98.31 298 HIS B CA 1
ATOM 6446 C C . HIS B 1 298 ? 14.289 -16.078 -11.43 1 98.31 298 HIS B C 1
ATOM 6448 O O . HIS B 1 298 ? 15.445 -16.484 -11.594 1 98.31 298 HIS B O 1
ATOM 6454 N N . VAL B 1 299 ? 13.961 -14.852 -11.688 1 98.56 299 VAL B N 1
ATOM 6455 C CA . VAL B 1 299 ? 14.828 -13.914 -12.383 1 98.56 299 VAL B CA 1
ATOM 6456 C C . VAL B 1 299 ? 16.109 -13.711 -11.586 1 98.56 299 VAL B C 1
ATOM 6458 O O . VAL B 1 299 ? 17.203 -13.633 -12.156 1 98.56 299 VAL B O 1
ATOM 6461 N N . GLN B 1 300 ? 15.992 -13.555 -10.281 1 98.5 300 GLN B N 1
ATOM 6462 C CA . GLN B 1 300 ? 17.188 -13.352 -9.461 1 98.5 300 GLN B CA 1
ATOM 6463 C C . GLN B 1 300 ? 18.062 -14.602 -9.453 1 98.5 300 GLN B C 1
ATOM 6465 O O . GLN B 1 300 ? 19.281 -14.5 -9.492 1 98.5 300 GLN B O 1
ATOM 6470 N N . LEU B 1 301 ? 17.469 -15.758 -9.391 1 98.12 301 LEU B N 1
ATOM 6471 C CA . LEU B 1 301 ? 18.234 -17 -9.5 1 98.12 301 LEU B CA 1
ATOM 6472 C C . LEU B 1 301 ? 18.922 -17.094 -10.852 1 98.12 301 LEU B C 1
ATOM 6474 O O . LEU B 1 301 ? 20.109 -17.453 -10.93 1 98.12 301 LEU B O 1
ATOM 6478 N N . THR B 1 302 ? 18.219 -16.766 -11.891 1 98.56 302 THR B N 1
ATOM 6479 C CA . THR B 1 302 ? 18.75 -16.828 -13.242 1 98.56 302 THR B CA 1
ATOM 6480 C C . THR B 1 302 ? 19.953 -15.898 -13.406 1 98.56 302 THR B C 1
ATOM 6482 O O . THR B 1 302 ? 21.031 -16.344 -13.781 1 98.56 302 THR B O 1
ATOM 6485 N N . MET B 1 303 ? 19.734 -14.625 -13.078 1 98.5 303 MET B N 1
ATOM 6486 C CA . MET B 1 303 ? 20.734 -13.609 -13.43 1 98.5 303 MET B CA 1
ATOM 6487 C C . MET B 1 303 ? 21.875 -13.594 -12.422 1 98.5 303 MET B C 1
ATOM 6489 O O . MET B 1 303 ? 23.031 -13.391 -12.797 1 98.5 303 MET B O 1
ATOM 6493 N N . MET B 1 304 ? 21.547 -13.844 -11.172 1 97.62 304 MET B N 1
ATOM 6494 C CA . MET B 1 304 ? 22.547 -13.648 -10.141 1 97.62 304 MET B CA 1
ATOM 6495 C C . MET B 1 304 ? 23.312 -14.938 -9.867 1 97.62 304 MET B C 1
ATOM 6497 O O . MET B 1 304 ? 24.469 -14.906 -9.438 1 97.62 304 MET B O 1
ATOM 6501 N N . GLU B 1 305 ? 22.719 -16.078 -10.117 1 97.25 305 GLU B N 1
ATOM 6502 C CA . GLU B 1 305 ? 23.359 -17.344 -9.781 1 97.25 305 GLU B CA 1
ATOM 6503 C C . GLU B 1 305 ? 23.734 -18.125 -11.039 1 97.25 305 GLU B C 1
ATOM 6505 O O . GLU B 1 305 ? 24.906 -18.406 -11.281 1 97.25 305 GLU B O 1
ATOM 6510 N N . LEU B 1 306 ? 22.797 -18.375 -11.914 1 98.25 306 LEU B N 1
ATOM 6511 C CA . LEU B 1 306 ? 23.062 -19.203 -13.086 1 98.25 306 LEU B CA 1
ATOM 6512 C C . LEU B 1 306 ? 24 -18.469 -14.062 1 98.25 306 LEU B C 1
ATOM 6514 O O . LEU B 1 306 ? 24.906 -19.078 -14.633 1 98.25 306 LEU B O 1
ATOM 6518 N N . VAL B 1 307 ? 23.719 -17.172 -14.32 1 97.88 307 VAL B N 1
ATOM 6519 C CA . VAL B 1 307 ? 24.578 -16.359 -15.164 1 97.88 307 VAL B CA 1
ATOM 6520 C C . VAL B 1 307 ? 25.781 -15.891 -14.359 1 97.88 307 VAL B C 1
ATOM 6522 O O . VAL B 1 307 ? 26.938 -16.094 -14.781 1 97.88 307 VAL B O 1
ATOM 6525 N N . GLY B 1 308 ? 25.438 -15.289 -13.148 1 96.12 308 GLY B N 1
ATOM 6526 C CA . GLY B 1 308 ? 26.484 -14.836 -12.25 1 96.12 308 GLY B CA 1
ATOM 6527 C C . GLY B 1 308 ? 26.859 -13.375 -12.445 1 96.12 308 GLY B C 1
ATOM 6528 O O . GLY B 1 308 ? 26.719 -12.844 -13.547 1 96.12 308 GLY B O 1
ATOM 6529 N N . PRO B 1 309 ? 27.391 -12.797 -11.422 1 94.94 309 PRO B N 1
ATOM 6530 C CA . PRO B 1 309 ? 27.672 -11.359 -11.43 1 94.94 309 PRO B CA 1
ATOM 6531 C C . PRO B 1 309 ? 28.766 -10.977 -12.422 1 94.94 309 PRO B C 1
ATOM 6533 O O . PRO B 1 309 ? 28.781 -9.852 -12.93 1 94.94 309 PRO B O 1
ATOM 6536 N N . ARG B 1 310 ? 29.672 -11.828 -12.812 1 95.12 310 ARG B N 1
ATOM 6537 C CA . ARG B 1 310 ? 30.812 -11.516 -13.672 1 95.12 310 ARG B CA 1
ATOM 6538 C C . ARG B 1 310 ? 30.359 -11.148 -15.078 1 95.12 310 ARG B C 1
ATOM 6540 O O . ARG B 1 310 ? 31.094 -10.516 -15.836 1 95.12 310 ARG B O 1
ATOM 6547 N N . HIS B 1 311 ? 29.141 -11.602 -15.414 1 96.38 311 HIS B N 1
ATOM 6548 C CA . HIS B 1 311 ? 28.641 -11.352 -16.766 1 96.38 311 HIS B CA 1
ATOM 6549 C C . HIS B 1 311 ? 27.656 -10.188 -16.781 1 96.38 311 HIS B C 1
ATOM 6551 O O . HIS B 1 311 ? 27.016 -9.93 -17.812 1 96.38 311 HIS B O 1
ATOM 6557 N N . LEU B 1 312 ? 27.469 -9.508 -15.633 1 95.81 312 LEU B N 1
ATOM 6558 C CA . LEU B 1 312 ? 26.547 -8.391 -15.5 1 95.81 312 LEU B CA 1
ATOM 6559 C C . LEU B 1 312 ? 27.281 -7.102 -15.172 1 95.81 312 LEU B C 1
ATOM 6561 O O . LEU B 1 312 ? 28.281 -7.129 -14.445 1 95.81 312 LEU B O 1
ATOM 6565 N N . SER B 1 313 ? 26.828 -5.992 -15.766 1 95.38 313 SER B N 1
ATOM 6566 C CA . SER B 1 313 ? 27.328 -4.715 -15.266 1 95.38 313 SER B CA 1
ATOM 6567 C C . SER B 1 313 ? 26.953 -4.504 -13.805 1 95.38 313 SER B C 1
ATOM 6569 O O . SER B 1 313 ? 25.984 -5.094 -13.32 1 95.38 313 SER B O 1
ATOM 6571 N N . ALA B 1 314 ? 27.703 -3.691 -13.078 1 94.12 314 ALA B N 1
ATOM 6572 C CA . ALA B 1 314 ? 27.422 -3.379 -11.68 1 94.12 314 ALA B CA 1
ATOM 6573 C C . ALA B 1 314 ? 26.016 -2.795 -11.523 1 94.12 314 ALA B C 1
ATOM 6575 O O . ALA B 1 314 ? 25.312 -3.113 -10.562 1 94.12 314 ALA B O 1
ATOM 6576 N N . ASP B 1 315 ? 25.641 -2.023 -12.453 1 91.75 315 ASP B N 1
ATOM 6577 C CA . ASP B 1 315 ? 24.328 -1.389 -12.422 1 91.75 315 ASP B CA 1
ATOM 6578 C C . ASP B 1 315 ? 23.203 -2.418 -12.594 1 91.75 315 ASP B C 1
ATOM 6580 O O . ASP B 1 315 ? 22.234 -2.412 -11.844 1 91.75 315 ASP B O 1
ATOM 6584 N N . SER B 1 316 ? 23.406 -3.279 -13.562 1 93.62 316 SER B N 1
ATOM 6585 C CA . SER B 1 316 ? 22.406 -4.324 -13.789 1 93.62 316 SER B CA 1
ATOM 6586 C C . SER B 1 316 ? 22.297 -5.242 -12.578 1 93.62 316 SER B C 1
ATOM 6588 O O . SER B 1 316 ? 21.188 -5.594 -12.164 1 93.62 316 SER B O 1
ATOM 6590 N N . TYR B 1 317 ? 23.391 -5.582 -12.07 1 95.81 317 TYR B N 1
ATOM 6591 C CA . TYR B 1 317 ? 23.406 -6.457 -10.898 1 95.81 317 TYR B CA 1
ATOM 6592 C C . TYR B 1 317 ? 22.656 -5.82 -9.734 1 95.81 317 TYR B C 1
ATOM 6594 O O . TYR B 1 317 ? 21.844 -6.477 -9.086 1 95.81 317 TYR B O 1
ATOM 6602 N N . ARG B 1 318 ? 22.891 -4.602 -9.484 1 93.75 318 ARG B N 1
ATOM 6603 C CA . ARG B 1 318 ? 22.266 -3.883 -8.383 1 93.75 318 ARG B CA 1
ATOM 6604 C C . ARG B 1 318 ? 20.75 -3.803 -8.586 1 93.75 318 ARG B C 1
ATOM 6606 O O . ARG B 1 318 ? 19.984 -4.008 -7.641 1 93.75 318 ARG B O 1
ATOM 6613 N N . LYS B 1 319 ? 20.344 -3.48 -9.781 1 94.38 319 LYS B N 1
ATOM 6614 C CA . LYS B 1 319 ? 18.922 -3.373 -10.078 1 94.38 319 LYS B CA 1
ATOM 6615 C C . LYS B 1 319 ? 18.219 -4.707 -9.875 1 94.38 319 LYS B C 1
ATOM 6617 O O . LYS B 1 319 ? 17.109 -4.754 -9.328 1 94.38 319 LYS B O 1
ATOM 6622 N N . ILE B 1 320 ? 18.828 -5.766 -10.297 1 97.5 320 ILE B N 1
ATOM 6623 C CA . ILE B 1 320 ? 18.25 -7.102 -10.172 1 97.5 320 ILE B CA 1
ATOM 6624 C C . ILE B 1 320 ? 18.203 -7.512 -8.703 1 97.5 320 ILE B C 1
ATOM 6626 O O . ILE B 1 320 ? 17.203 -8.039 -8.227 1 97.5 320 ILE B O 1
ATOM 6630 N N . LYS B 1 321 ? 19.25 -7.234 -8.047 1 96.75 321 LYS B N 1
ATOM 6631 C CA . LYS B 1 321 ? 19.328 -7.547 -6.621 1 96.75 321 LYS B CA 1
ATOM 6632 C C . LYS B 1 321 ? 18.234 -6.824 -5.836 1 96.75 321 LYS B C 1
ATOM 6634 O O . LYS B 1 321 ? 17.703 -7.363 -4.863 1 96.75 321 LYS B O 1
ATOM 6639 N N . ASN B 1 322 ? 17.859 -5.672 -6.289 1 95.44 322 ASN B N 1
ATOM 6640 C CA . ASN B 1 322 ? 16.938 -4.812 -5.551 1 95.44 322 ASN B CA 1
ATOM 6641 C C . ASN B 1 322 ? 15.484 -5.094 -5.918 1 95.44 322 ASN B C 1
ATOM 6643 O O . ASN B 1 322 ? 14.578 -4.453 -5.395 1 95.44 322 ASN B O 1
ATOM 6647 N N . ILE B 1 323 ? 15.266 -6.02 -6.793 1 97 323 ILE B N 1
ATOM 6648 C CA . ILE B 1 323 ? 13.898 -6.453 -7.043 1 97 323 ILE B CA 1
ATOM 6649 C C . ILE B 1 323 ? 13.234 -6.855 -5.73 1 97 323 ILE B C 1
ATOM 6651 O O . ILE B 1 323 ? 13.836 -7.562 -4.914 1 97 323 ILE B O 1
ATOM 6655 N N . ASN B 1 324 ? 12.031 -6.297 -5.539 1 96.19 324 ASN B N 1
ATOM 6656 C CA . ASN B 1 324 ? 11.289 -6.629 -4.328 1 96.19 324 ASN B CA 1
ATOM 6657 C C . ASN B 1 324 ? 10.594 -7.98 -4.453 1 96.19 324 ASN B C 1
ATOM 6659 O O . ASN B 1 324 ? 9.539 -8.086 -5.086 1 96.19 324 ASN B O 1
ATOM 6663 N N . VAL B 1 325 ? 11.109 -8.953 -3.803 1 96.62 325 VAL B N 1
ATOM 6664 C CA . VAL B 1 325 ? 10.508 -10.289 -3.812 1 96.62 325 VAL B CA 1
ATOM 6665 C C . VAL B 1 325 ? 9.422 -10.375 -2.748 1 96.62 325 VAL B C 1
ATOM 6667 O O . VAL B 1 325 ? 8.477 -11.156 -2.883 1 96.62 325 VAL B O 1
ATOM 6670 N N . GLY B 1 326 ? 9.477 -9.602 -1.749 1 94.62 326 GLY B N 1
ATOM 6671 C CA . GLY B 1 326 ? 8.562 -9.672 -0.617 1 94.62 326 GLY B CA 1
ATOM 6672 C C . GLY B 1 326 ? 9.078 -10.547 0.511 1 94.62 326 GLY B C 1
ATOM 6673 O O . GLY B 1 326 ? 10.109 -11.203 0.373 1 94.62 326 GLY B O 1
ATOM 6674 N N . ASN B 1 327 ? 8.469 -10.492 1.658 1 94.31 327 ASN B N 1
ATOM 6675 C CA . ASN B 1 327 ? 8.844 -11.281 2.826 1 94.31 327 ASN B CA 1
ATOM 6676 C C . ASN B 1 327 ? 7.914 -12.477 3.018 1 94.31 327 ASN B C 1
ATOM 6678 O O . ASN B 1 327 ? 7.328 -12.648 4.086 1 94.31 327 ASN B O 1
ATOM 6682 N N . GLY B 1 328 ? 7.898 -13.164 1.962 1 92.5 328 GLY B N 1
ATOM 6683 C CA . GLY B 1 328 ? 6.988 -14.297 2.033 1 92.5 328 GLY B CA 1
ATOM 6684 C C . GLY B 1 328 ? 5.598 -13.977 1.517 1 92.5 328 GLY B C 1
ATOM 6685 O O . GLY B 1 328 ? 5.238 -12.812 1.376 1 92.5 328 GLY B O 1
ATOM 6686 N N . PHE B 1 329 ? 4.789 -15 1.31 1 91.25 329 PHE B N 1
ATOM 6687 C CA . PHE B 1 329 ? 3.447 -14.875 0.757 1 91.25 329 PHE B CA 1
ATOM 6688 C C . PHE B 1 329 ? 2.434 -15.602 1.633 1 91.25 329 PHE B C 1
ATOM 6690 O O . PHE B 1 329 ? 1.551 -14.977 2.221 1 91.25 329 PHE B O 1
ATOM 6697 N N . GLY B 1 330 ? 2.676 -16.906 1.765 1 96.44 330 GLY B N 1
ATOM 6698 C CA . GLY B 1 330 ? 1.743 -17.719 2.516 1 96.44 330 GLY B CA 1
ATOM 6699 C C . GLY B 1 330 ? 2.283 -19.109 2.826 1 96.44 330 GLY B C 1
ATOM 6700 O O . GLY B 1 330 ? 3.463 -19.391 2.6 1 96.44 330 GLY B O 1
ATOM 6701 N N . MET B 1 331 ? 1.387 -19.875 3.494 1 97.81 331 MET B N 1
ATOM 6702 C CA . MET B 1 331 ? 1.65 -21.25 3.916 1 97.81 331 MET B CA 1
ATOM 6703 C C . MET B 1 331 ? 0.515 -22.172 3.494 1 97.81 331 MET B C 1
ATOM 6705 O O . MET B 1 331 ? -0.641 -21.75 3.424 1 97.81 331 MET B O 1
ATOM 6709 N N . VAL B 1 332 ? 0.863 -23.438 3.115 1 98.19 332 VAL B N 1
ATOM 6710 C CA . VAL B 1 332 ? -0.169 -24.359 2.646 1 98.19 332 VAL B CA 1
ATOM 6711 C C . VAL B 1 332 ? 0.009 -25.719 3.318 1 98.19 332 VAL B C 1
ATOM 6713 O O . VAL B 1 332 ? 1.135 -26.188 3.49 1 98.19 332 VAL B O 1
ATOM 6716 N N . ILE B 1 333 ? -1.081 -26.266 3.705 1 98.69 333 ILE B N 1
ATOM 6717 C CA . ILE B 1 333 ? -1.107 -27.672 4.098 1 98.69 333 ILE B CA 1
ATOM 6718 C C . ILE B 1 333 ? -1.901 -28.484 3.072 1 98.69 333 ILE B C 1
ATOM 6720 O O . ILE B 1 333 ? -2.926 -28.016 2.566 1 98.69 333 ILE B O 1
ATOM 6724 N N . ARG B 1 334 ? -1.355 -29.594 2.688 1 98.56 334 ARG B N 1
ATOM 6725 C CA . ARG B 1 334 ? -1.996 -30.562 1.798 1 98.56 334 ARG B CA 1
ATOM 6726 C C . ARG B 1 334 ? -2.295 -31.859 2.527 1 98.56 334 ARG B C 1
ATOM 6728 O O . ARG B 1 334 ? -1.395 -32.688 2.754 1 98.56 334 ARG B O 1
ATOM 6735 N N . CYS B 1 335 ? -3.561 -32.094 2.701 1 98.69 335 CYS B N 1
ATOM 6736 C CA . CYS B 1 335 ? -3.959 -33.156 3.641 1 98.69 335 CYS B CA 1
ATOM 6737 C C . CYS B 1 335 ? -4.684 -34.281 2.922 1 98.69 335 CYS B C 1
ATOM 6739 O O . CYS B 1 335 ? -5.48 -34.031 2.014 1 98.69 335 CYS B O 1
ATOM 6741 N N . ALA B 1 336 ? -4.352 -35.531 3.266 1 98.69 336 ALA B N 1
ATOM 6742 C CA . ALA B 1 336 ? -5.273 -36.656 3.111 1 98.69 336 ALA B CA 1
ATOM 6743 C C . ALA B 1 336 ? -6.195 -36.781 4.32 1 98.69 336 ALA B C 1
ATOM 6745 O O . ALA B 1 336 ? -5.738 -36.719 5.465 1 98.69 336 ALA B O 1
ATOM 6746 N N . VAL B 1 337 ? -7.465 -36.844 4.047 1 98.75 337 VAL B N 1
ATOM 6747 C CA . VAL B 1 337 ? -8.414 -36.875 5.156 1 98.75 337 VAL B CA 1
ATOM 6748 C C . VAL B 1 337 ? -9.422 -38 4.934 1 98.75 337 VAL B C 1
ATOM 6750 O O . VAL B 1 337 ? -9.664 -38.406 3.799 1 98.75 337 VAL B O 1
ATOM 6753 N N . GLU B 1 338 ? -10.07 -38.406 5.973 1 98.06 338 GLU B N 1
ATOM 6754 C CA . GLU B 1 338 ? -10.992 -39.562 5.93 1 98.06 338 GLU B CA 1
ATOM 6755 C C . GLU B 1 338 ? -12.359 -39.125 5.406 1 98.06 338 GLU B C 1
ATOM 6757 O O . GLU B 1 338 ? -13.086 -39.938 4.82 1 98.06 338 GLU B O 1
ATOM 6762 N N . GLU B 1 339 ? -12.703 -37.875 5.695 1 96.88 339 GLU B N 1
ATOM 6763 C CA . GLU B 1 339 ? -14 -37.312 5.32 1 96.88 339 GLU B CA 1
ATOM 6764 C C . GLU B 1 339 ? -13.852 -35.875 4.785 1 96.88 339 GLU B C 1
ATOM 6766 O O . GLU B 1 339 ? -12.797 -35.25 4.941 1 96.88 339 GLU B O 1
ATOM 6771 N N . LEU B 1 340 ? -14.906 -35.5 4.078 1 98.06 340 LEU B N 1
ATOM 6772 C CA . LEU B 1 340 ? -14.953 -34.094 3.66 1 98.06 340 LEU B CA 1
ATOM 6773 C C . LEU B 1 340 ? -15.484 -33.219 4.785 1 98.06 340 LEU B C 1
ATOM 6775 O O . LEU B 1 340 ? -16.25 -33.656 5.637 1 98.06 340 LEU B O 1
ATOM 6779 N N . PRO B 1 341 ? -15.07 -31.938 4.809 1 98.25 341 PRO B N 1
ATOM 6780 C CA . PRO B 1 341 ? -15.633 -31.016 5.797 1 98.25 341 PRO B CA 1
ATOM 6781 C C . PRO B 1 341 ? -17.141 -30.875 5.672 1 98.25 341 PRO B C 1
ATOM 6783 O O . PRO B 1 341 ? -17.656 -30.672 4.566 1 98.25 341 PRO B O 1
ATOM 6786 N N . ARG B 1 342 ? -17.797 -31.047 6.738 1 97.62 342 ARG B N 1
ATOM 6787 C CA . ARG B 1 342 ? -19.219 -30.719 6.855 1 97.62 342 ARG B CA 1
ATOM 6788 C C . ARG B 1 342 ? -19.406 -29.359 7.52 1 97.62 342 ARG B C 1
ATOM 6790 O O . ARG B 1 342 ? -19.594 -29.281 8.734 1 97.62 342 ARG B O 1
ATOM 6797 N N . TYR B 1 343 ? -19.5 -28.344 6.723 1 98 343 TYR B N 1
ATOM 6798 C CA . TYR B 1 343 ? -19.547 -26.984 7.238 1 98 343 TYR B CA 1
ATOM 6799 C C . TYR B 1 343 ? -20.828 -26.719 7.996 1 98 343 TYR B C 1
ATOM 6801 O O . TYR B 1 343 ? -21.922 -27.016 7.5 1 98 343 TYR B O 1
ATOM 6809 N N . GLU B 1 344 ? -20.734 -26.078 9.117 1 97.25 344 GLU B N 1
ATOM 6810 C CA . GLU B 1 344 ? -21.891 -25.812 9.961 1 97.25 344 GLU B CA 1
ATOM 6811 C C . GLU B 1 344 ? -22.891 -24.891 9.25 1 97.25 344 GLU B C 1
ATOM 6813 O O . GLU B 1 344 ? -24.094 -25.031 9.43 1 97.25 344 GLU B O 1
ATOM 6818 N N . ALA B 1 345 ? -22.438 -23.969 8.469 1 96.44 345 ALA B N 1
ATOM 6819 C CA . ALA B 1 345 ? -23.266 -23 7.777 1 96.44 345 ALA B CA 1
ATOM 6820 C C . ALA B 1 345 ? -24.141 -23.672 6.723 1 96.44 345 ALA B C 1
ATOM 6822 O O . ALA B 1 345 ? -25.203 -23.156 6.371 1 96.44 345 ALA B O 1
ATOM 6823 N N . CYS B 1 346 ? -23.688 -24.812 6.227 1 96.25 346 CYS B N 1
ATOM 6824 C CA . CYS B 1 346 ? -24.375 -25.516 5.133 1 96.25 346 CYS B CA 1
ATOM 6825 C C . CYS B 1 346 ? -24.031 -27 5.137 1 96.25 346 CYS B C 1
ATOM 6827 O O . CYS B 1 346 ? -23.5 -27.516 4.156 1 96.25 346 CYS B O 1
ATOM 6829 N N . PRO B 1 347 ? -24.453 -27.734 6.098 1 93.88 347 PRO B N 1
ATOM 6830 C CA . PRO B 1 347 ? -23.984 -29.094 6.332 1 93.88 347 PRO B CA 1
ATOM 6831 C C . PRO B 1 347 ? -24.391 -30.062 5.207 1 93.88 347 PRO B C 1
ATOM 6833 O O . PRO B 1 347 ? -23.703 -31.047 4.969 1 93.88 347 PRO B O 1
ATOM 6836 N N . ASP B 1 348 ? -25.469 -29.812 4.477 1 91.62 348 ASP B N 1
ATOM 6837 C CA . ASP B 1 348 ? -25.938 -30.75 3.453 1 91.62 348 ASP B CA 1
ATOM 6838 C C . ASP B 1 348 ? -25.828 -30.125 2.062 1 91.62 348 ASP B C 1
ATOM 6840 O O . ASP B 1 348 ? -26.547 -30.531 1.142 1 91.62 348 ASP B O 1
ATOM 6844 N N . ASP B 1 349 ? -24.969 -29.172 2.02 1 95.62 349 ASP B N 1
ATOM 6845 C CA . ASP B 1 349 ? -24.859 -28.469 0.752 1 95.62 349 ASP B CA 1
ATOM 6846 C C . ASP B 1 349 ? -24.125 -29.297 -0.29 1 95.62 349 ASP B C 1
ATOM 6848 O O . ASP B 1 349 ? -23.047 -29.844 -0.014 1 95.62 349 ASP B O 1
ATOM 6852 N N . SER B 1 350 ? -24.641 -29.438 -1.479 1 95.06 350 SER B N 1
ATOM 6853 C CA . SER B 1 350 ? -24.078 -30.312 -2.506 1 95.06 350 SER B CA 1
ATOM 6854 C C . SER B 1 350 ? -23.016 -29.578 -3.338 1 95.06 350 SER B C 1
ATOM 6856 O O . SER B 1 350 ? -22.266 -30.203 -4.086 1 95.06 350 SER B O 1
ATOM 6858 N N . TYR B 1 351 ? -22.891 -28.25 -3.152 1 97.25 351 TYR B N 1
ATOM 6859 C CA . TYR B 1 351 ? -22.031 -27.453 -4.031 1 97.25 351 TYR B CA 1
ATOM 6860 C C . TYR B 1 351 ? -20.734 -27.062 -3.326 1 97.25 351 TYR B C 1
ATOM 6862 O O . TYR B 1 351 ? -19.766 -26.672 -3.973 1 97.25 351 TYR B O 1
ATOM 6870 N N . ILE B 1 352 ? -20.688 -27.141 -2.029 1 97.94 352 ILE B N 1
ATOM 6871 C CA . ILE B 1 352 ? -19.703 -26.469 -1.203 1 97.94 352 ILE B CA 1
ATOM 6872 C C . ILE B 1 352 ? -18.297 -27 -1.547 1 97.94 352 ILE B C 1
ATOM 6874 O O . ILE B 1 352 ? -17.312 -26.266 -1.437 1 97.94 352 ILE B O 1
ATOM 6878 N N . HIS B 1 353 ? -18.188 -28.172 -2.037 1 98 353 HIS B N 1
ATOM 6879 C CA . HIS B 1 353 ? -16.875 -28.781 -2.256 1 98 353 HIS B CA 1
ATOM 6880 C C . HIS B 1 353 ? -16.453 -28.672 -3.715 1 98 353 HIS B C 1
ATOM 6882 O O . HIS B 1 353 ? -15.422 -29.219 -4.113 1 98 353 HIS B O 1
ATOM 6888 N N . ASN B 1 354 ? -17.219 -27.922 -4.574 1 97.88 354 ASN B N 1
ATOM 6889 C CA . ASN B 1 354 ? -16.891 -27.797 -5.992 1 97.88 354 ASN B CA 1
ATOM 6890 C C . ASN B 1 354 ? -15.766 -26.797 -6.219 1 97.88 354 ASN B C 1
ATOM 6892 O O . ASN B 1 354 ? -15.078 -26.844 -7.238 1 97.88 354 ASN B O 1
ATOM 6896 N N . GLY B 1 355 ? -15.656 -25.859 -5.289 1 97.38 355 GLY B N 1
ATOM 6897 C CA . GLY B 1 355 ? -14.703 -24.781 -5.488 1 97.38 355 GLY B CA 1
ATOM 6898 C C . GLY B 1 355 ? -13.938 -24.422 -4.227 1 97.38 355 GLY B C 1
ATOM 6899 O O . GLY B 1 355 ? -13.711 -25.266 -3.365 1 97.38 355 GLY B O 1
ATOM 6900 N N . MET B 1 356 ? -13.422 -23.266 -4.199 1 97.94 356 MET B N 1
ATOM 6901 C CA . MET B 1 356 ? -12.672 -22.766 -3.049 1 97.94 356 MET B CA 1
ATOM 6902 C C . MET B 1 356 ? -13.609 -22.375 -1.911 1 97.94 356 MET B C 1
ATOM 6904 O O . MET B 1 356 ? -14.68 -21.828 -2.146 1 97.94 356 MET B O 1
ATOM 6908 N N . GLN B 1 357 ? -13.305 -22.734 -0.773 1 98.62 357 GLN B N 1
ATOM 6909 C CA . GLN B 1 357 ? -14.047 -22.312 0.414 1 98.62 357 GLN B CA 1
ATOM 6910 C C . GLN B 1 357 ? -13.297 -21.219 1.172 1 98.62 357 GLN B C 1
ATOM 6912 O O . GLN B 1 357 ? -12.195 -21.453 1.678 1 98.62 357 GLN B O 1
ATOM 6917 N N . LEU B 1 358 ? -13.844 -20.016 1.222 1 98.44 358 LEU B N 1
ATOM 6918 C CA . LEU B 1 358 ? -13.234 -18.859 1.868 1 98.44 358 LEU B CA 1
ATOM 6919 C C . LEU B 1 358 ? -13.562 -18.828 3.357 1 98.44 358 LEU B C 1
ATOM 6921 O O . LEU B 1 358 ? -14.68 -18.5 3.744 1 98.44 358 LEU B O 1
ATOM 6925 N N . LEU B 1 359 ? -12.539 -19.141 4.156 1 98.5 359 LEU B N 1
ATOM 6926 C CA . LEU B 1 359 ? -12.766 -19.25 5.59 1 98.5 359 LEU B CA 1
ATOM 6927 C C . LEU B 1 359 ? -12.164 -18.047 6.328 1 98.5 359 LEU B C 1
ATOM 6929 O O . LEU B 1 359 ? -11.117 -18.172 6.973 1 98.5 359 LEU B O 1
ATOM 6933 N N . ALA B 1 360 ? -12.766 -16.922 6.305 1 97.5 360 ALA B N 1
ATOM 6934 C CA . ALA B 1 360 ? -12.461 -15.688 7.016 1 97.5 360 ALA B CA 1
ATOM 6935 C C . ALA B 1 360 ? -13.734 -14.961 7.441 1 97.5 360 ALA B C 1
ATOM 6937 O O . ALA B 1 360 ? -14.5 -14.5 6.598 1 97.5 360 ALA B O 1
ATOM 6938 N N . PRO B 1 361 ? -13.977 -14.828 8.68 1 97.12 361 PRO B N 1
ATOM 6939 C CA . PRO B 1 361 ? -15.289 -14.391 9.156 1 97.12 361 PRO B CA 1
ATOM 6940 C C . PRO B 1 361 ? -15.523 -12.891 8.945 1 97.12 361 PRO B C 1
ATOM 6942 O O . PRO B 1 361 ? -16.672 -12.438 8.984 1 97.12 361 PRO B O 1
ATOM 6945 N N . SER B 1 362 ? -14.477 -12.094 8.828 1 97.19 362 SER B N 1
ATOM 6946 C CA . SER B 1 362 ? -14.641 -10.648 8.727 1 97.19 362 SER B CA 1
ATOM 6947 C C . SER B 1 362 ? -13.398 -9.992 8.125 1 97.19 362 SER B C 1
ATOM 6949 O O . SER B 1 362 ? -12.336 -10.609 8.062 1 97.19 362 SER B O 1
ATOM 6951 N N . VAL B 1 363 ? -13.617 -8.727 7.691 1 97.12 363 VAL B N 1
ATOM 6952 C CA . VAL B 1 363 ? -12.484 -7.945 7.203 1 97.12 363 VAL B CA 1
ATOM 6953 C C . VAL B 1 363 ? -11.492 -7.707 8.344 1 97.12 363 VAL B C 1
ATOM 6955 O O . VAL B 1 363 ? -10.281 -7.723 8.125 1 97.12 363 VAL B O 1
ATOM 6958 N N . SER B 1 364 ? -11.977 -7.5 9.555 1 96.69 364 SER B N 1
ATOM 6959 C CA . SER B 1 364 ? -11.117 -7.316 10.719 1 96.69 364 SER B CA 1
ATOM 6960 C C . SER B 1 364 ? -10.227 -8.531 10.945 1 96.69 364 SER B C 1
ATOM 6962 O O . SER B 1 364 ? -9.062 -8.398 11.328 1 96.69 364 SER B O 1
ATOM 6964 N N . TYR B 1 365 ? -10.797 -9.703 10.734 1 97.69 365 TYR B N 1
ATOM 6965 C CA . TYR B 1 365 ? -10.047 -10.945 10.844 1 97.69 365 TYR B CA 1
ATOM 6966 C C . TYR B 1 365 ? -8.859 -10.953 9.883 1 97.69 365 TYR B C 1
ATOM 6968 O O . TYR B 1 365 ? -7.75 -11.328 10.266 1 97.69 365 TYR B O 1
ATOM 6976 N N . LEU B 1 366 ? -9.078 -10.492 8.68 1 98.06 366 LEU B N 1
ATOM 6977 C CA . LEU B 1 366 ? -8.016 -10.383 7.68 1 98.06 366 LEU B CA 1
ATOM 6978 C C . LEU B 1 366 ? -6.957 -9.383 8.117 1 98.06 366 LEU B C 1
ATOM 6980 O O . LEU B 1 366 ? -5.762 -9.656 8.031 1 98.06 366 LEU B O 1
ATOM 6984 N N . ASN B 1 367 ? -7.359 -8.266 8.609 1 97.44 367 ASN B N 1
ATOM 6985 C CA . ASN B 1 367 ? -6.445 -7.215 9.047 1 97.44 367 ASN B CA 1
ATOM 6986 C C . ASN B 1 367 ? -5.59 -7.672 10.219 1 97.44 367 ASN B C 1
ATOM 6988 O O . ASN B 1 367 ? -4.43 -7.27 10.344 1 97.44 367 ASN B O 1
ATOM 6992 N N . ASN B 1 368 ? -6.176 -8.453 11.094 1 98.06 368 ASN B N 1
ATOM 6993 C CA . ASN B 1 368 ? -5.402 -8.992 12.203 1 98.06 368 ASN B CA 1
ATOM 6994 C C . ASN B 1 368 ? -4.258 -9.875 11.719 1 98.06 368 ASN B C 1
ATOM 6996 O O . ASN B 1 368 ? -3.143 -9.797 12.242 1 98.06 368 ASN B O 1
ATOM 7000 N N . ALA B 1 369 ? -4.547 -10.703 10.75 1 98.19 369 ALA B N 1
ATOM 7001 C CA . ALA B 1 369 ? -3.502 -11.547 10.172 1 98.19 369 ALA B CA 1
ATOM 7002 C C . ALA B 1 369 ? -2.414 -10.695 9.516 1 98.19 369 ALA B C 1
ATOM 7004 O O . ALA B 1 369 ? -1.225 -10.992 9.648 1 98.19 369 ALA B O 1
ATOM 7005 N N . ILE B 1 370 ? -2.795 -9.656 8.867 1 97.69 370 ILE B N 1
ATOM 7006 C CA . ILE B 1 370 ? -1.855 -8.734 8.234 1 97.69 370 ILE B CA 1
ATOM 7007 C C . ILE B 1 370 ? -1.002 -8.062 9.305 1 97.69 370 ILE B C 1
ATOM 7009 O O . ILE B 1 370 ? 0.203 -7.871 9.125 1 97.69 370 ILE B O 1
ATOM 7013 N N . GLY B 1 371 ? -1.644 -7.672 10.398 1 97.88 371 GLY B N 1
ATOM 7014 C CA . GLY B 1 371 ? -0.902 -7.09 11.5 1 97.88 371 GLY B CA 1
ATOM 7015 C C . GLY B 1 371 ? 0.197 -7.996 12.023 1 97.88 371 GLY B C 1
ATOM 7016 O O . GLY B 1 371 ? 1.313 -7.539 12.281 1 97.88 371 GLY B O 1
ATOM 7017 N N . ASP B 1 372 ? -0.085 -9.25 12.203 1 98.12 372 ASP B N 1
ATOM 7018 C CA . ASP B 1 372 ? 0.93 -10.219 12.609 1 98.12 372 ASP B CA 1
ATOM 7019 C C . ASP B 1 372 ? 2.068 -10.281 11.594 1 98.12 372 ASP B C 1
ATOM 7021 O O . ASP B 1 372 ? 3.242 -10.25 11.969 1 98.12 372 ASP B O 1
ATOM 7025 N N . TYR B 1 373 ? 1.685 -10.32 10.359 1 97.31 373 TYR B N 1
ATOM 7026 C CA . TYR B 1 373 ? 2.643 -10.391 9.266 1 97.31 373 TYR B CA 1
ATOM 7027 C C . TYR B 1 373 ? 3.598 -9.203 9.289 1 97.31 373 TYR B C 1
ATOM 7029 O O . TYR B 1 373 ? 4.805 -9.359 9.102 1 97.31 373 TYR B O 1
ATOM 7037 N N . MET B 1 374 ? 3.051 -8.008 9.516 1 96.25 374 MET B N 1
ATOM 7038 C CA . MET B 1 374 ? 3.863 -6.797 9.562 1 96.25 374 MET B CA 1
ATOM 7039 C C . MET B 1 374 ? 4.887 -6.867 10.695 1 96.25 374 MET B C 1
ATOM 7041 O O . MET B 1 374 ? 5.957 -6.262 10.602 1 96.25 374 MET B O 1
ATOM 7045 N N . LYS B 1 375 ? 4.602 -7.676 11.727 1 96.75 375 LYS B N 1
ATOM 7046 C CA . LYS B 1 375 ? 5.492 -7.84 12.875 1 96.75 375 LYS B CA 1
ATOM 7047 C C . LYS B 1 375 ? 6.406 -9.047 12.688 1 96.75 375 LYS B C 1
ATOM 7049 O O . LYS B 1 375 ? 7.051 -9.492 13.641 1 96.75 375 LYS B O 1
ATOM 7054 N N . LYS B 1 376 ? 6.348 -9.617 11.414 1 97.56 376 LYS B N 1
ATOM 7055 C CA . LYS B 1 376 ? 7.145 -10.789 11.055 1 97.56 376 LYS B CA 1
ATOM 7056 C C . LYS B 1 376 ? 6.82 -11.969 11.961 1 97.56 376 LYS B C 1
ATOM 7058 O O . LYS B 1 376 ? 7.723 -12.68 12.414 1 97.56 376 LYS B O 1
ATOM 7063 N N . LYS B 1 377 ? 5.586 -12.102 12.195 1 97.56 377 LYS B N 1
ATOM 7064 C CA . LYS B 1 377 ? 5.051 -13.25 12.922 1 97.56 377 LYS B CA 1
ATOM 7065 C C . LYS B 1 377 ? 4 -13.984 12.094 1 97.56 377 LYS B C 1
ATOM 7067 O O . LYS B 1 377 ? 3.254 -13.359 11.336 1 97.56 377 LYS B O 1
ATOM 7072 N N . PRO B 1 378 ? 3.982 -15.359 12.242 1 97.94 378 PRO B N 1
ATOM 7073 C CA . PRO B 1 378 ? 2.832 -16.016 11.625 1 97.94 378 PRO B CA 1
ATOM 7074 C C . PRO B 1 378 ? 1.5 -15.562 12.219 1 97.94 378 PRO B C 1
ATOM 7076 O O . PRO B 1 378 ? 1.438 -15.195 13.391 1 97.94 378 PRO B O 1
ATOM 7079 N N . PRO B 1 379 ? 0.475 -15.57 11.406 1 98.06 379 PRO B N 1
ATOM 7080 C CA . PRO B 1 379 ? -0.82 -15.148 11.945 1 98.06 379 PRO B CA 1
ATOM 7081 C C . PRO B 1 379 ? -1.278 -16.016 13.117 1 98.06 379 PRO B C 1
ATOM 7083 O O . PRO B 1 379 ? -1.14 -17.234 13.086 1 98.06 379 PRO B O 1
ATOM 7086 N N . GLU B 1 380 ? -1.815 -15.336 14.133 1 97.56 380 GLU B N 1
ATOM 7087 C CA . GLU B 1 380 ? -2.436 -16.062 15.227 1 97.56 380 GLU B CA 1
ATOM 7088 C C . GLU B 1 380 ? -3.674 -16.828 14.758 1 97.56 380 GLU B C 1
ATOM 7090 O O . GLU B 1 380 ? -3.881 -17.984 15.133 1 97.56 380 GLU B O 1
ATOM 7095 N N . ASP B 1 381 ? -4.465 -16.172 14.008 1 97.75 381 ASP B N 1
ATOM 7096 C CA . ASP B 1 381 ? -5.645 -16.75 13.367 1 97.75 381 ASP B CA 1
ATOM 7097 C C . ASP B 1 381 ? -5.566 -16.594 11.852 1 97.75 381 ASP B C 1
ATOM 7099 O O . ASP B 1 381 ? -6.031 -15.594 11.297 1 97.75 381 ASP B O 1
ATOM 7103 N N . PRO B 1 382 ? -5.113 -17.625 11.172 1 98.31 382 PRO B N 1
ATOM 7104 C CA . PRO B 1 382 ? -4.883 -17.5 9.727 1 98.31 382 PRO B CA 1
ATOM 7105 C C . PRO B 1 382 ? -6.18 -17.484 8.922 1 98.31 382 PRO B C 1
ATOM 7107 O O . PRO B 1 382 ? -7.129 -18.203 9.258 1 98.31 382 PRO B O 1
ATOM 7110 N N . ALA B 1 383 ? -6.27 -16.656 7.922 1 97.81 383 ALA B N 1
ATOM 7111 C CA . ALA B 1 383 ? -7.336 -16.719 6.926 1 97.81 383 ALA B CA 1
ATOM 7112 C C . ALA B 1 383 ? -7.086 -17.844 5.918 1 97.81 383 ALA B C 1
ATOM 7114 O O . ALA B 1 383 ? -6.078 -17.828 5.211 1 97.81 383 ALA B O 1
ATOM 7115 N N . VAL B 1 384 ? -8.031 -18.75 5.816 1 98.5 384 VAL B N 1
ATOM 7116 C CA . VAL B 1 384 ? -7.754 -19.984 5.09 1 98.5 384 VAL B CA 1
ATOM 7117 C C . VAL B 1 384 ? -8.672 -20.078 3.873 1 98.5 384 VAL B C 1
ATOM 7119 O O . VAL B 1 384 ? -9.859 -19.766 3.955 1 98.5 384 VAL B O 1
ATOM 7122 N N . VAL B 1 385 ? -8.133 -20.406 2.773 1 98.38 385 VAL B N 1
ATOM 7123 C CA . VAL B 1 385 ? -8.883 -20.938 1.647 1 98.38 385 VAL B CA 1
ATOM 7124 C C . VAL B 1 385 ? -8.766 -22.469 1.634 1 98.38 385 VAL B C 1
ATOM 7126 O O . VAL B 1 385 ? -7.66 -23.016 1.509 1 98.38 385 VAL B O 1
ATOM 7129 N N . ALA B 1 386 ? -9.852 -23.078 1.814 1 98.62 386 ALA B N 1
ATOM 7130 C CA . ALA B 1 386 ? -9.867 -24.547 1.752 1 98.62 386 ALA B CA 1
ATOM 7131 C C . ALA B 1 386 ? -10.289 -25.031 0.369 1 98.62 386 ALA B C 1
ATOM 7133 O O . ALA B 1 386 ? -11.125 -24.406 -0.286 1 98.62 386 ALA B O 1
ATOM 7134 N N . MET B 1 387 ? -9.703 -26.062 -0.082 1 98.31 387 MET B N 1
ATOM 7135 C CA . MET B 1 387 ? -10.047 -26.719 -1.339 1 98.31 387 MET B CA 1
ATOM 7136 C C . MET B 1 387 ? -10.133 -28.219 -1.152 1 98.31 387 MET B C 1
ATOM 7138 O O . MET B 1 387 ? -9.25 -28.828 -0.546 1 98.31 387 MET B O 1
ATOM 7142 N N . THR B 1 388 ? -11.164 -28.797 -1.626 1 98.19 388 THR B N 1
ATOM 7143 C CA . THR B 1 388 ? -11.422 -30.219 -1.459 1 98.19 388 THR B CA 1
ATOM 7144 C C . THR B 1 388 ? -11.75 -30.859 -2.799 1 98.19 388 THR B C 1
ATOM 7146 O O . THR B 1 388 ? -12.852 -31.406 -2.982 1 98.19 388 THR B O 1
ATOM 7149 N N . PHE B 1 389 ? -10.766 -30.984 -3.619 1 96.5 389 PHE B N 1
ATOM 7150 C CA . PHE B 1 389 ? -10.914 -31.328 -5.031 1 96.5 389 PHE B CA 1
ATOM 7151 C C . PHE B 1 389 ? -11.453 -32.75 -5.188 1 96.5 389 PHE B C 1
ATOM 7153 O O . PHE B 1 389 ? -12.07 -33.062 -6.203 1 96.5 389 PHE B O 1
ATOM 7160 N N . SER B 1 390 ? -11.211 -33.625 -4.246 1 97.75 390 SER B N 1
ATOM 7161 C CA . SER B 1 390 ? -11.711 -35 -4.344 1 97.75 390 SER B CA 1
ATOM 7162 C C . SER B 1 390 ? -13.234 -35.031 -4.395 1 97.75 390 SER B C 1
ATOM 7164 O O . SER B 1 390 ? -13.828 -36.031 -4.781 1 97.75 390 SER B O 1
ATOM 7166 N N . GLY B 1 391 ? -13.82 -33.906 -3.977 1 96.62 391 GLY B N 1
ATOM 7167 C CA . GLY B 1 391 ? -15.273 -33.781 -4.078 1 96.62 391 GLY B CA 1
ATOM 7168 C C . GLY B 1 391 ? -15.773 -33.781 -5.508 1 96.62 391 GLY B C 1
ATOM 7169 O O . GLY B 1 391 ? -16.906 -34.188 -5.77 1 96.62 391 GLY B O 1
ATOM 7170 N N . ILE B 1 392 ? -14.953 -33.406 -6.5 1 97.56 392 ILE B N 1
ATOM 7171 C CA . ILE B 1 392 ? -15.398 -33.344 -7.887 1 97.56 392 ILE B CA 1
ATOM 7172 C C . ILE B 1 392 ? -14.492 -34.219 -8.758 1 97.56 392 ILE B C 1
ATOM 7174 O O . ILE B 1 392 ? -14.805 -34.469 -9.922 1 97.56 392 ILE B O 1
ATOM 7178 N N . ASP B 1 393 ? -13.375 -34.656 -8.281 1 98.31 393 ASP B N 1
ATOM 7179 C CA . ASP B 1 393 ? -12.383 -35.438 -9.008 1 98.31 393 ASP B CA 1
ATOM 7180 C C . ASP B 1 393 ? -11.961 -36.688 -8.211 1 98.31 393 ASP B C 1
ATOM 7182 O O . ASP B 1 393 ? -10.945 -36.656 -7.516 1 98.31 393 ASP B O 1
ATOM 7186 N N . PRO B 1 394 ? -12.602 -37.75 -8.406 1 96.94 394 PRO B N 1
ATOM 7187 C CA . PRO B 1 394 ? -12.25 -38.969 -7.66 1 96.94 394 PRO B CA 1
ATOM 7188 C C . PRO B 1 394 ? -10.844 -39.469 -7.984 1 96.94 394 PRO B C 1
ATOM 7190 O O . PRO B 1 394 ? -10.266 -40.25 -7.219 1 96.94 394 PRO B O 1
ATOM 7193 N N . ASP B 1 395 ? -10.305 -39 -9.07 1 97.5 395 ASP B N 1
ATOM 7194 C CA . ASP B 1 395 ? -9 -39.5 -9.523 1 97.5 395 ASP B CA 1
ATOM 7195 C C . ASP B 1 395 ? -7.891 -39.031 -8.57 1 97.5 395 ASP B C 1
ATOM 7197 O O . ASP B 1 395 ? -6.789 -39.594 -8.594 1 97.5 395 ASP B O 1
ATOM 7201 N N . VAL B 1 396 ? -8.102 -38.094 -7.73 1 98.31 396 VAL B N 1
ATOM 7202 C CA . VAL B 1 396 ? -7.043 -37.594 -6.859 1 98.31 396 VAL B CA 1
ATOM 7203 C C . VAL B 1 396 ? -7.031 -38.375 -5.555 1 98.31 396 VAL B C 1
ATOM 7205 O O . VAL B 1 396 ? -6.129 -38.219 -4.73 1 98.31 396 VAL B O 1
ATOM 7208 N N . ALA B 1 397 ? -7.988 -39.188 -5.32 1 98 397 ALA B N 1
ATOM 7209 C CA . ALA B 1 397 ? -8.055 -40.094 -4.18 1 98 397 ALA B CA 1
ATOM 7210 C C . ALA B 1 397 ? -8.578 -41.469 -4.602 1 98 397 ALA B C 1
ATOM 7212 O O . ALA B 1 397 ? -9.617 -41.906 -4.113 1 98 397 ALA B O 1
ATOM 7213 N N . PRO B 1 398 ? -7.777 -42.094 -5.375 1 94.62 398 PRO B N 1
ATOM 7214 C CA . PRO B 1 398 ? -8.273 -43.312 -6.039 1 94.62 398 PRO B CA 1
ATOM 7215 C C . PRO B 1 398 ? -8.555 -44.438 -5.059 1 94.62 398 PRO B C 1
ATOM 7217 O O . PRO B 1 398 ? -9.305 -45.375 -5.383 1 94.62 398 PRO B O 1
ATOM 7220 N N . SER B 1 399 ? -8 -44.5 -3.926 1 93.19 399 SER B N 1
ATOM 7221 C CA . SER B 1 399 ? -8.188 -45.594 -2.963 1 93.19 399 SER B CA 1
ATOM 7222 C C . SER B 1 399 ? -9.297 -45.25 -1.97 1 93.19 399 SER B C 1
ATOM 7224 O O . SER B 1 399 ? -9.523 -46 -1.011 1 93.19 399 SER B O 1
ATOM 7226 N N . GLY B 1 400 ? -9.898 -44.219 -2.201 1 92.94 400 GLY B N 1
ATOM 7227 C CA . GLY B 1 400 ? -10.82 -43.719 -1.196 1 92.94 400 GLY B CA 1
ATOM 7228 C C . GLY B 1 400 ? -10.227 -42.656 -0.32 1 92.94 400 GLY B C 1
ATOM 7229 O O . GLY B 1 400 ? -9.086 -42.219 -0.528 1 92.94 400 GLY B O 1
ATOM 7230 N N . GLY B 1 401 ? -11.07 -42.062 0.581 1 96.56 401 GLY B N 1
ATOM 7231 C CA . GLY B 1 401 ? -10.672 -40.875 1.302 1 96.56 401 GLY B CA 1
ATOM 7232 C C . GLY B 1 401 ? -10.852 -39.594 0.496 1 96.56 401 GLY B C 1
ATOM 7233 O O . GLY B 1 401 ? -11.602 -39.562 -0.486 1 96.56 401 GLY B O 1
ATOM 7234 N N . HIS B 1 402 ? -10.219 -38.5 1.061 1 98.44 402 HIS B N 1
ATOM 7235 C CA . HIS B 1 402 ? -10.406 -37.219 0.398 1 98.44 402 HIS B CA 1
ATOM 7236 C C . HIS B 1 402 ? -9.156 -36.375 0.523 1 98.44 402 HIS B C 1
ATOM 7238 O O . HIS B 1 402 ? -8.289 -36.625 1.356 1 98.44 402 HIS B O 1
ATOM 7244 N N . THR B 1 403 ? -8.984 -35.469 -0.375 1 98.5 403 THR B N 1
ATOM 7245 C CA . THR B 1 403 ? -7.938 -34.469 -0.282 1 98.5 403 THR B CA 1
ATOM 7246 C C . THR B 1 403 ? -8.492 -33.156 0.265 1 98.5 403 THR B C 1
ATOM 7248 O O . THR B 1 403 ? -9.625 -32.781 -0.045 1 98.5 403 THR B O 1
ATOM 7251 N N . LEU B 1 404 ? -7.723 -32.469 1.154 1 98.75 404 LEU B N 1
ATOM 7252 C CA . LEU B 1 404 ? -8.039 -31.172 1.708 1 98.75 404 LEU B CA 1
ATOM 7253 C C . LEU B 1 404 ? -6.816 -30.266 1.695 1 98.75 404 LEU B C 1
ATOM 7255 O O . LEU B 1 404 ? -5.801 -30.562 2.326 1 98.75 404 LEU B O 1
ATOM 7259 N N . TYR B 1 405 ? -6.883 -29.25 0.93 1 98.62 405 TYR B N 1
ATOM 7260 C CA . TYR B 1 405 ? -5.852 -28.219 0.946 1 98.62 405 TYR B CA 1
ATOM 7261 C C . TYR B 1 405 ? -6.281 -27.016 1.798 1 98.62 405 TYR B C 1
ATOM 7263 O O . TYR B 1 405 ? -7.449 -26.625 1.77 1 98.62 405 TYR B O 1
ATOM 7271 N N . GLY B 1 406 ? -5.445 -26.531 2.654 1 98.5 406 GLY B N 1
ATOM 7272 C CA . GLY B 1 406 ? -5.613 -25.266 3.357 1 98.5 406 GLY B CA 1
ATOM 7273 C C . GLY B 1 406 ? -4.504 -24.266 3.068 1 98.5 406 GLY B C 1
ATOM 7274 O O . GLY B 1 406 ? -3.365 -24.469 3.498 1 98.5 406 GLY B O 1
ATOM 7275 N N . TRP B 1 407 ? -4.82 -23.281 2.309 1 97.69 407 TRP B N 1
ATOM 7276 C CA . TRP B 1 407 ? -3.879 -22.203 2.01 1 97.69 407 TRP B CA 1
ATOM 7277 C C . TRP B 1 407 ? -4.164 -20.969 2.865 1 97.69 407 TRP B C 1
ATOM 7279 O O . TRP B 1 407 ? -5.309 -20.516 2.951 1 97.69 407 TRP B O 1
ATOM 7289 N N . ALA B 1 408 ? -3.127 -20.453 3.527 1 98 408 ALA B N 1
ATOM 7290 C CA . ALA B 1 408 ? -3.254 -19.25 4.336 1 98 408 ALA B CA 1
ATOM 7291 C C . ALA B 1 408 ? -2.217 -18.203 3.932 1 98 408 ALA B C 1
ATOM 7293 O O . ALA B 1 408 ? -1.036 -18.516 3.777 1 98 408 ALA B O 1
ATOM 7294 N N . GLN B 1 409 ? -2.658 -16.969 3.736 1 96.12 409 GLN B N 1
ATOM 7295 C CA . GLN B 1 409 ? -1.774 -15.875 3.352 1 96.12 409 GLN B CA 1
ATOM 7296 C C . GLN B 1 409 ? -1.159 -15.211 4.578 1 96.12 409 GLN B C 1
ATOM 7298 O O . GLN B 1 409 ? -1.49 -15.562 5.715 1 96.12 409 GLN B O 1
ATOM 7303 N N . TRP B 1 410 ? -0.213 -14.305 4.352 1 97 410 TRP B N 1
ATOM 7304 C CA . TRP B 1 410 ? 0.464 -13.414 5.293 1 97 410 TRP B CA 1
ATOM 7305 C C . TRP B 1 410 ? 1.289 -14.211 6.297 1 97 410 TRP B C 1
ATOM 7307 O O . TRP B 1 410 ? 1.188 -13.992 7.508 1 97 410 TRP B O 1
ATOM 7317 N N . HIS B 1 411 ? 1.955 -15.242 5.848 1 98.12 411 HIS B N 1
ATOM 7318 C CA . HIS B 1 411 ? 3.027 -15.906 6.578 1 98.12 411 HIS B CA 1
ATOM 7319 C C . HIS B 1 411 ? 4.395 -15.422 6.113 1 98.12 411 HIS B C 1
ATOM 7321 O O . HIS B 1 411 ? 4.809 -15.703 4.984 1 98.12 411 HIS B O 1
ATOM 7327 N N . PRO B 1 412 ? 5.074 -14.719 6.984 1 97.81 412 PRO B N 1
ATOM 7328 C CA . PRO B 1 412 ? 6.359 -14.141 6.57 1 97.81 412 PRO B CA 1
ATOM 7329 C C . PRO B 1 412 ? 7.457 -15.195 6.438 1 97.81 412 PRO B C 1
ATOM 7331 O O . PRO B 1 412 ? 7.457 -16.188 7.168 1 97.81 412 PRO B O 1
ATOM 7334 N N . TYR B 1 413 ? 8.344 -14.984 5.477 1 98.19 413 TYR B N 1
ATOM 7335 C CA . TYR B 1 413 ? 9.523 -15.836 5.336 1 98.19 413 TYR B CA 1
ATOM 7336 C C . TYR B 1 413 ? 10.5 -15.602 6.48 1 98.19 413 TYR B C 1
ATOM 7338 O O . TYR B 1 413 ? 10.93 -16.547 7.145 1 98.19 413 TYR B O 1
ATOM 7346 N N . GLU B 1 414 ? 10.898 -14.273 6.598 1 97.44 414 GLU B N 1
ATOM 7347 C CA . GLU B 1 414 ? 11.727 -13.898 7.746 1 97.44 414 GLU B CA 1
ATOM 7348 C C . GLU B 1 414 ? 10.875 -13.703 8.992 1 97.44 414 GLU B C 1
ATOM 7350 O O . GLU B 1 414 ? 9.875 -12.977 8.969 1 97.44 414 GLU B O 1
ATOM 7355 N N . LEU B 1 415 ? 11.281 -14.344 10.039 1 97.62 415 LEU B N 1
ATOM 7356 C CA . LEU B 1 415 ? 10.562 -14.266 11.305 1 97.62 415 LEU B CA 1
ATOM 7357 C C . LEU B 1 415 ? 11.367 -13.477 12.344 1 97.62 415 LEU B C 1
ATOM 7359 O O . LEU B 1 415 ? 12.586 -13.336 12.211 1 97.62 415 LEU B O 1
ATOM 7363 N N . GLN B 1 416 ? 10.656 -12.93 13.234 1 95.19 416 GLN B N 1
ATOM 7364 C CA . GLN B 1 416 ? 11.281 -12.203 14.328 1 95.19 416 GLN B CA 1
ATOM 7365 C C . GLN B 1 416 ? 11.352 -13.062 15.586 1 95.19 416 GLN B C 1
ATOM 7367 O O . GLN B 1 416 ? 10.906 -14.211 15.586 1 95.19 416 GLN B O 1
ATOM 7372 N N . ASP B 1 417 ? 12.031 -12.539 16.609 1 92.06 417 ASP B N 1
ATOM 7373 C CA . ASP B 1 417 ? 12.102 -13.109 17.953 1 92.06 417 ASP B CA 1
ATOM 7374 C C . ASP B 1 417 ? 12.797 -14.469 17.938 1 92.06 417 ASP B C 1
ATOM 7376 O O . ASP B 1 417 ? 12.422 -15.375 18.688 1 92.06 417 ASP B O 1
ATOM 7380 N N . GLY B 1 418 ? 13.656 -14.695 17.016 1 93.12 418 GLY B N 1
ATOM 7381 C CA . GLY B 1 418 ? 14.484 -15.891 16.969 1 93.12 418 GLY B CA 1
ATOM 7382 C C . GLY B 1 418 ? 13.742 -17.109 16.438 1 93.12 418 GLY B C 1
ATOM 7383 O O . GLY B 1 418 ? 14.273 -18.219 16.484 1 93.12 418 GLY B O 1
ATOM 7384 N N . LEU B 1 419 ? 12.594 -16.906 15.906 1 95 419 LEU B N 1
ATOM 7385 C CA . LEU B 1 419 ? 11.812 -18.016 15.367 1 95 419 LEU B CA 1
ATOM 7386 C C . LEU B 1 419 ? 12.367 -18.453 14.016 1 95 419 LEU B C 1
ATOM 7388 O O . LEU B 1 419 ? 12.883 -17.641 13.25 1 95 419 LEU B O 1
ATOM 7392 N N . HIS B 1 420 ? 12.281 -19.766 13.766 1 97.75 420 HIS B N 1
ATOM 7393 C CA . HIS B 1 420 ? 12.648 -20.359 12.484 1 97.75 420 HIS B CA 1
ATOM 7394 C C . HIS B 1 420 ? 11.57 -21.328 11.992 1 97.75 420 HIS B C 1
ATOM 7396 O O . HIS B 1 420 ? 11 -22.078 12.789 1 97.75 420 HIS B O 1
ATOM 7402 N N . TRP B 1 421 ? 11.344 -21.359 10.773 1 98.31 421 TRP B N 1
ATOM 7403 C CA . TRP B 1 421 ? 10.219 -22.109 10.219 1 98.31 421 TRP B CA 1
ATOM 7404 C C . TRP B 1 421 ? 10.375 -23.594 10.484 1 98.31 421 TRP B C 1
ATOM 7406 O O . TRP B 1 421 ? 9.398 -24.297 10.742 1 98.31 421 TRP B O 1
ATOM 7416 N N . ASP B 1 422 ? 11.523 -24.125 10.383 1 98.38 422 ASP B N 1
ATOM 7417 C CA . ASP B 1 422 ? 11.742 -25.547 10.594 1 98.38 422 ASP B CA 1
ATOM 7418 C C . ASP B 1 422 ? 11.32 -25.969 12 1 98.38 422 ASP B C 1
ATOM 7420 O O . ASP B 1 422 ? 10.992 -27.125 12.242 1 98.38 422 ASP B O 1
ATOM 7424 N N . ASP B 1 423 ? 11.336 -24.969 12.914 1 98.19 423 ASP B N 1
ATOM 7425 C CA . ASP B 1 423 ? 11.039 -25.281 14.305 1 98.19 423 ASP B CA 1
ATOM 7426 C C . ASP B 1 423 ? 9.539 -25.172 14.586 1 98.19 423 ASP B C 1
ATOM 7428 O O . ASP B 1 423 ? 9.031 -25.812 15.516 1 98.19 423 ASP B O 1
ATOM 7432 N N . ILE B 1 424 ? 8.875 -24.359 13.797 1 98.38 424 ILE B N 1
ATOM 7433 C CA . ILE B 1 424 ? 7.508 -24.047 14.195 1 98.38 424 ILE B CA 1
ATOM 7434 C C . ILE B 1 424 ? 6.527 -24.562 13.148 1 98.38 424 ILE B C 1
ATOM 7436 O O . ILE B 1 424 ? 5.316 -24.375 13.273 1 98.38 424 ILE B O 1
ATOM 7440 N N . ARG B 1 425 ? 6.934 -25.234 12.133 1 98.19 425 ARG B N 1
ATOM 7441 C CA . ARG B 1 425 ? 6.137 -25.609 10.969 1 98.19 425 ARG B CA 1
ATOM 7442 C C . ARG B 1 425 ? 4.914 -26.422 11.375 1 98.19 425 ARG B C 1
ATOM 7444 O O . ARG B 1 425 ? 3.809 -26.172 10.891 1 98.19 425 ARG B O 1
ATOM 7451 N N . GLU B 1 426 ? 4.977 -27.406 12.258 1 98.5 426 GLU B N 1
ATOM 7452 C CA . GLU B 1 426 ? 3.855 -28.25 12.648 1 98.5 426 GLU B CA 1
ATOM 7453 C C . GLU B 1 426 ? 2.812 -27.453 13.43 1 98.5 426 GLU B C 1
ATOM 7455 O O . GLU B 1 426 ? 1.609 -27.641 13.234 1 98.5 426 GLU B O 1
ATOM 7460 N N . ARG B 1 427 ? 3.33 -26.625 14.328 1 98.5 427 ARG B N 1
ATOM 7461 C CA . ARG B 1 427 ? 2.436 -25.766 15.109 1 98.5 427 ARG B CA 1
ATOM 7462 C C . ARG B 1 427 ? 1.588 -24.891 14.203 1 98.5 427 ARG B C 1
ATOM 7464 O O . ARG B 1 427 ? 0.379 -24.75 14.414 1 98.5 427 ARG B O 1
ATOM 7471 N N . GLU B 1 428 ? 2.262 -24.25 13.258 1 98.69 428 GLU B N 1
ATOM 7472 C CA . GLU B 1 428 ? 1.564 -23.344 12.352 1 98.69 428 GLU B CA 1
ATOM 7473 C C . GLU B 1 428 ? 0.628 -24.109 11.414 1 98.69 428 GLU B C 1
ATOM 7475 O O . GLU B 1 428 ? -0.437 -23.609 11.055 1 98.69 428 GLU B O 1
ATOM 7480 N N . ALA B 1 429 ? 0.99 -25.312 10.984 1 98.81 429 ALA B N 1
ATOM 7481 C CA . ALA B 1 429 ? 0.11 -26.172 10.195 1 98.81 429 ALA B CA 1
ATOM 7482 C C . ALA B 1 429 ? -1.161 -26.516 10.969 1 98.81 429 ALA B C 1
ATOM 7484 O O . ALA B 1 429 ? -2.258 -26.516 10.406 1 98.81 429 ALA B O 1
ATOM 7485 N N . GLN B 1 430 ? -0.992 -26.781 12.203 1 98.81 430 GLN B N 1
ATOM 7486 C CA . GLN B 1 430 ? -2.135 -27.109 13.039 1 98.81 430 GLN B CA 1
ATOM 7487 C C . GLN B 1 430 ? -3.115 -25.953 13.141 1 98.81 430 GLN B C 1
ATOM 7489 O O . GLN B 1 430 ? -4.332 -26.156 13.164 1 98.81 430 GLN B O 1
ATOM 7494 N N . LYS B 1 431 ? -2.613 -24.719 13.242 1 98.81 431 LYS B N 1
ATOM 7495 C CA . LYS B 1 431 ? -3.484 -23.547 13.281 1 98.81 431 LYS B CA 1
ATOM 7496 C C . LYS B 1 431 ? -4.375 -23.484 12.039 1 98.81 431 LYS B C 1
ATOM 7498 O O . LYS B 1 431 ? -5.559 -23.156 12.141 1 98.81 431 LYS B O 1
ATOM 7503 N N . ILE B 1 432 ? -3.797 -23.766 10.898 1 98.88 432 ILE B N 1
ATOM 7504 C CA . ILE B 1 432 ? -4.551 -23.75 9.648 1 98.88 432 ILE B CA 1
ATOM 7505 C C . ILE B 1 432 ? -5.621 -24.844 9.672 1 98.88 432 ILE B C 1
ATOM 7507 O O . ILE B 1 432 ? -6.777 -24.594 9.336 1 98.88 432 ILE B O 1
ATOM 7511 N N . TYR B 1 433 ? -5.242 -26.016 10.039 1 98.88 433 TYR B N 1
ATOM 7512 C CA . TYR B 1 433 ? -6.199 -27.109 10.133 1 98.88 433 TYR B CA 1
ATOM 7513 C C . TYR B 1 433 ? -7.297 -26.797 11.141 1 98.88 433 TYR B C 1
ATOM 7515 O O . TYR B 1 433 ? -8.461 -27.141 10.93 1 98.88 433 TYR B O 1
ATOM 7523 N N . ASP B 1 434 ? -6.93 -26.172 12.25 1 98.75 434 ASP B N 1
ATOM 7524 C CA . ASP B 1 434 ? -7.887 -25.812 13.289 1 98.75 434 ASP B CA 1
ATOM 7525 C C . ASP B 1 434 ? -8.953 -24.844 12.75 1 98.75 434 ASP B C 1
ATOM 7527 O O . ASP B 1 434 ? -10.102 -24.891 13.18 1 98.75 434 ASP B O 1
ATOM 7531 N N . VAL B 1 435 ? -8.562 -23.969 11.867 1 98.62 435 VAL B N 1
ATOM 7532 C CA . VAL B 1 435 ? -9.547 -23.078 11.25 1 98.62 435 VAL B CA 1
ATOM 7533 C C . VAL B 1 435 ? -10.594 -23.922 10.516 1 98.62 435 VAL B C 1
ATOM 7535 O O . VAL B 1 435 ? -11.797 -23.656 10.633 1 98.62 435 VAL B O 1
ATOM 7538 N N . VAL B 1 436 ? -10.172 -24.906 9.727 1 98.5 436 VAL B N 1
ATOM 7539 C CA . VAL B 1 436 ? -11.102 -25.781 9.031 1 98.5 436 VAL B CA 1
ATOM 7540 C C . VAL B 1 436 ? -12.031 -26.453 10.039 1 98.5 436 VAL B C 1
ATOM 7542 O O . VAL B 1 436 ? -13.25 -26.5 9.852 1 98.5 436 VAL B O 1
ATOM 7545 N N . CYS B 1 437 ? -11.438 -26.891 11.148 1 98.38 437 CYS B N 1
ATOM 7546 C CA . CYS B 1 437 ? -12.211 -27.578 12.172 1 98.38 437 CYS B CA 1
ATOM 7547 C C . CYS B 1 437 ? -13.234 -26.656 12.805 1 98.38 437 CYS B C 1
ATOM 7549 O O . CYS B 1 437 ? -14.32 -27.078 13.188 1 98.38 437 CYS B O 1
ATOM 7551 N N . ARG B 1 438 ? -12.906 -25.406 12.945 1 97.69 438 ARG B N 1
ATOM 7552 C CA . ARG B 1 438 ? -13.844 -24.438 13.508 1 97.69 438 ARG B CA 1
ATOM 7553 C C . ARG B 1 438 ? -15.07 -24.266 12.625 1 97.69 438 ARG B C 1
ATOM 7555 O O . ARG B 1 438 ? -16.188 -24.125 13.117 1 97.69 438 ARG B O 1
ATOM 7562 N N . TYR B 1 439 ? -14.891 -24.328 11.32 1 98 439 TYR B N 1
ATOM 7563 C CA . TYR B 1 439 ? -16 -24.188 10.383 1 98 439 TYR B CA 1
ATOM 7564 C C . TYR B 1 439 ? -16.719 -25.516 10.172 1 98 439 TYR B C 1
ATOM 7566 O O . TYR B 1 439 ? -17.906 -25.547 9.883 1 98 439 TYR B O 1
ATOM 7574 N N . ALA B 1 440 ? -15.977 -26.562 10.242 1 97.81 440 ALA B N 1
ATOM 7575 C CA . ALA B 1 440 ? -16.453 -27.922 10.047 1 97.81 440 ALA B CA 1
ATOM 7576 C C . ALA B 1 440 ? -15.961 -28.844 11.156 1 97.81 440 ALA B C 1
ATOM 7578 O O . ALA B 1 440 ? -15 -29.609 10.961 1 97.81 440 ALA B O 1
ATOM 7579 N N . PRO B 1 441 ? -16.688 -28.938 12.234 1 97.44 441 PRO B N 1
ATOM 7580 C CA . PRO B 1 441 ? -16.203 -29.656 13.422 1 97.44 441 PRO B CA 1
ATOM 7581 C C . PRO B 1 441 ? -16.016 -31.141 13.172 1 97.44 441 PRO B C 1
ATOM 7583 O O . PRO B 1 441 ? -15.25 -31.797 13.883 1 97.44 441 PRO B O 1
ATOM 7586 N N . ASN B 1 442 ? -16.656 -31.734 12.211 1 97.75 442 ASN B N 1
ATOM 7587 C CA . ASN B 1 442 ? -16.5 -33.156 11.914 1 97.75 442 ASN B CA 1
ATOM 7588 C C . ASN B 1 442 ? -15.062 -33.5 11.531 1 97.75 442 ASN B C 1
ATOM 7590 O O . ASN B 1 442 ? -14.68 -34.656 11.531 1 97.75 442 ASN B O 1
ATOM 7594 N N . MET B 1 443 ? -14.281 -32.531 11.18 1 98.5 443 MET B N 1
ATOM 7595 C CA . MET B 1 443 ? -12.93 -32.75 10.672 1 98.5 443 MET B CA 1
ATOM 7596 C C . MET B 1 443 ? -11.969 -33.094 11.812 1 98.5 443 MET B C 1
ATOM 7598 O O . MET B 1 443 ? -10.852 -33.562 11.578 1 98.5 443 MET B O 1
ATOM 7602 N N . GLU B 1 444 ? -12.367 -32.812 13.062 1 98.38 444 GLU B N 1
ATOM 7603 C CA . GLU B 1 444 ? -11.523 -33.188 14.195 1 98.38 444 GLU B CA 1
ATOM 7604 C C . GLU B 1 444 ? -11.211 -34.688 14.18 1 98.38 444 GLU B C 1
ATOM 7606 O O . GLU B 1 444 ? -12.125 -35.5 14.133 1 98.38 444 GLU B O 1
ATOM 7611 N N . GLY B 1 445 ? -9.914 -35 14.156 1 97.81 445 GLY B N 1
ATOM 7612 C CA . GLY B 1 445 ? -9.484 -36.375 14.203 1 97.81 445 GLY B CA 1
ATOM 7613 C C . GLY B 1 445 ? -9.555 -37.062 12.859 1 97.81 445 GLY B C 1
ATOM 7614 O O . GLY B 1 445 ? -9.383 -38.281 12.766 1 97.81 445 GLY B O 1
ATOM 7615 N N . LYS B 1 446 ? -9.766 -36.375 11.773 1 98.31 446 LYS B N 1
ATOM 7616 C CA . LYS B 1 446 ? -9.992 -37.031 10.477 1 98.31 446 LYS B CA 1
ATOM 7617 C C . LYS B 1 446 ? -8.781 -36.875 9.562 1 98.31 446 LYS B C 1
ATOM 7619 O O . LYS B 1 446 ? -8.781 -37.344 8.43 1 98.31 446 LYS B O 1
ATOM 7624 N N . LEU B 1 447 ? -7.758 -36.219 10.047 1 98.56 447 LEU B N 1
ATOM 7625 C CA . LEU B 1 447 ? -6.52 -36.062 9.289 1 98.56 447 LEU B CA 1
ATOM 7626 C C . LEU B 1 447 ? -5.766 -37.406 9.219 1 98.56 447 LEU B C 1
ATOM 7628 O O . LEU B 1 447 ? -5.434 -38 10.25 1 98.56 447 LEU B O 1
ATOM 7632 N N . ILE B 1 448 ? -5.535 -37.906 8.039 1 98.19 448 ILE B N 1
ATOM 7633 C CA . ILE B 1 448 ? -4.715 -39.094 7.836 1 98.19 448 ILE B CA 1
ATOM 7634 C C . ILE B 1 448 ? -3.236 -38.719 7.883 1 98.19 448 ILE B C 1
ATOM 7636 O O . ILE B 1 448 ? -2.471 -39.281 8.672 1 98.19 448 ILE B O 1
ATOM 7640 N N . ASP B 1 449 ? -2.842 -37.812 7.051 1 97.94 449 ASP B N 1
ATOM 7641 C CA . ASP B 1 449 ? -1.49 -37.281 6.973 1 97.94 449 ASP B CA 1
ATOM 7642 C C . ASP B 1 449 ? -1.475 -35.938 6.207 1 97.94 449 ASP B C 1
ATOM 7644 O O . ASP B 1 449 ? -2.484 -35.562 5.621 1 97.94 449 ASP B O 1
ATOM 7648 N N . TRP B 1 450 ? -0.398 -35.188 6.391 1 98.38 450 TRP B N 1
ATOM 7649 C CA . TRP B 1 450 ? -0.348 -33.938 5.633 1 98.38 450 TRP B CA 1
ATOM 7650 C C . TRP B 1 450 ? 1.07 -33.656 5.152 1 98.38 450 TRP B C 1
ATOM 7652 O O . TRP B 1 450 ? 2.039 -34.188 5.699 1 98.38 450 TRP B O 1
ATOM 7662 N N . HIS B 1 451 ? 1.163 -33 4.016 1 98.38 451 HIS B N 1
ATOM 7663 C CA . HIS B 1 451 ? 2.361 -32.344 3.502 1 98.38 451 HIS B CA 1
ATOM 7664 C C . HIS B 1 451 ? 2.328 -30.828 3.771 1 98.38 451 HIS B C 1
ATOM 7666 O O . HIS B 1 451 ? 1.44 -30.125 3.285 1 98.38 451 HIS B O 1
ATOM 7672 N N . ILE B 1 452 ? 3.34 -30.359 4.578 1 98.5 452 ILE B N 1
ATOM 7673 C CA . ILE B 1 452 ? 3.385 -28.953 5 1 98.5 452 ILE B CA 1
ATOM 7674 C C . ILE B 1 452 ? 4.348 -28.172 4.109 1 98.5 452 ILE B C 1
ATOM 7676 O O . ILE B 1 452 ? 5.484 -28.609 3.889 1 98.5 452 ILE B O 1
ATOM 7680 N N . GLN B 1 453 ? 3.92 -27.062 3.617 1 98.25 453 GLN B N 1
ATOM 7681 C CA . GLN B 1 453 ? 4.781 -26.156 2.865 1 98.25 453 GLN B CA 1
ATOM 7682 C C . GLN B 1 453 ? 4.77 -24.766 3.471 1 98.25 453 GLN B C 1
ATOM 7684 O O . GLN B 1 453 ? 3.908 -23.938 3.139 1 98.25 453 GLN B O 1
ATOM 7689 N N . THR B 1 454 ? 5.77 -24.5 4.32 1 98.5 454 THR B N 1
ATOM 7690 C CA . THR B 1 454 ? 6.031 -23.156 4.816 1 98.5 454 THR B CA 1
ATOM 7691 C C . THR B 1 454 ? 6.676 -22.297 3.732 1 98.5 454 THR B C 1
ATOM 7693 O O . THR B 1 454 ? 7.055 -22.797 2.676 1 98.5 454 THR B O 1
ATOM 7696 N N . PRO B 1 455 ? 6.82 -20.984 4.012 1 98.06 455 PRO B N 1
ATOM 7697 C CA . PRO B 1 455 ? 7.559 -20.172 3.039 1 98.06 455 PRO B CA 1
ATOM 7698 C C . PRO B 1 455 ? 8.945 -20.734 2.742 1 98.06 455 PRO B C 1
ATOM 7700 O O . PRO B 1 455 ? 9.391 -20.719 1.589 1 98.06 455 PRO B O 1
ATOM 7703 N N . LEU B 1 456 ? 9.531 -21.219 3.74 1 98.44 456 LEU B N 1
ATOM 7704 C CA . LEU B 1 456 ? 10.859 -21.781 3.572 1 98.44 456 LEU B CA 1
ATOM 7705 C C . LEU B 1 456 ? 10.797 -23.062 2.734 1 98.44 456 LEU B C 1
ATOM 7707 O O . LEU B 1 456 ? 11.656 -23.281 1.878 1 98.44 456 LEU B O 1
ATOM 7711 N N . ASP B 1 457 ? 9.812 -23.891 2.955 1 97.88 457 ASP B N 1
ATOM 7712 C CA . ASP B 1 457 ? 9.648 -25.109 2.174 1 97.88 457 ASP B CA 1
ATOM 7713 C C . ASP B 1 457 ? 9.359 -24.781 0.708 1 97.88 457 ASP B C 1
ATOM 7715 O O . ASP B 1 457 ? 9.797 -25.516 -0.189 1 97.88 457 ASP B O 1
ATOM 7719 N N . ILE B 1 458 ? 8.602 -23.781 0.503 1 97.31 458 ILE B N 1
ATOM 7720 C CA . ILE B 1 458 ? 8.289 -23.375 -0.86 1 97.31 458 ILE B CA 1
ATOM 7721 C C . ILE B 1 458 ? 9.578 -22.969 -1.581 1 97.31 458 ILE B C 1
ATOM 7723 O O . ILE B 1 458 ? 9.797 -23.359 -2.734 1 97.31 458 ILE B O 1
ATOM 7727 N N . GLU B 1 459 ? 10.375 -22.188 -0.874 1 97.69 459 GLU B N 1
ATOM 7728 C CA . GLU B 1 459 ? 11.664 -21.828 -1.462 1 97.69 459 GLU B CA 1
ATOM 7729 C C . GLU B 1 459 ? 12.5 -23.062 -1.77 1 97.69 459 GLU B C 1
ATOM 7731 O O . GLU B 1 459 ? 13.047 -23.188 -2.869 1 97.69 459 GLU B O 1
ATOM 7736 N N . ARG B 1 460 ? 12.578 -23.984 -0.842 1 96.19 460 ARG B N 1
ATOM 7737 C CA . ARG B 1 460 ? 13.422 -25.156 -0.973 1 96.19 460 ARG B CA 1
ATOM 7738 C C . ARG B 1 460 ? 12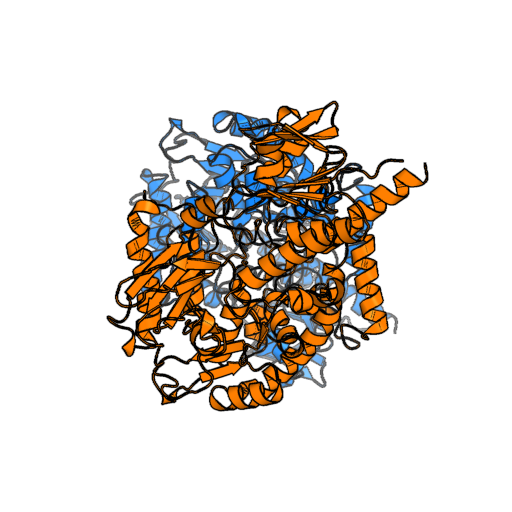.93 -26.062 -2.104 1 96.19 460 ARG B C 1
ATOM 7740 O O . ARG B 1 460 ? 13.727 -26.547 -2.904 1 96.19 460 ARG B O 1
ATOM 7747 N N . LYS B 1 461 ? 11.695 -26.219 -2.225 1 94.94 461 LYS B N 1
ATOM 7748 C CA . LYS B 1 461 ? 11.141 -27.188 -3.168 1 94.94 461 LYS B CA 1
ATOM 7749 C C . LYS B 1 461 ? 11.023 -26.594 -4.566 1 94.94 461 LYS B C 1
ATOM 7751 O O . LYS B 1 461 ? 11.352 -27.234 -5.559 1 94.94 461 LYS B O 1
ATOM 7756 N N . HIS B 1 462 ? 10.586 -25.359 -4.633 1 95.25 462 HIS B N 1
ATOM 7757 C CA . HIS B 1 462 ? 10.203 -24.812 -5.922 1 95.25 462 HIS B CA 1
ATOM 7758 C C . HIS B 1 462 ? 11.195 -23.75 -6.387 1 95.25 462 HIS B C 1
ATOM 7760 O O . HIS B 1 462 ? 11.023 -23.141 -7.449 1 95.25 462 HIS B O 1
ATOM 7766 N N . ALA B 1 463 ? 12.25 -23.531 -5.648 1 95.81 463 ALA B N 1
ATOM 7767 C CA . ALA B 1 463 ? 13.242 -22.5 -5.973 1 95.81 463 ALA B CA 1
ATOM 7768 C C . ALA B 1 463 ? 12.578 -21.141 -6.164 1 95.81 463 ALA B C 1
ATOM 7770 O O . ALA B 1 463 ? 12.82 -20.453 -7.164 1 95.81 463 ALA B O 1
ATOM 7771 N N . MET B 1 464 ? 11.68 -20.875 -5.293 1 96.62 464 MET B N 1
ATOM 7772 C CA . MET B 1 464 ? 11.023 -19.578 -5.254 1 96.62 464 MET B CA 1
ATOM 7773 C C . MET B 1 464 ? 11.492 -18.766 -4.047 1 96.62 464 MET B C 1
ATOM 7775 O O . MET B 1 464 ? 10.945 -18.906 -2.951 1 96.62 464 MET B O 1
ATOM 7779 N N . PRO B 1 465 ? 12.445 -17.891 -4.297 1 97.56 465 PRO B N 1
ATOM 7780 C CA . PRO B 1 465 ? 13.031 -17.125 -3.191 1 97.56 465 PRO B CA 1
ATOM 7781 C C . PRO B 1 465 ? 11.977 -16.516 -2.27 1 97.56 465 PRO B C 1
ATOM 7783 O O . PRO B 1 465 ? 10.961 -16 -2.744 1 97.56 465 PRO B O 1
ATOM 7786 N N . ARG B 1 466 ? 12.203 -16.703 -0.956 1 97.31 466 ARG B N 1
ATOM 7787 C CA . ARG B 1 466 ? 11.406 -16.125 0.126 1 97.31 466 ARG B CA 1
ATOM 7788 C C . ARG B 1 466 ? 9.984 -16.672 0.104 1 97.31 466 ARG B C 1
ATOM 7790 O O . ARG B 1 466 ? 9.094 -16.109 0.743 1 97.31 466 ARG B O 1
ATOM 7797 N N . GLY B 1 467 ? 9.766 -17.656 -0.66 1 96.81 467 GLY B N 1
ATOM 7798 C CA . GLY B 1 467 ? 8.477 -18.328 -0.666 1 96.81 467 GLY B CA 1
ATOM 7799 C C . GLY B 1 467 ? 7.395 -17.547 -1.389 1 96.81 467 GLY B C 1
ATOM 7800 O O . GLY B 1 467 ? 6.203 -17.766 -1.169 1 96.81 467 GLY B O 1
ATOM 7801 N N . ASN B 1 468 ? 7.746 -16.578 -2.195 1 96.44 468 ASN B N 1
ATOM 7802 C CA . ASN B 1 468 ? 6.758 -15.812 -2.951 1 96.44 468 ASN B CA 1
ATOM 7803 C C . ASN B 1 468 ? 6.324 -16.562 -4.215 1 96.44 468 ASN B C 1
ATOM 7805 O O . ASN B 1 468 ? 7.082 -16.625 -5.184 1 96.44 468 ASN B O 1
ATOM 7809 N N . VAL B 1 469 ? 5.141 -16.984 -4.242 1 94.62 469 VAL B N 1
ATOM 7810 C CA . VAL B 1 469 ? 4.652 -17.844 -5.312 1 94.62 469 VAL B CA 1
ATOM 7811 C C . VAL B 1 469 ? 4.395 -17.016 -6.566 1 94.62 469 VAL B C 1
ATOM 7813 O O . VAL B 1 469 ? 4.227 -17.562 -7.66 1 94.62 469 VAL B O 1
ATOM 7816 N N . MET B 1 470 ? 4.387 -15.664 -6.414 1 94.56 470 MET B N 1
ATOM 7817 C CA . MET B 1 470 ? 4.254 -14.773 -7.562 1 94.56 470 MET B CA 1
ATOM 7818 C C . MET B 1 470 ? 5.621 -14.391 -8.117 1 94.56 470 MET B C 1
ATOM 7820 O O . MET B 1 470 ? 5.723 -13.516 -8.977 1 94.56 470 MET B O 1
ATOM 7824 N N . HIS B 1 471 ? 6.734 -14.977 -7.613 1 96.5 471 HIS B N 1
ATOM 7825 C CA . HIS B 1 471 ? 8.133 -14.688 -7.891 1 96.5 471 HIS B CA 1
ATOM 7826 C C . HIS B 1 471 ? 8.547 -13.344 -7.297 1 96.5 471 HIS B C 1
ATOM 7828 O O . HIS B 1 471 ? 9.406 -13.281 -6.418 1 96.5 471 HIS B O 1
ATOM 7834 N N . VAL B 1 472 ? 7.914 -12.258 -7.801 1 95.56 472 VAL B N 1
ATOM 7835 C CA . VAL B 1 472 ? 8.18 -10.922 -7.281 1 95.56 472 VAL B CA 1
ATOM 7836 C C . VAL B 1 472 ? 6.871 -10.242 -6.887 1 95.56 472 VAL B C 1
ATOM 7838 O O . VAL B 1 472 ? 5.805 -10.609 -7.387 1 95.56 472 VAL B O 1
ATOM 7841 N N . GLU B 1 473 ? 6.926 -9.258 -6.004 1 94.5 473 GLU B N 1
ATOM 7842 C CA . GLU B 1 473 ? 5.734 -8.57 -5.52 1 94.5 473 GLU B CA 1
ATOM 7843 C C . GLU B 1 473 ? 4.922 -7.988 -6.672 1 94.5 473 GLU B C 1
ATOM 7845 O O . GLU B 1 473 ? 5.488 -7.504 -7.652 1 94.5 473 GLU B O 1
ATOM 7850 N N . MET B 1 474 ? 3.656 -8.039 -6.484 1 93.06 474 MET B N 1
ATOM 7851 C CA . MET B 1 474 ? 2.74 -7.531 -7.5 1 93.06 474 MET B CA 1
ATOM 7852 C C . MET B 1 474 ? 2.352 -6.086 -7.207 1 93.06 474 MET B C 1
ATOM 7854 O O . MET B 1 474 ? 1.167 -5.75 -7.18 1 93.06 474 MET B O 1
ATOM 7858 N N . SER B 1 475 ? 3.291 -5.293 -6.988 1 91.06 475 SER B N 1
ATOM 7859 C CA . SER B 1 475 ? 3.08 -3.869 -6.746 1 91.06 475 SER B CA 1
ATOM 7860 C C . SER B 1 475 ? 3.172 -3.068 -8.039 1 91.06 475 SER B C 1
ATOM 7862 O O . SER B 1 475 ? 3.748 -3.535 -9.023 1 91.06 475 SER B O 1
ATOM 7864 N N . LEU B 1 476 ? 2.639 -1.938 -7.984 1 89.81 476 LEU B N 1
ATOM 7865 C CA . LEU B 1 476 ? 2.525 -1.079 -9.156 1 89.81 476 LEU B CA 1
ATOM 7866 C C . LEU B 1 476 ? 3.887 -0.88 -9.812 1 89.81 476 LEU B C 1
ATOM 7868 O O . LEU B 1 476 ? 3.984 -0.835 -11.047 1 89.81 476 LEU B O 1
ATOM 7872 N N . ASP B 1 477 ? 4.914 -0.772 -9.047 1 92.94 477 ASP B N 1
ATOM 7873 C CA . ASP B 1 477 ? 6.246 -0.484 -9.562 1 92.94 477 ASP B CA 1
ATOM 7874 C C . ASP B 1 477 ? 6.922 -1.751 -10.078 1 92.94 477 ASP B C 1
ATOM 7876 O O . ASP B 1 477 ? 8.062 -1.71 -10.539 1 92.94 477 ASP B O 1
ATOM 7880 N N . GLN B 1 478 ? 6.277 -2.885 -10.039 1 94.75 478 GLN B N 1
ATOM 7881 C CA . GLN B 1 478 ? 6.805 -4.148 -10.539 1 94.75 478 GLN B CA 1
ATOM 7882 C C . GLN B 1 478 ? 5.777 -4.867 -11.406 1 94.75 478 GLN B C 1
ATOM 7884 O O . GLN B 1 478 ? 5.668 -6.094 -11.359 1 94.75 478 GLN B O 1
ATOM 7889 N N . MET B 1 479 ? 4.953 -4.145 -12.07 1 92.31 479 MET B N 1
ATOM 7890 C CA . MET B 1 479 ? 3.982 -4.688 -13.023 1 92.31 479 MET B CA 1
ATOM 7891 C C . MET B 1 479 ? 4.227 -4.133 -14.422 1 92.31 479 MET B C 1
ATOM 7893 O O . MET B 1 479 ? 4.836 -3.074 -14.578 1 92.31 479 MET B O 1
ATOM 7897 N N . PHE B 1 480 ? 3.818 -4.82 -15.461 1 90.94 480 PHE B N 1
ATOM 7898 C CA . PHE B 1 480 ? 3.852 -4.387 -16.844 1 90.94 480 PHE B CA 1
ATOM 7899 C C . PHE B 1 480 ? 5.273 -4.039 -17.281 1 90.94 480 PHE B C 1
ATOM 7901 O O . PHE B 1 480 ? 6.184 -4.859 -17.141 1 90.94 480 PHE B O 1
ATOM 7908 N N . MET B 1 481 ? 5.512 -2.742 -17.656 1 91.19 481 MET B N 1
ATOM 7909 C CA . MET B 1 481 ? 6.805 -2.342 -18.219 1 91.19 481 MET B CA 1
ATOM 7910 C C . MET B 1 481 ? 7.875 -2.301 -17.125 1 91.19 481 MET B C 1
ATOM 7912 O O . MET B 1 481 ? 9.062 -2.178 -17.422 1 91.19 481 MET B O 1
ATOM 7916 N N . PHE B 1 482 ? 7.445 -2.527 -15.898 1 93.19 482 PHE B N 1
ATOM 7917 C CA . PHE B 1 482 ? 8.383 -2.465 -14.781 1 93.19 482 PHE B CA 1
ATOM 7918 C C . PHE B 1 482 ? 8.75 -3.863 -14.305 1 93.19 482 PHE B C 1
ATOM 7920 O O . PHE B 1 482 ? 9.555 -4.02 -13.383 1 93.19 482 PHE B O 1
ATOM 7927 N N . ARG B 1 483 ? 8.25 -4.941 -14.953 1 94.62 483 ARG B N 1
ATOM 7928 C CA . ARG B 1 483 ? 8.453 -6.312 -14.492 1 94.62 483 ARG B CA 1
ATOM 7929 C C . ARG B 1 483 ? 9.312 -7.102 -15.469 1 94.62 483 ARG B C 1
ATOM 7931 O O . ARG B 1 483 ? 9.023 -7.145 -16.672 1 94.62 483 ARG B O 1
ATOM 7938 N N . PRO B 1 484 ? 10.367 -7.762 -15.016 1 95.69 484 PRO B N 1
ATOM 7939 C CA . PRO B 1 484 ? 10.906 -7.734 -13.648 1 95.69 484 PRO B CA 1
ATOM 7940 C C . PRO B 1 484 ? 11.664 -6.449 -13.344 1 95.69 484 PRO B C 1
ATOM 7942 O O . PRO B 1 484 ? 11.859 -6.109 -12.172 1 95.69 484 PRO B O 1
ATOM 7945 N N . ILE B 1 485 ? 12.289 -5.848 -14.219 1 94.75 485 ILE B N 1
ATOM 7946 C CA . ILE B 1 485 ? 12.82 -4.488 -14.258 1 94.75 485 ILE B CA 1
ATOM 7947 C C . ILE B 1 485 ? 12.648 -3.912 -15.664 1 94.75 485 ILE B C 1
ATOM 7949 O O . ILE B 1 485 ? 12.469 -4.656 -16.625 1 94.75 485 ILE B O 1
ATOM 7953 N N . PRO B 1 486 ? 12.711 -2.623 -15.836 1 92.38 486 PRO B N 1
ATOM 7954 C CA . PRO B 1 486 ? 12.43 -2.02 -17.141 1 92.38 486 PRO B CA 1
ATOM 7955 C C . PRO B 1 486 ? 13.312 -2.58 -18.25 1 92.38 486 PRO B C 1
ATOM 7957 O O . PRO B 1 486 ? 12.82 -2.859 -19.359 1 92.38 486 PRO B O 1
ATOM 7960 N N . GLU B 1 487 ? 14.523 -2.904 -18 1 92.88 487 GLU B N 1
ATOM 7961 C CA . 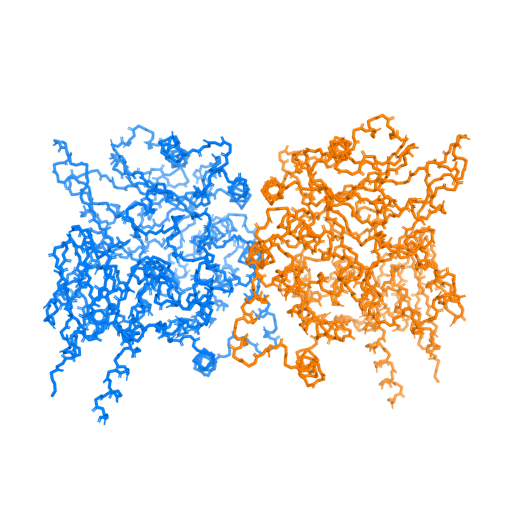GLU B 1 487 ? 15.508 -3.336 -18.984 1 92.88 487 GLU B CA 1
ATOM 7962 C C . GLU B 1 487 ? 15.234 -4.766 -19.438 1 92.88 487 GLU B C 1
ATOM 7964 O O . GLU B 1 487 ? 15.773 -5.215 -20.453 1 92.88 487 GLU B O 1
ATOM 7969 N N . MET B 1 488 ? 14.375 -5.48 -18.672 1 95.62 488 MET B N 1
ATOM 7970 C CA . MET B 1 488 ? 14.125 -6.887 -18.969 1 95.62 488 MET B CA 1
ATOM 7971 C C . MET B 1 488 ? 12.633 -7.16 -19.094 1 95.62 488 MET B C 1
ATOM 7973 O O . MET B 1 488 ? 12.188 -8.297 -18.953 1 95.62 488 MET B O 1
ATOM 7977 N N . SER B 1 489 ? 11.867 -6.129 -19.344 1 94 489 SER B N 1
ATOM 7978 C CA . SER B 1 489 ? 10.406 -6.234 -19.328 1 94 489 SER B CA 1
ATOM 7979 C C . SER B 1 489 ? 9.891 -6.91 -20.578 1 94 489 SER B C 1
ATOM 7981 O O . SER B 1 489 ? 8.734 -7.352 -20.625 1 94 489 SER B O 1
ATOM 7983 N N . GLU B 1 490 ? 10.68 -7.07 -21.578 1 94.62 490 GLU B N 1
ATOM 7984 C CA . GLU B 1 490 ? 10.242 -7.66 -22.844 1 94.62 490 GLU B CA 1
ATOM 7985 C C . GLU B 1 490 ? 10.867 -9.031 -23.047 1 94.62 490 GLU B C 1
ATOM 7987 O O . GLU B 1 490 ? 11.188 -9.406 -24.188 1 94.62 490 GLU B O 1
ATOM 7992 N N . TYR B 1 491 ? 11.211 -9.727 -22.016 1 96.94 491 TYR B N 1
ATOM 7993 C CA . TYR B 1 491 ? 11.586 -11.141 -21.969 1 96.94 491 TYR B CA 1
ATOM 7994 C C . TYR B 1 491 ? 13.016 -11.344 -22.438 1 96.94 491 TYR B C 1
ATOM 7996 O O . TYR B 1 491 ? 13.453 -12.477 -22.656 1 96.94 491 TYR B O 1
ATOM 8004 N N . LYS B 1 492 ? 13.734 -10.266 -22.688 1 97.25 492 LYS B N 1
ATOM 8005 C CA . LYS B 1 492 ? 15.156 -10.32 -23.031 1 97.25 492 LYS B CA 1
ATOM 8006 C C . LYS B 1 492 ? 16.031 -9.922 -21.844 1 97.25 492 LYS B C 1
ATOM 8008 O O . LYS B 1 492 ? 15.539 -9.32 -20.891 1 97.25 492 LYS B O 1
ATOM 8013 N N . THR B 1 493 ? 17.25 -10.367 -21.859 1 97.88 493 THR B N 1
ATOM 8014 C CA . THR B 1 493 ? 18.219 -10.008 -20.812 1 97.88 493 THR B CA 1
ATOM 8015 C C . THR B 1 493 ? 19.406 -9.266 -21.406 1 97.88 493 THR B C 1
ATOM 8017 O O . THR B 1 493 ? 19.531 -9.148 -22.641 1 97.88 493 THR B O 1
ATOM 8020 N N . PRO B 1 494 ? 20.25 -8.727 -20.547 1 96 494 PRO B N 1
ATOM 8021 C CA . PRO B 1 494 ? 21.453 -8.094 -21.062 1 96 494 PRO B CA 1
ATOM 8022 C C . PRO B 1 494 ? 22.422 -9.086 -21.719 1 96 494 PRO B C 1
ATOM 8024 O O . PRO B 1 494 ? 23.344 -8.688 -22.422 1 96 494 PRO B O 1
ATOM 8027 N N . VAL B 1 495 ? 22.297 -10.305 -21.484 1 98.06 495 VAL B N 1
ATOM 8028 C CA . VAL B 1 495 ? 23.078 -11.359 -22.125 1 98.06 495 VAL B CA 1
ATOM 8029 C C . VAL B 1 495 ? 22.422 -11.758 -23.438 1 98.06 495 VAL B C 1
ATOM 8031 O O . VAL B 1 495 ? 21.266 -12.172 -23.453 1 98.06 495 VAL B O 1
ATOM 8034 N N . LYS B 1 496 ? 23.156 -11.609 -24.531 1 97.38 496 LYS B N 1
ATOM 8035 C CA . LYS B 1 496 ? 22.625 -11.93 -25.859 1 97.38 496 LYS B CA 1
ATOM 8036 C C . LYS B 1 496 ? 22.172 -13.391 -25.922 1 97.38 496 LYS B C 1
ATOM 8038 O O . LYS B 1 496 ? 22.859 -14.281 -25.406 1 97.38 496 LYS B O 1
ATOM 8043 N N . ASN B 1 497 ? 20.984 -13.672 -26.516 1 98 497 ASN B N 1
ATOM 8044 C CA . ASN B 1 497 ? 20.406 -14.992 -26.781 1 98 497 ASN B CA 1
ATOM 8045 C C . ASN B 1 497 ? 19.938 -15.664 -25.5 1 98 497 ASN B C 1
ATOM 8047 O O . ASN B 1 497 ? 19.719 -16.875 -25.469 1 98 497 ASN B O 1
ATOM 8051 N N . LEU B 1 498 ? 19.859 -14.938 -24.406 1 98.75 498 LEU B N 1
ATOM 8052 C CA . LEU B 1 498 ? 19.234 -15.391 -23.172 1 98.75 498 LEU B CA 1
ATOM 8053 C C . LEU B 1 498 ? 17.891 -14.703 -22.953 1 98.75 498 LEU B C 1
ATOM 8055 O O . LEU B 1 498 ? 17.812 -13.477 -22.875 1 98.75 498 LEU B O 1
ATOM 8059 N N . TYR B 1 499 ? 16.844 -15.484 -22.844 1 98.75 499 TYR B N 1
ATOM 8060 C CA . TYR B 1 499 ? 15.484 -14.984 -22.656 1 98.75 499 TYR B CA 1
ATOM 8061 C C . TYR B 1 499 ? 14.898 -15.477 -21.328 1 98.75 499 TYR B C 1
ATOM 8063 O O . TYR B 1 499 ? 15.406 -16.438 -20.734 1 98.75 499 TYR B O 1
ATOM 8071 N N . LEU B 1 500 ? 13.883 -14.758 -20.875 1 98.56 500 LEU B N 1
ATOM 8072 C CA . LEU B 1 500 ? 13.133 -15.125 -19.672 1 98.56 500 LEU B CA 1
ATOM 8073 C C . LEU B 1 500 ? 11.719 -15.57 -20.031 1 98.56 500 LEU B C 1
ATOM 8075 O O . LEU B 1 500 ? 11.141 -15.086 -21.016 1 98.56 500 LEU B O 1
ATOM 8079 N N . SER B 1 501 ? 11.18 -16.469 -19.234 1 97.5 501 SER B N 1
ATOM 8080 C CA . SER B 1 501 ? 9.828 -16.922 -19.516 1 97.5 501 SER B CA 1
ATOM 8081 C C . SER B 1 501 ? 9.094 -17.312 -18.234 1 97.5 501 SER B C 1
ATOM 8083 O O . SER B 1 501 ? 8.039 -17.938 -18.281 1 97.5 501 SER B O 1
ATOM 8085 N N . SER B 1 502 ? 9.578 -16.969 -17.109 1 97.12 502 SER B N 1
ATOM 8086 C CA . SER B 1 502 ? 9.031 -17.391 -15.828 1 97.12 502 SER B CA 1
ATOM 8087 C C . SER B 1 502 ? 7.98 -16.406 -15.32 1 97.12 502 SER B C 1
ATOM 8089 O O . SER B 1 502 ? 7.68 -15.414 -15.984 1 97.12 502 SER B O 1
ATOM 8091 N N . ALA B 1 503 ? 7.438 -16.719 -14.07 1 96.19 503 ALA B N 1
ATOM 8092 C CA . ALA B 1 503 ? 6.461 -15.875 -13.391 1 96.19 503 ALA B CA 1
ATOM 8093 C C . ALA B 1 503 ? 7.082 -14.547 -12.969 1 96.19 503 ALA B C 1
ATOM 8095 O O . ALA B 1 503 ? 6.371 -13.609 -12.617 1 96.19 503 ALA B O 1
ATOM 8096 N N . SER B 1 504 ? 8.422 -14.414 -13.109 1 97.69 504 SER B N 1
ATOM 8097 C CA . SER B 1 504 ? 9.094 -13.156 -12.82 1 97.69 504 SER B CA 1
ATOM 8098 C C . SER B 1 504 ? 8.766 -12.102 -13.875 1 97.69 504 SER B C 1
ATOM 8100 O O . SER B 1 504 ? 8.969 -10.906 -13.648 1 97.69 504 SER B O 1
ATOM 8102 N N . CYS B 1 505 ? 8.289 -12.586 -15.008 1 96.56 505 CYS B N 1
ATOM 8103 C CA . CYS B 1 505 ? 8.047 -11.711 -16.156 1 96.56 505 CYS B CA 1
ATOM 8104 C C . CYS B 1 505 ? 6.59 -11.266 -16.188 1 96.56 505 CYS B C 1
ATOM 8106 O O . CYS B 1 505 ? 5.758 -11.781 -15.453 1 96.56 505 CYS B O 1
ATOM 8108 N N . HIS B 1 506 ? 6.398 -10.258 -16.953 1 94 506 HIS B N 1
ATOM 8109 C CA . HIS B 1 506 ? 5.035 -9.867 -17.281 1 94 506 HIS B CA 1
ATOM 8110 C C . HIS B 1 506 ? 4.234 -11.047 -17.828 1 94 506 HIS B C 1
ATOM 8112 O O . HIS B 1 506 ? 4.727 -11.805 -18.656 1 94 506 HIS B O 1
ATOM 8118 N N . PRO B 1 507 ? 3.027 -11.164 -17.359 1 92.5 507 PRO B N 1
ATOM 8119 C CA . PRO B 1 507 ? 2.258 -10.266 -16.5 1 92.5 507 PRO B CA 1
ATOM 8120 C C . PRO B 1 507 ? 2.381 -10.625 -15.016 1 92.5 507 PRO B C 1
ATOM 8122 O O . PRO B 1 507 ? 1.797 -9.953 -14.156 1 92.5 507 PRO B O 1
ATOM 8125 N N . GLY B 1 508 ? 3.057 -11.625 -14.688 1 91.25 508 GLY B N 1
ATOM 8126 C CA . GLY B 1 508 ? 3.223 -12 -13.297 1 91.25 508 GLY B CA 1
ATOM 8127 C C . GLY B 1 508 ? 2.834 -13.445 -13.016 1 91.25 508 GLY B C 1
ATOM 8128 O O . GLY B 1 508 ? 2.865 -14.281 -13.922 1 91.25 508 GLY B O 1
ATOM 8129 N N . GLY B 1 509 ? 2.586 -13.664 -11.742 1 87.56 509 GLY B N 1
ATOM 8130 C CA . GLY B 1 509 ? 2.334 -15.023 -11.305 1 87.56 509 GLY B CA 1
ATOM 8131 C C . GLY B 1 509 ? 0.916 -15.484 -11.578 1 87.56 509 GLY B C 1
ATOM 8132 O O . GLY B 1 509 ? 0.057 -14.688 -11.953 1 87.56 509 GLY B O 1
ATOM 8133 N N . GLY B 1 510 ? 0.746 -16.875 -11.391 1 89.19 510 GLY B N 1
ATOM 8134 C CA . GLY B 1 510 ? -0.516 -17.547 -11.672 1 89.19 510 GLY B CA 1
ATOM 8135 C C . GLY B 1 510 ? -0.429 -18.531 -12.828 1 89.19 510 GLY B C 1
ATOM 8136 O O . GLY B 1 510 ? 0.496 -18.469 -13.633 1 89.19 510 GLY B O 1
ATOM 8137 N N . VAL B 1 511 ? -1.309 -19.406 -12.805 1 93.94 511 VAL B N 1
ATOM 8138 C CA . VAL B 1 511 ? -1.39 -20.328 -13.938 1 93.94 511 VAL B CA 1
ATOM 8139 C C . VAL B 1 511 ? -2.08 -19.641 -15.109 1 93.94 511 VAL B C 1
ATOM 8141 O O . VAL B 1 511 ? -3.264 -19.875 -15.367 1 93.94 511 VAL B O 1
ATOM 8144 N N . PHE B 1 512 ? -1.313 -18.812 -15.727 1 91.81 512 PHE B N 1
ATOM 8145 C CA . PHE B 1 512 ? -1.773 -17.984 -16.828 1 91.81 512 PHE B CA 1
ATOM 8146 C C . PHE B 1 512 ? -1.161 -18.438 -18.141 1 91.81 512 PHE B C 1
ATOM 8148 O O . PHE B 1 512 ? -1.87 -18.594 -19.141 1 91.81 512 PHE B O 1
ATOM 8155 N N . GLY B 1 513 ? 0.039 -18.672 -18.172 1 95.44 513 GLY B N 1
ATOM 8156 C CA . GLY B 1 513 ? 0.765 -19.094 -19.359 1 95.44 513 GLY B CA 1
ATOM 8157 C C . GLY B 1 513 ? 1.171 -17.938 -20.25 1 95.44 513 GLY B C 1
ATOM 8158 O O . GLY B 1 513 ? 1.959 -18.125 -21.188 1 95.44 513 GLY B O 1
ATOM 8159 N N . ALA B 1 514 ? 0.726 -16.719 -19.922 1 94.44 514 ALA B N 1
ATOM 8160 C CA . ALA B 1 514 ? 0.961 -15.547 -20.75 1 94.44 514 ALA B CA 1
ATOM 8161 C C . ALA B 1 514 ? 2.451 -15.242 -20.859 1 94.44 514 ALA B C 1
ATOM 8163 O O . ALA B 1 514 ? 2.93 -14.812 -21.922 1 94.44 514 ALA B O 1
ATOM 8164 N N . ALA B 1 515 ? 3.152 -15.398 -19.766 1 96.19 515 ALA B N 1
ATOM 8165 C CA . ALA B 1 515 ? 4.59 -15.148 -19.812 1 96.19 515 ALA B CA 1
ATOM 8166 C C . ALA B 1 515 ? 5.27 -16.062 -20.828 1 96.19 515 ALA B C 1
ATOM 8168 O O . ALA B 1 515 ? 6.121 -15.625 -21.609 1 96.19 515 ALA B O 1
ATOM 8169 N N . GLY B 1 516 ? 4.887 -17.344 -20.828 1 97.75 516 GLY B N 1
ATOM 8170 C CA . GLY B 1 516 ? 5.441 -18.297 -21.781 1 97.75 516 GLY B CA 1
ATOM 8171 C C . GLY B 1 516 ? 5.051 -18 -23.219 1 97.75 516 GLY B C 1
ATOM 8172 O O . GLY B 1 516 ? 5.887 -18.062 -24.109 1 97.75 516 GLY B O 1
ATOM 8173 N N . TYR B 1 517 ? 3.809 -17.672 -23.359 1 97.12 517 TYR B N 1
ATOM 8174 C CA . TYR B 1 517 ? 3.283 -17.328 -24.688 1 97.12 517 TYR B CA 1
ATOM 8175 C C . TYR B 1 517 ? 3.998 -16.109 -25.25 1 97.12 517 TYR B C 1
ATOM 8177 O O . TYR B 1 517 ? 4.457 -16.141 -26.406 1 97.12 517 TYR B O 1
ATOM 8185 N N . ASN B 1 518 ? 4.109 -15.023 -24.484 1 96.31 518 ASN B N 1
ATOM 8186 C CA . ASN B 1 518 ? 4.746 -13.789 -24.906 1 96.31 518 ASN B CA 1
ATOM 8187 C C . ASN B 1 518 ? 6.23 -13.992 -25.203 1 96.31 518 ASN B C 1
ATOM 8189 O O . ASN B 1 518 ? 6.754 -13.453 -26.172 1 96.31 518 ASN B O 1
ATOM 8193 N N . ALA B 1 519 ? 6.887 -14.766 -24.359 1 97.62 519 ALA B N 1
ATOM 8194 C CA . ALA B 1 519 ? 8.297 -15.062 -24.578 1 97.62 519 ALA B CA 1
ATOM 8195 C C . ALA B 1 519 ? 8.508 -15.766 -25.922 1 97.62 519 ALA B C 1
ATOM 8197 O O . ALA B 1 519 ? 9.406 -15.406 -26.688 1 97.62 519 ALA B O 1
ATOM 8198 N N . ALA B 1 520 ? 7.691 -16.766 -26.219 1 98.06 520 ALA B N 1
ATOM 8199 C CA . ALA B 1 520 ? 7.793 -17.5 -27.469 1 98.06 520 ALA B CA 1
ATOM 8200 C C . ALA B 1 520 ? 7.648 -16.562 -28.672 1 98.06 520 ALA B C 1
ATOM 8202 O O . ALA B 1 520 ? 8.391 -16.656 -29.641 1 98.06 520 ALA B O 1
ATOM 8203 N N . ARG B 1 521 ? 6.727 -15.648 -28.531 1 95.69 521 ARG B N 1
ATOM 8204 C CA . ARG B 1 521 ? 6.469 -14.719 -29.625 1 95.69 521 ARG B CA 1
ATOM 8205 C C . ARG B 1 521 ? 7.664 -13.805 -29.859 1 95.69 521 ARG B C 1
ATOM 8207 O O . ARG B 1 521 ? 8.016 -13.516 -31 1 95.69 521 ARG B O 1
ATOM 8214 N N . ILE B 1 522 ? 8.211 -13.336 -28.812 1 96.19 522 ILE B N 1
ATOM 8215 C CA . ILE B 1 522 ? 9.375 -12.453 -28.906 1 96.19 522 ILE B CA 1
ATOM 8216 C C . ILE B 1 522 ? 10.555 -13.219 -29.5 1 96.19 522 ILE B C 1
ATOM 8218 O O . ILE B 1 522 ? 11.258 -12.695 -30.375 1 96.19 522 ILE B O 1
ATOM 8222 N N . ILE B 1 523 ? 10.789 -14.43 -29.125 1 97.12 523 ILE B N 1
ATOM 8223 C CA . ILE B 1 523 ? 11.898 -15.25 -29.594 1 97.12 523 ILE B CA 1
ATOM 8224 C C . ILE B 1 523 ? 11.711 -15.57 -31.078 1 97.12 523 ILE B C 1
ATOM 8226 O O . ILE B 1 523 ? 12.648 -15.461 -31.859 1 97.12 523 ILE B O 1
ATOM 8230 N N . LEU B 1 524 ? 10.492 -15.93 -31.438 1 96.25 524 LEU B N 1
ATOM 8231 C CA . LEU B 1 524 ? 10.203 -16.25 -32.844 1 96.25 524 LEU B CA 1
ATOM 8232 C C . LEU B 1 524 ? 10.438 -15.023 -33.719 1 96.25 524 LEU B C 1
ATOM 8234 O O . LEU B 1 524 ? 10.945 -15.156 -34.844 1 96.25 524 LEU B O 1
ATOM 8238 N N . LYS B 1 525 ? 10.016 -13.875 -33.219 1 94.5 525 LYS B N 1
ATOM 8239 C CA . LYS B 1 525 ? 10.258 -12.641 -33.938 1 94.5 525 LYS B CA 1
ATOM 8240 C C . LYS B 1 525 ? 11.758 -12.414 -34.156 1 94.5 525 LYS B C 1
ATOM 8242 O O . LYS B 1 525 ? 12.188 -12.031 -35.25 1 94.5 525 LYS B O 1
ATOM 8247 N N . ASP B 1 526 ? 12.508 -12.633 -33.156 1 94 526 ASP B N 1
ATOM 8248 C CA . ASP B 1 526 ? 13.953 -12.453 -33.25 1 94 526 ASP B CA 1
ATOM 8249 C C . ASP B 1 526 ? 14.57 -13.469 -34.188 1 94 526 ASP B C 1
ATOM 8251 O O . ASP B 1 526 ? 15.508 -13.148 -34.938 1 94 526 ASP B O 1
ATOM 8255 N N . LEU B 1 527 ? 14.102 -14.672 -34.156 1 93.25 527 LEU B N 1
ATOM 8256 C CA . LEU B 1 527 ? 14.609 -15.75 -35 1 93.25 527 LEU B CA 1
ATOM 8257 C C . LEU B 1 527 ? 14.281 -15.492 -36.469 1 93.25 527 LEU B C 1
ATOM 8259 O O . LEU B 1 527 ? 15.078 -15.805 -37.344 1 93.25 527 LEU B O 1
ATOM 8263 N N . ARG B 1 528 ? 13.18 -14.922 -36.75 1 87.81 528 ARG B N 1
ATOM 8264 C CA . ARG B 1 528 ? 12.789 -14.586 -38.125 1 87.81 528 ARG B CA 1
ATOM 8265 C C . ARG B 1 528 ? 13.633 -13.445 -38.656 1 87.81 528 ARG B C 1
ATOM 8267 O O . ARG B 1 528 ? 13.945 -13.414 -39.844 1 87.81 528 ARG B O 1
ATOM 8274 N N . LYS B 1 529 ? 13.93 -12.508 -37.844 1 76.81 529 LYS B N 1
ATOM 8275 C CA . LYS B 1 529 ? 14.773 -11.391 -38.25 1 76.81 529 LYS B CA 1
ATOM 8276 C C . LYS B 1 529 ? 16.172 -11.875 -38.625 1 76.81 529 LYS B C 1
ATOM 8278 O O . LYS B 1 529 ? 16.797 -11.32 -39.531 1 76.81 529 LYS B O 1
ATOM 8283 N N . LYS B 1 530 ? 16.578 -12.844 -37.969 1 70.75 530 LYS B N 1
ATOM 8284 C CA . LYS B 1 530 ? 17.922 -13.375 -38.25 1 70.75 530 LYS B CA 1
ATOM 8285 C C . LYS B 1 530 ? 17.953 -14.156 -39.562 1 70.75 530 LYS B C 1
ATOM 8287 O O . LYS B 1 530 ? 18.984 -14.211 -40.219 1 70.75 530 LYS B O 1
ATOM 8292 N N . SER B 1 531 ? 16.891 -14.688 -39.781 1 67.06 531 SER B N 1
ATOM 8293 C CA . SER B 1 531 ? 16.812 -15.477 -41.031 1 67.06 531 SER B CA 1
ATOM 8294 C C . SER B 1 531 ? 16.797 -14.586 -42.25 1 67.06 531 SER B C 1
ATOM 8296 O O . SER B 1 531 ? 17.25 -14.992 -43.344 1 67.06 531 SER B O 1
ATOM 8298 N N . TRP B 1 532 ? 16.375 -13.453 -42.125 1 61.41 532 TRP B N 1
ATOM 8299 C CA . TRP B 1 532 ? 16.344 -12.523 -43.25 1 61.41 532 TRP B CA 1
ATOM 8300 C C . TRP B 1 532 ? 17.719 -11.914 -43.5 1 61.41 532 TRP B C 1
ATOM 8302 O O . TRP B 1 532 ? 18.047 -11.555 -44.625 1 61.41 532 TRP B O 1
ATOM 8312 N N . PHE B 1 533 ? 18.547 -11.891 -42.562 1 49 533 PHE B N 1
ATOM 8313 C CA . PHE B 1 533 ? 19.891 -11.391 -42.781 1 49 533 PHE B CA 1
ATOM 8314 C C . PHE B 1 533 ? 20.844 -12.516 -43.188 1 49 533 PHE B C 1
ATOM 8316 O O . PHE B 1 533 ? 21.75 -12.328 -43.969 1 49 533 PHE B O 1
#

Secondary structure (DSSP, 8-state):
-PPPPEEEE--SHHHHHHHHHHHHTT--EEEE-SSSSS-TTS-EEEE---SSSTT-EEEESS---B-GGGGTSHHHHTTGGGGT--EEEESSSEEEEPSSSTTT-EEEE-SSHHHHHHHHHHH-GGGHHHHHHHHHHHHHHHHHHHHHHTS---HHHHHHHHHHHHHHH--SS-TT-HHHHHHHHHS-HHHHHHHH---HHHHHHHHHHHHTTSS-TT-TT-HHHHHTHHHHHHH-EEEETT-THHHHHHHHHHHHHTT-EEE-S--EEEEEEETTEEEEEEESS-EEE-SEEEE-S-HHIIIIIII-GGGS-HHHHHHHHT----S--EEEEEEEESS----TTSTT-SSTTSSEEEE---HHHHHHHHHHHHTT---SS--EEEE-GGGT-GGGSTTS-EEEEEEEE---SS-STT--HHHHHHHHHHHHHHHHHHH-GGGTT-EEEEEEE-HHHHHHHH--GGG-TTSS---GGGSGGGSS-GGGTTSB-SSBTEEE-STTSTT-SSTT-HHHHHHHHHHHHHHHHHHH-/-PPPPEEEE--SHHHHHHHHHHHHTT--EEEE-SSSSS-TTS-EEEE---SSSTT-EEEESS---B-GGGGTSHHHHTTGGGGT--EEEESSSEEEEPSSSTTT-EEEE-SSHHHHHHHHHHH-GGGHHHHHHHHHHHHHHHHHHHHHHTS---HHHHHHHHHHHHHHH--SS-TT-HHHHHHHHHS-HHHHHHHH---HHHHHHHHHHHHTTSS-TT-TT-HHHHHTHHHHHHH-EEEETT-THHHHHHHHHHHHHTT-EEE-S--EEEEEEETTEEEEEEESS-EEE-SEEEE-S-HHIIIIIII-GGGS-HHHHHHHHT----S--EEEEEEEESS----TTSTT-SSTTSSEEEE---HHHHHHHHHHHHTT---SS--EEEE-GGGT-GGGSTTS-EEEEEEEE---SS-STT--HHHHHHHHHHHHHHHHHHH-GGGTT-EEEEEEE-HHHHHHHH--GGG-TTSS---GGGSGGGSS-GGGTTSB-SSBTEEE-STTSTT-SSTT-HHHHHHHHHHHHHHHHHHH-

Solvent-accessible surface area (backbone atoms only — not comparable to full-atom values): 51355 Å² total; per-residue (Å²): 127,81,70,57,35,35,37,30,40,29,40,20,52,23,25,35,45,20,44,29,57,43,10,68,73,66,30,48,28,36,33,36,17,52,44,80,64,69,5,52,48,30,12,48,43,77,42,76,59,40,90,82,25,67,74,13,30,47,39,50,54,61,45,64,70,41,42,54,33,74,74,64,55,54,56,66,76,65,44,29,56,82,41,68,38,48,74,40,78,18,60,20,38,33,29,33,59,33,74,85,33,52,86,45,23,52,36,41,41,34,33,52,62,68,60,18,40,56,27,31,42,74,66,34,54,88,30,34,64,39,47,54,51,48,35,54,54,29,37,51,45,47,62,31,50,57,55,41,43,65,40,58,33,43,73,66,48,42,50,49,36,49,52,47,29,36,67,75,74,38,62,65,43,61,93,90,35,49,63,60,49,50,35,48,45,28,21,14,24,37,53,51,41,55,71,54,44,75,43,62,63,59,38,14,49,49,44,55,62,27,38,75,68,63,54,59,50,77,33,48,56,33,15,53,49,42,32,49,58,30,51,34,47,71,64,31,31,30,33,36,57,56,27,31,18,37,55,30,52,9,38,50,48,45,20,42,74,41,65,23,46,77,44,59,58,40,47,72,62,29,43,39,65,57,97,58,24,33,42,27,38,27,36,93,83,50,72,46,75,24,59,30,36,32,36,27,46,41,54,57,54,42,50,54,54,26,56,20,62,90,79,42,55,72,67,55,46,51,57,52,68,60,49,59,37,59,55,24,37,27,33,38,37,43,28,40,21,66,60,76,72,41,32,46,16,48,61,83,55,88,46,61,42,37,19,36,31,46,50,50,83,30,57,66,51,51,31,38,18,45,11,29,24,50,48,22,30,65,36,89,61,52,46,32,41,35,36,27,58,37,68,76,29,56,64,26,17,68,48,53,60,24,43,39,34,40,39,25,58,40,23,35,43,61,51,46,94,83,50,50,62,91,80,44,48,68,64,55,48,48,51,54,54,46,49,53,25,73,49,8,60,75,43,64,89,30,70,74,50,71,50,78,33,45,16,64,45,37,19,71,73,60,59,24,64,46,16,14,83,34,41,38,41,73,42,72,38,36,37,43,46,26,6,57,37,57,88,32,19,69,31,40,50,94,38,42,50,32,31,41,19,15,40,35,28,35,66,37,48,69,62,38,43,36,22,3,50,37,29,32,52,52,49,50,53,54,54,52,57,56,69,73,105,128,82,69,58,35,32,37,32,38,29,39,21,52,23,26,35,43,22,44,29,59,42,9,68,72,66,30,50,29,36,34,36,17,52,44,81,62,69,5,52,48,30,12,50,42,77,41,79,58,40,89,82,26,68,73,13,32,46,40,50,56,59,46,64,69,42,43,53,32,74,74,64,55,54,54,67,75,63,45,27,57,82,42,70,38,45,74,38,78,18,61,22,38,34,28,34,59,33,74,86,34,50,86,44,23,54,37,41,42,35,34,51,61,69,61,18,40,56,27,30,42,73,67,34,54,89,31,35,66,39,48,53,53,48,36,54,52,28,37,50,44,46,62,29,50,57,56,41,44,63,40,58,32,43,72,65,47,40,51,49,34,49,52,49,28,36,67,74,74,39,63,65,42,62,93,90,36,49,64,60,49,50,35,47,46,29,21,15,23,36,54,50,42,55,71,54,44,78,40,63,62,60,38,14,49,48,44,53,60,26,37,74,68,62,55,59,50,77,32,50,56,33,14,53,50,41,31,49,58,30,52,34,47,72,65,32,32,30,33,34,56,56,28,33,18,36,53,30,51,9,39,50,48,47,20,42,74,42,66,22,45,78,43,59,58,42,46,73,62,30,44,39,65,57,95,58,25,33,43,27,38,27,36,91,86,48,74,46,77,24,59,30,37,34,36,27,47,40,56,59,53,42,50,54,54,26,54,22,63,90,78,42,55,73,66,57,47,50,55,53,68,60,48,60,37,59,55,23,37,27,35,37,37,43,27,40,22,67,59,76,73,42,32,46,15,49,61,84,55,89,46,62,41,39,18,35,31,45,51,52,84,29,57,66,51,51,31,37,18,45,12,28,23,49,48,22,29,65,34,89,60,53,47,31,40,34,36,29,59,35,69,75,30,56,64,25,18,70,48,52,60,25,43,40,34,40,39,26,60,39,23,35,43,63,51,48,94,85,51,51,62,91,78,42,48,67,63,57,49,47,50,54,53,47,50,51,26,73,49,7,61,73,42,63,90,29,69,72,50,71,51,78,34,44,15,63,45,37,19,72,73,61,59,23,64,46,16,14,82,35,41,37,40,72,42,72,37,35,38,42,46,26,6,57,37,56,88,33,19,70,31,42,48,95,39,43,49,32,33,41,18,16,41,33,28,35,67,36,48,70,61,38,46,36,23,3,50,39,28,32,52,52,50,51,52,53,52,53,56,56,68,74,105